Protein AF-A0AAD7TF25-F1 (afdb_monomer_lite)

Foldseek 3Di:
DWAKDDDDFDDQPDQQQALQFRASQFFDKFFADQQWFFQQRRITIGAHPQFWGMGGGDTDAGDQPLCSVVRVVDDPPDDDDDAADDLVVSVVSVVLVVVVVVQVVVCVVPVPRGPRDDDDDDDRDDDDQFPDWDPQDPVLRAWIWTWGDNHNFKIAIDTHDRDDDVFSLQLCVQQVGIDGHDCVVDPPVRVVVVSVVSSVPDRRTCQQDKAKAKEWEWEKEWPDPQQLVLLVLCCQAPNVDFLCPPAVLQLLCLLQLHPDSVVLSCLLQVAKWFFSFFIGPQGKTKIAGLPLLSQGEHHFDVRWGQWDAAQWWFDHSSIITGRNHIGIGRGRTTIGTHRQFDCCQAADQGDNVRRGRDDGGYIYHYDYDDPVVRVVQNVCVNVRNDDIDMGIDMDRSNVSVVVCVVCVPVSVVSVVSSNVSNVVSSVVRVVRVVVVVVVVVVVVVVVVVVVVVVVVPDDPDPDDDDWDWFWDPDFFFFRDAPDDQFDWDFDQPDFGTWTHDRPDPTRTGGDPDDGDTFGKAWDARPDPPDDPSVNRGDTPPDDGTTTTDDDDDDDDDDDDDDDDDDDDDPVVVVVVVVCVVVVVDDFDEQEEEEQVCVVVLVVVVVVVPRPGHYHYDYDDFAWKKFFQQFADACVVGTDTDRHDDAPPDDDAQKWKFQFQKAFDDPVFRVCSHPDGSVLRRLATDTAWWTWGFTCDRRNHPDDGRFTKIFTQDPVNRSVNNFHRLTRMGMDGPLRMDGAQPVAFRQLRSLCYPLLLLLCCLCVVVQVDAAAAEEEEEACQELNNLNNLLVCVLRNYAYAYEDAPVCVVVSVLSPHPHYDHCVVDPRLVVQLVVPVDAGHQEYEAEVQALDCCCQLSNNSHHDPNHEYEYCHHDDPDPVSVVVSCCQQPNPDVVNSHDPHHYYYDDRDSGSVVVVVVSVCVNVCSVVSPSVDDLEQEEAESVCCVVVSVVVVVVPGRHIYMYRDNPPRD

Secondary structure (DSSP, 8-state):
-EEE---SPP--SSS--GGG-SSTTEEEEEE--TTEEEEETTEEEEE-TTS-SEEEE-EEEE--GGGHHHHTT--TT----PPP--HHHHHHHHHHHHHHHHHHHHHHHH----------PPP-----SEEEEE--BTTTTBPPEEEEE-SSSEEEEEESSSS--HHHHHHHHHH--EEE--TTTS-HHHHHHHHHHHHHHS-S--TT-EEEEEEEEEEEEES-HHHHHHHHHHHHHT-S--TT-S-HHHHHHHHTT-S-HHHHHHHHTSS-EEEEEEETTTTEEEEEESSGGG---BPPPSSPBS---TTEEEEEBTEEEE-SSS--B-SEEEEEE--SB-TT--SSS-BTTB-B---TT-EEEEEE--HHHHHHHHHHHHTT----EEEEEEEEHHHHHHHHHHTHHHHHHHHHHHHHHHHHHHHHHHHHHHHHHHHHHHHHHHHHHHHHHHTTT-PPP--SS-------SS--EEEEE-S-TT-EE-STT-EEEEEE-TTSS--EEE---SS--EE---B-TT-TT--TTGGGS-B-SS--B---B-PPP-----------PPP--HHHHHHHHHHHHTTSS---EEEEEEGGGHHHHHHHHHTT--SSEEEEE------EEE--SSSS-HHHH-EEETTPPP---PPTTEEEEEEEEEE--HHHHHHHHHS-HHHHTT-SS--SEEEEEEEE-TTSS--TT-EEEEE--HHHHHHH---SSSSEEEEEGGGEEEPPTTS-HHHHHHHHHHHHHHHHIIIIIT---TT-EEEEETTTSHHHHHHHHHHHHTT-EEEEEE-GGGHHHHHHTT-SEEEETTTS-HHHHHHHH-SS--EEEEEE-S--S--HHHHTGGGTEEEEEEEEES----S-HHHHHHHIIIIII--GGGT---SEEEE------HHHHHHHHHHHHTTTTTTTSSSSSEEEEEEGGGTTHHHHHHHTT--SSEEEEESSTT--

Sequence (968 aa):
MGVRLEGPQIAWARTTGGEGGSHPSNILDNGYAYGTVNVNGDTPVILANEGPDMGGYACVCTVASADMWKLGQLRAGSTVQFTQVSHEQAVDLLHHQERLVNSLVEYSKTTKTPAVTLLGEFDVVSIDPRLYVRSADPTSGRPGVVFRQAGDSAILVEFGEMTLDFGIRARIHAFEAEVHFDPLTTSQSALLTALVEAEASLPANVESLTFPGRKITFPVVLDDRWNREALEKYMRSIRDEAAYLPSNVEYLARTNGLQSKAEALKLLVKTDWLVLGVGFYLACPFLVPIDPRCRLIGQKMNPSRTYTPRGAIGIAGVVAAIYPIESPGGYQLFGRTLPPWQTWGKGQNFRPDSPWLLRPFDQIAWEAVSEDEYLQFENRFDAGQYAFKIEDTEFSMAEYATFVNSIAYEIKEFKARQAAGVAAEDARERELFAKWDRRRREEIEARQSQSADLDGKSTCGTPEESGEFVPSSLTAHVWKIKCAVGDIVKTAEDVLIILEAVGVLEPTLFVKSAAYSARAGLHLGGAAGLGPRQLRELRVERVLEAVLLGRDEAEVEVSAEPLVTVKPVHEDLEAFSKLVEEGKVRPLVDSVYAFEDVLKAYEKLMTKRATGKIVVKVDPTAESHGAPRAGGEPAKVLKLAEDTPVPAKLKKGEVLVKVQAAALNPVGYKIMGVLPGFVLRRVQAVEHDLSGVVVDGNGTEFKEDDEVFGWIPVNQSLSTGQGALAQYTRLPAANLARRPPNISATQAAGFCLAGLTAYQALVDIGRIQEGQWVFVNGGSTAVGSFAIMIAKALGARVGTSASGRNEQYVRDLGADEFFDYTKAPLHEQLAAACPEAKYDVFLEAVGFIEPTLFVKSAAYLTPRGTFVSVGPQSTSLGEYIRFAWNVILRPSVLGGTKRKWRLVLVEPVQEDLKVFAKMIEEGTFSLAIVHPLVDSVFAFEDALKAYERLLTKRATGKIVVKVDPAAE

Organism: NCBI:txid1111947

InterPro domains:
  IPR003778 Carboxyltransferase domain, subdomain A and B [PF02626] (1-83)
  IPR003778 Carboxyltransferase domain, subdomain A and B [SM00797] (1-100)
  IPR003833 Carboxyltransferase domain, subdomain C and D [PF02682] (179-342)
  IPR003833 Carboxyltransferase domain, subdomain C and D [SM00796] (145-358)
  IPR011032 GroES-like superfamily [SSF50129] (642-778)
  IPR013154 Alcohol dehydrogenase-like, N-terminal [PF08240] (652-740)
  IPR020843 Enoylreductase domain [SM00829] (636-961)
  IPR029000 Cyclophilin-like domain superfamily [G3DSA:2.40.100.10] (1-118)
  IPR029000 Cyclophilin-like domain superfamily [G3DSA:2.40.100.10] (233-370)
  IPR029000 Cyclophilin-like domain superfamily [SSF50891] (2-90)
  IPR029000 Cyclophilin-like domain superfamily [SSF50891] (245-374)
  IPR036291 NAD(P)-binding domain superfamily [SSF51735] (743-923)
  IPR050700 YIM1 and Zinc-containing Alcohol Dehydrogenase Families [PTHR11695] (632-963)

Structure (mmCIF, N/CA/C/O backbone):
data_AF-A0AAD7TF25-F1
#
_entry.id   AF-A0AAD7TF25-F1
#
loop_
_atom_site.group_PDB
_atom_site.id
_atom_site.type_symbol
_atom_site.label_atom_id
_atom_site.label_alt_id
_atom_site.label_comp_id
_atom_site.label_asym_id
_atom_site.label_entity_id
_atom_site.label_seq_id
_atom_site.pdbx_PDB_ins_code
_atom_site.Cartn_x
_atom_site.Cartn_y
_atom_site.Cartn_z
_atom_site.occupancy
_atom_site.B_iso_or_equiv
_atom_site.auth_seq_id
_atom_site.auth_comp_id
_atom_site.auth_asym_id
_atom_site.auth_atom_id
_atom_site.pdbx_PDB_model_num
ATOM 1 N N . MET A 1 1 ? 6.809 -0.235 4.082 1.00 75.75 1 MET A N 1
ATOM 2 C CA . MET A 1 1 ? 6.411 -0.165 5.515 1.00 75.75 1 MET A CA 1
ATOM 3 C C . MET A 1 1 ? 7.545 0.266 6.454 1.00 75.75 1 MET A C 1
ATOM 5 O O . MET A 1 1 ? 7.512 1.387 6.940 1.00 75.75 1 MET A O 1
ATOM 9 N N . GLY A 1 2 ? 8.561 -0.560 6.730 1.00 85.31 2 GLY A N 1
ATOM 10 C CA . GLY A 1 2 ? 9.651 -0.176 7.645 1.00 85.31 2 GLY A CA 1
ATOM 11 C C . GLY A 1 2 ? 10.806 -1.178 7.672 1.00 85.31 2 GLY A C 1
ATOM 12 O O . GLY A 1 2 ? 10.657 -2.301 7.189 1.00 85.31 2 GLY A O 1
ATOM 13 N N . VAL A 1 3 ? 11.949 -0.774 8.228 1.00 88.06 3 VAL A N 1
ATOM 14 C CA . VAL A 1 3 ? 13.188 -1.572 8.275 1.00 88.06 3 VAL A CA 1
ATOM 15 C C . VAL A 1 3 ? 13.380 -2.138 9.680 1.00 88.06 3 VAL A C 1
ATOM 17 O O . VAL A 1 3 ? 13.631 -1.392 10.623 1.00 88.06 3 VAL A O 1
ATOM 20 N N . ARG A 1 4 ? 13.251 -3.460 9.838 1.00 86.25 4 ARG A N 1
ATOM 21 C CA . ARG A 1 4 ? 13.499 -4.144 11.118 1.00 86.25 4 ARG A CA 1
ATOM 22 C C . ARG A 1 4 ? 14.998 -4.212 11.406 1.00 86.25 4 ARG A C 1
ATOM 24 O O . ARG A 1 4 ? 15.777 -4.509 10.506 1.00 86.25 4 ARG A O 1
ATOM 31 N N . LEU A 1 5 ? 15.373 -3.982 12.661 1.00 87.75 5 LEU A N 1
ATOM 32 C CA . LEU A 1 5 ? 16.751 -4.042 13.136 1.00 87.75 5 LEU A CA 1
ATOM 33 C C . LEU A 1 5 ? 16.949 -5.221 14.096 1.00 87.75 5 LEU A C 1
ATOM 35 O O . LEU A 1 5 ? 16.052 -5.582 14.858 1.00 87.75 5 LEU A O 1
ATOM 39 N N . GLU A 1 6 ? 18.155 -5.779 14.079 1.00 83.94 6 GLU A N 1
ATOM 40 C CA . GLU A 1 6 ? 18.677 -6.683 15.105 1.00 83.94 6 GLU A CA 1
ATOM 41 C C . GLU A 1 6 ? 19.822 -5.948 15.822 1.00 83.94 6 GLU A C 1
ATOM 43 O O . GLU A 1 6 ? 20.580 -5.213 15.189 1.00 83.94 6 GLU A O 1
ATOM 48 N N . GLY A 1 7 ? 19.911 -6.067 17.148 1.00 81.81 7 GLY A N 1
ATOM 49 C CA . GLY A 1 7 ? 20.794 -5.226 17.959 1.00 81.81 7 GLY A CA 1
ATOM 50 C C . GLY A 1 7 ? 20.841 -5.641 19.434 1.00 81.81 7 GLY A C 1
ATOM 51 O O . GLY A 1 7 ? 20.279 -6.678 19.792 1.00 81.81 7 GLY A O 1
ATOM 52 N N . PRO A 1 8 ? 21.522 -4.862 20.295 1.00 80.94 8 PRO A N 1
ATOM 53 C CA . PRO A 1 8 ? 21.658 -5.172 21.716 1.00 80.94 8 PRO A CA 1
ATOM 54 C C . PRO A 1 8 ? 20.316 -5.098 22.457 1.00 80.94 8 PRO A C 1
ATOM 56 O O . PRO A 1 8 ? 19.415 -4.351 22.075 1.00 80.94 8 PRO A O 1
ATOM 59 N N . GLN A 1 9 ? 20.205 -5.846 23.559 1.00 80.56 9 GLN A N 1
ATOM 60 C CA . GLN A 1 9 ? 19.023 -5.818 24.420 1.00 80.56 9 GLN A CA 1
ATOM 61 C C . GLN A 1 9 ? 18.816 -4.425 25.036 1.00 80.56 9 GLN A C 1
ATOM 63 O O . GLN A 1 9 ? 19.756 -3.800 25.530 1.00 80.56 9 GLN A O 1
ATOM 68 N N . ILE A 1 10 ? 17.567 -3.958 25.046 1.00 87.50 10 ILE A N 1
ATOM 69 C CA . ILE A 1 10 ? 17.201 -2.650 25.593 1.00 87.50 10 ILE A CA 1
ATOM 70 C C . ILE A 1 10 ? 17.049 -2.743 27.116 1.00 87.50 10 ILE A C 1
ATOM 72 O O . ILE A 1 10 ? 16.265 -3.534 27.640 1.00 87.50 10 ILE A O 1
ATOM 76 N N . ALA A 1 11 ? 17.786 -1.896 27.835 1.00 90.31 11 ALA A N 1
ATOM 77 C CA . ALA A 1 11 ? 17.648 -1.732 29.277 1.00 90.31 11 ALA A CA 1
ATOM 78 C C . ALA A 1 11 ? 16.467 -0.795 29.589 1.00 90.31 11 ALA A C 1
ATOM 80 O O . ALA A 1 11 ? 16.595 0.429 29.570 1.00 90.31 11 ALA A O 1
ATOM 81 N N . TRP A 1 12 ? 15.296 -1.372 29.852 1.00 92.75 12 TRP A N 1
ATOM 82 C CA . TRP A 1 12 ? 14.077 -0.609 30.113 1.00 92.75 12 TRP A CA 1
ATOM 83 C C . TRP A 1 12 ? 14.072 0.063 31.495 1.00 92.75 12 TRP A C 1
ATOM 85 O O . TRP A 1 12 ? 14.259 -0.586 32.520 1.00 92.75 12 TRP A O 1
ATOM 95 N N . ALA A 1 13 ? 13.753 1.361 31.534 1.00 93.81 13 ALA A N 1
ATOM 96 C CA . ALA A 1 13 ? 13.634 2.142 32.774 1.00 93.81 13 ALA A CA 1
ATOM 97 C C . ALA A 1 13 ? 12.373 1.825 33.613 1.00 93.81 13 ALA A C 1
ATOM 99 O O . ALA A 1 13 ? 12.207 2.352 34.711 1.00 93.81 13 ALA A O 1
ATOM 100 N N . ARG A 1 14 ? 11.469 0.982 33.099 1.00 92.56 14 ARG A N 1
ATOM 101 C CA . ARG A 1 14 ? 10.220 0.556 33.749 1.00 92.56 14 ARG A CA 1
ATOM 102 C C . ARG A 1 14 ? 9.998 -0.938 33.543 1.00 92.56 14 ARG A C 1
ATOM 104 O O . ARG A 1 14 ? 10.475 -1.507 32.569 1.00 92.56 14 ARG A O 1
ATOM 111 N N . THR A 1 15 ? 9.246 -1.565 34.441 1.00 87.81 15 THR A N 1
ATOM 112 C CA . THR A 1 15 ? 8.968 -3.014 34.423 1.00 87.81 15 THR A CA 1
ATOM 113 C C . THR A 1 15 ? 7.704 -3.399 33.649 1.00 87.81 15 THR A C 1
ATOM 115 O O . THR A 1 15 ? 7.488 -4.580 33.397 1.00 87.81 15 THR A O 1
ATOM 118 N N . THR A 1 16 ? 6.872 -2.425 33.274 1.00 87.06 16 THR A N 1
ATOM 119 C CA . THR A 1 16 ? 5.606 -2.608 32.548 1.00 87.06 16 THR A CA 1
ATOM 120 C C . THR A 1 16 ? 5.216 -1.318 31.816 1.00 87.06 16 THR A C 1
ATOM 122 O O . THR A 1 16 ? 5.666 -0.232 32.193 1.00 87.06 16 THR A O 1
ATOM 125 N N . GLY A 1 17 ? 4.384 -1.426 30.780 1.00 88.38 17 GLY A N 1
ATOM 126 C CA . GLY A 1 17 ? 3.727 -0.309 30.096 1.00 88.38 17 GLY A CA 1
ATOM 127 C C . GLY A 1 17 ? 2.366 0.083 30.691 1.00 88.38 17 GLY A C 1
ATOM 128 O O . GLY A 1 17 ? 1.674 0.923 30.117 1.00 88.38 17 GLY A O 1
ATOM 129 N N . GLY A 1 18 ? 1.960 -0.491 31.830 1.00 88.06 18 GLY A N 1
ATOM 130 C CA . GLY A 1 18 ? 0.735 -0.105 32.541 1.00 88.06 18 GLY A CA 1
ATOM 131 C C . GLY A 1 18 ? -0.525 -0.264 31.681 1.00 88.06 18 GLY A C 1
ATOM 132 O O . GLY A 1 18 ? -0.722 -1.303 31.055 1.00 88.06 18 GLY A O 1
ATOM 133 N N . GLU A 1 19 ? -1.371 0.772 31.612 1.00 86.88 19 GLU A N 1
ATOM 134 C CA . GLU A 1 19 ? -2.591 0.750 30.783 1.00 86.88 19 GLU A CA 1
ATOM 135 C C . GLU A 1 19 ? -2.309 0.706 29.262 1.00 86.88 19 GLU A C 1
ATOM 137 O O . GLU A 1 19 ? -3.227 0.428 28.493 1.00 86.88 19 GLU A O 1
ATOM 142 N N . GLY A 1 20 ? -1.060 0.901 28.811 1.00 86.25 20 GLY A N 1
ATOM 143 C CA . GLY A 1 20 ? -0.641 0.652 27.423 1.00 86.25 20 GLY A CA 1
ATOM 144 C C . GLY A 1 20 ? -0.387 -0.829 27.095 1.00 86.25 20 GLY A C 1
ATOM 145 O O . GLY A 1 20 ? -0.410 -1.214 25.924 1.00 86.25 20 GLY A O 1
ATOM 146 N N . GLY A 1 21 ? -0.153 -1.667 28.111 1.00 85.44 21 GLY A N 1
ATOM 147 C CA . GLY A 1 21 ? 0.157 -3.094 27.980 1.00 85.44 21 GLY A CA 1
ATOM 148 C C . GLY A 1 21 ? 1.329 -3.544 28.859 1.00 85.44 21 GLY A C 1
ATOM 149 O O . GLY A 1 21 ? 2.105 -2.736 29.364 1.00 85.44 21 GLY A O 1
ATOM 150 N N . SER A 1 22 ? 1.471 -4.856 29.042 1.00 83.56 22 SER A N 1
ATOM 151 C CA . SER A 1 22 ? 2.398 -5.439 30.019 1.00 83.56 22 SER A CA 1
ATOM 152 C C . SER A 1 22 ? 3.885 -5.273 29.686 1.00 83.56 22 SER A C 1
ATOM 154 O O . SER A 1 22 ? 4.714 -5.307 30.595 1.00 83.56 22 SER A O 1
ATOM 156 N N . HIS A 1 23 ? 4.254 -5.074 28.415 1.00 88.12 23 HIS A N 1
ATOM 157 C CA . HIS A 1 23 ? 5.656 -4.923 28.027 1.00 88.12 23 HIS A CA 1
ATOM 158 C C . HIS A 1 23 ? 6.174 -3.507 28.343 1.00 88.12 23 HIS A C 1
ATOM 160 O O . HIS A 1 23 ? 5.482 -2.536 28.035 1.00 88.12 23 HIS A O 1
ATOM 166 N N . PRO A 1 24 ? 7.409 -3.331 28.852 1.00 92.00 24 PRO A N 1
ATOM 167 C CA . PRO A 1 24 ? 8.013 -2.011 29.067 1.00 92.00 24 PRO A CA 1
ATOM 168 C C . PRO A 1 24 ? 8.087 -1.085 27.846 1.00 92.00 24 PRO A C 1
ATOM 170 O O . PRO A 1 24 ? 8.265 0.120 28.017 1.00 92.00 24 PRO A O 1
ATOM 173 N N . SER A 1 25 ? 7.934 -1.600 26.626 1.00 92.56 25 SER A N 1
ATOM 174 C CA . SER A 1 25 ? 7.843 -0.770 25.418 1.00 92.56 25 SER A CA 1
ATOM 175 C C . SER A 1 25 ? 6.430 -0.260 25.117 1.00 92.56 25 SER A C 1
ATOM 177 O O . SER A 1 25 ? 6.281 0.646 24.303 1.00 92.56 25 SER A O 1
ATOM 179 N N . ASN A 1 26 ? 5.386 -0.790 25.764 1.00 92.62 26 ASN A N 1
ATOM 180 C CA . ASN A 1 26 ? 4.002 -0.416 25.481 1.00 92.62 26 ASN A CA 1
ATOM 181 C C . ASN A 1 26 ? 3.643 0.954 26.061 1.00 92.62 26 ASN A C 1
ATOM 183 O O . ASN A 1 26 ? 3.840 1.218 27.246 1.00 92.62 26 ASN A O 1
ATOM 187 N N . ILE A 1 27 ? 3.081 1.820 25.232 1.00 92.88 27 ILE A N 1
ATOM 188 C CA . ILE A 1 27 ? 2.509 3.108 25.634 1.00 92.88 27 ILE A CA 1
ATOM 189 C C . ILE A 1 27 ? 1.045 3.161 25.187 1.00 92.88 27 ILE A C 1
ATOM 191 O O . ILE A 1 27 ? 0.608 2.332 24.380 1.00 92.88 27 ILE A O 1
ATOM 195 N N . LEU A 1 28 ? 0.291 4.122 25.720 1.00 90.38 28 LEU A N 1
ATOM 196 C CA . LEU A 1 28 ? -0.975 4.517 25.104 1.00 90.38 28 LEU A CA 1
ATOM 197 C C . LEU A 1 28 ? -0.679 5.100 23.721 1.00 90.38 28 LEU A C 1
ATOM 199 O O . LEU A 1 28 ? 0.294 5.834 23.559 1.00 90.38 28 LEU A O 1
ATOM 203 N N . ASP A 1 29 ? -1.479 4.715 22.734 1.00 89.62 29 ASP A N 1
ATOM 204 C CA . ASP A 1 29 ? -1.168 4.952 21.329 1.00 89.62 29 ASP A CA 1
ATOM 205 C C . ASP A 1 29 ? -1.167 6.452 20.995 1.00 89.62 29 ASP A C 1
ATOM 207 O O . ASP A 1 29 ? -2.121 7.175 21.289 1.00 89.62 29 ASP A O 1
ATOM 211 N N . ASN A 1 30 ? -0.061 6.911 20.408 1.00 90.44 30 ASN A N 1
ATOM 212 C CA . ASN A 1 30 ? 0.232 8.308 20.106 1.00 90.44 30 ASN A CA 1
ATOM 213 C C . ASN A 1 30 ? 0.769 8.464 18.672 1.00 90.44 30 ASN A C 1
ATOM 215 O O . ASN A 1 30 ? 0.823 7.494 17.917 1.00 90.44 30 ASN A O 1
ATOM 219 N N . GLY A 1 31 ? 1.098 9.701 18.304 1.00 89.69 31 GLY A N 1
ATOM 220 C CA . GLY A 1 31 ? 1.658 10.074 17.008 1.00 89.69 31 GLY A CA 1
ATOM 221 C C . GLY A 1 31 ? 3.107 9.635 16.791 1.00 89.69 31 GLY A C 1
ATOM 222 O O . GLY A 1 31 ? 3.900 9.603 17.740 1.00 89.69 31 GLY A O 1
ATOM 223 N N . TYR A 1 32 ? 3.441 9.289 15.547 1.00 92.38 32 TYR A N 1
ATOM 224 C CA . TYR A 1 32 ? 4.768 8.875 15.096 1.00 92.38 32 TYR A CA 1
ATOM 225 C C . TYR A 1 32 ? 5.286 9.768 13.966 1.00 92.38 32 TYR A C 1
ATOM 227 O O . TYR A 1 32 ? 4.828 9.708 12.826 1.00 92.38 32 TYR A O 1
ATOM 235 N N . ALA A 1 33 ? 6.378 10.479 14.245 1.00 91.44 33 ALA A N 1
ATOM 236 C CA . ALA A 1 33 ? 7.147 11.159 13.214 1.00 91.44 33 ALA A CA 1
ATOM 237 C C . ALA A 1 33 ? 7.759 10.179 12.190 1.00 91.44 33 ALA A C 1
ATOM 239 O O . ALA A 1 33 ? 8.260 9.103 12.539 1.00 91.44 33 ALA A O 1
ATOM 240 N N . TYR A 1 34 ? 7.794 10.588 10.920 1.00 88.69 34 TYR A N 1
ATOM 241 C CA . TYR A 1 34 ? 8.472 9.852 9.850 1.00 88.69 34 TYR A CA 1
ATOM 242 C C . TYR A 1 34 ? 9.947 9.604 10.186 1.00 88.69 34 TYR A C 1
ATOM 244 O O . TYR A 1 34 ? 10.623 10.478 10.720 1.00 88.69 34 TYR A O 1
ATOM 252 N N . GLY A 1 35 ? 10.459 8.409 9.879 1.00 92.00 35 GLY A N 1
ATOM 253 C CA . GLY A 1 35 ? 11.839 8.032 10.202 1.00 92.00 35 GLY A CA 1
ATOM 254 C C . GLY A 1 35 ? 12.063 7.614 11.654 1.00 92.00 35 GLY A C 1
ATOM 255 O O . GLY A 1 35 ? 13.206 7.347 12.035 1.00 92.00 35 GLY A O 1
ATOM 256 N N . THR A 1 36 ? 11.020 7.557 12.489 1.00 94.38 36 THR A N 1
ATOM 257 C CA . THR A 1 36 ? 11.176 7.184 13.897 1.00 94.38 36 THR A CA 1
ATOM 258 C C . THR A 1 36 ? 11.552 5.711 14.082 1.00 94.38 36 THR A C 1
ATOM 260 O O . THR A 1 36 ? 11.099 4.827 13.351 1.00 94.38 36 THR A O 1
ATOM 263 N N . VAL A 1 37 ? 12.408 5.434 15.065 1.00 94.38 37 VAL A N 1
ATOM 264 C CA . VAL A 1 37 ? 12.829 4.083 15.448 1.00 94.38 37 VAL A CA 1
ATOM 265 C C . VAL A 1 37 ? 11.899 3.590 16.551 1.00 94.38 37 VAL A C 1
ATO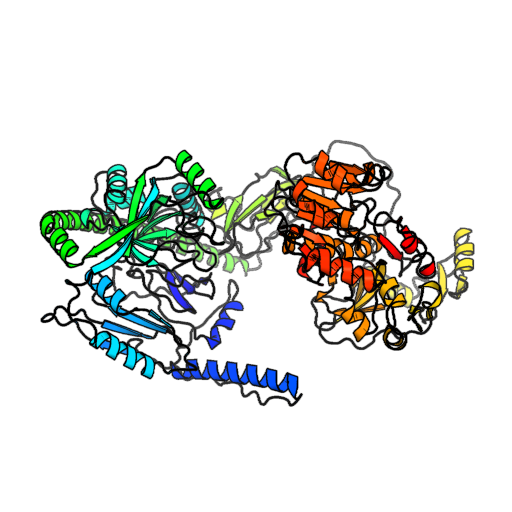M 267 O O . VAL A 1 37 ? 12.067 3.903 17.732 1.00 94.38 37 VAL A O 1
ATOM 270 N N . ASN A 1 38 ? 10.897 2.825 16.137 1.00 93.25 38 ASN A N 1
ATOM 271 C CA . ASN A 1 38 ? 9.827 2.286 16.964 1.00 93.25 38 ASN A CA 1
ATOM 272 C C . ASN A 1 38 ? 10.202 0.916 17.552 1.00 93.25 38 ASN A C 1
ATOM 274 O O . ASN A 1 38 ? 10.752 0.072 16.845 1.00 93.25 38 ASN A O 1
ATOM 278 N N . VAL A 1 39 ? 9.897 0.657 18.826 1.00 92.31 39 VAL A N 1
ATOM 279 C CA . VAL A 1 39 ? 10.358 -0.556 19.526 1.00 92.31 39 VAL A CA 1
ATOM 280 C C . VAL A 1 39 ? 9.212 -1.533 19.812 1.00 92.31 39 VAL A C 1
ATOM 282 O O . VAL A 1 39 ? 8.556 -1.509 20.857 1.00 92.31 39 VAL A O 1
ATOM 285 N N . ASN A 1 40 ? 9.000 -2.449 18.867 1.00 86.62 40 ASN A N 1
ATOM 286 C CA . ASN A 1 40 ? 7.973 -3.488 18.911 1.00 86.62 40 ASN A CA 1
ATOM 287 C C . ASN A 1 40 ? 8.378 -4.611 19.879 1.00 86.62 40 ASN A C 1
ATOM 289 O O . ASN A 1 40 ? 9.092 -5.542 19.506 1.00 86.62 40 ASN A O 1
ATOM 293 N N . GLY A 1 41 ? 7.934 -4.519 21.134 1.00 85.00 41 GLY A N 1
ATOM 294 C CA . GLY A 1 41 ? 8.449 -5.381 22.204 1.00 85.00 41 GLY A CA 1
ATOM 295 C C . GLY A 1 41 ? 9.905 -5.025 22.502 1.00 85.00 41 GLY A C 1
ATOM 296 O O . GLY A 1 41 ? 10.162 -3.903 22.925 1.00 85.00 41 GLY A O 1
ATOM 297 N N . ASP A 1 42 ? 10.832 -5.939 22.216 1.00 83.12 42 ASP A N 1
ATOM 298 C CA . ASP A 1 42 ? 12.288 -5.699 22.226 1.00 83.12 42 ASP A CA 1
ATOM 299 C C . ASP A 1 42 ? 12.896 -5.608 20.809 1.00 83.12 42 ASP A C 1
ATOM 301 O O . ASP A 1 42 ? 14.111 -5.654 20.645 1.00 83.12 42 ASP A O 1
ATOM 305 N N . THR A 1 43 ? 12.069 -5.516 19.758 1.00 83.81 43 THR A N 1
ATOM 306 C CA . THR A 1 43 ? 12.517 -5.472 18.351 1.00 83.81 43 THR A CA 1
ATOM 307 C C . THR A 1 43 ? 12.384 -4.058 17.765 1.00 83.81 43 THR A C 1
ATOM 309 O O . THR A 1 43 ? 11.257 -3.625 17.500 1.00 83.81 43 THR A O 1
ATOM 312 N N . PRO A 1 44 ? 13.488 -3.330 17.509 1.00 90.75 44 PRO A N 1
ATOM 313 C CA . PRO A 1 44 ? 13.430 -2.021 16.866 1.00 90.75 44 PRO A CA 1
ATOM 314 C C . PRO A 1 44 ? 13.074 -2.119 15.375 1.00 90.75 44 PRO A C 1
ATOM 316 O O . PRO A 1 44 ? 13.498 -3.035 14.664 1.00 90.75 44 PRO A O 1
ATOM 319 N N . VAL A 1 45 ? 12.306 -1.150 14.885 1.00 90.50 45 VAL A N 1
ATOM 320 C CA . VAL A 1 45 ? 11.908 -0.999 13.481 1.00 90.50 45 VAL A CA 1
ATOM 321 C C . VAL A 1 45 ? 11.947 0.484 13.120 1.00 90.50 45 VAL A C 1
ATOM 323 O O . VAL A 1 45 ? 11.296 1.294 13.772 1.00 90.50 45 VAL A O 1
ATOM 326 N N . ILE A 1 46 ? 12.682 0.844 12.069 1.00 93.00 46 ILE A N 1
ATOM 327 C CA . ILE A 1 46 ? 12.665 2.199 11.508 1.00 93.00 46 ILE A CA 1
AT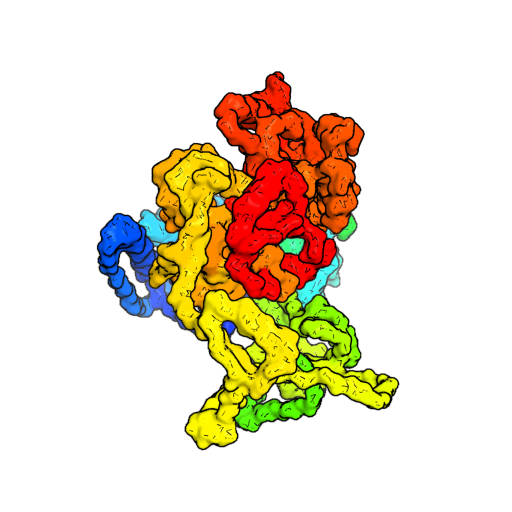OM 328 C C . ILE A 1 46 ? 11.401 2.349 10.656 1.00 93.00 46 ILE A C 1
ATOM 330 O O . ILE A 1 46 ? 11.202 1.580 9.709 1.00 93.00 46 ILE A O 1
ATOM 334 N N . LEU A 1 47 ? 10.546 3.316 10.982 1.00 91.44 47 LEU A N 1
ATOM 335 C CA . LEU A 1 47 ? 9.316 3.589 10.241 1.00 91.44 47 LEU A CA 1
ATOM 336 C C . LEU A 1 47 ? 9.638 4.445 9.007 1.00 91.44 47 LEU A C 1
ATOM 338 O O . LEU A 1 47 ? 10.147 5.558 9.126 1.00 91.44 47 LEU A O 1
ATOM 342 N N . ALA A 1 48 ? 9.389 3.903 7.813 1.00 88.38 48 ALA A N 1
ATOM 343 C CA . ALA A 1 48 ? 9.682 4.569 6.540 1.00 88.38 48 ALA A CA 1
ATOM 344 C C . ALA A 1 48 ? 8.474 5.397 6.048 1.00 88.38 48 ALA A C 1
ATOM 346 O O . ALA A 1 48 ? 7.499 5.566 6.771 1.00 88.38 48 ALA A O 1
ATOM 347 N N . ASN A 1 49 ? 8.500 5.879 4.802 1.00 86.00 49 ASN A N 1
ATOM 348 C CA . ASN A 1 49 ? 7.420 6.694 4.213 1.00 86.00 49 ASN A CA 1
ATOM 349 C C . ASN A 1 49 ? 6.053 5.978 4.142 1.00 86.00 49 ASN A C 1
ATOM 351 O O . ASN A 1 49 ? 5.021 6.629 4.076 1.00 86.00 49 ASN A O 1
ATOM 355 N N . GLU A 1 50 ? 6.050 4.643 4.148 1.00 85.00 50 GLU A N 1
ATOM 356 C CA . GLU A 1 50 ? 4.850 3.795 4.254 1.00 85.00 50 GLU A CA 1
ATOM 357 C C . GLU A 1 50 ? 4.718 3.174 5.662 1.00 85.00 50 GLU A C 1
ATOM 359 O O . GLU A 1 50 ? 4.178 2.075 5.834 1.00 85.00 50 GLU A O 1
ATOM 364 N N . GLY A 1 51 ? 5.360 3.772 6.661 1.00 84.94 51 GLY A N 1
ATOM 365 C CA . GLY A 1 51 ? 5.221 3.389 8.058 1.00 84.94 51 GLY A CA 1
ATOM 366 C C . GLY A 1 51 ? 3.848 3.791 8.600 1.00 84.94 51 GLY A C 1
ATOM 367 O O . GLY A 1 51 ? 3.135 4.561 7.957 1.00 84.94 51 GLY A O 1
ATOM 368 N N . PRO A 1 52 ? 3.452 3.261 9.763 1.00 88.31 52 PRO A N 1
ATOM 369 C CA . PRO A 1 52 ? 2.294 3.779 10.468 1.00 88.31 52 PRO A CA 1
ATOM 370 C C . PRO A 1 52 ? 2.606 5.162 11.058 1.00 88.31 52 PRO A C 1
ATOM 372 O O . PRO A 1 52 ? 3.685 5.354 11.619 1.00 88.31 52 PRO A O 1
ATOM 375 N N . ASP A 1 53 ? 1.652 6.089 10.975 1.00 88.56 53 ASP A N 1
ATOM 376 C CA . ASP A 1 53 ? 1.757 7.454 11.531 1.00 88.56 53 ASP A CA 1
ATOM 377 C C . ASP A 1 53 ? 1.344 7.556 13.015 1.00 88.56 53 ASP A C 1
ATOM 379 O O . ASP A 1 53 ? 1.509 8.592 13.647 1.00 88.56 53 ASP A O 1
ATOM 383 N N . MET A 1 54 ? 0.836 6.467 13.599 1.00 90.19 54 MET A N 1
ATOM 384 C CA . MET A 1 54 ? 0.473 6.369 15.013 1.00 90.19 54 MET A CA 1
ATOM 385 C C . MET A 1 54 ? 0.731 4.962 15.552 1.00 90.19 54 MET A C 1
ATOM 387 O O . MET A 1 54 ? 0.782 3.991 14.798 1.00 90.19 54 MET A O 1
ATOM 391 N N . GLY A 1 55 ? 0.790 4.813 16.871 1.00 89.25 55 GLY A N 1
ATOM 392 C CA . GLY A 1 55 ? 0.761 3.519 17.548 1.00 89.25 55 GLY A CA 1
ATOM 393 C C . GLY A 1 55 ? 1.211 3.619 18.999 1.00 89.25 55 GLY A C 1
ATOM 394 O O . GLY A 1 55 ? 1.612 4.675 19.470 1.00 89.25 55 GLY A O 1
ATOM 395 N N . GLY A 1 56 ? 1.141 2.514 19.742 1.00 90.44 56 GLY A N 1
ATOM 396 C CA . GLY A 1 56 ? 1.467 2.501 21.173 1.00 90.44 56 GLY A CA 1
ATOM 397 C C . GLY A 1 56 ? 2.596 1.554 21.557 1.00 90.44 56 GLY A C 1
ATOM 398 O O . GLY A 1 56 ? 2.489 0.777 22.511 1.00 90.44 56 GLY A O 1
ATOM 399 N N . TYR A 1 57 ? 3.676 1.629 20.794 1.00 92.19 57 TYR A N 1
ATOM 400 C CA . TYR A 1 57 ? 5.027 1.246 21.193 1.00 92.19 57 TYR A CA 1
ATOM 401 C C . TYR A 1 57 ? 5.903 2.501 21.310 1.00 92.19 57 TYR A C 1
ATOM 403 O O . TYR A 1 57 ? 5.711 3.460 20.564 1.00 92.19 57 TYR A O 1
ATOM 411 N N . ALA A 1 58 ? 6.858 2.500 22.237 1.00 93.44 58 ALA A N 1
ATOM 412 C CA . ALA A 1 58 ? 7.791 3.604 22.427 1.00 93.44 58 ALA A CA 1
ATOM 413 C C . ALA A 1 58 ? 8.738 3.777 21.226 1.00 93.44 58 ALA A C 1
ATOM 415 O O . ALA A 1 58 ? 9.204 2.795 20.640 1.00 93.44 58 ALA A O 1
ATOM 416 N N . CYS A 1 59 ? 9.071 5.029 20.916 1.00 94.06 59 CYS A N 1
ATOM 417 C CA . CYS A 1 59 ? 10.076 5.398 19.923 1.00 94.06 59 CYS A CA 1
ATOM 418 C C . CYS A 1 59 ? 11.322 5.963 20.617 1.00 94.06 59 CYS A C 1
ATOM 420 O O . CYS A 1 59 ? 11.198 6.714 21.584 1.00 94.06 59 CYS A O 1
ATOM 422 N N . VAL A 1 60 ? 12.519 5.585 20.154 1.00 91.62 60 VAL A N 1
ATOM 423 C CA . VAL A 1 60 ? 13.791 5.924 20.834 1.00 91.62 60 VAL A CA 1
ATOM 424 C C . VAL A 1 60 ? 14.548 7.089 20.199 1.00 91.62 60 VAL A C 1
ATOM 426 O O . VAL A 1 60 ? 15.239 7.822 20.901 1.00 91.62 60 VAL A O 1
ATOM 429 N N . CYS A 1 61 ? 14.419 7.276 18.888 1.00 92.31 61 CYS A N 1
ATOM 430 C CA . CYS A 1 61 ? 14.980 8.396 18.136 1.00 92.31 61 CYS A CA 1
ATOM 431 C C . CYS A 1 61 ? 14.258 8.528 16.787 1.00 92.31 61 CYS A C 1
ATOM 433 O O . CYS A 1 61 ? 13.455 7.666 16.428 1.00 92.31 61 CYS A O 1
ATOM 435 N N . THR A 1 62 ? 14.562 9.582 16.031 1.00 94.56 62 THR A N 1
ATOM 436 C CA . THR A 1 62 ? 14.041 9.790 14.675 1.00 94.56 62 THR A CA 1
ATOM 437 C C . THR A 1 62 ? 15.192 10.104 13.730 1.00 94.56 62 THR A C 1
ATOM 439 O O . THR A 1 62 ? 16.046 10.928 14.052 1.00 94.56 62 THR A O 1
ATOM 442 N N . VAL A 1 63 ? 15.239 9.410 12.591 1.00 94.56 63 VAL A N 1
ATOM 443 C CA . VAL A 1 63 ? 16.194 9.680 11.508 1.00 94.56 63 VAL A CA 1
ATOM 444 C C . VAL A 1 63 ? 15.882 11.054 10.925 1.00 94.56 63 VAL A C 1
ATOM 446 O O . VAL A 1 63 ? 14.733 11.317 10.583 1.00 94.56 63 VAL A O 1
ATOM 449 N N . ALA A 1 64 ? 16.893 11.919 10.812 1.00 93.00 64 ALA A N 1
ATOM 450 C CA . ALA A 1 64 ? 16.712 13.258 10.259 1.00 93.00 64 ALA A CA 1
ATOM 451 C C . ALA A 1 64 ? 16.136 13.193 8.833 1.00 93.00 64 ALA A C 1
ATOM 453 O O . ALA A 1 64 ? 16.573 12.363 8.029 1.00 93.00 64 ALA A O 1
ATOM 454 N N . SER A 1 65 ? 15.202 14.083 8.490 1.00 93.38 65 SER A N 1
ATOM 455 C CA . SER A 1 65 ? 14.474 14.052 7.210 1.00 93.38 65 SER A CA 1
ATOM 456 C C . SER A 1 65 ? 15.410 14.015 5.990 1.00 93.38 65 SER A C 1
ATOM 458 O O . SER A 1 65 ? 15.180 13.251 5.051 1.00 93.38 65 SER A O 1
ATOM 460 N N . ALA A 1 66 ? 16.520 14.761 6.035 1.00 91.88 66 ALA A N 1
ATOM 461 C CA . ALA A 1 66 ? 17.552 14.788 4.990 1.00 91.88 66 ALA A CA 1
ATOM 462 C C . ALA A 1 66 ? 18.306 13.455 4.798 1.00 91.88 66 ALA A C 1
ATOM 464 O O . ALA A 1 66 ? 18.901 13.227 3.746 1.00 91.88 66 ALA A O 1
ATOM 465 N N . ASP A 1 67 ? 18.284 12.571 5.797 1.00 91.38 67 ASP A N 1
ATOM 466 C CA . ASP A 1 67 ? 18.993 11.288 5.825 1.00 91.38 67 ASP A CA 1
ATOM 467 C C . ASP A 1 67 ? 18.092 10.085 5.502 1.00 91.38 67 ASP A C 1
ATOM 469 O O . ASP A 1 67 ? 18.593 8.978 5.290 1.00 91.38 67 ASP A O 1
ATOM 473 N N . MET A 1 68 ? 16.776 10.289 5.378 1.00 91.19 68 MET A N 1
ATOM 474 C CA . MET A 1 68 ? 15.792 9.238 5.075 1.00 91.19 68 MET A CA 1
ATOM 475 C C . MET A 1 68 ? 16.113 8.433 3.805 1.00 91.19 68 MET A C 1
ATOM 477 O O . MET A 1 68 ? 15.800 7.244 3.730 1.00 91.19 68 MET A O 1
ATOM 481 N N . TRP A 1 69 ? 16.797 9.030 2.820 1.00 89.75 69 TRP A N 1
ATOM 482 C CA . TRP A 1 69 ? 17.224 8.328 1.601 1.00 89.75 69 TRP A CA 1
ATOM 483 C C . TRP A 1 69 ? 18.174 7.152 1.885 1.00 89.75 69 TRP A C 1
ATOM 485 O O . TRP A 1 69 ? 18.151 6.164 1.147 1.00 89.75 69 TRP A O 1
ATOM 495 N N . LYS A 1 70 ? 18.969 7.217 2.968 1.00 91.12 70 LYS A N 1
ATOM 496 C CA . LYS A 1 70 ? 19.886 6.142 3.384 1.00 91.12 70 LYS A CA 1
ATOM 497 C C . LYS A 1 70 ? 19.118 4.861 3.709 1.00 91.12 70 LYS A C 1
ATOM 499 O O . LYS A 1 70 ? 19.593 3.771 3.402 1.00 91.12 70 LYS A O 1
ATOM 504 N N . LEU A 1 71 ? 17.907 4.987 4.263 1.00 89.00 71 LEU A N 1
ATOM 505 C CA . LEU A 1 71 ? 17.038 3.853 4.597 1.00 89.00 71 LEU A CA 1
ATOM 506 C C . LEU A 1 71 ? 16.623 3.066 3.348 1.00 89.00 71 LEU A C 1
ATOM 508 O O . LEU A 1 71 ? 16.591 1.838 3.379 1.00 89.00 71 LEU A O 1
ATOM 512 N N . GLY A 1 72 ? 16.383 3.763 2.233 1.00 87.06 72 GLY A N 1
ATOM 513 C CA . GLY A 1 72 ? 16.065 3.159 0.935 1.00 87.06 72 GLY A CA 1
ATOM 514 C C . GLY A 1 72 ? 17.235 2.431 0.260 1.00 87.06 72 GLY A C 1
ATOM 515 O O . GLY A 1 72 ? 17.037 1.827 -0.789 1.00 87.06 72 GLY A O 1
ATOM 516 N N . GLN A 1 73 ? 18.443 2.485 0.833 1.00 89.75 73 GLN A N 1
ATOM 517 C CA . GLN A 1 73 ? 19.630 1.751 0.370 1.00 89.75 73 GLN A CA 1
ATOM 518 C C . GLN A 1 73 ? 19.976 0.546 1.266 1.00 89.75 73 GLN A C 1
ATOM 520 O O . GLN A 1 73 ? 20.939 -0.176 0.993 1.00 89.75 73 GLN A O 1
ATOM 525 N N . LEU A 1 74 ? 19.223 0.317 2.348 1.00 86.81 74 LEU A N 1
ATOM 526 C CA . LEU A 1 74 ? 19.455 -0.806 3.255 1.00 86.81 74 LEU A CA 1
ATOM 527 C C . LEU A 1 74 ? 18.944 -2.122 2.656 1.00 86.81 74 LEU A C 1
ATOM 529 O O . LEU A 1 74 ? 17.910 -2.177 1.995 1.00 86.81 74 LEU A O 1
ATOM 533 N N . ARG A 1 75 ? 19.663 -3.208 2.946 1.00 81.38 75 ARG A N 1
ATOM 534 C CA . ARG A 1 75 ? 19.295 -4.587 2.599 1.00 81.38 75 ARG A CA 1
ATOM 535 C C . ARG A 1 75 ? 19.462 -5.490 3.819 1.00 81.38 75 ARG A C 1
ATOM 537 O O . ARG A 1 75 ? 20.108 -5.104 4.793 1.00 81.38 75 ARG A O 1
ATOM 544 N N . ALA A 1 76 ? 18.903 -6.698 3.772 1.00 75.88 76 ALA A N 1
ATOM 545 C CA . ALA A 1 76 ? 19.145 -7.695 4.814 1.00 75.88 76 ALA A CA 1
ATOM 546 C C . ALA A 1 76 ? 20.661 -7.925 4.994 1.00 75.88 76 ALA A C 1
ATOM 548 O O . ALA A 1 76 ? 21.399 -8.017 4.011 1.00 75.88 76 ALA A O 1
ATOM 549 N N . GLY A 1 77 ? 21.125 -7.953 6.246 1.00 78.31 77 GLY A N 1
ATOM 550 C CA . GLY A 1 77 ? 22.550 -8.031 6.589 1.00 78.31 77 GLY A CA 1
ATOM 551 C C . GLY A 1 77 ? 23.328 -6.704 6.534 1.00 78.31 77 GLY A C 1
ATOM 552 O O . GLY A 1 77 ? 24.507 -6.697 6.877 1.00 78.31 77 GLY A O 1
ATOM 553 N N . SER A 1 78 ? 22.718 -5.576 6.142 1.00 85.56 78 SER A N 1
ATOM 554 C CA . SER A 1 78 ? 23.355 -4.257 6.296 1.00 85.56 78 SER A CA 1
ATOM 555 C C . SER A 1 78 ? 23.517 -3.887 7.773 1.00 85.56 78 SER A C 1
ATOM 557 O O . SER A 1 78 ? 22.556 -3.916 8.538 1.00 85.56 78 SER A O 1
ATOM 559 N N . THR A 1 79 ? 24.714 -3.445 8.156 1.00 90.62 79 THR A N 1
ATOM 560 C CA . THR A 1 79 ? 24.982 -2.825 9.461 1.00 90.62 79 THR A CA 1
ATOM 561 C C . THR A 1 79 ? 24.699 -1.325 9.415 1.00 90.62 79 THR A C 1
ATOM 563 O O . THR A 1 79 ? 25.117 -0.653 8.472 1.00 90.62 79 THR A O 1
ATOM 566 N N . VAL A 1 80 ? 24.057 -0.785 10.452 1.00 91.06 80 VAL A N 1
ATOM 567 C CA . VAL A 1 80 ? 23.819 0.657 10.619 1.00 91.06 80 VAL A CA 1
ATOM 568 C C . VAL A 1 80 ? 24.260 1.120 12.004 1.00 91.06 80 VAL A C 1
ATOM 570 O O . VAL A 1 80 ? 24.161 0.372 12.975 1.00 91.06 80 VAL A O 1
ATOM 573 N N . GLN A 1 81 ? 24.718 2.366 12.097 1.00 90.50 81 GLN A N 1
ATOM 574 C CA . GLN A 1 81 ? 25.012 3.048 13.353 1.00 90.50 81 GLN A CA 1
ATOM 575 C C . GLN A 1 81 ? 24.294 4.398 13.338 1.00 90.50 81 GLN A C 1
ATOM 577 O O . GLN A 1 81 ? 24.387 5.137 12.360 1.00 90.50 81 GLN A O 1
ATOM 582 N N . PHE A 1 82 ? 23.562 4.707 14.409 1.00 90.56 82 PHE A N 1
ATOM 583 C CA . PHE A 1 82 ? 22.909 6.002 14.572 1.00 90.56 82 PHE A CA 1
ATOM 584 C C . PHE A 1 82 ? 23.862 6.980 15.261 1.00 90.56 82 PHE A C 1
ATOM 586 O O . PHE A 1 82 ? 24.374 6.689 16.343 1.00 90.56 82 PHE A O 1
ATOM 593 N N . THR A 1 83 ? 24.061 8.144 14.648 1.00 88.75 83 THR A N 1
ATOM 594 C CA . THR A 1 83 ? 24.805 9.269 15.226 1.00 88.75 83 THR A CA 1
ATOM 595 C C . THR A 1 83 ? 23.803 10.307 15.719 1.00 88.75 83 THR A C 1
ATOM 597 O O . THR A 1 83 ? 22.892 10.677 14.980 1.00 88.75 83 THR A O 1
ATOM 600 N N . GLN A 1 84 ? 23.941 10.762 16.965 1.00 89.81 84 GLN A N 1
ATOM 601 C CA . GLN A 1 84 ? 23.063 11.793 17.520 1.00 89.81 84 GLN A CA 1
ATOM 602 C C . GLN A 1 84 ? 23.475 13.176 17.002 1.00 89.81 84 GLN A C 1
ATOM 604 O O . GLN A 1 84 ? 24.642 13.551 17.110 1.00 89.81 84 GLN A O 1
ATOM 609 N N . VAL A 1 85 ? 22.501 13.918 16.471 1.00 90.38 85 VAL A N 1
ATOM 610 C CA . VAL A 1 85 ? 22.650 15.287 15.956 1.00 90.38 85 VAL A CA 1
ATOM 611 C C . VAL A 1 85 ? 21.664 16.233 16.649 1.00 90.38 85 VAL A C 1
ATOM 613 O O . VAL A 1 85 ? 20.633 15.790 17.166 1.00 90.38 85 VAL A O 1
ATOM 616 N N . SER A 1 86 ? 21.969 17.531 16.668 1.00 91.19 86 SER A N 1
ATOM 617 C CA . SER A 1 86 ? 21.047 18.571 17.140 1.00 91.19 86 SER A CA 1
ATOM 618 C C . SER A 1 86 ? 19.943 18.879 16.124 1.00 91.19 86 SER A C 1
ATOM 620 O O . SER A 1 86 ? 20.016 18.465 14.963 1.00 91.19 86 SER A O 1
ATOM 622 N N . HIS A 1 87 ? 18.911 19.616 16.556 1.00 92.31 87 HIS A N 1
ATOM 623 C CA . HIS A 1 87 ? 17.863 20.098 15.648 1.00 92.31 87 HIS A CA 1
ATOM 624 C C . HIS A 1 87 ? 18.471 20.968 14.543 1.00 92.31 87 HIS A C 1
ATOM 626 O O . HIS A 1 87 ? 18.244 20.722 13.363 1.00 92.31 87 HIS A O 1
ATOM 632 N N . GLU A 1 88 ? 19.344 21.901 14.917 1.00 90.94 88 GLU A N 1
ATOM 633 C CA . GLU A 1 88 ? 20.037 22.811 14.004 1.00 90.94 88 GLU A CA 1
ATOM 634 C C . GLU A 1 88 ? 20.902 22.052 12.989 1.00 90.94 88 GLU A C 1
ATOM 636 O O . GLU A 1 88 ? 20.818 22.326 11.795 1.00 90.94 88 GLU A O 1
ATOM 641 N N . GLN A 1 89 ? 21.664 21.043 13.429 1.00 91.62 89 GLN A N 1
ATOM 642 C CA . GLN A 1 89 ? 22.467 20.191 12.540 1.00 91.62 89 GLN A CA 1
ATOM 643 C C . GLN A 1 89 ? 21.591 19.413 11.534 1.00 91.62 89 GLN A C 1
ATOM 645 O O . GLN A 1 89 ? 21.958 19.266 10.366 1.00 91.62 89 GLN A O 1
ATOM 650 N N . ALA A 1 90 ? 20.411 18.942 11.956 1.00 92.44 90 ALA A N 1
ATOM 651 C CA . ALA A 1 90 ? 19.450 18.279 11.073 1.00 92.44 90 ALA A CA 1
ATOM 652 C C . ALA A 1 90 ? 18.809 19.246 10.053 1.00 92.44 90 ALA A C 1
ATOM 654 O O . ALA A 1 90 ? 18.586 18.868 8.900 1.00 92.44 90 ALA A O 1
ATOM 655 N N . VAL A 1 91 ? 18.578 20.507 10.431 1.00 93.25 91 VAL A N 1
ATOM 656 C CA . VAL A 1 91 ? 18.104 21.557 9.511 1.00 93.25 91 VAL A CA 1
ATOM 657 C C . VAL A 1 91 ? 19.209 22.016 8.550 1.00 93.25 91 VAL A C 1
ATOM 659 O O . VAL A 1 91 ? 18.944 22.229 7.366 1.00 93.25 91 VAL A O 1
ATOM 662 N N . ASP A 1 92 ? 20.467 22.079 8.991 1.00 90.94 92 ASP A N 1
ATOM 663 C CA . ASP A 1 92 ? 21.618 22.365 8.122 1.00 90.94 92 ASP A CA 1
ATOM 664 C C . ASP A 1 92 ? 21.808 21.299 7.029 1.00 90.94 92 ASP A C 1
ATOM 666 O O . ASP A 1 92 ? 22.131 21.637 5.881 1.00 90.94 92 ASP A O 1
ATOM 670 N N . LEU A 1 93 ? 21.553 20.025 7.357 1.00 90.56 93 LEU A N 1
ATOM 671 C CA . LEU A 1 93 ? 21.491 18.921 6.393 1.00 90.56 93 LEU A CA 1
ATOM 672 C C . LEU A 1 93 ? 20.387 19.140 5.342 1.00 90.56 93 LEU A C 1
ATOM 674 O O . LEU A 1 93 ? 20.660 19.005 4.146 1.00 90.56 93 LEU A O 1
ATOM 678 N N . LEU A 1 94 ? 19.175 19.535 5.754 1.00 91.69 94 LEU A N 1
ATOM 679 C CA . LEU A 1 94 ? 18.074 19.851 4.830 1.00 91.69 94 LEU A CA 1
ATOM 680 C C . LEU A 1 94 ? 18.414 21.038 3.918 1.00 91.69 94 LEU A C 1
ATOM 682 O O . LEU A 1 94 ? 18.333 20.920 2.695 1.00 91.69 94 LEU A O 1
ATOM 686 N N . HIS A 1 95 ? 18.896 22.151 4.476 1.00 91.06 95 HIS A N 1
ATOM 687 C CA . HIS A 1 95 ? 19.343 23.296 3.679 1.00 91.06 95 HIS A CA 1
ATOM 688 C C . HIS A 1 95 ? 20.494 22.936 2.727 1.00 91.06 95 HIS A C 1
ATOM 690 O O . HIS A 1 95 ? 20.605 23.501 1.637 1.00 91.06 95 HIS A O 1
ATOM 696 N N . HIS A 1 96 ? 21.386 22.012 3.098 1.00 88.06 96 HIS A N 1
ATOM 697 C CA . HIS A 1 96 ? 22.414 21.513 2.185 1.00 88.06 96 HIS A CA 1
ATOM 698 C C . HIS A 1 96 ? 21.811 20.698 1.034 1.00 88.06 96 HIS A C 1
ATOM 700 O O . HIS A 1 96 ? 22.194 20.922 -0.117 1.00 88.06 96 HIS A O 1
ATOM 706 N N . GLN A 1 97 ? 20.836 19.830 1.310 1.00 88.75 97 GLN A N 1
ATOM 707 C CA . GLN A 1 97 ? 20.108 19.078 0.287 1.00 88.75 97 GLN A CA 1
ATOM 708 C C . GLN A 1 97 ? 19.373 20.014 -0.688 1.00 88.75 97 GLN A C 1
ATOM 710 O O . GLN A 1 97 ? 19.506 19.854 -1.903 1.00 88.75 97 GLN A O 1
ATOM 715 N N . GLU A 1 98 ? 18.683 21.045 -0.192 1.00 89.00 98 GLU A N 1
ATOM 716 C CA . GLU A 1 98 ? 18.061 22.074 -1.037 1.00 89.00 98 GLU A CA 1
ATOM 717 C C . GLU A 1 98 ? 19.084 22.824 -1.893 1.00 89.00 98 GLU A C 1
ATOM 719 O O . GLU A 1 98 ? 18.887 22.990 -3.099 1.00 89.00 98 GLU A O 1
ATOM 724 N N . ARG A 1 99 ? 20.196 23.278 -1.295 1.00 87.69 99 ARG A N 1
ATOM 725 C CA . ARG A 1 99 ? 21.276 23.959 -2.027 1.00 87.69 99 ARG A CA 1
ATOM 726 C C . ARG A 1 99 ? 21.840 23.066 -3.128 1.00 87.69 99 ARG A C 1
ATOM 728 O O . ARG A 1 99 ? 22.074 23.564 -4.228 1.00 87.69 99 ARG A O 1
ATOM 735 N N . LEU A 1 100 ? 22.013 21.767 -2.876 1.00 85.88 100 LEU A N 1
ATOM 736 C CA . LEU A 1 100 ? 22.466 20.791 -3.869 1.00 85.88 100 LEU A CA 1
ATOM 737 C C . LEU A 1 100 ? 21.460 20.639 -5.020 1.00 85.88 100 LEU A C 1
ATOM 739 O O . LEU A 1 100 ? 21.846 20.760 -6.183 1.00 85.88 100 LEU A O 1
ATOM 743 N N . VAL A 1 101 ? 20.174 20.433 -4.722 1.00 87.56 101 VAL A N 1
ATOM 744 C CA . VAL A 1 101 ? 19.119 20.296 -5.744 1.00 87.56 101 VAL A CA 1
ATOM 745 C C . VAL A 1 101 ? 18.998 21.572 -6.581 1.00 87.56 101 VAL A C 1
ATOM 747 O O . VAL A 1 101 ? 19.027 21.506 -7.811 1.00 87.56 101 VAL A O 1
ATOM 750 N N . ASN A 1 102 ? 18.956 22.743 -5.944 1.00 87.06 102 ASN A N 1
ATOM 751 C CA . ASN A 1 102 ? 18.905 24.033 -6.636 1.00 87.06 102 ASN A CA 1
ATOM 752 C C . ASN A 1 102 ? 20.152 24.278 -7.500 1.00 87.06 102 ASN A C 1
ATOM 754 O O . ASN A 1 102 ? 20.030 24.744 -8.633 1.00 87.06 102 ASN A O 1
ATOM 758 N N . SER A 1 103 ? 21.335 23.881 -7.024 1.00 84.38 103 SER A N 1
ATOM 759 C CA . SER A 1 103 ? 22.586 23.944 -7.791 1.00 84.38 103 SER A CA 1
ATOM 760 C C . SER A 1 103 ? 22.565 23.046 -9.033 1.00 84.38 103 SER A C 1
ATOM 762 O O . SER A 1 103 ? 23.058 23.439 -10.091 1.00 84.38 103 SER A O 1
ATOM 764 N N . LEU A 1 104 ? 21.962 21.855 -8.947 1.00 84.06 104 LEU A N 1
ATOM 765 C CA . LEU A 1 104 ? 21.768 20.960 -10.096 1.00 84.06 104 LEU A CA 1
ATOM 766 C C . LEU A 1 104 ? 20.737 21.523 -11.090 1.00 84.06 104 LEU A C 1
ATOM 768 O O . LEU A 1 104 ? 20.934 21.437 -12.306 1.00 84.06 104 LEU A O 1
ATOM 772 N N . VAL A 1 105 ? 19.673 22.164 -10.599 1.00 85.81 105 VAL A N 1
ATOM 773 C CA . VAL A 1 105 ? 18.702 22.883 -11.439 1.00 85.81 105 VAL A CA 1
ATOM 774 C C . VAL A 1 105 ? 19.362 24.072 -12.147 1.00 85.81 105 VAL A C 1
ATOM 776 O O . VAL A 1 105 ? 19.135 24.262 -13.343 1.00 85.81 105 VAL A O 1
ATOM 779 N N . GLU A 1 106 ? 20.210 24.853 -11.475 1.00 84.44 106 GLU A N 1
ATOM 780 C CA . GLU A 1 106 ? 20.968 25.940 -12.110 1.00 84.44 106 GLU A CA 1
ATOM 781 C C . GLU A 1 106 ? 21.989 25.407 -13.127 1.00 84.44 106 GLU A C 1
ATOM 783 O O . GLU A 1 106 ? 22.078 25.940 -14.238 1.00 84.44 106 GLU A O 1
ATOM 788 N N . TYR A 1 107 ? 22.690 24.313 -12.813 1.00 83.19 107 TYR A N 1
ATOM 789 C CA . TYR A 1 107 ? 23.585 23.630 -13.752 1.00 83.19 107 TYR A CA 1
ATOM 790 C C . TYR A 1 107 ? 22.852 23.212 -15.032 1.00 83.19 107 TYR A C 1
ATOM 792 O O . TYR A 1 107 ? 23.328 23.501 -16.130 1.00 83.19 107 TYR A O 1
ATOM 800 N N . SER A 1 108 ? 21.655 22.625 -14.910 1.00 84.00 108 SER A N 1
ATOM 801 C CA . SER A 1 108 ? 20.840 22.213 -16.065 1.00 84.00 108 SER A CA 1
ATOM 802 C C . SER A 1 108 ? 20.445 23.377 -16.989 1.00 84.00 108 SER A C 1
ATOM 804 O O . SER A 1 108 ? 20.246 23.174 -18.186 1.00 84.00 108 SER A O 1
ATOM 806 N N . LYS A 1 109 ? 20.365 24.602 -16.449 1.00 86.56 109 LYS A N 1
ATOM 807 C CA . LYS A 1 109 ? 19.997 25.827 -17.180 1.00 86.56 109 LYS A CA 1
ATOM 808 C C . LYS A 1 109 ? 21.203 26.585 -17.739 1.00 86.56 109 LYS A C 1
ATOM 810 O O . LYS A 1 109 ? 21.079 27.240 -18.769 1.00 86.56 109 LYS A O 1
ATOM 815 N N . THR A 1 110 ? 22.343 26.552 -17.046 1.00 84.88 110 THR A N 1
ATOM 816 C CA . THR A 1 110 ? 23.488 27.449 -17.305 1.00 84.88 110 THR A CA 1
ATOM 817 C C . THR A 1 110 ? 24.766 26.736 -17.738 1.00 84.88 110 THR A C 1
ATOM 819 O O . THR A 1 110 ? 25.693 27.391 -18.212 1.00 84.88 110 THR A O 1
ATOM 822 N N . THR A 1 111 ? 24.854 25.413 -17.566 1.00 72.25 111 THR A N 1
ATOM 823 C CA . THR A 1 111 ? 26.062 24.577 -17.737 1.00 72.25 111 THR A CA 1
ATOM 824 C C . THR A 1 111 ? 27.282 24.980 -16.891 1.00 72.25 111 THR A C 1
ATOM 826 O O . THR A 1 111 ? 28.360 24.412 -17.060 1.00 72.25 111 THR A O 1
ATOM 829 N N . LYS A 1 112 ? 27.138 25.912 -15.936 1.00 74.69 112 LYS A N 1
ATOM 830 C CA . LYS A 1 112 ? 28.203 26.278 -14.990 1.00 74.69 112 LYS A CA 1
ATOM 831 C C . LYS A 1 112 ? 28.303 25.244 -13.877 1.00 74.69 112 LYS A C 1
ATOM 833 O O . LYS A 1 112 ? 27.365 25.116 -13.097 1.00 74.69 112 LYS A O 1
ATOM 838 N N . THR A 1 113 ? 29.431 24.539 -13.786 1.00 72.06 113 THR A N 1
ATOM 839 C CA . THR A 1 113 ? 29.683 23.545 -12.732 1.00 72.06 113 THR A CA 1
ATOM 840 C C . THR A 1 113 ? 29.394 24.134 -11.345 1.00 72.06 113 THR A C 1
ATOM 842 O O . THR A 1 113 ? 30.034 25.123 -10.976 1.00 72.06 113 THR A O 1
ATOM 845 N N . PRO A 1 114 ? 28.453 23.562 -10.575 1.00 68.62 114 PRO A N 1
ATOM 846 C CA . PRO A 1 114 ? 28.115 24.085 -9.263 1.00 68.62 114 PRO A CA 1
ATOM 847 C C . PRO A 1 114 ? 29.226 23.798 -8.252 1.00 68.62 114 PRO A C 1
ATOM 849 O O . PRO A 1 114 ? 29.811 22.713 -8.238 1.00 68.62 114 PRO A O 1
ATOM 852 N N . ALA A 1 115 ? 29.486 24.760 -7.368 1.00 67.81 115 ALA A N 1
ATOM 853 C CA . ALA A 1 115 ? 30.384 24.581 -6.233 1.00 67.81 115 ALA A CA 1
ATOM 854 C C . ALA A 1 115 ? 29.666 23.798 -5.120 1.00 67.81 115 ALA A C 1
ATOM 856 O O . ALA A 1 115 ? 29.098 24.378 -4.196 1.00 67.81 115 ALA A O 1
ATOM 857 N N . VAL A 1 116 ? 29.660 22.467 -5.231 1.00 64.44 116 VAL A N 1
ATOM 858 C CA . VAL A 1 116 ? 29.100 21.579 -4.204 1.00 64.44 116 VAL A CA 1
ATOM 859 C C . VAL A 1 116 ? 30.138 21.349 -3.107 1.00 64.44 116 VAL A C 1
ATOM 861 O O . VAL A 1 116 ? 31.038 20.523 -3.250 1.00 64.44 116 VAL A O 1
ATOM 864 N N . THR A 1 117 ? 30.003 22.069 -1.996 1.00 66.56 117 THR A N 1
ATOM 865 C CA . THR A 1 117 ? 30.746 21.786 -0.762 1.00 66.56 117 THR A CA 1
ATOM 866 C C . THR A 1 117 ? 30.051 20.654 -0.017 1.00 66.56 117 THR A C 1
ATOM 868 O O . THR A 1 117 ? 28.935 20.849 0.460 1.00 66.56 117 THR A O 1
ATOM 871 N N . LEU A 1 118 ? 30.690 19.487 0.093 1.00 61.62 118 LEU A N 1
ATOM 872 C CA . LEU A 1 118 ? 30.214 18.407 0.963 1.00 61.62 118 LEU A CA 1
ATOM 873 C C . LEU A 1 118 ? 30.162 18.903 2.417 1.00 61.62 118 LEU A C 1
ATOM 875 O O . LEU A 1 118 ? 31.110 19.541 2.878 1.00 61.62 118 LEU A O 1
ATOM 879 N N . LEU A 1 119 ? 29.076 18.604 3.135 1.00 66.50 119 LEU A N 1
ATOM 880 C CA . LEU A 1 119 ? 29.058 18.769 4.588 1.00 66.50 119 LEU A CA 1
ATOM 881 C C . LEU A 1 119 ? 30.081 17.819 5.227 1.00 66.50 119 LEU A C 1
ATOM 883 O O . LEU A 1 119 ? 30.243 16.681 4.785 1.00 66.50 119 LEU A O 1
ATOM 887 N N . GLY A 1 120 ? 30.781 18.318 6.247 1.00 65.31 120 GLY A N 1
ATOM 888 C CA . GLY A 1 120 ? 31.685 17.515 7.066 1.00 65.31 120 GLY A CA 1
ATOM 889 C C . GLY A 1 120 ? 30.935 16.647 8.077 1.00 65.31 120 GLY A C 1
ATOM 890 O O . GLY A 1 120 ? 29.706 16.635 8.126 1.00 65.31 120 GLY A O 1
ATOM 891 N N . GLU A 1 121 ? 31.693 15.936 8.907 1.00 72.56 121 GLU A N 1
ATOM 892 C CA . GLU A 1 121 ? 31.139 15.246 10.072 1.00 72.56 121 GLU A CA 1
ATOM 893 C C . GLU A 1 121 ? 30.633 16.265 11.106 1.00 72.56 121 GLU A C 1
ATOM 895 O O . GLU A 1 121 ? 31.220 17.333 11.285 1.00 72.56 121 GLU A O 1
ATOM 900 N N . PHE A 1 122 ? 29.532 15.928 11.778 1.00 77.50 122 PHE A N 1
ATOM 901 C CA . PHE A 1 122 ? 28.959 16.727 12.858 1.00 77.50 122 PHE A CA 1
ATOM 902 C C . PHE A 1 122 ? 29.448 16.223 14.216 1.00 77.50 122 PHE A C 1
ATOM 904 O O . PHE A 1 122 ? 29.524 15.013 14.440 1.00 77.50 122 PHE A O 1
ATOM 911 N N . ASP A 1 123 ? 29.716 17.146 15.142 1.00 77.94 123 ASP A N 1
ATOM 912 C CA . ASP A 1 123 ? 29.980 16.802 16.539 1.00 77.94 123 ASP A CA 1
ATOM 913 C C . ASP A 1 123 ? 28.765 16.097 17.160 1.00 77.94 123 ASP A C 1
ATOM 915 O O . ASP A 1 123 ? 27.629 16.555 17.013 1.00 77.94 123 ASP A O 1
ATOM 919 N N . VAL A 1 124 ? 29.014 15.006 17.890 1.00 76.31 124 VAL A N 1
ATOM 920 C CA . VAL A 1 124 ? 27.975 14.246 18.600 1.00 76.31 124 VAL A CA 1
ATOM 921 C C . VAL A 1 124 ? 27.498 15.037 19.817 1.00 76.31 124 VAL A C 1
ATOM 923 O O . VAL A 1 124 ? 28.256 15.238 20.768 1.00 76.31 124 VAL A O 1
ATOM 926 N N . VAL A 1 125 ? 26.226 15.438 19.822 1.00 77.94 125 VAL A N 1
ATOM 927 C CA . VAL A 1 125 ? 25.624 16.214 20.918 1.00 77.94 125 VAL A CA 1
ATOM 928 C C . VAL A 1 125 ? 24.618 15.362 21.689 1.00 77.94 125 VAL A C 1
ATOM 930 O O . VAL A 1 125 ? 23.649 14.870 21.120 1.00 77.94 125 VAL A O 1
ATOM 933 N N . SER A 1 126 ? 24.812 15.223 23.004 1.00 76.94 126 SER A N 1
ATOM 934 C CA . SER A 1 126 ? 23.816 14.622 23.901 1.00 76.94 126 SER A CA 1
ATOM 935 C C . SER A 1 126 ? 22.768 15.664 24.298 1.00 76.94 126 SER A C 1
ATOM 937 O O . SER A 1 126 ? 23.110 16.693 24.883 1.00 76.94 126 SER A O 1
ATOM 939 N N . ILE A 1 127 ? 21.501 15.410 23.964 1.00 81.00 127 ILE A N 1
ATOM 940 C CA . ILE A 1 127 ? 20.378 16.348 24.129 1.00 81.00 127 ILE A CA 1
ATOM 941 C C . ILE A 1 127 ? 19.225 15.653 24.865 1.00 81.00 127 ILE A C 1
ATOM 943 O O . ILE A 1 127 ? 18.891 14.508 24.556 1.00 81.00 127 ILE A O 1
ATOM 947 N N . ASP A 1 128 ? 18.597 16.347 25.821 1.00 90.44 128 ASP A N 1
ATOM 948 C CA . ASP A 1 128 ? 17.334 15.914 26.433 1.00 90.44 128 ASP A CA 1
ATOM 949 C C . ASP A 1 128 ? 16.184 16.154 25.437 1.00 90.44 128 ASP A C 1
ATOM 951 O O . ASP A 1 128 ? 15.976 17.297 25.030 1.00 90.44 128 ASP A O 1
ATOM 955 N N . PRO A 1 129 ? 15.414 15.128 25.032 1.00 92.56 129 PRO A N 1
ATOM 956 C CA . PRO A 1 129 ? 14.337 15.301 24.062 1.00 92.56 129 PRO A CA 1
ATOM 957 C C . PRO A 1 129 ? 13.147 16.115 24.596 1.00 92.56 129 PRO A C 1
ATOM 959 O O . PRO A 1 129 ? 12.232 16.398 23.826 1.00 92.56 129 PRO A O 1
ATOM 962 N N . ARG A 1 130 ? 13.097 16.467 25.889 1.00 95.56 130 ARG A N 1
ATOM 963 C CA . ARG A 1 130 ? 12.019 17.272 26.489 1.00 95.56 130 ARG A CA 1
ATOM 964 C C . ARG A 1 130 ? 12.280 18.765 26.282 1.00 95.56 130 ARG A C 1
ATOM 966 O O . ARG A 1 130 ? 13.084 19.367 26.985 1.00 95.56 130 ARG A O 1
ATOM 973 N N . LEU A 1 131 ? 11.535 19.361 25.358 1.00 96.19 131 LEU A N 1
ATOM 974 C CA . LEU A 1 131 ? 11.619 20.777 24.992 1.00 96.19 131 LEU A CA 1
ATOM 975 C C . LEU A 1 131 ? 10.955 21.694 26.030 1.00 96.19 131 LEU A C 1
ATOM 977 O O . LEU A 1 131 ? 11.441 22.787 26.308 1.00 96.19 131 LEU A O 1
ATOM 981 N N . TYR A 1 132 ? 9.842 21.247 26.614 1.00 97.12 132 TYR A N 1
ATOM 982 C CA . TYR A 1 132 ? 9.129 21.956 27.678 1.00 97.12 132 TYR A CA 1
ATOM 983 C C . TYR A 1 132 ? 8.423 20.958 28.596 1.00 97.12 132 TYR A C 1
ATOM 985 O O . TYR A 1 132 ? 7.893 19.944 28.137 1.00 97.12 132 TYR A O 1
ATOM 993 N N . VAL A 1 133 ? 8.397 21.253 29.897 1.00 97.12 133 VAL A N 1
ATOM 994 C CA . VAL A 1 133 ? 7.705 20.454 30.916 1.00 97.12 133 VAL A CA 1
ATOM 995 C C . VAL A 1 133 ? 6.953 21.393 31.852 1.00 97.12 133 VAL A C 1
ATOM 997 O O . VAL A 1 133 ? 7.562 22.255 32.486 1.00 97.12 133 VAL A O 1
ATOM 1000 N N . ARG A 1 134 ? 5.645 21.177 32.004 1.00 94.88 134 ARG A N 1
ATOM 1001 C CA . ARG A 1 134 ? 4.824 21.795 33.051 1.00 94.88 134 ARG A CA 1
ATOM 1002 C C . ARG A 1 134 ? 4.209 20.698 33.911 1.00 94.88 134 ARG A C 1
ATOM 1004 O O . ARG A 1 134 ? 3.483 19.844 33.408 1.00 94.88 134 ARG A O 1
ATOM 1011 N N . SER A 1 135 ? 4.467 20.744 35.215 1.00 94.25 135 SER A N 1
ATOM 1012 C CA . SER A 1 135 ? 3.828 19.854 36.189 1.00 94.25 135 SER A CA 1
ATOM 1013 C C . SER A 1 135 ? 2.305 20.024 36.199 1.00 94.25 135 SER A C 1
ATOM 1015 O O . SER A 1 135 ? 1.781 21.085 35.843 1.00 94.25 135 SER A O 1
ATOM 1017 N N . ALA A 1 136 ? 1.587 18.987 36.635 1.00 92.69 136 ALA A N 1
ATOM 1018 C CA . ALA A 1 136 ? 0.164 19.108 36.936 1.00 92.69 136 ALA A CA 1
ATOM 1019 C C . ALA A 1 136 ? -0.077 20.156 38.036 1.00 92.69 136 ALA A C 1
ATOM 1021 O O . ALA A 1 136 ? 0.755 20.324 38.930 1.00 92.69 136 ALA A O 1
ATOM 1022 N N . ASP A 1 137 ? -1.227 20.824 37.981 1.00 90.69 137 ASP A N 1
ATOM 1023 C CA . ASP A 1 137 ? -1.722 21.695 39.045 1.00 90.69 137 ASP A CA 1
ATOM 1024 C C . ASP A 1 137 ? -2.937 21.031 39.716 1.00 90.69 137 ASP A C 1
ATOM 1026 O O . ASP A 1 137 ? -4.048 21.082 39.176 1.00 90.69 137 ASP A O 1
ATOM 1030 N N . PRO A 1 138 ? -2.757 20.420 40.905 1.00 85.31 138 PRO A N 1
ATOM 1031 C CA . PRO A 1 138 ? -3.844 19.770 41.629 1.00 85.31 138 PRO A CA 1
ATOM 1032 C C . PRO A 1 138 ? -4.953 20.727 42.081 1.00 85.31 138 PRO A C 1
ATOM 1034 O O . PRO A 1 138 ? -6.039 20.261 42.410 1.00 85.31 138 PRO A O 1
ATOM 1037 N N . THR A 1 139 ? -4.703 22.041 42.138 1.00 86.62 139 THR A N 1
ATOM 1038 C CA . THR A 1 139 ? -5.687 23.016 42.641 1.00 86.62 139 THR A CA 1
ATOM 1039 C C . THR A 1 139 ? -6.695 23.435 41.577 1.00 86.62 139 THR A C 1
ATOM 1041 O O . THR A 1 139 ? -7.867 23.628 41.894 1.00 86.62 139 THR A O 1
ATOM 1044 N N . SER A 1 140 ? -6.264 23.524 40.316 1.00 83.94 140 SER A N 1
ATOM 1045 C CA . SER A 1 140 ? -7.134 23.813 39.169 1.00 83.94 140 SER A CA 1
ATOM 1046 C C . SER A 1 140 ? -7.584 22.563 38.402 1.00 83.94 140 SER A C 1
ATOM 1048 O O . SER A 1 140 ? -8.420 22.665 37.503 1.00 83.94 140 SER A O 1
ATOM 1050 N N . GLY A 1 141 ? -7.038 21.388 38.741 1.00 83.81 141 GLY A N 1
ATOM 1051 C CA . GLY A 1 141 ? -7.278 20.128 38.030 1.00 83.81 141 GLY A CA 1
ATOM 1052 C C . GLY A 1 141 ? -6.555 20.034 36.682 1.00 83.81 141 GLY A C 1
ATOM 1053 O O . GLY A 1 141 ? -6.801 19.104 35.915 1.00 83.81 141 GLY A O 1
ATOM 1054 N N . ARG A 1 142 ? -5.668 20.988 36.366 1.00 90.12 142 ARG A N 1
ATOM 1055 C CA . ARG A 1 142 ? -4.987 21.056 35.070 1.00 90.12 142 ARG A CA 1
ATOM 1056 C C . ARG A 1 142 ? -3.905 19.967 34.994 1.00 90.12 142 ARG A C 1
ATOM 1058 O O . ARG A 1 142 ? -2.986 19.982 35.820 1.00 90.12 142 ARG A O 1
ATOM 1065 N N . PRO A 1 143 ? -3.949 19.045 34.012 1.00 92.62 143 PRO A N 1
ATOM 1066 C CA . PRO A 1 143 ? -2.956 17.978 33.900 1.00 92.62 143 PRO A CA 1
ATOM 1067 C C . PRO A 1 143 ? -1.563 18.552 33.622 1.00 92.62 143 PRO A C 1
ATOM 1069 O O . PRO A 1 143 ? -1.425 19.700 33.181 1.00 92.62 143 PRO A O 1
ATOM 1072 N N . GLY A 1 144 ? -0.522 17.757 33.872 1.00 94.56 144 GLY A N 1
ATOM 1073 C CA . GLY A 1 144 ? 0.824 18.074 33.394 1.00 94.56 144 GLY A CA 1
ATOM 1074 C C . GLY A 1 144 ? 0.888 18.038 31.866 1.00 94.56 144 GLY A C 1
ATOM 1075 O O . GLY A 1 144 ? 0.006 17.469 31.222 1.00 94.56 144 GLY A O 1
ATOM 1076 N N . VAL A 1 145 ? 1.918 18.645 31.285 1.00 95.31 145 VAL A N 1
ATOM 1077 C CA . VAL A 1 145 ? 2.195 18.545 29.846 1.00 95.31 145 VAL A CA 1
ATOM 1078 C C . VAL A 1 145 ? 3.700 18.478 29.589 1.00 95.31 145 VAL A C 1
ATOM 1080 O O . VAL A 1 145 ? 4.487 19.167 30.246 1.00 95.31 145 VAL A O 1
ATOM 1083 N N . VAL A 1 146 ? 4.095 17.636 28.636 1.00 96.62 146 VAL A N 1
ATOM 1084 C CA . VAL A 1 146 ? 5.471 17.484 28.154 1.00 96.62 146 VAL A CA 1
ATOM 1085 C C . VAL A 1 146 ? 5.479 17.649 26.639 1.00 96.62 146 VAL A C 1
ATOM 1087 O O . VAL A 1 146 ? 4.778 16.935 25.929 1.00 96.62 146 VAL A O 1
ATOM 1090 N N . PHE A 1 147 ? 6.307 18.564 26.145 1.00 96.50 147 PHE A N 1
ATOM 1091 C CA . PHE A 1 147 ? 6.581 18.728 24.719 1.00 96.50 147 PHE A CA 1
ATOM 1092 C C . PHE A 1 147 ? 7.909 18.045 24.418 1.00 96.50 147 PHE A C 1
ATOM 1094 O O . PHE A 1 147 ? 8.920 18.354 25.058 1.00 96.50 147 PHE A O 1
ATOM 1101 N N . ARG A 1 148 ? 7.918 17.113 23.465 1.00 95.75 148 ARG A N 1
ATOM 1102 C CA . ARG A 1 148 ? 9.110 16.358 23.067 1.00 95.75 148 ARG A CA 1
ATOM 1103 C C . ARG A 1 148 ? 9.492 16.638 21.623 1.00 95.75 148 ARG A C 1
ATOM 1105 O O . ARG A 1 148 ? 8.627 16.709 20.753 1.00 95.75 148 ARG A O 1
ATOM 1112 N N . GLN A 1 149 ? 10.792 16.711 21.362 1.00 95.31 149 GLN A N 1
ATOM 1113 C CA . GLN A 1 149 ? 11.328 16.665 20.007 1.00 95.31 149 GLN A CA 1
ATOM 1114 C C . GLN A 1 149 ? 11.018 15.302 19.377 1.00 95.31 149 GLN A C 1
ATOM 1116 O O . GLN A 1 149 ? 11.398 14.267 19.928 1.00 95.31 149 GLN A O 1
ATOM 1121 N N . ALA A 1 150 ? 10.379 15.306 18.208 1.00 94.31 150 ALA A N 1
ATOM 1122 C CA . ALA A 1 150 ? 10.042 14.109 17.441 1.00 94.31 150 ALA A CA 1
ATOM 1123 C C . ALA A 1 150 ? 10.724 14.157 16.059 1.00 94.31 150 ALA A C 1
ATOM 1125 O O . ALA A 1 150 ? 10.080 14.118 15.018 1.00 94.31 150 ALA A O 1
ATOM 1126 N N . GLY A 1 151 ? 12.057 14.265 16.052 1.00 93.19 151 GLY A N 1
ATOM 1127 C CA . GLY A 1 151 ? 12.848 14.540 14.845 1.00 93.19 151 GLY A CA 1
ATOM 1128 C C . GLY A 1 151 ? 12.973 16.037 14.545 1.00 93.19 151 GLY A C 1
ATOM 1129 O O . GLY A 1 151 ? 12.759 16.875 15.421 1.00 93.19 151 GLY A O 1
ATOM 1130 N N . ASP A 1 152 ? 13.357 16.376 13.315 1.00 94.12 152 ASP A N 1
ATOM 1131 C CA . ASP A 1 152 ? 13.531 17.764 12.862 1.00 94.12 152 ASP A CA 1
ATOM 1132 C C . ASP A 1 152 ? 12.223 18.470 12.466 1.00 94.12 152 ASP A C 1
ATOM 1134 O O . ASP A 1 152 ? 12.175 19.699 12.494 1.00 94.12 152 ASP A O 1
ATOM 1138 N N . SER A 1 153 ? 11.166 17.714 12.159 1.00 93.38 153 SER A N 1
ATOM 1139 C CA . SER A 1 153 ? 9.929 18.205 11.531 1.00 93.38 153 SER A CA 1
ATOM 1140 C C . SER A 1 153 ? 8.647 17.970 12.348 1.00 93.38 153 SER A C 1
ATOM 1142 O O . SER A 1 153 ? 7.547 18.172 11.832 1.00 93.38 153 SER A O 1
ATOM 1144 N N . ALA A 1 154 ? 8.748 17.558 13.621 1.00 94.19 154 ALA A N 1
ATOM 1145 C CA . ALA A 1 154 ? 7.588 17.380 14.503 1.00 94.19 154 ALA A CA 1
ATOM 1146 C C . ALA A 1 154 ? 7.885 17.634 15.996 1.00 94.19 154 ALA A C 1
ATOM 1148 O O . ALA A 1 154 ? 9.002 17.429 16.484 1.00 94.19 154 ALA A O 1
ATOM 1149 N N . ILE A 1 155 ? 6.844 18.039 16.732 1.00 95.12 155 ILE A N 1
ATOM 1150 C CA . ILE A 1 155 ? 6.810 18.082 18.203 1.00 95.12 155 ILE A CA 1
ATOM 1151 C C . ILE A 1 155 ? 5.651 17.203 18.692 1.00 95.12 155 ILE A C 1
ATOM 1153 O O . ILE A 1 155 ? 4.501 17.409 18.303 1.00 95.12 155 ILE A O 1
ATOM 1157 N N . LEU A 1 156 ? 5.958 16.251 19.576 1.00 94.88 156 LEU A N 1
ATOM 1158 C CA . LEU A 1 156 ? 4.977 15.397 20.251 1.00 94.88 156 LEU A CA 1
ATOM 1159 C C . LEU A 1 156 ? 4.535 16.056 21.564 1.00 94.88 156 LEU A C 1
ATOM 1161 O O . LEU A 1 156 ? 5.388 16.444 22.369 1.00 94.88 156 LEU A O 1
ATOM 1165 N N . VAL A 1 157 ? 3.224 16.149 21.807 1.00 95.19 157 VAL A N 1
ATOM 1166 C CA . VAL A 1 157 ? 2.665 16.766 23.022 1.00 95.19 157 VAL A CA 1
ATOM 1167 C C . VAL A 1 157 ? 1.936 15.729 23.876 1.00 95.19 157 VAL A C 1
ATOM 1169 O O . VAL A 1 157 ? 0.868 15.231 23.526 1.00 95.19 157 VAL A O 1
ATOM 1172 N N . GLU A 1 158 ? 2.515 15.406 25.029 1.00 93.81 158 GLU A N 1
ATOM 1173 C CA . GLU A 1 158 ? 1.982 14.435 25.987 1.00 93.81 158 GLU A CA 1
ATOM 1174 C C . GLU A 1 158 ? 1.275 15.155 27.138 1.00 93.81 158 GLU A C 1
ATOM 1176 O O . GLU A 1 158 ? 1.868 16.014 27.791 1.00 93.81 158 GLU A O 1
ATOM 1181 N N . PHE A 1 159 ? 0.025 14.783 27.424 1.00 93.12 159 PHE A N 1
ATOM 1182 C CA . PHE A 1 159 ? -0.763 15.347 28.522 1.00 93.12 159 PHE A CA 1
ATOM 1183 C C . PHE A 1 159 ? -0.991 14.329 29.641 1.00 93.12 159 PHE A C 1
ATOM 1185 O O . PHE A 1 159 ? -1.481 13.230 29.395 1.00 93.12 159 PHE A O 1
ATOM 1192 N N . GLY A 1 160 ? -0.739 14.755 30.879 1.00 92.56 160 GLY A N 1
ATOM 1193 C CA . GLY A 1 160 ? -0.988 13.984 32.095 1.00 92.56 160 GLY A CA 1
ATOM 1194 C C . GLY A 1 160 ? -0.079 12.767 32.274 1.00 92.56 160 GLY A C 1
ATOM 1195 O O . GLY A 1 160 ? 0.988 12.659 31.675 1.00 92.56 160 GLY A O 1
ATOM 1196 N N . GLU A 1 161 ? -0.513 11.867 33.153 1.00 90.25 161 GLU A N 1
ATOM 1197 C CA . GLU A 1 161 ? 0.096 10.547 33.314 1.00 90.25 161 GLU A CA 1
ATOM 1198 C C . GLU A 1 161 ? -0.339 9.617 32.173 1.00 90.25 161 GLU A C 1
ATOM 1200 O O . GLU A 1 161 ? -1.355 9.841 31.515 1.00 90.25 161 GLU A O 1
ATOM 1205 N N . MET A 1 162 ? 0.401 8.526 31.962 1.00 89.00 162 MET A N 1
ATOM 1206 C CA . MET A 1 162 ? 0.099 7.525 30.932 1.00 89.00 162 MET A CA 1
ATOM 1207 C C . MET A 1 162 ? -1.066 6.603 31.362 1.00 89.00 162 MET A C 1
ATOM 1209 O O . MET A 1 162 ? -0.900 5.395 31.551 1.00 89.00 162 MET A O 1
ATOM 1213 N N . THR A 1 163 ? -2.248 7.195 31.534 1.00 89.44 163 THR A N 1
ATOM 1214 C CA . THR A 1 163 ? -3.518 6.545 31.888 1.00 89.44 163 THR A CA 1
ATOM 1215 C C . THR A 1 163 ? -4.640 7.017 30.971 1.00 89.44 163 THR A C 1
ATOM 1217 O O . THR A 1 163 ? -4.678 8.172 30.547 1.00 89.44 163 THR A O 1
ATOM 1220 N N . LEU A 1 164 ? -5.586 6.132 30.672 1.00 88.00 164 LEU A N 1
ATOM 1221 C CA . LEU A 1 164 ? -6.742 6.447 29.843 1.00 88.00 164 LEU A CA 1
ATOM 1222 C C . LEU A 1 164 ? -7.742 7.308 30.620 1.00 88.00 164 LEU A C 1
ATOM 1224 O O . LEU A 1 164 ? -8.537 6.811 31.423 1.00 88.00 164 LEU A O 1
ATOM 1228 N N . ASP A 1 165 ? -7.752 8.595 30.297 1.00 89.00 165 ASP A N 1
ATOM 1229 C CA . ASP A 1 165 ? -8.712 9.566 30.808 1.00 89.00 165 ASP A CA 1
ATOM 1230 C C . ASP A 1 165 ? -9.385 10.312 29.642 1.00 89.00 165 ASP A C 1
ATOM 1232 O O . ASP A 1 165 ? -8.729 10.893 28.773 1.00 89.00 165 ASP A O 1
ATOM 1236 N N . PHE A 1 166 ? -10.720 10.304 29.614 1.00 90.94 166 PHE A N 1
ATOM 1237 C CA . PHE A 1 166 ? -11.495 11.038 28.612 1.00 90.94 166 PHE A CA 1
ATOM 1238 C C . PHE A 1 166 ? -11.397 12.561 28.799 1.00 90.94 166 PHE A C 1
ATOM 1240 O O . PHE A 1 166 ? -11.521 13.289 27.819 1.00 90.94 166 PHE A O 1
ATOM 1247 N N . GLY A 1 167 ? -11.094 13.055 30.003 1.00 89.50 167 GLY A N 1
ATOM 1248 C CA . GLY A 1 167 ? -10.755 14.457 30.250 1.00 89.50 167 GLY A CA 1
ATOM 1249 C C . GLY A 1 167 ? -9.408 14.849 29.635 1.00 89.50 167 GLY A C 1
ATOM 1250 O O . GLY A 1 167 ? -9.303 15.881 28.969 1.00 89.50 167 GLY A O 1
ATOM 1251 N N . ILE A 1 168 ? -8.392 13.986 29.745 1.00 89.94 168 ILE A N 1
ATOM 1252 C CA . ILE A 1 168 ? -7.128 14.174 29.012 1.00 89.94 168 ILE A CA 1
ATOM 1253 C C . ILE A 1 168 ? -7.399 14.152 27.502 1.00 89.94 168 ILE A C 1
ATOM 1255 O O . ILE A 1 168 ? -6.940 15.045 26.787 1.00 89.94 168 ILE A O 1
ATOM 1259 N N . ARG A 1 169 ? -8.226 13.217 27.005 1.00 88.75 169 ARG A N 1
ATOM 1260 C CA . ARG A 1 169 ? -8.602 13.187 25.581 1.00 88.75 169 ARG A CA 1
ATOM 1261 C C . ARG A 1 169 ? -9.324 14.458 25.129 1.00 88.75 169 ARG A C 1
ATOM 1263 O O . ARG A 1 169 ? -9.005 14.968 24.054 1.00 88.75 169 ARG A O 1
ATOM 1270 N N . ALA A 1 170 ? -10.268 14.962 25.918 1.00 89.50 170 ALA A N 1
ATOM 1271 C CA . ALA A 1 170 ? -10.987 16.206 25.660 1.00 89.50 170 ALA A CA 1
ATOM 1272 C C . ALA A 1 170 ? -10.024 17.400 25.562 1.00 89.50 170 ALA A C 1
ATOM 1274 O O . ALA A 1 170 ? -10.110 18.175 24.609 1.00 89.50 170 ALA A O 1
ATOM 1275 N N . ARG A 1 171 ? -9.036 17.495 26.467 1.00 90.00 171 ARG A N 1
ATOM 1276 C CA . ARG A 1 171 ? -7.969 18.509 26.392 1.00 90.00 171 ARG A CA 1
ATOM 1277 C C . ARG A 1 171 ? -7.128 18.365 25.122 1.00 90.00 171 ARG A C 1
ATOM 1279 O O . ARG A 1 171 ? -6.925 19.355 24.431 1.00 90.00 171 ARG A O 1
ATOM 1286 N N . ILE A 1 172 ? -6.711 17.145 24.776 1.00 89.50 172 ILE A N 1
ATOM 1287 C CA . ILE A 1 172 ? -5.965 16.851 23.538 1.00 89.50 172 ILE A CA 1
ATOM 1288 C C . ILE A 1 172 ? -6.754 17.275 22.289 1.00 89.50 172 ILE A C 1
ATOM 1290 O O . ILE A 1 172 ? -6.158 17.712 21.312 1.00 89.50 172 ILE A O 1
ATOM 1294 N N . HIS A 1 173 ? -8.086 17.152 22.283 1.00 87.69 173 HIS A N 1
ATOM 1295 C CA . HIS A 1 173 ? -8.901 17.550 21.128 1.00 87.69 173 HIS A CA 1
ATOM 1296 C C . HIS A 1 173 ? -9.056 19.062 21.011 1.00 87.69 173 HIS A C 1
ATOM 1298 O O . HIS A 1 173 ? -9.029 19.580 19.906 1.00 87.69 173 HIS A O 1
ATOM 1304 N N . ALA A 1 174 ? -9.169 19.759 22.142 1.00 85.00 174 ALA A N 1
ATOM 1305 C CA . ALA A 1 174 ? -9.148 21.216 22.162 1.00 85.00 174 ALA A CA 1
ATOM 1306 C C . ALA A 1 174 ? -7.762 21.802 21.812 1.00 85.00 174 ALA A C 1
ATOM 1308 O O . ALA A 1 174 ? -7.676 22.988 21.515 1.00 85.00 174 ALA A O 1
ATOM 1309 N N . PHE A 1 175 ? -6.695 20.991 21.874 1.00 85.12 175 PHE A N 1
ATOM 1310 C CA . PHE A 1 175 ? -5.309 21.408 21.640 1.00 85.12 175 PHE A CA 1
ATOM 1311 C C . PHE A 1 175 ? -4.741 21.062 20.248 1.00 85.12 175 PHE A C 1
ATOM 1313 O O . PHE A 1 175 ? -3.974 21.855 19.723 1.00 85.12 175 PHE A O 1
ATOM 1320 N N . GLU A 1 176 ? -5.089 19.894 19.685 1.00 69.75 176 GLU A N 1
ATOM 1321 C CA . GLU A 1 176 ? -4.438 19.263 18.511 1.00 69.75 176 GLU A CA 1
ATOM 1322 C C . GLU A 1 176 ? -2.965 18.841 18.787 1.00 69.75 176 GLU A C 1
ATOM 1324 O O . GLU A 1 176 ? -2.019 19.594 18.599 1.00 69.75 176 GLU A O 1
ATOM 1329 N N . ALA A 1 177 ? -2.753 17.619 19.313 1.00 60.84 177 ALA A N 1
ATOM 1330 C CA . ALA A 1 177 ? -1.519 17.249 20.046 1.00 60.84 177 ALA A CA 1
ATOM 1331 C C . ALA A 1 177 ? -0.337 16.621 19.275 1.00 60.84 177 ALA A C 1
ATOM 1333 O O . ALA A 1 177 ? 0.651 16.237 19.908 1.00 60.84 177 ALA A O 1
ATOM 1334 N N . GLU A 1 178 ? -0.386 16.527 17.949 1.00 61.59 178 GLU A N 1
ATOM 1335 C CA . GLU A 1 178 ? 0.812 16.261 17.143 1.00 61.59 178 GLU A CA 1
ATOM 1336 C C . GLU A 1 178 ? 0.894 17.301 16.037 1.00 61.59 178 GLU A C 1
ATOM 1338 O O . GLU A 1 178 ? -0.062 17.497 15.286 1.00 61.59 178 GLU A O 1
ATOM 1343 N N . VAL A 1 179 ? 2.033 17.991 15.968 1.00 81.44 179 VAL A N 1
ATOM 1344 C CA . VAL A 1 179 ? 2.207 19.122 15.060 1.00 81.44 179 VAL A CA 1
ATOM 1345 C C . VAL A 1 179 ? 3.470 18.922 14.240 1.00 81.44 179 VAL A C 1
ATOM 1347 O O . VAL A 1 179 ? 4.592 19.121 14.715 1.00 81.44 179 VAL A O 1
ATOM 1350 N N . HIS A 1 180 ? 3.254 18.526 12.988 1.00 85.12 180 HIS A N 1
ATOM 1351 C CA . HIS A 1 180 ? 4.269 18.564 11.947 1.00 85.12 180 HIS A CA 1
ATOM 1352 C C . HIS A 1 180 ? 4.475 20.000 11.466 1.00 85.12 180 HIS A C 1
ATOM 1354 O O . HIS A 1 180 ? 3.519 20.764 11.320 1.00 85.12 180 HIS A O 1
ATOM 1360 N N . PHE A 1 181 ? 5.719 20.355 11.173 1.00 91.88 181 PHE A N 1
ATOM 1361 C CA . PHE A 1 181 ? 6.083 21.649 10.612 1.00 91.88 181 PHE A CA 1
ATOM 1362 C C . PHE A 1 181 ? 7.182 21.492 9.567 1.00 91.88 181 PHE A C 1
ATOM 1364 O O . PHE A 1 181 ? 7.959 20.540 9.606 1.00 91.88 181 PHE A O 1
ATOM 1371 N N . ASP A 1 182 ? 7.252 22.442 8.639 1.00 92.50 182 ASP A N 1
ATOM 1372 C CA . ASP A 1 182 ? 8.381 22.548 7.721 1.00 92.50 182 ASP A CA 1
ATOM 1373 C C . ASP A 1 182 ? 9.508 23.349 8.407 1.00 92.50 182 ASP A C 1
ATOM 1375 O O . ASP A 1 182 ? 9.363 24.570 8.577 1.00 92.50 182 ASP A O 1
ATOM 1379 N N . PRO A 1 183 ? 10.624 22.704 8.808 1.00 92.38 183 PRO A N 1
ATOM 1380 C CA . PRO A 1 183 ? 11.708 23.366 9.530 1.00 92.38 183 PRO A CA 1
ATOM 1381 C C . PRO A 1 183 ? 12.472 24.397 8.687 1.00 92.38 183 PRO A C 1
ATOM 1383 O O . PRO A 1 183 ? 13.225 25.195 9.241 1.00 92.38 183 PRO A O 1
ATOM 1386 N N . LEU A 1 184 ? 12.265 24.422 7.366 1.00 91.56 184 LEU A N 1
ATOM 1387 C CA . LEU A 1 184 ? 12.814 25.435 6.460 1.00 91.56 184 LEU A CA 1
ATOM 1388 C C . LEU A 1 184 ? 12.003 26.743 6.504 1.00 91.56 184 LEU A C 1
ATOM 1390 O O . LEU A 1 184 ? 12.478 27.782 6.043 1.00 91.56 184 LEU A O 1
ATOM 1394 N N . THR A 1 185 ? 10.785 26.706 7.063 1.00 93.12 185 THR A N 1
ATOM 1395 C CA . THR A 1 185 ? 9.861 27.855 7.139 1.00 93.12 185 THR A CA 1
ATOM 1396 C C . THR A 1 185 ? 9.675 28.405 8.552 1.00 93.12 185 THR A C 1
ATOM 1398 O O . THR A 1 185 ? 9.448 29.605 8.710 1.00 93.12 185 THR A O 1
ATOM 1401 N N . THR A 1 186 ? 9.784 27.562 9.584 1.00 94.00 186 THR A N 1
ATOM 1402 C CA . THR A 1 186 ? 9.661 27.962 10.993 1.00 94.00 186 THR A CA 1
ATOM 1403 C C . THR A 1 186 ? 10.610 27.161 11.878 1.00 94.00 186 THR A C 1
ATOM 1405 O O . THR A 1 186 ? 10.818 25.969 11.663 1.00 94.00 186 THR A O 1
ATOM 1408 N N . SER A 1 187 ? 11.171 27.794 12.911 1.00 94.19 187 SER A N 1
ATOM 1409 C CA . SER A 1 187 ? 12.027 27.093 13.871 1.00 94.19 187 SER A CA 1
ATOM 1410 C C . SER A 1 187 ? 11.204 26.280 14.873 1.00 94.19 187 SER A C 1
ATOM 1412 O O . SER A 1 187 ? 10.081 26.650 15.233 1.00 94.19 187 SER A O 1
ATOM 1414 N N . GLN A 1 188 ? 11.811 25.216 15.408 1.00 95.56 188 GLN A N 1
ATOM 1415 C CA . GLN A 1 188 ? 11.243 24.436 16.511 1.00 95.56 188 GLN A CA 1
ATOM 1416 C C . GLN A 1 188 ? 10.925 25.326 17.727 1.00 95.56 188 GLN A C 1
ATOM 1418 O O . GLN A 1 188 ? 9.892 25.153 18.364 1.00 95.56 188 GLN A O 1
ATOM 1423 N N . SER A 1 189 ? 11.772 26.320 18.021 1.00 95.00 189 SER A N 1
ATOM 1424 C CA . SER A 1 189 ? 11.578 27.271 19.124 1.00 95.00 189 SER A CA 1
ATOM 1425 C C . SER A 1 189 ? 10.386 28.215 18.923 1.00 95.00 189 SER A C 1
ATOM 1427 O O . SER A 1 189 ? 9.659 28.493 19.879 1.00 95.00 189 SER A O 1
ATOM 1429 N N . ALA A 1 190 ? 10.145 28.681 17.693 1.00 94.94 190 ALA A N 1
ATOM 1430 C CA . ALA A 1 190 ? 8.986 29.507 17.366 1.00 94.94 190 ALA A CA 1
ATOM 1431 C C . ALA A 1 190 ? 7.687 28.695 17.473 1.00 94.94 190 ALA A C 1
ATOM 1433 O O . ALA A 1 190 ? 6.733 29.148 18.106 1.00 94.94 190 ALA A O 1
ATOM 1434 N N . LEU A 1 191 ? 7.684 27.465 16.941 1.00 95.00 191 LEU A N 1
ATOM 1435 C CA . LEU A 1 191 ? 6.551 26.552 17.078 1.00 95.00 191 LEU A CA 1
ATOM 1436 C C . LEU A 1 191 ? 6.275 26.218 18.550 1.00 95.00 191 LEU A C 1
ATOM 1438 O O . LEU A 1 191 ? 5.150 26.383 19.008 1.00 95.00 191 LEU A O 1
ATOM 1442 N N . LEU A 1 192 ? 7.294 25.806 19.309 1.00 96.00 192 LEU A N 1
ATOM 1443 C CA . LEU A 1 192 ? 7.170 25.481 20.732 1.00 96.00 192 LEU A CA 1
ATOM 1444 C C . LEU A 1 192 ? 6.558 26.638 21.532 1.00 96.00 192 LEU A C 1
ATOM 1446 O O . LEU A 1 192 ? 5.704 26.402 22.381 1.00 96.00 192 LEU A O 1
ATOM 1450 N N . THR A 1 193 ? 6.958 27.879 21.241 1.00 96.50 193 THR A N 1
ATOM 1451 C CA . THR A 1 193 ? 6.399 29.072 21.895 1.00 96.50 193 THR A CA 1
ATOM 1452 C C . THR A 1 193 ? 4.897 29.189 21.627 1.00 96.50 193 THR A C 1
ATOM 1454 O O . THR A 1 193 ? 4.115 29.258 22.574 1.00 96.50 193 THR A O 1
ATOM 1457 N N . ALA A 1 194 ? 4.478 29.106 20.359 1.00 94.38 194 ALA A N 1
ATOM 1458 C CA . ALA A 1 194 ? 3.064 29.153 19.981 1.00 94.38 194 ALA A CA 1
ATOM 1459 C C . ALA A 1 194 ? 2.246 27.996 20.591 1.00 94.38 194 ALA A C 1
ATOM 1461 O O . ALA A 1 194 ? 1.113 28.195 21.027 1.00 94.38 194 ALA A O 1
ATOM 1462 N N . LEU A 1 195 ? 2.825 26.795 20.677 1.00 94.81 195 LEU A N 1
ATOM 1463 C CA . LEU A 1 195 ? 2.183 25.628 21.286 1.00 94.81 195 LEU A CA 1
ATOM 1464 C C . LEU A 1 195 ? 2.029 25.760 22.811 1.00 94.81 195 LEU A C 1
ATOM 1466 O O . LEU A 1 195 ? 0.993 25.384 23.359 1.00 94.81 195 LEU A O 1
ATOM 1470 N N . VAL A 1 196 ? 3.017 26.324 23.511 1.00 95.44 196 VAL A N 1
ATOM 1471 C CA . VAL A 1 196 ? 2.918 26.600 24.956 1.00 95.44 196 VAL A CA 1
ATOM 1472 C C . VAL A 1 196 ? 1.878 27.693 25.233 1.00 95.44 196 VAL A C 1
ATOM 1474 O O . VAL A 1 196 ? 1.095 27.564 26.177 1.00 95.44 196 VAL A O 1
ATOM 1477 N N . GLU A 1 197 ? 1.802 28.730 24.395 1.00 94.06 197 GLU A N 1
ATOM 1478 C CA . GLU A 1 197 ? 0.754 29.758 24.468 1.00 94.06 197 GLU A CA 1
ATOM 1479 C C . GLU A 1 197 ? -0.646 29.170 24.218 1.00 94.06 197 GLU A C 1
ATOM 1481 O O . GLU A 1 197 ? -1.579 29.451 24.979 1.00 94.06 197 GLU A O 1
ATOM 1486 N N . ALA A 1 198 ? -0.790 28.286 23.225 1.00 92.38 198 ALA A N 1
ATOM 1487 C CA . ALA A 1 198 ? -2.035 27.569 22.962 1.00 92.38 198 ALA A CA 1
ATOM 1488 C C . ALA A 1 198 ? -2.463 26.701 24.163 1.00 92.38 198 ALA A C 1
ATOM 1490 O O . ALA A 1 198 ? -3.613 26.791 24.598 1.00 92.38 198 ALA A O 1
ATOM 1491 N N . GLU A 1 199 ? -1.550 25.937 24.778 1.00 92.31 199 GLU A N 1
ATOM 1492 C CA . GLU A 1 199 ? -1.846 25.104 25.961 1.00 92.31 199 GLU A CA 1
ATOM 1493 C C . GLU A 1 199 ? -2.302 25.951 27.150 1.00 92.31 199 GLU A C 1
ATOM 1495 O O . GLU A 1 199 ? -3.268 25.609 27.843 1.00 92.31 199 GLU A O 1
ATOM 1500 N N . ALA A 1 200 ? -1.628 27.085 27.355 1.00 90.62 200 ALA A N 1
ATOM 1501 C CA . ALA A 1 200 ? -1.943 28.039 28.405 1.00 90.62 200 ALA A CA 1
ATOM 1502 C C . ALA A 1 200 ? -3.314 28.707 28.203 1.00 90.62 200 ALA A C 1
ATOM 1504 O O . ALA A 1 200 ? -3.966 29.020 29.204 1.00 90.62 200 ALA A O 1
ATOM 1505 N N . SER A 1 201 ? -3.768 28.875 26.955 1.00 90.50 201 SER A N 1
ATOM 1506 C CA . SER A 1 201 ? -5.072 29.466 26.614 1.00 90.50 201 SER A CA 1
ATOM 1507 C C . SER A 1 201 ? -6.274 28.560 26.919 1.00 90.50 201 SER A C 1
ATOM 1509 O O . SER A 1 201 ? -7.370 29.058 27.178 1.00 90.50 201 SER A O 1
ATOM 1511 N N . LEU A 1 202 ? -6.083 27.234 26.943 1.00 88.88 202 LEU A N 1
ATOM 1512 C CA . LEU A 1 202 ? -7.168 26.278 27.178 1.00 88.88 202 LEU A CA 1
ATOM 1513 C C . LEU A 1 202 ? -7.695 26.341 28.622 1.00 88.88 202 LEU A C 1
ATOM 1515 O O . LEU A 1 202 ? -6.875 26.385 29.546 1.00 88.88 202 LEU A O 1
ATOM 1519 N N . PRO A 1 203 ? -9.019 26.224 28.860 1.00 85.94 203 PRO A N 1
ATOM 1520 C CA . PRO A 1 203 ? -9.600 26.136 30.204 1.00 85.94 203 PRO A CA 1
ATOM 1521 C C . PRO A 1 203 ? -8.880 25.123 31.108 1.00 85.94 203 PRO A C 1
ATOM 1523 O O . PRO A 1 203 ? -8.348 24.122 30.627 1.00 85.94 203 PRO A O 1
ATOM 1526 N N . ALA A 1 204 ? -8.820 25.377 32.419 1.00 82.44 204 ALA A N 1
ATOM 1527 C CA . ALA A 1 204 ? -8.073 24.511 33.340 1.00 82.44 204 ALA A CA 1
ATOM 1528 C C . ALA A 1 204 ? -8.681 23.100 33.452 1.00 82.44 204 ALA A C 1
ATOM 1530 O O . ALA A 1 204 ? -7.948 22.114 33.390 1.00 82.44 204 ALA A O 1
ATOM 1531 N N . ASN A 1 205 ? -10.014 23.023 33.531 1.00 80.56 205 ASN A N 1
ATOM 1532 C CA . ASN A 1 205 ? -10.791 21.788 33.459 1.00 80.56 205 ASN A CA 1
ATOM 1533 C C . ASN A 1 205 ? -11.561 21.698 32.128 1.00 80.56 205 ASN A C 1
ATOM 1535 O O . ASN A 1 205 ? -11.638 22.663 31.369 1.00 80.56 205 ASN A O 1
ATOM 1539 N N . VAL A 1 206 ? -12.107 20.516 31.843 1.00 83.75 206 VAL A N 1
ATOM 1540 C CA . VAL A 1 206 ? -12.828 20.201 30.594 1.00 83.75 206 VAL A CA 1
ATOM 1541 C C . VAL A 1 206 ? -14.229 19.630 30.839 1.00 83.75 206 VAL A C 1
ATOM 1543 O O . VAL A 1 206 ? -14.879 19.167 29.910 1.00 83.75 206 VAL A O 1
ATOM 1546 N N . GLU A 1 207 ? -14.705 19.644 32.086 1.00 83.00 207 GLU A N 1
ATOM 1547 C CA . GLU A 1 207 ? -15.956 18.985 32.497 1.00 83.00 207 GLU A CA 1
ATOM 1548 C C . GLU A 1 207 ? -17.198 19.579 31.821 1.00 83.00 207 GLU A C 1
ATOM 1550 O O . GLU A 1 207 ? -18.165 18.867 31.569 1.00 83.00 207 GLU A O 1
ATOM 1555 N N . SER A 1 208 ? -17.165 20.870 31.484 1.00 85.56 208 SER A N 1
ATOM 1556 C CA . SER A 1 208 ? -18.233 21.565 30.760 1.00 85.56 208 SER A CA 1
ATOM 1557 C C . SER A 1 208 ? -18.154 21.418 29.236 1.00 85.56 208 SER A C 1
ATOM 1559 O O . SER A 1 208 ? -19.046 21.906 28.539 1.00 85.56 208 SER A O 1
ATOM 1561 N N . LEU A 1 209 ? -17.113 20.774 28.694 1.00 89.81 209 LEU A N 1
ATOM 1562 C CA . LEU A 1 209 ? -16.982 20.590 27.250 1.00 89.81 209 LEU A CA 1
ATOM 1563 C C . LEU A 1 209 ? -17.951 19.517 26.745 1.00 89.81 209 LEU A C 1
ATOM 1565 O O . LEU A 1 209 ? -18.138 18.460 27.352 1.00 89.81 209 LEU A O 1
ATOM 1569 N N . THR A 1 210 ? -18.547 19.810 25.596 1.00 92.38 210 THR A N 1
ATOM 1570 C CA . THR A 1 210 ? -19.407 18.902 24.840 1.00 92.38 210 THR A CA 1
ATOM 1571 C C . THR A 1 210 ? -18.879 18.847 23.416 1.00 92.38 210 THR A C 1
ATOM 1573 O O . THR A 1 210 ? -18.572 19.887 22.831 1.00 92.38 210 THR A O 1
ATOM 1576 N N . PHE A 1 211 ? -18.729 17.639 22.882 1.00 92.38 211 PHE A N 1
ATOM 1577 C CA . PHE A 1 211 ? -18.128 17.401 21.574 1.00 92.38 211 PHE A CA 1
ATOM 1578 C C . PHE A 1 211 ? -19.183 16.875 20.596 1.00 92.38 211 PHE A C 1
ATOM 1580 O O . PHE A 1 211 ? -19.830 15.873 20.913 1.00 92.38 211 PHE A O 1
ATOM 1587 N N . PRO A 1 212 ? -19.377 17.507 19.424 1.00 94.25 212 PRO A N 1
ATOM 1588 C CA . PRO A 1 212 ? -20.257 16.971 18.396 1.00 94.25 212 PRO A CA 1
ATOM 1589 C C . PRO A 1 212 ? -19.636 15.712 17.783 1.00 94.25 212 PRO A C 1
ATOM 1591 O O . PRO A 1 212 ? -18.431 15.654 17.538 1.00 94.25 212 PRO A O 1
ATOM 1594 N N . GLY A 1 213 ? -20.465 14.715 17.498 1.00 94.56 213 GLY A N 1
ATOM 1595 C CA . GLY A 1 213 ? -20.046 13.452 16.902 1.00 94.56 213 GLY A CA 1
ATOM 1596 C C . GLY A 1 213 ? -21.204 12.752 16.204 1.00 94.56 213 GLY A C 1
ATOM 1597 O O . GLY A 1 213 ? -22.292 13.304 16.033 1.00 94.56 213 GLY A O 1
ATOM 1598 N N . ARG A 1 214 ? -20.985 11.511 15.774 1.00 97.62 214 ARG A N 1
ATOM 1599 C CA . ARG A 1 214 ? -22.040 10.678 15.182 1.00 97.62 214 ARG A CA 1
ATOM 1600 C C . ARG A 1 214 ? -22.029 9.299 15.807 1.00 97.62 214 ARG A C 1
ATOM 1602 O O . ARG A 1 214 ? -20.970 8.694 15.951 1.00 97.62 214 ARG A O 1
ATOM 1609 N N . LYS A 1 215 ? -23.206 8.769 16.117 1.00 98.38 215 LYS A N 1
ATOM 1610 C CA . LYS A 1 215 ? -23.392 7.362 16.444 1.00 98.38 215 LYS A CA 1
ATOM 1611 C C . LYS A 1 215 ? -23.524 6.568 15.146 1.00 98.38 215 LYS A C 1
ATOM 1613 O O . LYS A 1 215 ? -24.415 6.829 14.341 1.00 98.38 215 LYS A O 1
ATOM 1618 N N . ILE A 1 216 ? -22.619 5.620 14.921 1.00 98.50 216 ILE A N 1
ATOM 1619 C CA . ILE A 1 216 ? -22.545 4.814 13.699 1.00 98.50 216 ILE A CA 1
ATOM 1620 C C . ILE A 1 216 ? -22.688 3.339 14.067 1.00 98.50 216 ILE A C 1
ATOM 1622 O O . ILE A 1 216 ? -21.937 2.829 14.895 1.00 98.50 216 ILE A O 1
ATOM 1626 N N . THR A 1 217 ? -23.647 2.643 13.454 1.00 98.50 217 THR A N 1
ATOM 1627 C CA . THR A 1 217 ? -23.849 1.202 13.696 1.00 98.50 217 THR A CA 1
ATOM 1628 C C . THR A 1 217 ? -23.005 0.369 12.736 1.00 98.50 217 THR A C 1
ATOM 1630 O O . THR A 1 217 ? -23.123 0.508 11.516 1.00 98.50 217 THR A O 1
ATOM 1633 N N . PHE A 1 218 ? -22.163 -0.499 13.295 1.00 98.44 218 PHE A N 1
ATOM 1634 C CA . PHE A 1 218 ? -21.283 -1.415 12.578 1.00 98.44 218 PHE A CA 1
ATOM 1635 C C . PHE A 1 218 ? -21.721 -2.874 12.802 1.00 98.44 218 PHE A C 1
ATOM 1637 O O . PHE A 1 218 ? -21.881 -3.287 13.956 1.00 98.44 218 PHE A O 1
ATOM 1644 N N . PRO A 1 219 ? -21.859 -3.684 11.735 1.00 98.31 219 PRO A N 1
ATOM 1645 C CA . PRO A 1 219 ? -22.081 -5.117 11.873 1.00 98.31 219 PRO A CA 1
ATOM 1646 C C . PRO A 1 219 ? -20.781 -5.792 12.322 1.00 98.31 219 PRO A C 1
ATOM 1648 O O . PRO A 1 219 ? -19.719 -5.513 11.762 1.00 98.31 219 PRO A O 1
ATOM 1651 N N . VAL A 1 220 ? -20.833 -6.678 13.312 1.00 98.38 220 VAL A N 1
ATOM 1652 C CA . VAL A 1 220 ? -19.653 -7.358 13.863 1.00 98.38 220 VAL A CA 1
ATOM 1653 C C . VAL A 1 220 ? -19.862 -8.863 13.976 1.00 98.38 220 VAL A C 1
ATOM 1655 O O . VAL A 1 220 ? -20.830 -9.333 14.571 1.00 98.38 220 VAL A O 1
ATOM 1658 N N . VAL A 1 221 ? -18.906 -9.622 13.449 1.00 98.44 221 VAL A N 1
ATOM 1659 C CA . VAL A 1 221 ? -18.740 -11.045 13.755 1.00 98.44 221 VAL A CA 1
ATOM 1660 C C . VAL A 1 221 ? -17.791 -11.155 14.940 1.00 98.44 221 VAL A C 1
ATOM 1662 O O . VAL A 1 221 ? -16.725 -10.542 14.938 1.00 98.44 221 VAL A O 1
ATOM 1665 N N . LEU A 1 222 ? -18.161 -11.932 15.953 1.00 97.94 222 LEU A N 1
ATOM 1666 C CA . LEU A 1 222 ? -17.336 -12.177 17.137 1.00 97.94 222 LEU A CA 1
ATOM 1667 C C . LEU A 1 222 ? -16.662 -13.551 17.033 1.00 97.94 222 LEU A C 1
ATOM 1669 O O . LEU A 1 222 ? -17.325 -14.524 16.684 1.00 97.94 222 LEU A O 1
ATOM 1673 N N . ASP A 1 223 ? -15.368 -13.632 17.364 1.00 96.50 223 ASP A N 1
ATOM 1674 C CA . ASP A 1 223 ? -14.552 -14.862 17.283 1.00 96.50 223 ASP A CA 1
ATOM 1675 C C . ASP A 1 223 ? -14.546 -15.532 15.885 1.00 96.50 223 ASP A C 1
ATOM 1677 O O . ASP A 1 223 ? -14.548 -16.759 15.732 1.00 96.50 223 ASP A O 1
ATOM 1681 N N . ASP A 1 224 ? -14.529 -14.704 14.841 1.00 97.25 224 ASP A N 1
ATOM 1682 C CA . ASP A 1 224 ? -14.565 -15.113 13.436 1.00 97.25 224 ASP A CA 1
ATOM 1683 C C . ASP A 1 224 ? -13.385 -16.010 13.015 1.00 97.25 224 ASP A C 1
ATOM 1685 O O . ASP A 1 224 ? -12.330 -16.073 13.661 1.00 97.25 224 ASP A O 1
ATOM 1689 N N . ARG A 1 225 ? -13.565 -16.727 11.903 1.00 97.00 225 ARG A N 1
ATOM 1690 C CA . ARG A 1 225 ? -12.549 -17.633 11.350 1.00 97.00 225 ARG A CA 1
ATOM 1691 C C . ARG A 1 225 ? -11.266 -16.933 10.898 1.00 97.00 225 ARG A C 1
ATOM 1693 O O . ARG A 1 225 ? -10.189 -17.472 11.129 1.00 97.00 225 ARG A O 1
ATOM 1700 N N . TRP A 1 226 ? -11.344 -15.731 10.327 1.00 96.81 226 TRP A N 1
ATOM 1701 C CA . TRP A 1 226 ? -10.183 -15.055 9.730 1.00 96.81 226 TRP A CA 1
ATOM 1702 C C . TRP A 1 226 ? -9.184 -14.570 10.785 1.00 96.81 226 TRP A C 1
ATOM 1704 O O . TRP A 1 226 ? -7.972 -14.699 10.614 1.00 96.81 226 TRP A O 1
ATOM 1714 N N . ASN A 1 227 ? -9.676 -14.064 11.915 1.00 96.44 227 ASN A N 1
ATOM 1715 C CA . ASN A 1 227 ? -8.831 -13.724 13.057 1.00 96.44 227 ASN A CA 1
ATOM 1716 C C . ASN A 1 227 ? -8.162 -14.962 13.674 1.00 96.44 227 ASN A C 1
ATOM 1718 O O . ASN A 1 227 ? -7.002 -14.888 14.090 1.00 96.44 227 ASN A O 1
ATOM 1722 N N . ARG A 1 228 ? -8.854 -16.110 13.697 1.00 95.81 228 ARG A N 1
ATOM 1723 C CA . ARG A 1 228 ? -8.272 -17.394 14.124 1.00 95.81 228 ARG A CA 1
ATOM 1724 C C . ARG A 1 228 ? -7.187 -17.870 13.153 1.00 95.81 228 ARG A C 1
ATOM 1726 O O . ARG A 1 228 ? -6.094 -18.199 13.602 1.00 95.81 228 ARG A O 1
ATOM 1733 N N . GLU A 1 229 ? -7.425 -17.803 11.844 1.00 92.94 229 GLU A N 1
ATOM 1734 C CA . GLU A 1 229 ? -6.431 -18.106 10.799 1.00 92.94 229 GLU A CA 1
ATOM 1735 C C . GLU A 1 229 ? -5.179 -17.213 10.903 1.00 92.94 229 GLU A C 1
ATOM 1737 O O . GLU A 1 229 ? -4.050 -17.706 10.825 1.00 92.94 229 GLU A O 1
ATOM 1742 N N . ALA A 1 230 ? -5.349 -15.911 11.152 1.00 91.62 230 ALA A N 1
ATOM 1743 C CA . ALA A 1 230 ? -4.236 -14.980 11.354 1.00 91.62 230 ALA A CA 1
ATOM 1744 C C . ALA A 1 230 ? -3.406 -15.312 12.609 1.00 91.62 230 ALA A C 1
ATOM 1746 O O . ALA A 1 230 ? -2.176 -15.189 12.598 1.00 91.62 230 ALA A O 1
ATOM 1747 N N . LEU A 1 231 ? -4.058 -15.773 13.680 1.00 94.75 231 LEU A N 1
ATOM 1748 C CA . LEU A 1 231 ? -3.384 -16.204 14.904 1.00 94.75 231 LEU A CA 1
ATOM 1749 C C . LEU A 1 231 ? -2.673 -17.555 14.726 1.00 94.75 231 LEU A C 1
ATOM 1751 O O . LEU A 1 231 ? -1.545 -17.717 15.189 1.00 94.75 231 LEU A O 1
ATOM 1755 N N . GLU A 1 232 ? -3.266 -18.491 13.982 1.00 91.50 232 GLU A N 1
ATOM 1756 C CA . GLU A 1 232 ? -2.597 -19.728 13.573 1.00 91.50 232 GLU A CA 1
ATOM 1757 C C . GLU A 1 232 ? -1.362 -19.457 12.708 1.00 91.50 232 GLU A C 1
ATOM 1759 O O . GLU A 1 232 ? -0.337 -20.116 12.889 1.00 91.50 232 GLU A O 1
ATOM 1764 N N . LYS A 1 233 ? -1.419 -18.483 11.788 1.00 85.00 233 LYS A N 1
ATOM 1765 C CA . LYS A 1 233 ? -0.255 -18.061 10.995 1.00 85.00 233 LYS A CA 1
ATOM 1766 C C . LYS A 1 233 ? 0.864 -17.544 11.904 1.00 85.00 233 LYS A C 1
ATOM 1768 O O . LYS A 1 233 ? 1.982 -18.045 11.816 1.00 85.00 233 LYS A O 1
ATOM 1773 N N . TYR A 1 234 ? 0.546 -16.651 12.846 1.00 90.19 234 TYR A N 1
ATOM 1774 C CA . TYR A 1 234 ? 1.502 -16.153 13.847 1.00 90.19 234 TYR A CA 1
ATOM 1775 C C . TYR A 1 234 ? 2.155 -17.276 14.669 1.00 90.19 234 TYR A C 1
ATOM 1777 O O . TYR A 1 234 ? 3.377 -17.295 14.834 1.00 90.19 234 TYR A O 1
ATOM 1785 N N . MET A 1 235 ? 1.354 -18.236 15.145 1.00 91.62 235 MET A N 1
ATOM 1786 C CA . MET A 1 235 ? 1.844 -19.392 15.904 1.00 91.62 235 MET A CA 1
ATOM 1787 C C . MET A 1 235 ? 2.796 -20.282 15.103 1.00 91.62 235 MET A C 1
ATOM 1789 O O . MET A 1 235 ? 3.645 -20.949 15.689 1.00 91.62 235 MET A O 1
ATOM 1793 N N . ARG A 1 236 ? 2.645 -20.323 13.774 1.00 81.75 236 ARG A N 1
ATOM 1794 C CA . ARG A 1 236 ? 3.450 -21.169 12.885 1.00 81.75 236 ARG A CA 1
ATOM 1795 C C . ARG A 1 236 ? 4.766 -20.522 12.457 1.00 81.75 236 ARG A C 1
ATOM 1797 O O . ARG A 1 236 ? 5.713 -21.274 12.258 1.00 81.75 236 ARG A O 1
ATOM 1804 N N . SER A 1 237 ? 4.827 -19.198 12.281 1.00 73.25 237 SER A N 1
ATOM 1805 C CA . SER A 1 237 ? 6.019 -18.529 11.725 1.00 73.25 237 SER A CA 1
ATOM 1806 C C . SER A 1 237 ? 6.746 -17.553 12.649 1.00 73.25 237 SER A C 1
ATOM 1808 O O . SER A 1 237 ? 7.884 -17.194 12.357 1.00 73.25 237 SER A O 1
ATOM 1810 N N . ILE A 1 238 ? 6.139 -17.125 13.762 1.00 81.56 238 ILE A N 1
ATOM 1811 C CA . ILE A 1 238 ? 6.712 -16.080 14.626 1.00 81.56 238 ILE A CA 1
ATOM 1812 C C . ILE A 1 238 ? 6.909 -16.574 16.060 1.00 81.56 238 ILE A C 1
ATOM 1814 O O . ILE A 1 238 ? 8.030 -16.545 16.575 1.00 81.56 238 ILE A O 1
ATOM 1818 N N . ARG A 1 239 ? 5.833 -17.003 16.730 1.00 87.62 239 ARG A N 1
ATOM 1819 C CA . ARG A 1 239 ? 5.892 -17.448 18.129 1.00 87.62 239 ARG A CA 1
ATOM 1820 C C . ARG A 1 239 ? 4.729 -18.375 18.469 1.00 87.62 239 ARG A C 1
ATOM 1822 O O . ARG A 1 239 ? 3.576 -17.960 18.497 1.00 87.62 239 ARG A O 1
ATOM 1829 N N . ASP A 1 240 ? 5.071 -19.623 18.758 1.00 90.88 240 ASP A N 1
ATOM 1830 C CA . ASP A 1 240 ? 4.175 -20.739 19.076 1.00 90.88 240 ASP A CA 1
ATOM 1831 C C . ASP A 1 240 ? 3.603 -20.691 20.504 1.00 90.88 240 ASP A C 1
ATOM 1833 O O . ASP A 1 240 ? 2.456 -21.083 20.719 1.00 90.88 240 ASP A O 1
ATOM 1837 N N . GLU A 1 241 ? 4.375 -20.194 21.476 1.00 93.25 241 GLU A N 1
ATOM 1838 C CA . GLU A 1 241 ? 3.992 -20.137 22.893 1.00 93.25 241 GLU A CA 1
ATOM 1839 C C . GLU A 1 241 ? 4.049 -18.715 23.492 1.00 93.25 241 GLU A C 1
ATOM 1841 O O . GLU A 1 241 ? 5.111 -18.093 23.593 1.00 93.25 241 GLU A O 1
ATOM 1846 N N . ALA A 1 242 ? 2.897 -18.221 23.957 1.00 95.00 242 ALA A N 1
ATOM 1847 C CA . ALA A 1 242 ? 2.719 -16.964 24.692 1.00 95.00 242 ALA A CA 1
ATOM 1848 C C . ALA A 1 242 ? 1.403 -17.000 25.493 1.00 95.00 242 ALA A C 1
ATOM 1850 O O . ALA A 1 242 ? 0.518 -17.802 25.187 1.00 95.00 242 ALA A O 1
ATOM 1851 N N . ALA A 1 243 ? 1.230 -16.129 26.490 1.00 95.38 243 ALA A N 1
ATOM 1852 C CA . ALA A 1 243 ? 0.026 -16.109 27.334 1.00 95.38 243 ALA A CA 1
ATOM 1853 C C . ALA A 1 243 ? -1.262 -15.818 26.533 1.00 95.38 243 ALA A C 1
ATOM 1855 O O . ALA A 1 243 ? -2.336 -16.329 26.854 1.00 95.38 243 ALA A O 1
ATOM 1856 N N . TYR A 1 244 ? -1.149 -15.058 25.440 1.00 95.44 244 TYR A N 1
ATOM 1857 C CA . TYR A 1 244 ? -2.254 -14.729 24.532 1.00 95.44 244 TYR A CA 1
ATOM 1858 C C . TYR A 1 244 ? -2.610 -15.817 23.499 1.00 95.44 244 TYR A C 1
ATOM 1860 O O . TYR A 1 244 ? -3.477 -15.599 22.649 1.00 95.44 244 TYR A O 1
ATOM 1868 N N . LEU A 1 245 ? -1.971 -16.990 23.566 1.00 96.62 245 LEU A N 1
ATOM 1869 C CA . LEU A 1 245 ? -2.154 -18.112 22.640 1.00 96.62 245 LEU A CA 1
ATOM 1870 C C . LEU A 1 245 ? -2.783 -19.331 23.349 1.00 96.62 245 LEU A C 1
ATOM 1872 O O . LEU A 1 245 ? -2.604 -19.496 24.559 1.00 96.62 245 LEU A O 1
ATOM 1876 N N . PRO A 1 246 ? -3.530 -20.199 22.636 1.00 96.00 246 PRO A N 1
ATOM 1877 C CA . PRO A 1 246 ? -3.877 -20.134 21.211 1.00 96.00 246 PRO A CA 1
ATOM 1878 C C . PRO A 1 246 ? -5.125 -19.283 20.906 1.00 96.00 246 PRO A C 1
ATOM 1880 O O . PRO A 1 246 ? -5.529 -19.198 19.753 1.00 96.00 246 PRO A O 1
ATOM 1883 N N . SER A 1 247 ? -5.760 -18.663 21.909 1.00 97.12 247 SER A N 1
ATOM 1884 C CA . SER A 1 247 ? -6.931 -17.799 21.710 1.00 97.12 247 SER A CA 1
ATOM 1885 C C . SER A 1 247 ? -6.778 -16.465 22.435 1.00 97.12 247 SER A C 1
ATOM 1887 O O . SER A 1 247 ? -6.761 -16.401 23.668 1.00 97.12 247 SER A O 1
ATOM 1889 N N . ASN A 1 248 ? -6.738 -15.386 21.650 1.00 97.88 248 ASN A N 1
ATOM 1890 C CA . ASN A 1 248 ? -6.712 -14.011 22.147 1.00 97.88 248 ASN A CA 1
ATOM 1891 C C . ASN A 1 248 ? -7.943 -13.702 23.020 1.00 97.88 248 ASN A C 1
ATOM 1893 O O . ASN A 1 248 ? -7.801 -13.111 24.083 1.00 97.88 248 ASN A O 1
ATOM 1897 N N . VAL A 1 249 ? -9.138 -14.166 22.640 1.00 97.75 249 VAL A N 1
ATOM 1898 C CA . VAL A 1 249 ? -10.380 -13.918 23.398 1.00 97.75 249 VAL A CA 1
ATOM 1899 C C . VAL A 1 249 ? -10.401 -14.654 24.743 1.00 97.75 249 VAL A C 1
ATOM 1901 O O . VAL A 1 249 ? -10.865 -14.107 25.742 1.00 97.75 249 VAL A O 1
ATOM 1904 N N . GLU A 1 250 ? -9.871 -15.878 24.816 1.00 97.81 250 GLU A N 1
ATOM 1905 C CA . GLU A 1 250 ? -9.724 -16.579 26.101 1.00 97.81 250 GLU A CA 1
ATOM 1906 C C . GLU A 1 250 ? -8.686 -15.906 26.998 1.00 97.81 250 GLU A C 1
ATOM 1908 O O . GLU A 1 250 ? -8.881 -15.826 28.208 1.00 97.81 250 GLU A O 1
ATOM 1913 N N . TYR A 1 251 ? -7.598 -15.395 26.418 1.00 97.50 251 TYR A N 1
ATOM 1914 C CA . TYR A 1 251 ? -6.639 -14.568 27.144 1.00 97.50 251 TYR A CA 1
ATOM 1915 C C . TYR A 1 251 ? -7.288 -13.287 27.681 1.00 97.50 251 TYR A C 1
ATOM 1917 O O . TYR A 1 251 ? -7.139 -13.001 28.867 1.00 97.50 251 TYR A O 1
ATOM 1925 N N . LEU A 1 252 ? -8.090 -12.585 26.871 1.00 97.06 252 LEU A N 1
ATOM 1926 C CA . LEU A 1 252 ? -8.876 -11.433 27.321 1.00 97.06 252 LEU A CA 1
ATOM 1927 C C . LEU A 1 252 ? -9.843 -11.814 28.451 1.00 97.06 252 LEU A C 1
ATOM 1929 O O . LEU A 1 252 ? -9.981 -11.052 29.401 1.00 97.06 252 LEU A O 1
ATOM 1933 N N . ALA A 1 253 ? -10.459 -12.999 28.426 1.00 97.88 253 ALA A N 1
ATOM 1934 C CA . ALA A 1 253 ? -11.269 -13.463 29.552 1.00 97.88 253 ALA A CA 1
ATOM 1935 C C . ALA A 1 253 ? -10.433 -13.642 30.835 1.00 97.88 253 ALA A C 1
ATOM 1937 O O . ALA A 1 253 ? -10.760 -13.058 31.870 1.00 97.88 253 ALA A O 1
ATOM 1938 N N . ARG A 1 254 ? -9.322 -14.392 30.768 1.00 97.44 254 ARG A N 1
ATOM 1939 C CA . ARG A 1 254 ? -8.468 -14.688 31.936 1.00 97.44 254 ARG A CA 1
ATOM 1940 C C . ARG A 1 254 ? -7.818 -13.437 32.521 1.00 97.44 254 ARG A C 1
ATOM 1942 O O . ARG A 1 254 ? -7.912 -13.203 33.723 1.00 97.44 254 ARG A O 1
ATOM 1949 N N . THR A 1 255 ? -7.209 -12.604 31.677 1.00 95.44 255 THR A N 1
ATOM 1950 C CA . THR A 1 255 ? -6.481 -11.404 32.115 1.00 95.44 255 THR A CA 1
ATOM 1951 C C . THR A 1 255 ? -7.412 -10.335 32.709 1.00 95.44 255 THR A C 1
ATOM 1953 O O . THR A 1 255 ? -6.976 -9.517 33.508 1.00 95.44 255 THR A O 1
ATOM 1956 N N . ASN A 1 256 ? -8.720 -10.390 32.421 1.00 96.25 256 ASN A N 1
ATOM 1957 C CA . ASN A 1 256 ? -9.729 -9.500 33.009 1.00 96.25 256 ASN A CA 1
ATOM 1958 C C . ASN A 1 256 ? -10.528 -10.126 34.170 1.00 96.25 256 ASN A C 1
ATOM 1960 O O . ASN A 1 256 ? -11.474 -9.510 34.661 1.00 96.25 256 ASN A O 1
ATOM 1964 N N . GLY A 1 257 ? -10.175 -11.333 34.629 1.00 96.00 257 GLY A N 1
ATOM 1965 C CA . GLY A 1 257 ? -10.880 -12.002 35.731 1.00 96.00 257 GLY A CA 1
ATOM 1966 C C . GLY A 1 257 ? -12.335 -12.368 35.402 1.00 96.00 257 GLY A C 1
ATOM 1967 O O . GLY A 1 257 ? -13.206 -12.301 36.278 1.00 96.00 257 GLY A O 1
ATOM 1968 N N . LEU A 1 258 ? -12.601 -12.709 34.137 1.00 97.00 258 LEU A N 1
ATOM 1969 C CA . LEU A 1 258 ? -13.898 -13.165 33.630 1.00 97.00 258 LEU A CA 1
ATOM 1970 C C . LEU A 1 258 ? -13.981 -14.697 33.652 1.00 97.00 258 LEU A C 1
ATOM 1972 O O . LEU A 1 258 ? -12.973 -15.395 33.542 1.00 97.00 258 LEU A O 1
ATOM 1976 N N . GLN A 1 259 ? -15.194 -15.232 33.761 1.00 94.69 259 GLN A N 1
ATOM 1977 C CA . GLN A 1 259 ? -15.445 -16.670 33.885 1.00 94.69 259 GLN A CA 1
ATOM 1978 C C . GLN A 1 259 ? -15.275 -17.425 32.563 1.00 94.69 259 GLN A C 1
ATOM 1980 O O . GLN A 1 259 ? -15.026 -18.629 32.571 1.00 94.69 259 GLN A O 1
ATOM 1985 N N . SER A 1 260 ? -15.462 -16.757 31.420 1.00 96.88 260 SER A N 1
ATOM 1986 C CA . SER A 1 260 ? -15.432 -17.421 30.114 1.00 96.88 260 SER A CA 1
ATOM 1987 C C . SER A 1 260 ? -15.160 -16.482 28.940 1.00 96.88 260 SER A C 1
ATOM 1989 O O . SER A 1 260 ? -15.416 -15.278 28.990 1.00 96.88 260 SER A O 1
ATOM 1991 N N . LYS A 1 261 ? -14.744 -17.087 27.822 1.00 96.81 261 LYS A N 1
ATOM 1992 C CA . LYS A 1 261 ? -14.693 -16.472 26.490 1.00 96.81 261 LYS A CA 1
ATOM 1993 C C . LYS A 1 261 ? -16.014 -15.785 26.104 1.00 96.81 261 LYS A C 1
ATOM 1995 O O . LYS A 1 261 ? -16.003 -14.674 25.586 1.00 96.81 261 LYS A O 1
ATOM 2000 N N . ALA A 1 262 ? -17.150 -16.424 26.394 1.00 97.44 262 ALA A N 1
ATOM 2001 C CA . ALA A 1 262 ? -18.477 -15.898 26.073 1.00 97.44 262 ALA A CA 1
ATOM 2002 C C . ALA A 1 262 ? -18.830 -14.635 26.882 1.00 97.44 262 ALA A C 1
ATOM 2004 O O . ALA A 1 262 ? -19.466 -13.725 26.352 1.00 97.44 262 ALA A O 1
ATOM 2005 N N . GLU A 1 263 ? -18.387 -14.544 28.141 1.00 97.50 263 GLU A N 1
ATOM 2006 C CA . GLU A 1 263 ? -18.532 -13.328 28.952 1.00 97.50 263 GLU A CA 1
ATOM 2007 C C . GLU A 1 263 ? -17.708 -12.169 28.370 1.00 97.50 263 GLU A C 1
ATOM 2009 O O . GLU A 1 263 ? -18.230 -11.063 28.231 1.00 97.50 263 GLU A O 1
ATOM 2014 N N . ALA A 1 264 ? -16.463 -12.433 27.954 1.00 97.19 264 ALA A N 1
ATOM 2015 C CA . ALA A 1 264 ? -15.602 -11.434 27.316 1.00 97.19 264 ALA A CA 1
ATOM 2016 C C . ALA A 1 264 ? -16.218 -10.887 26.016 1.00 97.19 264 ALA A C 1
ATOM 2018 O O . ALA A 1 264 ? -16.366 -9.674 25.872 1.00 97.19 264 ALA A O 1
ATOM 2019 N N . LEU A 1 265 ? -16.659 -11.770 25.109 1.00 97.12 265 LEU A N 1
ATOM 2020 C CA . LEU A 1 265 ? -17.333 -11.376 23.863 1.00 97.12 265 LEU A CA 1
ATOM 2021 C C . LEU A 1 265 ? -18.600 -10.554 24.125 1.00 97.12 265 LEU A C 1
ATOM 2023 O O . LEU A 1 265 ? -18.819 -9.537 23.472 1.00 97.12 265 LEU A O 1
ATOM 2027 N N . LYS A 1 266 ? -19.407 -10.948 25.119 1.00 96.69 266 LYS A N 1
ATOM 2028 C CA . LYS A 1 266 ? -20.615 -10.209 25.501 1.00 96.69 266 LYS A CA 1
ATOM 2029 C C . LYS A 1 266 ? -20.302 -8.807 26.029 1.00 96.69 266 LYS A C 1
ATOM 2031 O O . LYS A 1 266 ? -21.066 -7.892 25.744 1.00 96.69 266 LYS A O 1
ATOM 2036 N N . LEU A 1 267 ? -19.222 -8.627 26.794 1.00 95.88 267 LEU A N 1
ATOM 2037 C CA . LEU A 1 267 ? -18.811 -7.310 27.300 1.00 95.88 267 LEU A CA 1
ATOM 2038 C C . LEU A 1 267 ? -18.308 -6.388 26.184 1.00 95.88 267 LEU A C 1
ATOM 2040 O O . LEU A 1 267 ? -18.659 -5.210 26.185 1.00 95.88 267 LEU A O 1
ATOM 2044 N N . LEU A 1 268 ? -17.554 -6.918 25.217 1.00 94.06 268 LEU A N 1
ATOM 2045 C CA . LEU A 1 268 ? -16.967 -6.134 24.122 1.00 94.06 268 LEU A CA 1
ATOM 2046 C C . LEU A 1 268 ? -18.024 -5.419 23.258 1.00 94.06 268 LEU A C 1
ATOM 2048 O O . LEU A 1 268 ? -17.775 -4.309 22.801 1.00 94.06 268 LEU A O 1
ATOM 2052 N N . VAL A 1 269 ? -19.225 -5.985 23.100 1.00 95.44 269 VAL A N 1
ATOM 2053 C CA . VAL A 1 269 ? -20.336 -5.362 22.343 1.00 95.44 269 VAL A CA 1
ATOM 2054 C C . VAL A 1 269 ? -21.450 -4.771 23.221 1.00 95.44 269 VAL A C 1
ATOM 2056 O O . VAL A 1 269 ? -22.496 -4.379 22.714 1.00 95.44 269 VAL A O 1
ATOM 2059 N N . LYS A 1 270 ? -21.267 -4.704 24.548 1.00 96.25 270 LYS A N 1
ATOM 2060 C CA . LYS A 1 270 ? -22.323 -4.292 25.499 1.00 96.25 270 LYS A CA 1
ATOM 2061 C C . LYS A 1 270 ? -22.610 -2.784 25.512 1.00 96.25 270 LYS A C 1
ATOM 2063 O O . LYS A 1 270 ? -23.684 -2.370 25.943 1.00 96.25 270 LYS A O 1
ATOM 2068 N N . THR A 1 271 ? -21.636 -1.968 25.127 1.00 96.00 271 THR A N 1
ATOM 2069 C CA . THR A 1 271 ? -21.675 -0.501 25.199 1.00 96.00 271 THR A CA 1
ATOM 2070 C C . THR A 1 271 ? -21.185 0.083 23.879 1.00 96.00 271 THR A C 1
ATOM 2072 O O . THR A 1 271 ? -20.485 -0.606 23.135 1.00 96.00 271 THR A O 1
ATOM 2075 N N . ASP A 1 272 ? -21.539 1.335 23.594 1.00 97.12 272 ASP A N 1
ATOM 2076 C CA . ASP A 1 272 ? -20.969 2.063 22.464 1.00 97.12 272 ASP A CA 1
ATOM 2077 C C . ASP A 1 272 ? -19.495 2.418 22.748 1.00 97.12 272 ASP A C 1
ATOM 2079 O O . ASP A 1 272 ? -19.074 2.560 23.903 1.00 97.12 272 ASP A O 1
ATOM 2083 N N . TRP A 1 273 ? -18.691 2.548 21.695 1.00 97.00 273 TRP A N 1
ATOM 2084 C CA . TRP A 1 273 ? -17.256 2.833 21.794 1.00 97.00 273 TRP A CA 1
ATOM 2085 C C . TRP A 1 273 ? -16.941 4.217 21.239 1.00 97.00 273 TRP A C 1
ATOM 2087 O O . TRP A 1 273 ? -17.311 4.525 20.111 1.00 97.00 273 TRP A O 1
ATOM 2097 N N . LEU A 1 274 ? -16.221 5.036 22.001 1.00 97.25 274 LEU A N 1
ATOM 2098 C CA . LEU A 1 274 ? -15.812 6.373 21.582 1.00 97.25 274 LEU A CA 1
ATOM 2099 C C . LEU A 1 274 ? -14.553 6.299 20.709 1.00 97.25 274 LEU A C 1
ATOM 2101 O O . LEU A 1 274 ? -13.556 5.693 21.117 1.00 97.25 274 LEU A O 1
ATOM 2105 N N . VAL A 1 275 ? -14.571 6.946 19.541 1.00 96.00 275 VAL A N 1
ATOM 2106 C CA . VAL A 1 275 ? -13.372 7.162 18.720 1.00 96.00 275 VAL A CA 1
ATOM 2107 C C . VAL A 1 275 ? -12.499 8.219 19.388 1.00 96.00 275 VAL A C 1
ATOM 2109 O O . VAL A 1 275 ? -12.866 9.392 19.476 1.00 96.00 275 VAL A O 1
ATOM 2112 N N . LEU A 1 276 ? -11.313 7.817 19.835 1.00 91.31 276 LEU A N 1
ATOM 2113 C CA . LEU A 1 276 ? -10.312 8.729 20.374 1.00 91.31 276 LEU A CA 1
ATOM 2114 C C . LEU A 1 276 ? -9.493 9.361 19.244 1.00 91.31 276 LEU A C 1
ATOM 2116 O O . LEU A 1 276 ? -9.310 10.574 19.229 1.00 91.31 276 LEU A O 1
ATOM 2120 N N . GLY A 1 277 ? -9.023 8.582 18.276 1.00 90.44 277 GLY A N 1
ATOM 2121 C CA . GLY A 1 277 ? -8.184 9.077 17.181 1.00 90.44 277 GLY A CA 1
ATOM 2122 C C . GLY A 1 277 ? -8.362 8.261 15.911 1.00 90.44 277 GLY A C 1
ATOM 2123 O O . GLY A 1 277 ? -8.992 7.207 15.944 1.00 90.44 277 GLY A O 1
ATOM 2124 N N . VAL A 1 278 ? -7.807 8.752 14.805 1.00 91.00 278 VAL A N 1
ATOM 2125 C CA . VAL A 1 278 ? -7.711 8.037 13.526 1.00 91.00 278 VAL A CA 1
ATOM 2126 C C . VAL A 1 278 ? -6.303 8.240 12.963 1.00 91.00 278 VAL A C 1
ATOM 2128 O O . VAL A 1 278 ? -5.833 9.372 12.940 1.00 91.00 278 VAL A O 1
ATOM 2131 N N . GLY A 1 279 ? -5.641 7.158 12.545 1.00 88.69 279 GLY A N 1
ATOM 2132 C CA . GLY A 1 279 ? -4.248 7.166 12.071 1.00 88.69 279 GLY A CA 1
ATOM 2133 C C . GLY A 1 279 ? -3.753 5.757 11.727 1.00 88.69 279 GLY A C 1
ATOM 2134 O O . GLY A 1 279 ? -4.484 4.982 11.107 1.00 88.69 279 GLY A O 1
ATOM 2135 N N . PHE A 1 280 ? -2.542 5.400 12.154 1.00 86.56 280 PHE A N 1
ATOM 2136 C CA . PHE A 1 280 ? -1.829 4.156 11.839 1.00 86.56 280 PHE A CA 1
ATOM 2137 C C . PHE A 1 280 ? -1.733 3.931 10.320 1.00 86.56 280 PHE A C 1
ATOM 2139 O O . PHE A 1 280 ? -0.961 4.602 9.643 1.00 86.56 280 PHE A O 1
ATOM 2146 N N . TYR A 1 281 ? -2.514 2.998 9.772 1.00 88.31 281 TYR A N 1
ATOM 2147 C CA . TYR A 1 281 ? -2.678 2.812 8.334 1.00 88.31 281 TYR A CA 1
ATOM 2148 C C . TYR A 1 281 ? -4.088 3.212 7.923 1.00 88.31 281 TYR A C 1
ATOM 2150 O O . TYR A 1 281 ? -5.059 2.637 8.414 1.00 88.31 281 TYR A O 1
ATOM 2158 N N . LEU A 1 282 ? -4.182 4.146 6.971 1.00 91.44 282 LEU A N 1
ATOM 2159 C CA . LEU A 1 282 ? -5.421 4.509 6.275 1.00 91.44 282 LEU A CA 1
ATOM 2160 C C . LEU A 1 282 ? -6.577 4.864 7.232 1.00 91.44 282 LEU A C 1
ATOM 2162 O O . LEU A 1 282 ? -7.685 4.337 7.121 1.00 91.44 282 LEU A O 1
ATOM 2166 N N . ALA A 1 283 ? -6.298 5.776 8.171 1.00 92.88 283 ALA A N 1
ATOM 2167 C CA . ALA A 1 283 ? -7.248 6.283 9.166 1.00 92.88 283 ALA A CA 1
ATOM 2168 C C . ALA A 1 283 ? -7.895 5.181 10.035 1.00 92.88 283 ALA A C 1
ATOM 2170 O O . ALA A 1 283 ? -9.090 5.216 10.338 1.00 92.88 283 ALA A O 1
ATOM 2171 N N . CYS A 1 284 ? -7.086 4.210 10.463 1.00 95.19 284 CYS A N 1
ATOM 2172 C CA . CYS A 1 284 ? -7.435 3.227 11.482 1.00 95.19 284 CYS A CA 1
ATOM 2173 C C . CYS A 1 284 ? -7.915 3.938 12.757 1.00 95.19 284 CYS A C 1
ATOM 2175 O O . CYS A 1 284 ? -7.160 4.735 13.322 1.00 95.19 284 CYS A O 1
ATOM 2177 N N . PRO A 1 285 ? -9.151 3.691 13.221 1.00 95.62 285 PRO A N 1
ATOM 2178 C CA . PRO A 1 285 ? -9.668 4.317 14.422 1.00 95.62 285 PRO A CA 1
ATOM 2179 C C . PRO A 1 285 ? -9.078 3.663 15.669 1.00 95.62 285 PRO A C 1
ATOM 2181 O O . PRO A 1 285 ? -9.013 2.439 15.762 1.00 95.62 285 PRO A O 1
ATOM 2184 N N . PHE A 1 286 ? -8.753 4.480 16.664 1.00 93.56 286 PHE A N 1
ATOM 2185 C CA . PHE A 1 286 ? -8.463 4.046 18.026 1.00 93.56 286 PHE A CA 1
ATOM 2186 C C . PHE A 1 286 ? -9.696 4.290 18.895 1.00 93.56 286 PHE A C 1
ATOM 2188 O O . PHE A 1 286 ? -10.210 5.409 18.960 1.00 93.56 286 PHE A O 1
ATOM 2195 N N . LEU A 1 287 ? -10.192 3.235 19.534 1.00 94.31 287 LEU A N 1
ATOM 2196 C CA . LEU A 1 287 ? -11.521 3.148 20.135 1.00 94.31 287 LEU A CA 1
ATOM 2197 C C . LEU A 1 287 ? -11.441 2.755 21.607 1.00 94.31 287 LEU A C 1
ATOM 2199 O O . LEU A 1 287 ? -10.618 1.918 21.979 1.00 94.31 287 LEU A O 1
ATOM 2203 N N . VAL A 1 288 ? -12.359 3.262 22.430 1.00 95.56 288 VAL A N 1
ATOM 2204 C CA . VAL A 1 288 ? -12.498 2.837 23.832 1.00 95.56 288 VAL A CA 1
ATOM 2205 C C . VAL A 1 288 ? -13.975 2.667 24.219 1.00 95.56 288 VAL A C 1
ATOM 2207 O O . VAL A 1 288 ? -14.768 3.572 23.955 1.00 95.56 288 VAL A O 1
ATOM 2210 N N . PRO A 1 289 ? -14.364 1.566 24.898 1.00 95.69 289 PRO A N 1
ATOM 2211 C CA . PRO A 1 289 ? -15.716 1.386 25.433 1.00 95.69 289 PRO A CA 1
ATOM 2212 C C . PRO A 1 289 ? -16.112 2.527 26.378 1.00 95.69 289 PRO A C 1
ATOM 2214 O O . PRO A 1 289 ? -15.370 2.838 27.319 1.00 95.69 289 PRO A O 1
ATOM 2217 N N . ILE A 1 290 ? -17.286 3.133 26.177 1.00 96.19 290 ILE A N 1
ATOM 2218 C CA . ILE A 1 290 ? -17.739 4.247 27.021 1.00 96.19 290 ILE A CA 1
ATOM 2219 C C . ILE A 1 290 ? -17.932 3.770 28.468 1.00 96.19 290 ILE A C 1
ATOM 2221 O O . ILE A 1 290 ? -17.342 4.366 29.367 1.00 96.19 290 ILE A O 1
ATOM 2225 N N . ASP A 1 291 ? -18.639 2.657 28.706 1.00 96.31 291 ASP A N 1
ATOM 2226 C CA . ASP A 1 291 ? -18.734 2.033 30.039 1.00 96.31 291 ASP A CA 1
ATOM 2227 C C . ASP A 1 291 ? -17.369 1.466 30.499 1.00 96.31 291 ASP A C 1
ATOM 2229 O O . ASP A 1 291 ? -16.883 0.494 29.905 1.00 96.31 291 ASP A O 1
ATOM 2233 N N . PRO A 1 292 ? -16.749 1.987 31.583 1.00 95.19 292 PRO A N 1
ATOM 2234 C CA . PRO A 1 292 ? -15.456 1.496 32.061 1.00 95.19 292 PRO A CA 1
ATOM 2235 C C . PRO A 1 292 ? -15.465 0.026 32.502 1.00 95.19 292 PRO A C 1
ATOM 2237 O O . PRO A 1 292 ? -14.411 -0.606 32.520 1.00 95.19 292 PRO A O 1
ATOM 2240 N N . ARG A 1 293 ? -16.637 -0.553 32.798 1.00 94.69 293 ARG A N 1
ATOM 2241 C CA . ARG A 1 293 ? -16.817 -1.978 33.144 1.00 94.69 293 ARG A CA 1
ATOM 2242 C C . ARG A 1 293 ? -16.746 -2.905 31.922 1.00 94.69 293 ARG A C 1
ATOM 2244 O O . ARG A 1 293 ? -16.798 -4.121 32.078 1.00 94.69 293 ARG A O 1
ATOM 2251 N N . CYS A 1 294 ? -16.665 -2.342 30.714 1.00 95.38 294 CYS A N 1
ATOM 2252 C CA . CYS A 1 294 ? -16.495 -3.074 29.454 1.00 95.38 294 CYS A CA 1
ATOM 2253 C C . CYS A 1 294 ? -15.076 -2.921 28.868 1.00 95.38 294 CYS A C 1
ATOM 2255 O O . CYS A 1 294 ? -14.778 -3.502 27.827 1.00 95.38 294 CYS A O 1
ATOM 2257 N N . ARG A 1 295 ? -14.189 -2.160 29.530 1.00 93.62 295 ARG A N 1
ATOM 2258 C CA . ARG A 1 295 ? -12.797 -1.931 29.104 1.00 93.62 295 ARG A CA 1
ATOM 2259 C C . ARG A 1 295 ? -11.924 -3.120 29.477 1.00 93.62 295 ARG A C 1
ATOM 2261 O O . ARG A 1 295 ? -11.266 -3.120 30.517 1.00 93.62 295 ARG A O 1
ATOM 2268 N N . LEU A 1 296 ? -11.958 -4.148 28.634 1.00 94.88 296 LEU A N 1
ATOM 2269 C CA . LEU A 1 296 ? -11.033 -5.270 28.746 1.00 94.88 296 LEU A CA 1
ATOM 2270 C C . LEU A 1 296 ? -9.603 -4.780 28.471 1.00 94.88 296 LEU A C 1
ATOM 2272 O O . LEU A 1 296 ? -9.390 -3.952 27.592 1.00 94.88 296 LEU A O 1
ATOM 2276 N N . ILE A 1 297 ? -8.633 -5.297 29.219 1.00 92.56 297 ILE A N 1
ATOM 2277 C CA . ILE A 1 297 ? -7.206 -5.064 28.992 1.00 92.56 297 ILE A CA 1
ATOM 2278 C C . ILE A 1 297 ? -6.589 -6.277 28.298 1.00 92.56 297 ILE A C 1
ATOM 2280 O O . ILE A 1 297 ? -7.003 -7.409 28.544 1.00 92.56 297 ILE A O 1
ATOM 2284 N N . GLY A 1 298 ? -5.585 -6.053 27.453 1.00 92.06 298 GLY A N 1
ATOM 2285 C CA . GLY A 1 298 ? -4.690 -7.099 26.958 1.00 92.06 298 GLY A CA 1
ATOM 2286 C C . GLY A 1 298 ? -3.331 -6.522 26.569 1.00 92.06 298 GLY A C 1
ATOM 2287 O O . GLY A 1 298 ? -3.251 -5.392 26.101 1.00 92.06 298 GLY A O 1
ATOM 2288 N N . GLN A 1 299 ? -2.239 -7.261 26.746 1.00 90.81 299 GLN A N 1
ATOM 2289 C CA . GLN A 1 299 ? -0.925 -6.796 26.286 1.00 90.81 299 GLN A CA 1
ATOM 2290 C C . GLN A 1 299 ? -0.829 -6.785 24.754 1.00 90.81 299 GLN A C 1
ATOM 2292 O O . GLN A 1 299 ? -1.517 -7.560 24.086 1.00 90.81 299 GLN A O 1
ATOM 2297 N N . LYS A 1 300 ? 0.065 -5.971 24.180 1.00 91.69 300 LYS A N 1
ATOM 2298 C CA . LYS A 1 300 ? 0.406 -6.086 22.750 1.00 91.69 300 LYS A CA 1
ATOM 2299 C C . LYS A 1 300 ? 1.250 -7.347 22.535 1.00 91.69 300 LYS A C 1
ATOM 2301 O O . LYS A 1 300 ? 2.040 -7.720 23.399 1.00 91.69 300 LYS A O 1
ATOM 2306 N N . MET A 1 301 ? 1.085 -8.012 21.395 1.00 90.50 301 MET A N 1
ATOM 2307 C CA . MET A 1 301 ? 1.871 -9.199 21.043 1.00 90.50 301 MET A CA 1
ATOM 2308 C C . MET A 1 301 ? 3.368 -8.859 20.953 1.00 90.50 301 MET A C 1
ATOM 2310 O O . MET A 1 301 ? 3.742 -7.761 20.522 1.00 90.50 301 MET A O 1
ATOM 2314 N N . ASN A 1 302 ? 4.215 -9.808 21.363 1.00 86.75 302 ASN A N 1
ATOM 2315 C CA . ASN A 1 302 ? 5.670 -9.660 21.410 1.00 86.75 302 ASN A CA 1
ATOM 2316 C C . ASN A 1 302 ? 6.370 -10.872 20.754 1.00 86.75 302 ASN A C 1
ATOM 2318 O O . ASN A 1 302 ? 6.410 -11.942 21.374 1.00 86.75 302 ASN A O 1
ATOM 2322 N N . PRO A 1 303 ? 6.927 -10.727 19.535 1.00 82.81 303 PRO A N 1
ATOM 2323 C CA . PRO A 1 303 ? 6.801 -9.567 18.642 1.00 82.81 303 PRO A CA 1
ATOM 2324 C C . PRO A 1 303 ? 5.390 -9.473 18.021 1.00 82.81 303 PRO A C 1
ATOM 2326 O O . PRO A 1 303 ? 4.573 -10.384 18.168 1.00 82.81 303 PRO A O 1
ATOM 2329 N N . SER A 1 304 ? 5.094 -8.374 17.323 1.00 85.19 304 SER A N 1
ATOM 2330 C CA . SER A 1 304 ? 3.825 -8.154 16.608 1.00 85.19 304 SER A CA 1
ATOM 2331 C C . SER A 1 304 ? 3.655 -9.071 15.381 1.00 85.19 304 SER A C 1
ATOM 2333 O O . SER A 1 304 ? 4.633 -9.589 14.834 1.00 85.19 304 SER A O 1
ATOM 2335 N N . ARG A 1 305 ? 2.406 -9.283 14.935 1.00 87.38 305 ARG A N 1
ATOM 2336 C CA . ARG A 1 305 ? 2.100 -10.054 13.716 1.00 87.38 305 ARG A CA 1
ATOM 2337 C C . ARG A 1 305 ? 2.535 -9.295 12.466 1.00 87.38 305 ARG A C 1
ATOM 2339 O O . ARG A 1 305 ? 2.355 -8.081 12.385 1.00 87.38 305 ARG A O 1
ATOM 2346 N N . THR A 1 306 ? 2.983 -10.033 11.454 1.00 80.50 306 THR A N 1
ATOM 2347 C CA . THR A 1 306 ? 3.204 -9.539 10.083 1.00 80.50 306 THR A CA 1
ATOM 2348 C C . THR A 1 306 ? 1.906 -9.373 9.284 1.00 80.50 306 THR A C 1
ATOM 2350 O O . THR A 1 306 ? 1.884 -8.597 8.335 1.00 80.50 306 THR A O 1
ATOM 2353 N N . TYR A 1 307 ? 0.825 -10.054 9.683 1.00 85.62 307 TYR A N 1
ATOM 2354 C CA . TYR A 1 307 ? -0.477 -10.055 9.009 1.00 85.62 307 TYR A CA 1
ATOM 2355 C C . TYR A 1 307 ? -1.639 -9.950 10.010 1.00 85.62 307 TYR A C 1
ATOM 2357 O O . TYR A 1 307 ? -1.619 -10.565 11.078 1.00 85.62 307 TYR A O 1
ATOM 2365 N N . THR A 1 308 ? -2.658 -9.179 9.641 1.00 92.69 308 THR A N 1
ATOM 2366 C CA . THR A 1 308 ? -3.952 -9.010 10.316 1.00 92.69 308 THR A CA 1
ATOM 2367 C C . THR A 1 308 ? -4.986 -8.757 9.211 1.00 92.69 308 THR A C 1
ATOM 2369 O O . THR A 1 308 ? -4.691 -7.939 8.337 1.00 92.69 308 THR A O 1
ATOM 2372 N N . PRO A 1 309 ? -6.150 -9.433 9.192 1.00 94.75 309 PRO A N 1
ATOM 2373 C CA . PRO A 1 309 ? -7.087 -9.323 8.077 1.00 94.75 309 PRO A CA 1
ATOM 2374 C C . PRO A 1 309 ? -7.835 -7.981 8.068 1.00 94.75 309 PRO A C 1
ATOM 2376 O O . PRO A 1 309 ? -8.061 -7.362 9.111 1.00 94.75 309 PRO A O 1
ATOM 2379 N N . ARG A 1 310 ? -8.266 -7.546 6.877 1.00 95.69 310 ARG A N 1
ATOM 2380 C CA . ARG A 1 310 ? -9.082 -6.335 6.696 1.00 95.69 310 ARG A CA 1
ATOM 2381 C C . ARG A 1 310 ? -10.364 -6.410 7.531 1.00 95.69 310 ARG A C 1
ATOM 2383 O O . ARG A 1 310 ? -11.062 -7.420 7.522 1.00 95.69 310 ARG A O 1
ATOM 2390 N N . GLY A 1 311 ? -10.693 -5.320 8.216 1.00 96.88 311 GLY A N 1
ATOM 2391 C CA . GLY A 1 311 ? -11.871 -5.204 9.072 1.00 96.88 311 GLY A CA 1
ATOM 2392 C C . GLY A 1 311 ? -11.725 -5.871 10.441 1.00 96.88 311 GLY A C 1
ATOM 2393 O O . GLY A 1 311 ? -12.671 -5.831 11.227 1.00 96.88 311 GLY A O 1
ATOM 2394 N N . ALA A 1 312 ? -10.581 -6.490 10.753 1.00 98.12 312 ALA A N 1
ATOM 2395 C CA . ALA A 1 312 ? -10.343 -7.078 12.066 1.00 98.12 312 ALA A CA 1
ATOM 2396 C C . ALA A 1 312 ? -10.442 -6.029 13.178 1.00 98.12 312 ALA A C 1
ATOM 2398 O O . ALA A 1 312 ? -9.983 -4.897 13.029 1.00 98.12 312 ALA A O 1
ATOM 2399 N N . ILE A 1 313 ? -10.986 -6.440 14.316 1.00 97.75 313 ILE A N 1
ATOM 2400 C CA . ILE A 1 313 ? -11.053 -5.673 15.550 1.00 97.75 313 ILE A CA 1
ATOM 2401 C C . ILE A 1 313 ? -10.160 -6.369 16.570 1.00 97.75 313 ILE A C 1
ATOM 2403 O O . ILE A 1 313 ? -10.316 -7.564 16.855 1.00 97.75 313 ILE A O 1
ATOM 2407 N N . GLY A 1 314 ? -9.217 -5.618 17.125 1.00 96.44 314 GLY A N 1
ATOM 2408 C CA . GLY A 1 314 ? -8.371 -6.086 18.215 1.00 96.44 314 GLY A CA 1
ATOM 2409 C C . GLY A 1 314 ? -8.272 -5.061 19.328 1.00 96.44 314 GLY A C 1
ATOM 2410 O O . GLY A 1 314 ? -8.557 -3.890 19.102 1.00 96.44 314 GLY A O 1
ATOM 2411 N N . ILE A 1 315 ? -7.840 -5.491 20.512 1.00 94.94 315 ILE A N 1
ATOM 2412 C CA . ILE A 1 315 ? -7.644 -4.649 21.699 1.00 94.94 315 ILE A CA 1
ATOM 2413 C C . ILE A 1 315 ? -6.230 -4.814 22.267 1.00 94.94 315 ILE A C 1
ATOM 2415 O O . ILE A 1 315 ? -5.684 -5.919 22.276 1.00 94.94 315 ILE A O 1
ATOM 2419 N N . ALA A 1 316 ? -5.616 -3.727 22.723 1.00 90.12 316 ALA A N 1
ATOM 2420 C CA . ALA A 1 316 ? -4.385 -3.763 23.492 1.00 90.12 316 ALA A CA 1
ATOM 2421 C C . ALA A 1 316 ? -4.194 -2.522 24.369 1.00 90.12 316 ALA A C 1
ATOM 2423 O O . ALA A 1 316 ? -4.656 -1.425 24.059 1.00 90.12 316 ALA A O 1
ATOM 2424 N N . GLY A 1 317 ? -3.526 -2.712 25.505 1.00 88.69 317 GLY A N 1
ATOM 2425 C CA . GLY A 1 317 ? -3.781 -1.852 26.648 1.00 88.69 317 GLY A CA 1
ATOM 2426 C C . GLY A 1 317 ? -5.284 -1.861 26.931 1.00 88.69 317 GLY A C 1
ATOM 2427 O O . GLY A 1 317 ? -5.906 -2.921 26.913 1.00 88.69 317 GLY A O 1
ATOM 2428 N N . VAL A 1 318 ? -5.859 -0.675 27.095 1.00 88.06 318 VAL A N 1
ATOM 2429 C CA . VAL A 1 318 ? -7.309 -0.402 27.180 1.00 88.06 318 VAL A CA 1
ATOM 2430 C C . VAL A 1 318 ? -7.947 0.052 25.851 1.00 88.06 318 VAL A C 1
ATOM 2432 O O . VAL A 1 318 ? -9.131 0.392 25.830 1.00 88.06 318 VAL A O 1
ATOM 2435 N N . VAL A 1 319 ? -7.182 0.103 24.755 1.00 92.12 319 VAL A N 1
ATOM 2436 C CA . VAL A 1 319 ? -7.576 0.691 23.460 1.00 92.12 319 VAL A CA 1
ATOM 2437 C C . VAL A 1 319 ? -7.836 -0.412 22.434 1.00 92.12 319 VAL A C 1
ATOM 2439 O O . VAL A 1 319 ? -7.087 -1.382 22.373 1.00 92.12 319 VAL A O 1
ATOM 2442 N N . ALA A 1 320 ? -8.863 -0.281 21.594 1.00 94.44 320 ALA A N 1
ATOM 2443 C CA . ALA A 1 320 ? -9.043 -1.131 20.414 1.00 94.44 320 ALA A CA 1
ATOM 2444 C C . ALA A 1 320 ? -8.805 -0.388 19.106 1.00 94.44 320 ALA A C 1
ATOM 2446 O O . ALA A 1 320 ? -8.821 0.839 19.059 1.00 94.44 320 ALA A O 1
ATOM 2447 N N . ALA A 1 321 ? -8.633 -1.162 18.040 1.00 95.56 321 ALA A N 1
ATOM 2448 C CA . ALA A 1 321 ? -8.494 -0.673 16.681 1.00 95.56 321 ALA A CA 1
ATOM 2449 C C . ALA A 1 321 ? -9.335 -1.508 15.706 1.00 95.56 321 ALA A C 1
ATOM 2451 O O . ALA A 1 321 ? -9.499 -2.712 15.921 1.00 95.56 321 ALA A O 1
ATOM 2452 N N . ILE A 1 322 ? -9.833 -0.879 14.633 1.00 97.38 322 ILE A N 1
ATOM 2453 C CA . ILE A 1 322 ? -10.427 -1.570 13.473 1.00 97.38 322 ILE A CA 1
ATOM 2454 C C . ILE A 1 322 ? -9.455 -1.450 12.300 1.00 97.38 322 ILE A C 1
ATOM 2456 O O . ILE A 1 322 ? -9.335 -0.380 11.710 1.00 97.38 322 ILE A O 1
ATOM 2460 N N . TYR A 1 323 ? -8.786 -2.539 11.936 1.00 96.50 323 TYR A N 1
ATOM 2461 C CA . TYR A 1 323 ? -7.788 -2.568 10.866 1.00 96.50 323 TYR A CA 1
ATOM 2462 C C . TYR A 1 323 ? -8.444 -2.285 9.494 1.00 96.50 323 TYR A C 1
ATOM 2464 O O . TYR A 1 323 ? -9.201 -3.130 9.011 1.00 96.50 323 TYR A O 1
ATOM 2472 N N . PRO A 1 324 ? -8.213 -1.129 8.830 1.00 95.00 324 PRO A N 1
ATOM 2473 C CA . PRO A 1 324 ? -8.994 -0.749 7.642 1.00 95.00 324 PRO A CA 1
ATOM 2474 C C . PRO A 1 324 ? -8.575 -1.485 6.364 1.00 95.00 324 PRO A C 1
ATOM 2476 O O . PRO A 1 324 ? -9.337 -1.548 5.400 1.00 95.00 324 PRO A O 1
ATOM 2479 N N . ILE A 1 325 ? -7.370 -2.053 6.372 1.00 91.06 325 ILE A N 1
ATOM 2480 C CA . ILE A 1 325 ? -6.776 -2.902 5.336 1.00 91.06 325 ILE A CA 1
ATOM 2481 C C . ILE A 1 325 ? -6.034 -4.067 5.994 1.00 91.06 325 ILE A C 1
ATOM 2483 O O . ILE A 1 325 ? -5.872 -4.098 7.213 1.00 91.06 325 ILE A O 1
ATOM 2487 N N . GLU A 1 326 ? -5.575 -5.016 5.183 1.00 90.12 326 GLU A N 1
ATOM 2488 C CA . GLU A 1 326 ? -4.629 -6.026 5.646 1.00 90.12 326 GLU A CA 1
ATOM 2489 C C . GLU A 1 326 ? -3.294 -5.370 6.021 1.00 90.12 326 GLU A C 1
ATOM 2491 O O . GLU A 1 326 ? -2.727 -4.612 5.232 1.00 90.12 326 GLU A O 1
ATOM 2496 N N . SER A 1 327 ? -2.797 -5.629 7.231 1.00 86.12 327 SER A N 1
ATOM 2497 C CA . SER A 1 327 ? -1.589 -4.968 7.739 1.00 86.12 327 SER A CA 1
ATOM 2498 C C . SER A 1 327 ? -0.928 -5.725 8.901 1.00 86.12 327 SER A C 1
ATOM 2500 O O . SER A 1 327 ? -1.572 -6.549 9.559 1.00 86.12 327 SER A O 1
ATOM 2502 N N . PRO A 1 328 ? 0.335 -5.416 9.248 1.00 84.81 328 PRO A N 1
ATOM 2503 C CA . PRO A 1 328 ? 0.921 -5.817 10.526 1.00 84.81 328 PRO A CA 1
ATOM 2504 C C . PRO A 1 328 ? 0.076 -5.345 11.720 1.00 84.81 328 PRO A C 1
ATOM 2506 O O . PRO A 1 328 ? -0.645 -4.349 11.632 1.00 84.81 328 PRO A O 1
ATOM 2509 N N . GLY A 1 329 ? 0.157 -6.045 12.855 1.00 87.62 329 GLY A N 1
ATOM 2510 C CA . GLY A 1 329 ? -0.651 -5.704 14.030 1.00 87.62 329 GLY A CA 1
ATOM 2511 C C . GLY A 1 329 ? -0.215 -6.387 15.325 1.00 87.62 329 GLY A C 1
ATOM 2512 O O . GLY A 1 329 ? 0.124 -7.568 15.345 1.00 87.62 329 GLY A O 1
ATOM 2513 N N . GLY A 1 330 ? -0.227 -5.632 16.427 1.00 89.69 330 GLY A N 1
ATOM 2514 C CA . GLY A 1 330 ? 0.099 -6.125 17.772 1.00 89.69 330 GLY A CA 1
ATOM 2515 C C . GLY A 1 330 ? -1.111 -6.366 18.683 1.00 89.69 330 GLY A C 1
ATOM 2516 O O . GLY A 1 330 ? -0.928 -6.845 19.796 1.00 89.69 330 GLY A O 1
ATOM 2517 N N . TYR A 1 331 ? -2.329 -6.016 18.260 1.00 95.25 331 TYR A N 1
ATOM 2518 C CA . TYR A 1 331 ? -3.513 -6.027 19.127 1.00 95.25 331 TYR A CA 1
ATOM 2519 C C . TYR A 1 331 ? -4.173 -7.411 19.210 1.00 95.25 331 TYR A C 1
ATOM 2521 O O . TYR A 1 331 ? -4.209 -8.132 18.213 1.00 95.25 331 TYR A O 1
ATOM 2529 N N . GLN A 1 332 ? -4.735 -7.761 20.368 1.00 96.69 332 GLN A N 1
ATOM 2530 C CA . GLN A 1 332 ? -5.409 -9.038 20.630 1.00 96.69 332 GLN A CA 1
ATOM 2531 C C . GLN A 1 332 ? -6.750 -9.097 19.893 1.00 96.69 332 GLN A C 1
ATOM 2533 O O . GLN A 1 332 ? -7.653 -8.323 20.202 1.00 96.69 332 GLN A O 1
ATOM 2538 N N . LEU A 1 333 ? -6.877 -9.984 18.907 1.00 97.88 333 LEU A N 1
ATOM 2539 C CA . LEU A 1 333 ? -8.022 -10.036 17.992 1.00 97.88 333 LEU A CA 1
ATOM 2540 C C . LEU A 1 333 ? -9.247 -10.689 18.644 1.00 97.88 333 LEU A C 1
ATOM 2542 O O . LEU A 1 333 ? -9.116 -11.692 19.349 1.00 97.88 333 LEU A O 1
ATOM 2546 N N . PHE A 1 334 ? -10.440 -10.139 18.397 1.00 96.75 334 PHE A N 1
ATOM 2547 C CA . PHE A 1 334 ? -11.687 -10.663 18.977 1.00 96.75 334 PHE A CA 1
ATOM 2548 C C . PHE A 1 334 ? -12.904 -10.694 18.044 1.00 96.75 334 PHE A C 1
ATOM 2550 O O . PHE A 1 334 ? -13.897 -11.344 18.376 1.00 96.75 334 PHE A O 1
ATOM 2557 N N . GLY A 1 335 ? -12.858 -10.015 16.899 1.00 97.25 335 GLY A N 1
ATOM 2558 C CA . GLY A 1 335 ? -13.965 -9.982 15.946 1.00 97.25 335 GLY A CA 1
ATOM 2559 C C . GLY A 1 335 ? -13.616 -9.234 14.665 1.00 97.25 335 GLY A C 1
ATOM 2560 O O . GLY A 1 335 ? -12.518 -8.694 14.537 1.00 97.25 335 GLY A O 1
ATOM 2561 N N . ARG A 1 336 ? -14.543 -9.182 13.712 1.00 97.88 336 ARG A N 1
ATOM 2562 C CA . ARG A 1 336 ? -14.362 -8.539 12.403 1.00 97.88 336 ARG A CA 1
ATOM 2563 C C . ARG A 1 336 ? -15.601 -7.729 12.027 1.00 97.88 336 ARG A C 1
ATOM 2565 O O . ARG A 1 336 ? -16.726 -8.141 12.297 1.00 97.88 336 ARG A O 1
ATOM 2572 N N . THR A 1 337 ? -15.392 -6.572 11.409 1.00 98.44 337 THR A N 1
ATOM 2573 C CA . THR A 1 337 ? -16.435 -5.639 10.960 1.00 98.44 337 THR A CA 1
ATOM 2574 C C . THR A 1 337 ? -16.112 -5.073 9.571 1.00 98.44 337 THR A C 1
ATOM 2576 O O . THR A 1 337 ? -15.141 -5.483 8.930 1.00 98.44 337 THR A O 1
ATOM 2579 N N . LEU A 1 338 ? -16.974 -4.210 9.030 1.00 97.75 338 LEU A N 1
ATOM 2580 C CA . LEU A 1 338 ? -16.694 -3.502 7.781 1.00 97.75 338 LEU A CA 1
ATOM 2581 C C . LEU A 1 338 ? -15.590 -2.467 8.032 1.00 97.75 338 LEU A C 1
ATOM 2583 O O . LEU A 1 338 ? -15.661 -1.747 9.031 1.00 97.75 338 LEU A O 1
ATOM 2587 N N . PRO A 1 339 ? -14.579 -2.353 7.156 1.00 95.81 339 PRO A N 1
ATOM 2588 C CA . PRO A 1 339 ? -13.510 -1.391 7.366 1.00 95.81 339 PRO A CA 1
ATOM 2589 C C . PRO A 1 339 ? -14.066 0.045 7.295 1.00 95.81 339 PRO A C 1
ATOM 2591 O O . PRO A 1 339 ? -14.854 0.360 6.400 1.00 95.81 339 PRO A O 1
ATOM 2594 N N . PRO A 1 340 ? -13.631 0.963 8.174 1.00 96.12 340 PRO A N 1
ATOM 2595 C CA . PRO A 1 340 ? -14.041 2.369 8.149 1.00 96.12 340 PRO A CA 1
ATOM 2596 C C . PRO A 1 340 ? -13.337 3.173 7.038 1.00 96.12 340 PRO A C 1
ATOM 2598 O O . PRO A 1 340 ? -13.221 4.394 7.132 1.00 96.12 340 PRO A O 1
ATOM 2601 N N . TRP A 1 341 ? -12.861 2.496 5.991 1.00 96.12 341 TRP A N 1
ATOM 2602 C CA . TRP A 1 341 ? -12.073 3.040 4.893 1.00 96.12 341 TRP A CA 1
ATOM 2603 C C . TRP A 1 341 ? -12.547 2.481 3.552 1.00 96.12 341 TRP A C 1
ATOM 2605 O O . TRP A 1 341 ? -12.724 1.271 3.399 1.00 96.12 341 TRP A O 1
ATOM 2615 N N . GLN A 1 342 ? -12.670 3.348 2.550 1.00 94.56 342 GLN A N 1
ATOM 2616 C CA . GLN A 1 342 ? -12.963 2.977 1.172 1.00 94.56 342 GLN A CA 1
ATOM 2617 C C . GLN A 1 342 ? -11.963 3.662 0.229 1.00 94.56 342 GLN A C 1
ATOM 2619 O O . GLN A 1 342 ? -12.102 4.842 -0.081 1.00 94.56 342 GLN A O 1
ATOM 2624 N N . THR A 1 343 ? -10.982 2.907 -0.278 1.00 90.06 343 THR A N 1
ATOM 2625 C CA . THR A 1 343 ? -9.829 3.389 -1.078 1.00 90.06 343 THR A CA 1
ATOM 2626 C C . THR A 1 343 ? -10.178 4.292 -2.265 1.00 90.06 343 THR A C 1
ATOM 2628 O O . THR A 1 343 ? -9.368 5.117 -2.671 1.00 90.06 343 THR A O 1
ATOM 2631 N N . TRP A 1 344 ? -11.378 4.155 -2.827 1.00 90.69 344 TRP A N 1
ATOM 2632 C CA . TRP A 1 344 ? -11.846 4.912 -3.990 1.00 90.69 344 TRP A CA 1
ATOM 2633 C C . TRP A 1 344 ? -12.994 5.877 -3.657 1.00 90.69 344 TRP A C 1
ATOM 2635 O O . TRP A 1 344 ? -13.602 6.440 -4.569 1.00 90.69 344 TRP A O 1
ATOM 2645 N N . GLY A 1 345 ? -13.339 6.033 -2.376 1.00 90.56 345 GLY A N 1
ATOM 2646 C CA . GLY A 1 345 ? -14.472 6.837 -1.930 1.00 90.56 345 GLY A CA 1
ATOM 2647 C C . GLY A 1 345 ? -15.829 6.341 -2.440 1.00 90.56 345 GLY A C 1
ATOM 2648 O O . GLY A 1 345 ? -16.703 7.160 -2.716 1.00 90.56 345 GLY A O 1
ATOM 2649 N N . LYS A 1 346 ? -16.003 5.027 -2.653 1.00 88.75 346 LYS A N 1
ATOM 2650 C CA . LYS A 1 346 ? -17.272 4.442 -3.129 1.00 88.75 346 LYS A CA 1
ATOM 2651 C C . LYS A 1 346 ? -18.329 4.399 -2.018 1.00 88.75 346 LYS A C 1
ATOM 2653 O O . LYS A 1 346 ? -18.018 4.154 -0.860 1.00 88.75 346 LYS A O 1
ATOM 2658 N N . GLY A 1 347 ? -19.599 4.502 -2.405 1.00 89.50 347 GLY A N 1
ATOM 2659 C CA . GLY A 1 347 ? -20.742 4.388 -1.492 1.00 89.50 347 GLY A CA 1
ATOM 2660 C C . GLY A 1 347 ? -21.280 5.738 -1.022 1.00 89.50 347 GLY A C 1
ATOM 2661 O O . GLY A 1 347 ? -20.812 6.788 -1.448 1.00 89.50 347 GLY A O 1
ATOM 2662 N N . GLN A 1 348 ? -22.319 5.713 -0.185 1.00 92.12 348 GLN A N 1
ATOM 2663 C CA . GLN A 1 348 ? -23.032 6.933 0.226 1.00 92.12 348 GLN A CA 1
ATOM 2664 C C . GLN A 1 348 ? -22.322 7.704 1.349 1.00 92.12 348 GLN A C 1
ATOM 2666 O O . GLN A 1 348 ? -22.514 8.909 1.478 1.00 92.12 348 GLN A O 1
ATOM 2671 N N . ASN A 1 349 ? -21.508 7.019 2.159 1.00 93.94 349 ASN A N 1
ATOM 2672 C CA . ASN A 1 349 ? -20.862 7.591 3.344 1.00 93.94 349 ASN A CA 1
ATOM 2673 C C . ASN A 1 349 ? -19.391 7.998 3.119 1.00 93.94 349 ASN A C 1
ATOM 2675 O O . ASN A 1 349 ? -18.753 8.469 4.055 1.00 93.94 349 ASN A O 1
ATOM 2679 N N . PHE A 1 350 ? -18.863 7.828 1.902 1.00 95.38 350 PHE A N 1
ATOM 2680 C CA . PHE A 1 350 ? -17.463 8.079 1.543 1.00 95.38 350 PHE A CA 1
ATOM 2681 C C . PHE A 1 350 ? -17.362 8.997 0.324 1.00 95.38 350 PHE A C 1
ATOM 2683 O O . PHE A 1 350 ? -18.302 9.105 -0.466 1.00 95.38 350 PHE A O 1
ATOM 2690 N N . ARG A 1 351 ? -16.214 9.661 0.155 1.00 91.69 351 ARG A N 1
ATOM 2691 C CA . ARG A 1 351 ? -15.904 10.512 -1.009 1.00 91.69 351 ARG A CA 1
ATOM 2692 C C . ARG A 1 351 ? -14.441 10.301 -1.430 1.00 91.69 351 ARG A C 1
ATOM 2694 O O . ARG A 1 351 ? -13.639 9.959 -0.570 1.00 91.69 351 ARG A O 1
ATOM 2701 N N . PRO A 1 352 ? -14.041 10.500 -2.700 1.00 88.56 352 PRO A N 1
ATOM 2702 C CA . PRO A 1 352 ? -12.647 10.287 -3.123 1.00 88.56 352 PRO A CA 1
ATOM 2703 C C . PRO A 1 352 ? -11.606 11.142 -2.378 1.00 88.56 352 PRO A C 1
ATOM 2705 O O . PRO A 1 352 ? -10.457 10.739 -2.261 1.00 88.56 352 PRO A O 1
ATOM 2708 N N . ASP A 1 353 ? -12.012 12.302 -1.861 1.00 92.25 353 ASP A N 1
ATOM 2709 C CA . ASP A 1 353 ? -11.232 13.222 -1.020 1.00 92.25 353 ASP A CA 1
ATOM 2710 C C . ASP A 1 353 ? -11.482 13.040 0.493 1.00 92.25 353 ASP A C 1
ATOM 2712 O O . ASP A 1 353 ? -10.886 13.729 1.313 1.00 92.25 353 ASP A O 1
ATOM 2716 N N . SER A 1 354 ? -12.369 12.118 0.876 1.00 91.56 354 SER A N 1
ATOM 2717 C CA . SER A 1 354 ? -12.575 11.671 2.258 1.00 91.56 354 SER A CA 1
ATOM 2718 C C . SER A 1 354 ? -12.903 10.164 2.260 1.00 91.56 354 SER A C 1
ATOM 2720 O O . SER A 1 354 ? -14.060 9.769 2.446 1.00 91.56 354 SER A O 1
ATOM 2722 N N . PRO A 1 355 ? -11.905 9.307 1.950 1.00 94.19 355 PRO A N 1
ATOM 2723 C CA . PRO A 1 355 ? -12.044 7.849 1.937 1.00 94.19 355 PRO A CA 1
ATOM 2724 C C . PRO A 1 355 ? -12.175 7.212 3.331 1.00 94.19 355 PRO A C 1
ATOM 2726 O O . PRO A 1 355 ? -12.440 6.016 3.413 1.00 94.19 355 PRO A O 1
ATOM 2729 N N . TRP A 1 356 ? -12.032 7.974 4.420 1.00 95.75 356 TRP A N 1
ATOM 2730 C CA . TRP A 1 356 ? -12.239 7.514 5.797 1.00 95.75 356 TRP A CA 1
ATOM 2731 C C . TRP A 1 356 ? -13.623 7.913 6.332 1.00 95.75 356 TRP A C 1
ATOM 2733 O O . TRP A 1 356 ? -14.106 9.019 6.089 1.00 95.75 356 TRP A O 1
ATOM 2743 N N . LEU A 1 357 ? -14.264 7.018 7.087 1.00 96.50 357 LEU A N 1
ATOM 2744 C CA . LEU A 1 357 ? -15.596 7.242 7.659 1.00 96.50 357 LEU A CA 1
ATOM 2745 C C . LEU A 1 357 ? -15.547 7.942 9.020 1.00 96.50 357 LEU A C 1
ATOM 2747 O O . LEU A 1 357 ? -16.340 8.853 9.268 1.00 96.50 357 LEU A O 1
ATOM 2751 N N . LEU A 1 358 ? -14.661 7.476 9.903 1.00 96.88 358 LEU A N 1
ATOM 2752 C CA . LEU A 1 358 ? -14.648 7.813 11.328 1.00 96.88 358 LEU A CA 1
ATOM 2753 C C . LEU A 1 358 ? -13.811 9.056 11.637 1.00 96.88 358 LEU A C 1
ATOM 2755 O O . LEU A 1 358 ? -12.887 9.412 10.905 1.00 96.88 358 LEU A O 1
ATOM 2759 N N . ARG A 1 359 ? -14.159 9.722 12.734 1.00 93.81 359 ARG A N 1
ATOM 2760 C CA . ARG A 1 359 ? -13.552 10.950 13.254 1.00 93.81 359 ARG A CA 1
ATOM 2761 C C . ARG A 1 359 ? -13.522 10.879 14.786 1.00 93.81 359 ARG A C 1
ATOM 2763 O O . ARG A 1 359 ? -14.342 10.161 15.359 1.00 93.81 359 ARG A O 1
ATOM 2770 N N . PRO A 1 360 ? -12.629 11.617 15.470 1.00 92.50 360 PRO A N 1
ATOM 2771 C CA . PRO A 1 360 ? -12.687 11.755 16.924 1.00 92.50 360 PRO A CA 1
ATOM 2772 C C . PRO A 1 360 ? -14.096 12.141 17.404 1.00 92.50 360 PRO A C 1
ATOM 2774 O O . PRO A 1 360 ? -14.764 12.938 16.752 1.00 92.50 360 PRO A O 1
ATOM 2777 N N . PHE A 1 361 ? -14.524 11.571 18.532 1.00 93.94 361 PHE A N 1
ATOM 2778 C CA . PHE A 1 361 ? -15.863 11.701 19.133 1.00 93.94 361 PHE A CA 1
ATOM 2779 C C . PHE A 1 361 ? -17.051 11.093 18.369 1.00 93.94 361 PHE A C 1
ATOM 2781 O O . PHE A 1 361 ? -18.167 11.117 18.892 1.00 93.94 361 PHE A O 1
ATOM 2788 N N . ASP A 1 362 ? -16.847 10.433 17.223 1.00 97.56 362 ASP A N 1
ATOM 2789 C CA . ASP A 1 362 ? -17.838 9.451 16.768 1.00 97.56 362 ASP A CA 1
ATOM 2790 C C . ASP A 1 362 ? -17.980 8.316 17.804 1.00 97.56 362 ASP A C 1
ATOM 2792 O O . ASP A 1 362 ? -17.036 7.963 18.519 1.00 97.56 362 ASP A O 1
ATOM 2796 N N . GLN A 1 363 ? -19.170 7.725 17.868 1.00 97.88 363 GLN A N 1
ATOM 2797 C CA . GLN A 1 363 ? -19.509 6.600 18.733 1.00 97.88 363 GLN A CA 1
ATOM 2798 C C . GLN A 1 363 ? -19.867 5.389 17.867 1.00 97.88 363 GLN A C 1
ATOM 2800 O O . GLN A 1 363 ? -20.728 5.479 16.994 1.00 97.88 363 GLN A O 1
ATOM 2805 N N . ILE A 1 364 ? -19.236 4.243 18.102 1.00 98.00 364 ILE A N 1
ATOM 2806 C CA . ILE A 1 364 ? -19.527 2.999 17.384 1.00 98.00 364 ILE A CA 1
ATOM 2807 C C . ILE A 1 364 ? -20.494 2.150 18.200 1.00 98.00 364 ILE A C 1
ATOM 2809 O O . ILE A 1 364 ? -20.180 1.750 19.321 1.00 98.00 364 ILE A O 1
ATOM 2813 N N . ALA A 1 365 ? -21.646 1.858 17.601 1.00 97.75 365 ALA A N 1
ATOM 2814 C CA . ALA A 1 365 ? -22.612 0.878 18.077 1.00 97.75 365 ALA A CA 1
ATOM 2815 C C . ALA A 1 365 ? -22.402 -0.455 17.353 1.00 97.75 365 ALA A C 1
ATOM 2817 O O . ALA A 1 365 ? -22.120 -0.474 16.153 1.00 97.75 365 ALA A O 1
ATOM 2818 N N . TRP A 1 366 ? -22.590 -1.566 18.060 1.00 97.56 366 TRP A N 1
ATOM 2819 C CA . TRP A 1 366 ? -22.342 -2.905 17.529 1.00 97.56 366 TRP A CA 1
ATOM 2820 C C . TRP A 1 366 ? -23.636 -3.666 17.249 1.00 97.56 366 TRP A C 1
ATOM 2822 O O . TRP A 1 366 ? -24.486 -3.808 18.127 1.00 97.56 366 TRP A O 1
ATOM 2832 N N . GLU A 1 367 ? -23.744 -4.220 16.046 1.00 97.44 367 GLU A N 1
ATOM 2833 C CA . GLU A 1 367 ? -24.791 -5.163 15.654 1.00 97.44 367 GLU A CA 1
ATOM 2834 C C . GLU A 1 367 ? -24.145 -6.531 15.407 1.00 97.44 367 GLU A C 1
ATOM 2836 O O . GLU A 1 367 ? -23.397 -6.709 14.449 1.00 97.44 367 GLU A O 1
ATOM 2841 N N . ALA A 1 368 ? -24.357 -7.491 16.310 1.00 96.94 368 ALA A N 1
ATOM 2842 C CA . ALA A 1 368 ? -23.740 -8.811 16.195 1.00 96.94 368 ALA A CA 1
ATOM 2843 C C . ALA A 1 368 ? -24.410 -9.637 15.083 1.00 96.94 368 ALA A C 1
ATOM 2845 O O . ALA A 1 368 ? -25.626 -9.828 15.115 1.00 96.94 368 ALA A O 1
ATOM 2846 N N . VAL A 1 369 ? -23.618 -10.148 14.136 1.00 98.19 369 VAL A N 1
ATOM 2847 C CA . VAL A 1 369 ? -24.091 -10.887 12.950 1.00 98.19 369 VAL A CA 1
ATOM 2848 C C . VAL A 1 369 ? -23.293 -12.169 12.706 1.00 98.19 369 VAL A C 1
ATOM 2850 O O . VAL A 1 369 ? -22.196 -12.356 13.241 1.00 98.19 369 VAL A O 1
ATOM 2853 N N . SER A 1 370 ? -23.841 -13.068 11.888 1.00 98.00 370 SER A N 1
ATOM 2854 C CA . SER A 1 370 ? -23.146 -14.273 11.421 1.00 98.00 370 SER A CA 1
ATOM 2855 C C . SER A 1 370 ? -22.062 -13.971 10.373 1.00 98.00 370 SER A C 1
ATOM 2857 O O . SER A 1 370 ? -22.065 -12.919 9.731 1.00 98.00 370 SER A O 1
ATOM 2859 N N . GLU A 1 371 ? -21.143 -14.923 10.153 1.00 97.88 371 GLU A N 1
ATOM 2860 C CA . GLU A 1 371 ? -20.134 -14.828 9.081 1.00 97.88 371 GLU A CA 1
ATOM 2861 C C . GLU A 1 371 ? -20.772 -14.690 7.683 1.00 97.88 371 GLU A C 1
ATOM 2863 O O . GLU A 1 371 ? -20.242 -13.965 6.840 1.00 97.88 371 GLU A O 1
ATOM 2868 N N . ASP A 1 372 ? -21.924 -15.324 7.440 1.00 97.38 372 ASP A N 1
ATOM 2869 C CA . ASP A 1 372 ? -22.613 -15.280 6.143 1.00 97.38 372 ASP A CA 1
ATOM 2870 C C . ASP A 1 372 ? -23.316 -13.933 5.897 1.00 97.38 372 ASP A C 1
ATOM 2872 O O . ASP A 1 372 ? -23.274 -13.401 4.785 1.00 97.38 372 ASP A O 1
ATOM 2876 N N . GLU A 1 373 ? -23.931 -13.342 6.926 1.00 98.06 373 GLU A N 1
ATOM 2877 C CA . GLU A 1 373 ? -24.488 -11.981 6.862 1.00 98.06 373 GLU A CA 1
ATOM 2878 C C . GLU A 1 373 ? -23.377 -10.942 6.680 1.00 98.06 373 GLU A C 1
ATOM 2880 O O . GLU A 1 373 ? -23.496 -10.041 5.846 1.00 98.06 373 GLU A O 1
ATOM 2885 N N . TYR A 1 374 ? -22.258 -11.106 7.393 1.00 98.12 374 TYR A N 1
ATOM 2886 C CA . TYR A 1 374 ? -21.079 -10.262 7.225 1.00 98.12 374 TYR A CA 1
ATOM 2887 C C . TYR A 1 374 ? -20.553 -10.286 5.788 1.00 98.12 374 TYR A C 1
ATOM 2889 O O . TYR A 1 374 ? -20.324 -9.224 5.213 1.00 98.12 374 TYR A O 1
ATOM 2897 N N . LEU A 1 375 ? -20.430 -11.464 5.168 1.00 97.06 375 LEU A N 1
ATOM 2898 C CA . LEU A 1 375 ? -20.004 -11.584 3.770 1.00 97.06 375 LEU A CA 1
ATOM 2899 C C . LEU A 1 375 ? -20.977 -10.897 2.801 1.00 97.06 375 LEU A C 1
ATOM 2901 O O . LEU A 1 375 ? -20.547 -10.285 1.822 1.00 97.06 375 LEU A O 1
ATOM 2905 N N . GLN A 1 376 ? -22.286 -10.935 3.060 1.00 97.81 376 GLN A N 1
ATOM 2906 C CA . GLN A 1 376 ? -23.261 -10.178 2.263 1.00 97.81 376 GLN A CA 1
ATOM 2907 C C . GLN A 1 376 ? -23.077 -8.662 2.425 1.00 97.81 376 GLN A C 1
ATOM 2909 O O . GLN A 1 376 ? -23.186 -7.915 1.447 1.00 97.81 376 GLN A O 1
ATOM 2914 N N . PHE A 1 377 ? -22.771 -8.194 3.635 1.00 97.88 377 PHE A N 1
ATOM 2915 C CA . PHE A 1 377 ? -22.490 -6.784 3.899 1.00 97.88 377 PHE A CA 1
ATOM 2916 C C . PHE A 1 377 ? -21.153 -6.327 3.304 1.00 97.88 377 PHE A C 1
ATOM 2918 O O . PHE A 1 377 ? -21.118 -5.251 2.711 1.00 97.88 377 PHE A O 1
ATOM 2925 N N . GLU A 1 378 ? -20.093 -7.138 3.375 1.00 96.12 378 GLU A N 1
ATOM 2926 C CA . GLU A 1 378 ? -18.775 -6.851 2.787 1.00 96.12 378 GLU A CA 1
ATOM 2927 C C . GLU A 1 378 ? -18.873 -6.737 1.258 1.00 96.12 378 GLU A C 1
ATOM 2929 O O . GLU A 1 378 ? -18.473 -5.722 0.687 1.00 96.12 378 GLU A O 1
ATOM 2934 N N . ASN A 1 379 ? -19.551 -7.686 0.600 1.00 96.00 379 ASN A N 1
ATOM 2935 C CA . ASN A 1 379 ? -19.823 -7.623 -0.842 1.00 96.00 379 ASN A CA 1
ATOM 2936 C C . ASN A 1 379 ? -20.595 -6.351 -1.242 1.00 96.00 379 ASN A C 1
ATOM 2938 O O . ASN A 1 379 ? -20.258 -5.684 -2.225 1.00 96.00 379 ASN A O 1
ATOM 2942 N N . ARG A 1 380 ? -21.622 -5.968 -0.469 1.00 96.88 380 ARG A N 1
ATOM 2943 C CA . ARG A 1 380 ? -22.362 -4.715 -0.700 1.00 96.88 380 ARG A CA 1
ATOM 2944 C C . ARG A 1 380 ? -21.502 -3.481 -0.434 1.00 96.88 380 ARG A C 1
ATOM 2946 O O . ARG A 1 380 ? -21.663 -2.480 -1.131 1.00 96.88 380 ARG A O 1
ATOM 2953 N N . PHE A 1 381 ? -20.613 -3.524 0.551 1.00 95.94 381 PHE A N 1
ATOM 2954 C CA . PHE A 1 381 ? -19.705 -2.434 0.896 1.00 95.94 381 PHE A CA 1
ATOM 2955 C C . PHE A 1 381 ? -18.690 -2.182 -0.225 1.00 95.94 381 PHE A C 1
ATOM 2957 O O . PHE A 1 381 ? -18.615 -1.060 -0.730 1.00 95.94 381 PHE A O 1
ATOM 2964 N N . ASP A 1 382 ? -18.006 -3.219 -0.712 1.00 93.44 382 ASP A N 1
ATOM 2965 C CA . ASP A 1 382 ? -17.023 -3.099 -1.800 1.00 93.44 382 ASP A CA 1
ATOM 2966 C C . ASP A 1 382 ? -17.664 -2.684 -3.141 1.00 93.44 382 ASP A C 1
ATOM 2968 O O . ASP A 1 382 ? -17.067 -1.938 -3.932 1.00 93.44 382 ASP A O 1
ATOM 2972 N N . ALA A 1 383 ? -18.926 -3.071 -3.367 1.00 93.12 383 ALA A N 1
ATOM 2973 C CA . ALA A 1 383 ? -19.746 -2.595 -4.483 1.00 93.12 383 ALA A CA 1
ATOM 2974 C C . ALA A 1 383 ? -20.217 -1.126 -4.345 1.00 93.12 383 ALA A C 1
ATOM 2976 O O . ALA A 1 383 ? -20.752 -0.561 -5.305 1.00 93.12 383 ALA A O 1
ATOM 2977 N N . GLY A 1 384 ? -20.041 -0.488 -3.181 1.00 94.00 384 GLY A N 1
ATOM 2978 C CA . GLY A 1 384 ? -20.546 0.860 -2.886 1.00 94.00 384 GLY A CA 1
ATOM 2979 C C . GLY A 1 384 ? -22.069 0.929 -2.690 1.00 94.00 384 GLY A C 1
ATOM 2980 O O . GLY A 1 384 ? -22.679 1.960 -2.969 1.00 94.00 384 GLY A O 1
ATOM 2981 N N . GLN A 1 385 ? -22.688 -0.173 -2.261 1.00 95.38 385 GLN A N 1
ATOM 2982 C CA . GLN A 1 385 ? -24.134 -0.355 -2.050 1.00 95.38 385 GLN A CA 1
ATOM 2983 C C . GLN A 1 385 ? -24.526 -0.548 -0.572 1.00 95.38 385 GLN A C 1
ATOM 2985 O O . GLN A 1 385 ? -25.716 -0.654 -0.246 1.00 95.38 385 GLN A O 1
ATOM 2990 N N . TYR A 1 386 ? -23.546 -0.640 0.327 1.00 95.75 386 TYR A N 1
ATOM 2991 C CA . TYR A 1 386 ? -23.774 -0.547 1.765 1.00 95.75 386 TYR A CA 1
ATOM 2992 C C . TYR A 1 386 ? -23.890 0.927 2.170 1.00 95.75 386 TYR A C 1
ATOM 2994 O O . TYR A 1 386 ? -23.164 1.782 1.657 1.00 95.75 386 TYR A O 1
ATOM 3002 N N . ALA A 1 387 ? -24.812 1.215 3.083 1.00 95.12 387 ALA A N 1
ATOM 3003 C CA . ALA A 1 387 ? -24.967 2.518 3.708 1.00 95.12 387 ALA A CA 1
ATOM 3004 C C . ALA A 1 387 ? -25.007 2.296 5.220 1.00 95.12 387 ALA A C 1
ATOM 3006 O O . ALA A 1 387 ? -25.834 1.525 5.708 1.00 95.12 387 ALA A O 1
ATOM 3007 N N . PHE A 1 388 ? -24.096 2.934 5.948 1.00 97.31 388 PHE A N 1
ATOM 3008 C CA . PHE A 1 388 ? -24.060 2.852 7.403 1.00 97.31 388 PHE A CA 1
ATOM 3009 C C . PHE A 1 388 ? -25.255 3.593 8.001 1.00 97.31 388 PHE A C 1
ATOM 3011 O O . PHE A 1 388 ? -25.620 4.675 7.532 1.00 97.31 388 PHE A O 1
ATOM 3018 N N . LYS A 1 389 ? -25.827 3.042 9.077 1.00 97.94 389 LYS A N 1
ATOM 3019 C CA . LYS A 1 389 ? -26.739 3.794 9.942 1.00 97.94 389 LYS A CA 1
ATOM 3020 C C . LYS A 1 389 ? -25.903 4.806 10.722 1.00 97.94 389 LYS A C 1
ATOM 3022 O O . LYS A 1 389 ? -25.053 4.403 11.514 1.00 97.94 389 LYS A O 1
ATOM 3027 N N . ILE A 1 390 ? -26.129 6.088 10.452 1.00 98.19 390 ILE A N 1
ATOM 3028 C CA . ILE A 1 390 ? -25.443 7.227 11.069 1.00 98.19 390 ILE A CA 1
ATOM 3029 C C . ILE A 1 390 ? -26.513 8.126 11.687 1.00 98.19 390 ILE A C 1
ATOM 3031 O O . ILE A 1 390 ? -27.467 8.503 11.007 1.00 98.19 390 ILE A O 1
ATOM 3035 N N . GLU A 1 391 ? -26.349 8.450 12.962 1.00 98.12 391 GLU A N 1
ATOM 3036 C CA . GLU A 1 391 ? -27.231 9.309 13.752 1.00 98.12 391 GLU A CA 1
ATOM 3037 C C . GLU A 1 391 ? -26.370 10.399 14.403 1.00 98.12 391 GLU A C 1
ATOM 3039 O O . GLU A 1 391 ? -25.339 10.086 14.996 1.00 98.12 391 GLU A O 1
ATOM 3044 N N . ASP A 1 392 ? -26.748 11.672 14.287 1.00 97.69 392 ASP A N 1
ATOM 3045 C CA . ASP A 1 392 ? -26.005 12.756 14.944 1.00 97.69 392 ASP A CA 1
ATOM 3046 C C . ASP A 1 392 ? -26.130 12.634 16.473 1.00 97.69 392 ASP A C 1
ATOM 3048 O O . ASP A 1 392 ? -27.194 12.295 16.998 1.00 97.69 392 ASP A O 1
ATOM 3052 N N . THR A 1 393 ? -25.038 12.884 17.196 1.00 96.44 393 THR A N 1
ATOM 3053 C CA . THR A 1 393 ? -24.986 12.802 18.663 1.00 96.44 393 THR A CA 1
ATOM 3054 C C . THR A 1 393 ? -23.994 13.815 19.222 1.00 96.44 393 THR A C 1
ATOM 3056 O O . THR A 1 393 ? -23.142 14.341 18.512 1.00 96.44 393 THR A O 1
ATOM 3059 N N . GLU A 1 394 ? -24.047 14.043 20.526 1.00 95.25 394 GLU A N 1
ATOM 3060 C CA . GLU A 1 394 ? -23.001 14.765 21.247 1.00 95.25 394 GLU A CA 1
ATOM 3061 C C . GLU A 1 394 ? -22.382 13.854 22.316 1.00 95.25 394 GLU A C 1
ATOM 3063 O O . GLU A 1 394 ? -22.967 12.839 22.707 1.00 95.25 394 GLU A O 1
ATOM 3068 N N . PHE A 1 395 ? -21.172 14.187 22.761 1.00 95.06 395 PHE A N 1
ATOM 3069 C CA . PHE A 1 395 ? -20.513 13.566 23.906 1.00 95.06 395 PHE A CA 1
ATOM 3070 C C . PHE A 1 395 ? -20.222 14.640 24.959 1.00 95.06 395 PHE A C 1
ATOM 3072 O O . PHE A 1 395 ? -19.314 15.458 24.788 1.00 95.06 395 PHE A O 1
ATOM 3079 N N . SER A 1 396 ? -21.012 14.655 26.035 1.00 94.88 396 SER A N 1
ATOM 3080 C CA . SER A 1 396 ? -20.865 15.603 27.143 1.00 94.88 396 SER A CA 1
ATOM 3081 C C . SER A 1 396 ? -19.954 15.044 28.236 1.00 94.88 396 SER A C 1
ATOM 3083 O O . SER A 1 396 ? -20.213 13.975 28.800 1.00 94.88 396 SER A O 1
ATOM 3085 N N . MET A 1 397 ? -18.904 15.791 28.590 1.00 92.81 397 MET A N 1
ATOM 3086 C CA . MET A 1 397 ? -17.995 15.403 29.673 1.00 92.81 397 MET A CA 1
ATOM 3087 C C . MET A 1 397 ? -18.697 15.372 31.042 1.00 92.81 397 MET A C 1
ATOM 3089 O O . MET A 1 397 ? -18.403 14.491 31.851 1.00 92.81 397 MET A O 1
ATOM 3093 N N . ALA A 1 398 ? -19.663 16.265 31.282 1.00 93.50 398 ALA A N 1
ATOM 3094 C CA . ALA A 1 398 ? -20.438 16.332 32.523 1.00 93.50 398 ALA A CA 1
ATOM 3095 C C . ALA A 1 398 ? -21.383 15.130 32.701 1.00 93.50 398 ALA A C 1
ATOM 3097 O O . ALA A 1 398 ? -21.486 14.566 33.796 1.00 93.50 398 ALA A O 1
ATOM 3098 N N . GLU A 1 399 ? -22.051 14.704 31.626 1.00 95.31 399 GLU A N 1
ATOM 3099 C CA . GLU A 1 399 ? -22.905 13.511 31.641 1.00 95.31 399 GLU A CA 1
ATOM 3100 C C . GLU A 1 399 ? -22.069 12.247 31.849 1.00 95.31 399 GLU A C 1
ATOM 3102 O O . GLU A 1 399 ? -22.398 11.422 32.705 1.00 95.31 399 GLU A O 1
ATOM 3107 N N . TYR A 1 400 ? -20.937 12.128 31.146 1.00 95.00 400 TYR A N 1
ATOM 3108 C CA . TYR A 1 400 ? -20.007 11.013 31.322 1.00 95.00 400 TYR A CA 1
ATOM 3109 C C . TYR A 1 400 ? -19.435 10.952 32.750 1.00 95.00 400 TYR A C 1
ATOM 3111 O O . TYR A 1 400 ? -19.413 9.877 33.350 1.00 95.00 400 TYR A O 1
ATOM 3119 N N . ALA A 1 401 ? -19.039 12.086 33.338 1.00 92.94 401 ALA A N 1
ATOM 3120 C CA . ALA A 1 401 ? -18.574 12.142 34.726 1.00 92.94 401 ALA A CA 1
ATOM 3121 C C . ALA A 1 401 ? -19.675 11.726 35.719 1.00 92.94 401 ALA A C 1
ATOM 3123 O O . ALA A 1 401 ? -19.427 10.939 36.634 1.00 92.94 401 ALA A O 1
ATOM 3124 N N . THR A 1 402 ? -20.910 12.188 35.505 1.00 95.81 402 THR A N 1
ATOM 3125 C CA . THR A 1 402 ? -22.080 11.799 36.313 1.00 95.81 402 THR A CA 1
ATOM 3126 C C . THR A 1 402 ? -22.342 10.294 36.221 1.00 95.81 402 THR A C 1
ATOM 3128 O O . THR A 1 402 ? -22.524 9.631 37.244 1.00 95.81 402 THR A O 1
ATOM 3131 N N . PHE A 1 403 ? -22.288 9.731 35.011 1.00 96.19 403 PHE A N 1
ATOM 3132 C CA . PHE A 1 403 ? -22.413 8.296 34.774 1.00 96.19 403 PHE A CA 1
ATOM 3133 C C . PHE A 1 403 ? -21.311 7.501 35.489 1.00 96.19 403 PHE A C 1
ATOM 3135 O O . PHE A 1 403 ? -21.638 6.615 36.276 1.00 96.19 403 PHE A O 1
ATOM 3142 N N . VAL A 1 404 ? -20.031 7.843 35.301 1.00 95.19 404 VAL A N 1
ATOM 3143 C CA . VAL A 1 404 ? -18.895 7.160 35.954 1.00 95.19 404 VAL A CA 1
ATOM 3144 C C . VAL A 1 404 ? -19.015 7.198 37.479 1.00 95.19 404 VAL A C 1
ATOM 3146 O O . VAL A 1 404 ? -18.836 6.167 38.128 1.00 95.19 404 VAL A O 1
ATOM 3149 N N . ASN A 1 405 ? -19.388 8.346 38.052 1.00 95.75 405 ASN A N 1
ATOM 3150 C CA . ASN A 1 405 ? -19.608 8.483 39.492 1.00 95.75 405 ASN A CA 1
ATOM 3151 C C . ASN A 1 405 ? -20.742 7.577 40.001 1.00 95.75 405 ASN A C 1
ATOM 3153 O O . ASN A 1 405 ? -20.627 7.009 41.087 1.00 95.75 405 ASN A O 1
ATOM 3157 N N . SER A 1 406 ? -21.807 7.382 39.212 1.00 97.88 406 SER A N 1
ATOM 3158 C CA . SER A 1 406 ? -22.940 6.522 39.589 1.00 97.88 406 SER A CA 1
ATOM 3159 C C . SER A 1 406 ? -22.604 5.024 39.672 1.00 97.88 406 SER A C 1
ATOM 3161 O O . SER A 1 406 ? -23.311 4.295 40.360 1.00 97.88 406 SER A O 1
ATOM 3163 N N . ILE A 1 407 ? -21.521 4.578 39.018 1.00 97.62 407 ILE A N 1
ATOM 3164 C CA . ILE A 1 407 ? -21.070 3.170 38.960 1.00 97.62 407 ILE A CA 1
ATOM 3165 C C . ILE A 1 407 ? -19.652 2.974 39.533 1.00 97.62 407 ILE A C 1
ATOM 3167 O O . ILE A 1 407 ? -18.962 1.996 39.230 1.00 97.62 407 ILE A O 1
ATOM 3171 N N . ALA A 1 408 ? -19.172 3.929 40.338 1.00 96.94 408 ALA A N 1
ATOM 3172 C CA . ALA A 1 408 ? -17.789 3.967 40.818 1.00 96.94 408 ALA A CA 1
ATOM 3173 C C . ALA A 1 408 ? -17.398 2.735 41.660 1.00 96.94 408 ALA A C 1
ATOM 3175 O O . ALA A 1 408 ? -16.233 2.325 41.659 1.00 96.94 408 ALA A O 1
ATOM 3176 N N . TYR A 1 409 ? -18.360 2.117 42.354 1.00 97.38 409 TYR A N 1
ATOM 3177 C CA . TYR A 1 409 ? -18.134 0.891 43.120 1.00 97.38 409 TYR A CA 1
ATOM 3178 C C . TYR A 1 409 ? -17.892 -0.312 42.200 1.00 97.38 409 TYR A C 1
ATOM 3180 O O . TYR A 1 409 ? -16.884 -1.003 42.346 1.00 97.38 409 TYR A O 1
ATOM 3188 N N . GLU A 1 410 ? -18.742 -0.519 41.193 1.00 97.56 410 GLU A N 1
ATOM 3189 C CA . GLU A 1 410 ? -18.593 -1.624 40.241 1.00 97.56 410 GLU A CA 1
ATOM 3190 C C . GLU A 1 410 ? -17.345 -1.464 39.365 1.00 97.56 410 GLU A C 1
ATOM 3192 O O . GLU A 1 410 ? -16.703 -2.458 39.028 1.00 97.56 410 GLU A O 1
ATOM 3197 N N . ILE A 1 411 ? -16.953 -0.227 39.032 1.00 96.12 411 ILE A N 1
ATOM 3198 C CA . ILE A 1 411 ? -15.665 0.054 38.374 1.00 96.12 411 ILE A CA 1
ATOM 3199 C C . ILE A 1 411 ? -14.504 -0.402 39.263 1.00 96.12 411 ILE A C 1
ATOM 3201 O O . ILE A 1 411 ? -13.574 -1.045 38.772 1.00 96.12 411 ILE A O 1
ATOM 3205 N N . LYS A 1 412 ? -14.550 -0.107 40.568 1.00 96.62 412 LYS A N 1
ATOM 3206 C CA . LYS A 1 412 ? -13.514 -0.517 41.525 1.00 96.62 412 LYS A CA 1
ATOM 3207 C C . LYS A 1 412 ? -13.430 -2.040 41.659 1.00 96.62 412 LYS A C 1
ATOM 3209 O O . LYS A 1 412 ? -12.326 -2.581 41.639 1.00 96.62 412 LYS A O 1
ATOM 3214 N N . GLU A 1 413 ? -14.562 -2.738 41.752 1.00 96.69 413 GLU A N 1
ATOM 3215 C CA . GLU A 1 413 ? -14.590 -4.210 41.784 1.00 96.69 413 GLU A CA 1
ATOM 3216 C C . GLU A 1 413 ? -14.098 -4.840 40.475 1.00 96.69 413 GLU A C 1
ATOM 3218 O O . GLU A 1 413 ? -13.364 -5.831 40.496 1.00 96.69 413 GLU A O 1
ATOM 3223 N N . PHE A 1 414 ? -14.471 -4.266 39.328 1.00 95.50 414 PHE A N 1
ATOM 3224 C CA . PHE A 1 414 ? -14.009 -4.724 38.020 1.00 95.50 414 PHE A CA 1
ATOM 3225 C C . PHE A 1 414 ? -12.492 -4.543 37.868 1.00 95.50 414 PHE A C 1
ATOM 3227 O O . PHE A 1 414 ? -11.795 -5.523 37.600 1.00 95.50 414 PHE A O 1
ATOM 3234 N N . LYS A 1 415 ? -11.960 -3.342 38.149 1.00 93.69 415 LYS A N 1
ATOM 3235 C CA . LYS A 1 415 ? -10.510 -3.077 38.125 1.00 93.69 415 LYS A CA 1
ATOM 3236 C C . LYS A 1 415 ? -9.736 -3.967 39.107 1.00 93.69 415 LYS A C 1
ATOM 3238 O O . LYS A 1 415 ? -8.628 -4.382 38.786 1.00 93.69 415 LYS A O 1
ATOM 3243 N N . ALA A 1 416 ? -10.302 -4.322 40.265 1.00 95.38 416 ALA A N 1
ATOM 3244 C CA . ALA A 1 416 ? -9.656 -5.240 41.210 1.00 95.38 416 ALA A CA 1
ATOM 3245 C C . ALA A 1 416 ? -9.522 -6.675 40.659 1.00 95.38 416 ALA A C 1
ATOM 3247 O O . ALA A 1 416 ? -8.454 -7.279 40.775 1.00 95.38 416 ALA A O 1
ATOM 3248 N N . ARG A 1 417 ? -10.571 -7.213 40.016 1.00 94.88 417 ARG A N 1
ATOM 3249 C CA . ARG A 1 417 ? -10.518 -8.533 39.350 1.00 94.88 417 ARG A CA 1
ATOM 3250 C C . ARG A 1 417 ? -9.577 -8.530 38.145 1.00 94.88 417 ARG A C 1
ATOM 3252 O O . ARG A 1 417 ? -8.777 -9.451 37.993 1.00 94.88 417 ARG A O 1
ATOM 3259 N N . GLN A 1 418 ? -9.634 -7.472 37.342 1.00 94.25 418 GLN A N 1
ATOM 3260 C CA . GLN A 1 418 ? -8.745 -7.242 36.206 1.00 94.25 418 GLN A CA 1
ATOM 3261 C C . GLN A 1 418 ? -7.273 -7.173 36.640 1.00 94.25 418 GLN A C 1
ATOM 3263 O O . GLN A 1 418 ? -6.444 -7.871 36.071 1.00 94.25 418 GLN A O 1
ATOM 3268 N N . ALA A 1 419 ? -6.936 -6.430 37.699 1.00 92.94 419 ALA A N 1
ATOM 3269 C CA . ALA A 1 419 ? -5.563 -6.348 38.203 1.00 92.94 419 ALA A CA 1
ATOM 3270 C C . ALA A 1 419 ? -4.996 -7.717 38.633 1.00 92.94 419 ALA A C 1
ATOM 3272 O O . ALA A 1 419 ? -3.828 -8.008 38.375 1.00 92.94 419 ALA A O 1
ATOM 3273 N N . ALA A 1 420 ? -5.821 -8.579 39.240 1.00 94.81 420 ALA A N 1
ATOM 3274 C CA . ALA A 1 420 ? -5.422 -9.944 39.586 1.00 94.81 420 ALA A CA 1
ATOM 3275 C C . ALA A 1 420 ? -5.198 -10.827 38.341 1.00 94.81 420 ALA A C 1
ATOM 3277 O O . ALA A 1 420 ? -4.222 -11.577 38.289 1.00 94.81 420 ALA A O 1
ATOM 3278 N N . GLY A 1 421 ? -6.064 -10.714 37.326 1.00 95.44 421 GLY A N 1
ATOM 3279 C CA . GLY A 1 421 ? -5.922 -11.430 36.053 1.00 95.44 421 GLY A CA 1
ATOM 3280 C C . GLY A 1 421 ? -4.689 -10.994 35.252 1.00 95.44 421 GLY A C 1
ATOM 3281 O O . GLY A 1 421 ? -3.950 -11.845 34.754 1.00 95.44 421 GLY A O 1
ATOM 3282 N N . VAL A 1 422 ? -4.423 -9.686 35.177 1.00 93.12 422 VAL A N 1
ATOM 3283 C CA . VAL A 1 422 ? -3.212 -9.116 34.564 1.00 93.12 422 VAL A CA 1
ATOM 3284 C C . VAL A 1 422 ? -1.968 -9.638 35.277 1.00 93.12 422 VAL A C 1
ATOM 3286 O O . VAL A 1 422 ? -1.105 -10.214 34.626 1.00 93.12 422 VAL A O 1
ATOM 3289 N N . ALA A 1 423 ? -1.897 -9.551 36.609 1.00 92.88 423 ALA A N 1
ATOM 3290 C CA . ALA A 1 423 ? -0.733 -10.026 37.363 1.00 92.88 423 ALA A CA 1
ATOM 3291 C C . ALA A 1 423 ? -0.419 -11.520 37.130 1.00 92.88 423 ALA A C 1
ATOM 3293 O O . ALA A 1 423 ? 0.755 -11.896 37.051 1.00 92.88 423 ALA A O 1
ATOM 3294 N N . ALA A 1 424 ? -1.452 -12.360 36.997 1.00 94.56 424 ALA A N 1
ATOM 3295 C CA . ALA A 1 424 ? -1.309 -13.791 36.736 1.00 94.56 424 ALA A CA 1
ATOM 3296 C C . ALA A 1 424 ? -0.836 -14.095 35.302 1.00 94.56 424 ALA A C 1
ATOM 3298 O O . ALA A 1 424 ? 0.129 -14.839 35.113 1.00 94.56 424 ALA A O 1
ATOM 3299 N N . GLU A 1 425 ? -1.474 -13.511 34.283 1.00 94.75 425 GLU A N 1
ATOM 3300 C CA . GLU A 1 425 ? -1.085 -13.751 32.887 1.00 94.75 425 GLU A CA 1
ATOM 3301 C C . GLU A 1 425 ? 0.245 -13.060 32.523 1.00 94.75 425 GLU A C 1
ATOM 3303 O O . GLU A 1 425 ? 0.987 -13.588 31.699 1.00 94.75 425 GLU A O 1
ATOM 3308 N N . ASP A 1 426 ? 0.615 -11.960 33.186 1.00 91.56 426 ASP A N 1
ATOM 3309 C CA . ASP A 1 426 ? 1.937 -11.326 33.076 1.00 91.56 426 ASP A CA 1
ATOM 3310 C C . ASP A 1 426 ? 3.057 -12.212 33.639 1.00 91.56 426 ASP A C 1
ATOM 3312 O O . ASP A 1 426 ? 4.156 -12.265 33.084 1.00 91.56 426 ASP A O 1
ATOM 3316 N N . ALA A 1 427 ? 2.808 -12.905 34.756 1.00 92.12 427 ALA A N 1
ATOM 3317 C CA . ALA A 1 427 ? 3.763 -13.866 35.308 1.00 92.12 427 ALA A CA 1
ATOM 3318 C C . ALA A 1 427 ? 3.977 -15.032 34.337 1.00 92.12 427 ALA A C 1
ATOM 3320 O O . ALA A 1 427 ? 5.116 -15.349 33.993 1.00 92.12 427 ALA A O 1
ATOM 3321 N N . ARG A 1 428 ? 2.876 -15.577 33.810 1.00 94.38 428 ARG A N 1
ATOM 3322 C CA . ARG A 1 428 ? 2.888 -16.617 32.780 1.00 94.38 428 ARG A CA 1
ATOM 3323 C C . ARG A 1 428 ? 3.598 -16.165 31.501 1.00 94.38 428 ARG A C 1
ATOM 3325 O O . ARG A 1 428 ? 4.367 -16.934 30.932 1.00 94.38 428 ARG A O 1
ATOM 3332 N N . GLU A 1 429 ? 3.380 -14.933 31.045 1.00 92.81 429 GLU A N 1
ATOM 3333 C CA . GLU A 1 429 ? 4.058 -14.408 29.856 1.00 92.81 429 GLU A CA 1
ATOM 3334 C C . GLU A 1 429 ? 5.565 -14.263 30.075 1.00 92.81 429 GLU A C 1
ATOM 3336 O O . GLU A 1 429 ? 6.327 -14.637 29.188 1.00 92.81 429 GLU A O 1
ATOM 3341 N N . ARG A 1 430 ? 6.016 -13.791 31.247 1.00 90.25 430 ARG A N 1
ATOM 3342 C CA . ARG A 1 430 ? 7.454 -13.722 31.566 1.00 90.25 430 ARG A CA 1
ATOM 3343 C C . ARG A 1 430 ? 8.121 -15.096 31.497 1.00 90.25 430 ARG A C 1
ATOM 3345 O O . ARG A 1 430 ? 9.211 -15.207 30.941 1.00 90.25 430 ARG A O 1
ATOM 3352 N N . GLU A 1 431 ? 7.470 -16.136 32.012 1.00 93.38 431 GLU A N 1
ATOM 3353 C CA . GLU A 1 431 ? 7.967 -17.517 31.935 1.00 93.38 431 GLU A CA 1
ATOM 3354 C C . GLU A 1 431 ? 8.014 -18.034 30.488 1.00 93.38 431 GLU A C 1
ATOM 3356 O O . GLU A 1 431 ? 9.044 -18.548 30.045 1.00 93.38 431 GLU A O 1
ATOM 3361 N N . LEU A 1 432 ? 6.929 -17.855 29.724 1.00 94.00 432 LEU A N 1
ATOM 3362 C CA . LEU A 1 432 ? 6.842 -18.297 28.327 1.00 94.00 432 LEU A CA 1
ATOM 3363 C C . LEU A 1 432 ? 7.816 -17.539 27.415 1.00 94.00 432 LEU A C 1
ATOM 3365 O O . LEU A 1 432 ? 8.445 -18.151 26.553 1.00 94.00 432 LEU A O 1
ATOM 3369 N N . PHE A 1 433 ? 7.992 -16.233 27.620 1.00 89.38 433 PHE A N 1
ATOM 3370 C CA . PHE A 1 433 ? 8.959 -15.426 26.880 1.00 89.38 433 PHE A CA 1
ATOM 3371 C C . PHE A 1 433 ? 10.397 -15.827 27.222 1.00 89.38 433 PHE A C 1
ATOM 3373 O O . PHE A 1 433 ? 11.184 -16.061 26.313 1.00 89.38 433 PHE A O 1
ATOM 3380 N N . ALA A 1 434 ? 10.735 -16.016 28.503 1.00 89.25 434 ALA A N 1
ATOM 3381 C CA . ALA A 1 434 ? 12.068 -16.473 28.909 1.00 89.25 434 ALA A CA 1
ATOM 3382 C C . ALA A 1 434 ? 12.398 -17.900 28.426 1.00 89.25 434 ALA A C 1
ATOM 3384 O O . ALA A 1 434 ? 13.570 -18.235 28.240 1.00 89.25 434 ALA A O 1
ATOM 3385 N N . LYS A 1 435 ? 11.387 -18.755 28.218 1.00 91.31 435 LYS A N 1
ATOM 3386 C CA . LYS A 1 435 ? 11.534 -20.058 27.548 1.00 91.31 435 LYS A CA 1
ATOM 3387 C C . LYS A 1 435 ? 11.771 -19.885 26.041 1.00 91.31 435 LYS A C 1
ATOM 3389 O O . LYS A 1 435 ? 12.705 -20.478 25.507 1.00 91.31 435 LYS A O 1
ATOM 3394 N N . TRP A 1 436 ? 10.949 -19.073 25.373 1.00 88.12 436 TRP A N 1
ATOM 3395 C CA . TRP A 1 436 ? 11.024 -18.819 23.930 1.00 88.12 436 TRP A CA 1
ATOM 3396 C C . TRP A 1 436 ? 12.340 -18.144 23.517 1.00 88.12 436 TRP A C 1
ATOM 3398 O O . TRP A 1 436 ? 13.003 -18.619 22.599 1.00 88.12 436 TRP A O 1
ATOM 3408 N N . ASP A 1 437 ? 12.750 -17.092 24.229 1.00 84.25 437 ASP A N 1
ATOM 3409 C CA . ASP A 1 437 ? 13.994 -16.353 23.991 1.00 84.25 437 ASP A CA 1
ATOM 3410 C C . ASP A 1 437 ? 15.232 -17.235 24.195 1.00 84.25 437 ASP A C 1
ATOM 3412 O O . ASP A 1 437 ? 16.142 -17.227 23.370 1.00 84.25 437 ASP A O 1
ATOM 3416 N N . ARG A 1 438 ? 15.241 -18.061 25.248 1.00 86.75 438 ARG A N 1
ATOM 3417 C CA . ARG A 1 438 ? 16.326 -19.018 25.490 1.00 86.75 438 ARG A CA 1
ATOM 3418 C C . ARG A 1 438 ? 16.455 -20.022 24.346 1.00 86.75 438 ARG A C 1
ATOM 3420 O O . ARG A 1 438 ? 17.544 -20.137 23.801 1.00 86.75 438 ARG A O 1
ATOM 3427 N N . ARG A 1 439 ? 15.352 -20.668 23.938 1.00 86.19 439 ARG A N 1
ATOM 3428 C CA . ARG A 1 439 ? 15.334 -21.588 22.785 1.00 86.19 439 ARG A CA 1
ATOM 3429 C C . ARG A 1 439 ? 15.848 -20.883 21.523 1.00 86.19 439 ARG A C 1
ATOM 3431 O O . ARG A 1 439 ? 16.708 -21.413 20.835 1.00 86.19 439 ARG A O 1
ATOM 3438 N N . ARG A 1 440 ? 15.386 -19.655 21.258 1.00 81.44 440 ARG A N 1
ATOM 3439 C CA . ARG A 1 440 ? 15.827 -18.852 20.108 1.00 81.44 440 ARG A CA 1
ATOM 3440 C C . ARG A 1 440 ? 17.324 -18.520 20.160 1.00 81.44 440 ARG A C 1
ATOM 3442 O O . ARG A 1 440 ? 17.973 -18.545 19.119 1.00 81.44 440 ARG A O 1
ATOM 3449 N N . ARG A 1 441 ? 17.882 -18.210 21.334 1.00 79.19 441 ARG A N 1
ATOM 3450 C CA . ARG A 1 441 ? 19.326 -17.970 21.502 1.00 79.19 441 ARG A CA 1
ATOM 3451 C C . ARG A 1 441 ? 20.139 -19.249 21.353 1.00 79.19 441 ARG A C 1
ATOM 3453 O O . ARG A 1 441 ? 21.094 -19.234 20.592 1.00 79.19 441 ARG A O 1
ATOM 3460 N N . GLU A 1 442 ? 19.708 -20.352 21.959 1.00 82.31 442 GLU A N 1
ATOM 3461 C CA . GLU A 1 442 ? 20.312 -21.681 21.780 1.00 82.31 442 GLU A CA 1
ATOM 3462 C C . GLU A 1 442 ? 20.319 -22.093 20.293 1.00 82.31 442 GLU A C 1
ATOM 3464 O O . GLU A 1 442 ? 21.328 -22.582 19.792 1.00 82.31 442 GLU A O 1
ATOM 3469 N N . GLU A 1 443 ? 19.244 -21.818 19.545 1.00 74.81 443 GLU A N 1
ATOM 3470 C CA . GLU A 1 443 ? 19.191 -22.024 18.091 1.00 74.81 443 GLU A CA 1
ATOM 3471 C C . GLU A 1 443 ? 20.153 -21.117 17.308 1.00 74.81 443 GLU A C 1
ATOM 3473 O O . GLU A 1 443 ? 20.759 -21.575 16.341 1.00 74.81 443 GLU A O 1
ATOM 3478 N N . ILE A 1 444 ? 20.290 -19.838 17.674 1.00 69.62 444 ILE A N 1
ATOM 3479 C CA . ILE A 1 444 ? 21.216 -18.901 17.010 1.00 69.62 444 ILE A CA 1
ATOM 3480 C C . ILE A 1 444 ? 22.671 -19.289 17.303 1.00 69.62 444 ILE A C 1
ATOM 3482 O O . ILE A 1 444 ? 23.474 -19.363 16.376 1.00 69.62 444 ILE A O 1
ATOM 3486 N N . GLU A 1 445 ? 23.000 -19.591 18.558 1.00 72.75 445 GLU A N 1
ATOM 3487 C CA . GLU A 1 445 ? 24.326 -20.039 18.992 1.00 72.75 445 GLU A CA 1
ATOM 3488 C C . GLU A 1 445 ? 24.700 -21.378 18.336 1.00 72.75 445 GLU A C 1
ATOM 3490 O O . GLU A 1 445 ? 25.819 -21.529 17.842 1.00 72.75 445 GLU A O 1
ATOM 3495 N N . ALA A 1 446 ? 23.758 -22.324 18.226 1.00 69.94 446 ALA A N 1
ATOM 3496 C CA . ALA A 1 446 ? 23.962 -23.576 17.496 1.00 69.94 446 ALA A CA 1
ATOM 3497 C C . ALA A 1 446 ? 24.218 -23.346 15.995 1.00 69.94 446 ALA A C 1
ATOM 3499 O O . ALA A 1 446 ? 25.134 -23.950 15.439 1.00 69.94 446 ALA A O 1
ATOM 3500 N N . ARG A 1 447 ? 23.468 -22.443 15.343 1.00 58.53 447 ARG A N 1
ATOM 3501 C CA . ARG A 1 447 ? 23.682 -22.073 13.928 1.00 58.53 447 ARG A CA 1
ATOM 3502 C C . ARG A 1 447 ? 25.038 -21.396 13.716 1.00 58.53 447 ARG A C 1
ATOM 3504 O O . ARG A 1 447 ? 25.741 -21.740 12.772 1.00 58.53 447 ARG A O 1
ATOM 3511 N N . GLN A 1 448 ? 25.432 -20.478 14.600 1.00 57.22 448 GLN A N 1
ATOM 3512 C CA . GLN A 1 448 ? 26.733 -19.799 14.537 1.00 57.22 448 GLN A CA 1
ATOM 3513 C C . GLN A 1 448 ? 27.896 -20.774 14.766 1.00 57.22 448 GLN A C 1
ATOM 3515 O O . GLN A 1 448 ? 28.887 -20.725 14.036 1.00 57.22 448 GLN A O 1
ATOM 3520 N N . SER A 1 449 ? 27.744 -21.715 15.701 1.00 52.41 449 SER A N 1
ATOM 3521 C CA . SER A 1 449 ? 28.721 -22.786 15.943 1.00 52.41 449 SER A CA 1
ATOM 3522 C C . SER A 1 449 ? 28.860 -23.706 14.724 1.00 52.41 449 SER A C 1
ATOM 3524 O O . SER A 1 449 ? 29.972 -23.981 14.287 1.00 52.41 449 SER A O 1
ATOM 3526 N N . GLN A 1 450 ? 27.741 -24.101 14.104 1.00 47.00 450 GLN A N 1
ATOM 3527 C CA . GLN A 1 450 ? 27.751 -24.882 12.862 1.00 47.00 450 GLN A CA 1
ATOM 3528 C C . GLN A 1 450 ? 28.359 -24.113 11.680 1.00 47.00 450 GLN A C 1
ATOM 3530 O O . GLN A 1 450 ? 29.059 -24.716 10.874 1.00 47.00 450 GLN A O 1
ATOM 3535 N N . SER A 1 451 ? 28.156 -22.793 11.572 1.00 38.78 451 SER A N 1
ATOM 3536 C CA . SER A 1 451 ? 28.825 -21.995 10.531 1.00 38.78 451 SER A CA 1
ATOM 3537 C C . SER A 1 451 ? 30.334 -21.858 10.755 1.00 38.78 451 SER A C 1
ATOM 3539 O O . SER A 1 451 ? 31.087 -21.873 9.786 1.00 38.78 451 SER A O 1
ATOM 3541 N N . ALA A 1 452 ? 30.791 -21.803 12.011 1.00 37.50 452 ALA A N 1
ATOM 3542 C CA . ALA A 1 452 ? 32.216 -21.741 12.335 1.00 37.50 452 ALA A CA 1
ATOM 3543 C C . ALA A 1 452 ? 32.953 -23.054 12.000 1.00 37.50 452 ALA A C 1
ATOM 3545 O O . ALA A 1 452 ? 34.080 -23.012 11.511 1.00 37.50 452 ALA A O 1
ATOM 3546 N N . ASP A 1 453 ? 32.303 -24.211 12.178 1.00 35.59 453 ASP A N 1
ATOM 3547 C CA . ASP A 1 453 ? 32.830 -25.505 11.712 1.00 35.59 453 ASP A CA 1
ATOM 3548 C C . ASP A 1 453 ? 32.820 -25.637 10.170 1.00 35.59 453 ASP A C 1
ATOM 3550 O O . ASP A 1 453 ? 33.589 -26.422 9.610 1.00 35.59 453 ASP A O 1
ATOM 3554 N N . LEU A 1 454 ? 32.003 -24.853 9.452 1.00 36.88 454 LEU A N 1
ATOM 3555 C CA . LEU A 1 454 ? 31.936 -24.862 7.981 1.00 36.88 454 LEU A CA 1
ATOM 3556 C C . LEU A 1 454 ? 33.022 -24.008 7.300 1.00 36.88 454 LEU A C 1
ATOM 3558 O O . LEU A 1 454 ? 33.424 -24.342 6.183 1.00 36.88 454 LEU A O 1
ATOM 3562 N N . ASP A 1 455 ? 33.580 -22.996 7.973 1.00 31.72 455 ASP A N 1
ATOM 3563 C CA . ASP A 1 455 ? 34.799 -22.303 7.509 1.00 31.72 455 ASP A CA 1
ATOM 3564 C C . ASP A 1 455 ? 36.036 -23.238 7.519 1.00 31.72 455 ASP A C 1
ATOM 3566 O O . ASP A 1 455 ? 37.040 -23.002 6.836 1.00 31.72 455 ASP A O 1
ATOM 3570 N N . GLY A 1 456 ? 35.954 -24.365 8.235 1.00 32.81 456 GLY A N 1
ATOM 3571 C CA . GLY A 1 456 ? 36.959 -25.424 8.301 1.00 32.81 456 GLY A CA 1
ATOM 3572 C C . GLY A 1 456 ? 36.876 -26.472 7.183 1.00 32.81 456 GLY A C 1
ATOM 3573 O O . GLY A 1 456 ? 36.746 -27.654 7.479 1.00 32.81 456 GLY A O 1
ATOM 3574 N N . LYS A 1 457 ? 37.009 -26.082 5.903 1.00 37.19 457 LYS A N 1
ATOM 3575 C CA . LYS A 1 457 ? 37.149 -27.006 4.742 1.00 37.19 457 LYS A CA 1
ATOM 3576 C C . LYS A 1 457 ? 36.190 -28.219 4.744 1.00 37.19 457 LYS A C 1
ATOM 3578 O O . LYS A 1 457 ? 36.601 -29.339 4.435 1.00 37.19 457 LYS A O 1
ATOM 3583 N N . SER A 1 458 ? 34.903 -28.003 5.000 1.00 31.09 458 SER A N 1
ATOM 3584 C CA . SER A 1 458 ? 33.893 -29.015 4.686 1.00 31.09 458 SER A CA 1
ATOM 3585 C C . SER A 1 458 ? 33.367 -28.784 3.273 1.00 31.09 458 SER A C 1
ATOM 3587 O O . SER A 1 458 ? 32.487 -27.959 3.034 1.00 31.09 458 SER A O 1
ATOM 3589 N N . THR A 1 459 ? 33.931 -29.504 2.302 1.00 30.56 459 THR A N 1
ATOM 3590 C CA . THR A 1 459 ? 33.257 -29.694 1.016 1.00 30.56 459 THR A CA 1
ATOM 3591 C C . THR A 1 459 ? 31.942 -30.413 1.288 1.00 30.56 459 THR A C 1
ATOM 3593 O O . THR A 1 459 ? 31.969 -31.568 1.722 1.00 30.56 459 THR A O 1
ATOM 3596 N N . CYS A 1 460 ? 30.807 -29.775 0.988 1.00 30.28 460 CYS A N 1
ATOM 3597 C CA . CYS A 1 460 ? 29.582 -30.530 0.755 1.00 30.28 460 CYS A CA 1
ATOM 3598 C C . CYS A 1 460 ? 29.919 -31.573 -0.318 1.00 30.28 460 CYS A C 1
ATOM 3600 O O . CYS A 1 460 ? 30.397 -31.211 -1.396 1.00 30.28 460 CYS A O 1
ATOM 3602 N N . GLY A 1 461 ? 29.827 -32.857 0.036 1.00 32.09 461 GLY A N 1
ATOM 3603 C CA . GLY A 1 461 ? 30.242 -33.929 -0.860 1.00 32.09 461 GLY A CA 1
ATOM 3604 C C . GLY A 1 461 ? 29.397 -33.869 -2.122 1.00 32.09 461 GLY A C 1
ATOM 3605 O O . GLY A 1 461 ? 28.182 -33.740 -2.019 1.00 32.09 461 GLY A O 1
ATOM 3606 N N . THR A 1 462 ? 30.029 -33.955 -3.292 1.00 33.56 462 THR A N 1
ATOM 3607 C CA . THR A 1 462 ? 29.320 -34.076 -4.569 1.00 33.56 462 THR A CA 1
ATOM 3608 C C . THR A 1 462 ? 28.362 -35.262 -4.489 1.00 33.56 462 THR A C 1
ATOM 3610 O O . THR A 1 462 ? 28.852 -36.391 -4.377 1.00 33.56 462 THR A O 1
ATOM 3613 N N . PRO A 1 463 ? 27.036 -35.048 -4.542 1.00 37.84 463 PRO A N 1
ATOM 3614 C CA . PRO A 1 463 ? 26.098 -36.142 -4.704 1.00 37.84 463 PRO A CA 1
ATOM 3615 C C . PRO A 1 463 ? 26.342 -36.763 -6.077 1.00 37.84 463 PRO A C 1
ATOM 3617 O O . PRO A 1 463 ? 26.575 -36.050 -7.057 1.00 37.84 463 PRO A O 1
ATOM 3620 N N . GLU A 1 464 ? 26.323 -38.087 -6.138 1.00 39.62 464 GLU A N 1
ATOM 3621 C CA . GLU A 1 464 ? 26.482 -38.814 -7.390 1.00 39.62 464 GLU A CA 1
ATOM 3622 C C . GLU A 1 464 ? 25.312 -38.480 -8.337 1.00 39.62 464 GLU A C 1
ATOM 3624 O O . GLU A 1 464 ? 24.147 -38.604 -7.974 1.00 39.62 464 GLU A O 1
ATOM 3629 N N . GLU A 1 465 ? 25.664 -38.042 -9.547 1.00 43.94 465 GLU A N 1
ATOM 3630 C CA . GLU A 1 465 ? 24.879 -38.110 -10.788 1.00 43.94 465 GLU A CA 1
ATOM 3631 C C . GLU A 1 465 ? 23.465 -37.454 -10.845 1.00 43.94 465 GLU A C 1
ATOM 3633 O O . GLU A 1 465 ? 22.459 -37.970 -10.366 1.00 43.94 465 GLU A O 1
ATOM 3638 N N . SER A 1 466 ? 23.363 -36.403 -11.678 1.00 42.22 466 SER A N 1
ATOM 3639 C CA . SER A 1 466 ? 22.189 -36.024 -12.511 1.00 42.22 466 SER A CA 1
ATOM 3640 C C . SER A 1 466 ? 21.033 -35.134 -11.989 1.00 42.22 466 SER A C 1
ATOM 3642 O O . SER A 1 466 ? 20.103 -34.891 -12.758 1.00 42.22 466 SER A O 1
ATOM 3644 N N . GLY A 1 467 ? 21.076 -34.565 -10.779 1.00 44.81 467 GLY A N 1
ATOM 3645 C CA . GLY A 1 467 ? 20.019 -33.648 -10.289 1.00 44.81 467 GLY A CA 1
ATOM 3646 C C . GLY A 1 467 ? 20.153 -32.167 -10.718 1.00 44.81 467 GLY A C 1
ATOM 3647 O O . GLY A 1 467 ? 21.254 -31.618 -10.715 1.00 44.81 467 GLY A O 1
ATOM 3648 N N . GLU A 1 468 ? 19.033 -31.488 -11.019 1.00 49.81 468 GLU A N 1
ATOM 3649 C CA . GLU A 1 468 ? 18.961 -30.013 -11.153 1.00 49.81 468 GLU A CA 1
ATOM 3650 C C . GLU A 1 468 ? 18.650 -29.318 -9.811 1.00 49.81 468 GLU A C 1
ATOM 3652 O O . GLU A 1 468 ? 17.970 -29.884 -8.956 1.00 49.81 468 GLU A O 1
ATOM 3657 N N . PHE A 1 469 ? 19.104 -28.066 -9.649 1.00 55.94 469 PHE A N 1
ATOM 3658 C CA . PHE A 1 469 ? 19.011 -27.283 -8.406 1.00 55.94 469 PHE A CA 1
ATOM 3659 C C . PHE A 1 469 ? 18.134 -26.026 -8.562 1.00 55.94 469 PHE A C 1
ATOM 3661 O O . PHE A 1 469 ? 18.274 -25.282 -9.532 1.00 55.94 469 PHE A O 1
ATOM 3668 N N . VAL A 1 470 ? 17.294 -25.725 -7.562 1.00 57.69 470 VAL A N 1
ATOM 3669 C CA . VAL A 1 470 ? 16.377 -24.563 -7.562 1.00 57.69 470 VAL A CA 1
ATOM 3670 C C . VAL A 1 470 ? 16.734 -23.569 -6.437 1.00 57.69 470 VAL A C 1
ATOM 3672 O O . VAL A 1 470 ? 16.424 -23.832 -5.274 1.00 57.69 470 VAL A O 1
ATOM 3675 N N . PRO A 1 471 ? 17.377 -22.421 -6.731 1.00 52.03 471 PRO A N 1
ATOM 3676 C CA . PRO A 1 471 ? 17.770 -21.442 -5.716 1.00 52.03 471 PRO A CA 1
ATOM 3677 C C . PRO A 1 471 ? 16.638 -20.468 -5.340 1.00 52.03 471 PRO A C 1
ATOM 3679 O O . PRO A 1 471 ? 15.865 -20.031 -6.192 1.00 52.03 471 PRO A O 1
ATOM 3682 N N . SER A 1 472 ? 16.597 -20.038 -4.072 1.00 54.56 472 SER A N 1
ATOM 3683 C CA . SER A 1 472 ? 15.764 -18.900 -3.649 1.00 54.56 472 SER A CA 1
ATOM 3684 C C . SER A 1 472 ? 16.366 -17.569 -4.107 1.00 54.56 472 SER A C 1
ATOM 3686 O O . SER A 1 472 ? 17.559 -17.328 -3.926 1.00 54.56 472 SER A O 1
ATOM 3688 N N . SER A 1 473 ? 15.526 -16.670 -4.623 1.00 59.75 473 SER A N 1
ATOM 3689 C CA . SER A 1 473 ? 15.898 -15.290 -4.963 1.00 59.75 473 SER A CA 1
ATOM 3690 C C . SER A 1 473 ? 15.905 -14.332 -3.764 1.00 59.75 473 SER A C 1
ATOM 3692 O O . SER A 1 473 ? 16.310 -13.181 -3.911 1.00 59.75 473 SER A O 1
ATOM 3694 N N . LEU A 1 474 ? 15.429 -14.771 -2.592 1.00 56.44 474 LEU A N 1
ATOM 3695 C CA . LEU A 1 474 ? 15.283 -13.958 -1.381 1.00 56.44 474 LEU A CA 1
ATOM 3696 C C . LEU A 1 474 ? 15.774 -14.708 -0.135 1.00 56.44 474 LEU A C 1
ATOM 3698 O O . LEU A 1 474 ? 15.569 -15.917 0.000 1.00 56.44 474 LEU A O 1
ATOM 3702 N N . THR A 1 475 ? 16.339 -13.967 0.820 1.00 57.62 475 THR A N 1
ATOM 3703 C CA . THR A 1 475 ? 16.532 -14.446 2.195 1.00 57.62 475 THR A CA 1
ATOM 3704 C C . THR A 1 475 ? 15.173 -14.524 2.888 1.00 57.62 475 THR A C 1
ATOM 3706 O O . THR A 1 475 ? 14.484 -13.513 3.028 1.00 57.62 475 THR A O 1
ATOM 3709 N N . ALA A 1 476 ? 14.774 -15.726 3.297 1.00 59.56 476 ALA A N 1
ATOM 3710 C CA . ALA A 1 476 ? 13.426 -16.005 3.787 1.00 59.56 476 ALA A CA 1
ATOM 3711 C C . ALA A 1 476 ? 13.400 -17.184 4.777 1.00 59.56 476 ALA A C 1
ATOM 3713 O O . ALA A 1 476 ? 14.381 -17.920 4.913 1.00 59.56 476 ALA A O 1
ATOM 3714 N N . HIS A 1 477 ? 12.266 -17.373 5.449 1.00 57.34 477 HIS A N 1
ATOM 3715 C CA . HIS A 1 477 ? 11.950 -18.571 6.234 1.00 57.34 477 HIS A CA 1
ATOM 3716 C C . HIS A 1 477 ? 11.116 -19.558 5.406 1.00 57.34 477 HIS A C 1
ATOM 3718 O O . HIS A 1 477 ? 10.384 -19.146 4.508 1.00 57.34 477 HIS A O 1
ATOM 3724 N N . VAL A 1 478 ? 11.188 -20.860 5.697 1.00 58.28 478 VAL A N 1
ATOM 3725 C CA . VAL A 1 478 ? 10.367 -21.873 5.007 1.00 58.28 478 VAL A CA 1
ATOM 3726 C C . VAL A 1 478 ? 8.969 -21.935 5.624 1.00 58.28 478 VAL A C 1
ATOM 3728 O O . VAL A 1 478 ? 8.785 -22.482 6.708 1.00 58.28 478 VAL A O 1
ATOM 3731 N N . TRP A 1 479 ? 7.958 -21.423 4.917 1.00 56.44 479 TRP A N 1
ATOM 3732 C CA . TRP A 1 479 ? 6.577 -21.414 5.409 1.00 56.44 479 TRP A CA 1
ATOM 3733 C C . TRP A 1 479 ? 5.869 -22.759 5.200 1.00 56.44 479 TRP A C 1
ATOM 3735 O O . TRP A 1 479 ? 5.294 -23.324 6.138 1.00 56.44 479 TRP A O 1
ATOM 3745 N N . LYS A 1 480 ? 5.902 -23.304 3.976 1.00 58.56 480 LYS A N 1
ATOM 3746 C CA . LYS A 1 480 ? 5.222 -24.568 3.655 1.00 58.56 480 LYS A CA 1
ATOM 3747 C C . LYS A 1 480 ? 5.896 -25.329 2.522 1.00 58.56 480 LYS A C 1
ATOM 3749 O O . LYS A 1 480 ? 5.914 -24.863 1.393 1.00 58.56 480 LYS A O 1
ATOM 3754 N N . ILE A 1 481 ? 6.322 -26.557 2.802 1.00 65.75 481 ILE A N 1
ATOM 3755 C CA . ILE A 1 481 ? 6.672 -27.533 1.765 1.00 65.75 481 ILE A CA 1
ATOM 3756 C C . ILE A 1 481 ? 5.363 -28.099 1.182 1.00 65.75 481 ILE A C 1
ATOM 3758 O O . ILE A 1 481 ? 4.425 -28.412 1.927 1.00 65.75 481 ILE A O 1
ATOM 3762 N N . LYS A 1 482 ? 5.271 -28.146 -0.146 1.00 64.75 482 LYS A N 1
ATOM 3763 C CA . LYS A 1 482 ? 4.081 -28.507 -0.933 1.00 64.75 482 LYS A CA 1
ATOM 3764 C C . LYS A 1 482 ? 4.217 -29.849 -1.662 1.00 64.75 482 LYS A C 1
ATOM 3766 O O . LYS A 1 482 ? 3.183 -30.434 -1.967 1.00 64.75 482 LYS A O 1
ATOM 3771 N N . CYS A 1 483 ? 5.440 -30.342 -1.850 1.00 62.09 483 CYS A N 1
ATOM 3772 C CA . CYS A 1 483 ? 5.768 -31.675 -2.361 1.00 62.09 483 CYS A CA 1
ATOM 3773 C C . CYS A 1 483 ? 6.345 -32.590 -1.262 1.00 62.09 483 CYS A C 1
ATOM 3775 O O . CYS A 1 483 ? 6.996 -32.126 -0.323 1.00 62.09 483 CYS A O 1
ATOM 3777 N N . ALA A 1 484 ? 6.156 -33.898 -1.392 1.00 59.81 484 ALA A N 1
ATOM 3778 C CA . ALA A 1 484 ? 6.903 -34.926 -0.675 1.00 59.81 484 ALA A CA 1
ATOM 3779 C C . ALA A 1 484 ? 8.145 -35.369 -1.471 1.00 59.81 484 ALA A C 1
ATOM 3781 O O . ALA A 1 484 ? 8.235 -35.177 -2.683 1.00 59.81 484 ALA A O 1
ATOM 3782 N N . VAL A 1 485 ? 9.104 -36.004 -0.790 1.00 58.22 485 VAL A N 1
ATOM 3783 C CA . VAL A 1 485 ? 10.212 -36.691 -1.469 1.00 58.22 485 VAL A CA 1
ATOM 3784 C C . VAL A 1 485 ? 9.647 -37.885 -2.248 1.00 58.22 485 VAL A C 1
ATOM 3786 O O . VAL A 1 485 ? 8.970 -38.734 -1.671 1.00 58.22 485 VAL A O 1
ATOM 3789 N N . GLY A 1 486 ? 9.919 -37.930 -3.550 1.00 53.78 486 GLY A N 1
ATOM 3790 C CA . GLY A 1 486 ? 9.378 -38.874 -4.526 1.00 53.78 486 GLY A CA 1
ATOM 3791 C C . GLY A 1 486 ? 8.275 -38.301 -5.425 1.00 53.78 486 GLY A C 1
ATOM 3792 O O . GLY A 1 486 ? 7.976 -38.920 -6.447 1.00 53.78 486 GLY A O 1
ATOM 3793 N N . ASP A 1 487 ? 7.695 -37.138 -5.100 1.00 56.69 487 ASP A N 1
ATOM 3794 C CA . ASP A 1 487 ? 6.615 -36.540 -5.899 1.00 56.69 487 ASP A CA 1
ATOM 3795 C C . ASP A 1 487 ? 7.103 -36.121 -7.290 1.00 56.69 487 ASP A C 1
ATOM 3797 O O . ASP A 1 487 ? 8.186 -35.559 -7.444 1.00 56.69 487 ASP A O 1
ATOM 3801 N N . ILE A 1 488 ? 6.278 -36.367 -8.311 1.00 60.38 488 ILE A N 1
ATOM 3802 C CA . ILE A 1 488 ? 6.585 -35.990 -9.693 1.00 60.38 488 ILE A CA 1
ATOM 3803 C C . ILE A 1 488 ? 6.177 -34.535 -9.928 1.00 60.38 488 ILE A C 1
ATOM 3805 O O . ILE A 1 488 ? 4.985 -34.234 -10.034 1.00 60.38 488 ILE A O 1
ATOM 3809 N N . VAL A 1 489 ? 7.175 -33.667 -10.074 1.00 62.41 489 VAL A N 1
ATOM 3810 C CA . VAL A 1 489 ? 7.028 -32.306 -10.609 1.00 62.41 489 VAL A CA 1
ATOM 3811 C C . VAL A 1 489 ? 6.756 -32.415 -12.110 1.00 62.41 489 VAL A C 1
ATOM 3813 O O . VAL A 1 489 ? 7.419 -33.201 -12.786 1.00 62.41 489 VAL A O 1
ATOM 3816 N N . LYS A 1 490 ? 5.767 -31.686 -12.629 1.00 54.00 490 LYS A N 1
ATOM 3817 C CA . LYS A 1 490 ? 5.270 -31.761 -14.017 1.00 54.00 490 LYS A CA 1
ATOM 3818 C C . LYS A 1 490 ? 5.399 -30.448 -14.783 1.00 54.00 490 LYS A C 1
ATOM 3820 O O . LYS A 1 490 ? 5.457 -30.479 -16.010 1.00 54.00 490 LYS A O 1
ATOM 3825 N N . THR A 1 491 ? 5.368 -29.312 -14.090 1.00 56.03 491 THR A N 1
ATOM 3826 C CA . THR A 1 491 ? 5.362 -27.971 -14.687 1.00 56.03 491 THR A CA 1
ATOM 3827 C C . THR A 1 491 ? 6.243 -27.006 -13.897 1.00 56.03 491 THR A C 1
ATOM 3829 O O . THR A 1 491 ? 6.501 -27.211 -12.713 1.00 56.03 491 THR A O 1
ATOM 3832 N N . ALA A 1 492 ? 6.656 -25.907 -14.533 1.00 54.56 492 ALA A N 1
ATOM 3833 C CA . ALA A 1 492 ? 7.367 -24.825 -13.852 1.00 54.56 492 ALA A CA 1
ATOM 3834 C C . ALA A 1 492 ? 6.485 -24.037 -12.855 1.00 54.56 492 ALA A C 1
ATOM 3836 O O . ALA A 1 492 ? 6.997 -23.249 -12.065 1.00 54.56 492 ALA A O 1
ATOM 3837 N N . GLU A 1 493 ? 5.166 -24.257 -12.868 1.00 58.09 493 GLU A N 1
ATOM 3838 C CA . GLU A 1 493 ? 4.196 -23.666 -11.936 1.00 58.09 493 GLU A CA 1
ATOM 3839 C C . GLU A 1 493 ? 3.982 -24.531 -10.681 1.00 58.09 493 GLU A C 1
ATOM 3841 O O . GLU A 1 493 ? 3.347 -24.091 -9.717 1.00 58.09 493 GLU A O 1
ATOM 3846 N N . ASP A 1 494 ? 4.531 -25.751 -10.649 1.00 61.19 494 ASP A N 1
ATOM 3847 C CA . ASP A 1 494 ? 4.419 -26.632 -9.492 1.00 61.19 494 ASP A CA 1
ATOM 3848 C C . ASP A 1 494 ? 5.219 -26.065 -8.311 1.00 61.19 494 ASP A C 1
ATOM 3850 O O . ASP A 1 494 ? 6.453 -26.021 -8.287 1.00 61.19 494 ASP A O 1
ATOM 3854 N N . VAL A 1 495 ? 4.481 -25.628 -7.293 1.00 65.69 495 VAL A N 1
ATOM 3855 C CA . VAL A 1 495 ? 5.048 -25.093 -6.058 1.00 65.69 495 VAL A CA 1
ATOM 3856 C C . VAL A 1 495 ? 5.724 -26.209 -5.267 1.00 65.69 495 VAL A C 1
ATOM 3858 O O . VAL A 1 495 ? 5.040 -27.093 -4.748 1.00 65.69 495 VAL A O 1
ATOM 3861 N N . LEU A 1 496 ? 7.042 -26.118 -5.071 1.00 65.94 496 LEU A N 1
ATOM 3862 C CA . LEU A 1 496 ? 7.761 -27.020 -4.163 1.00 65.94 496 LEU A CA 1
ATOM 3863 C C . LEU A 1 496 ? 7.678 -26.539 -2.717 1.00 65.94 496 LEU A C 1
ATOM 3865 O O . LEU A 1 496 ? 7.367 -27.300 -1.798 1.00 65.94 496 LEU A O 1
ATOM 3869 N N . ILE A 1 497 ? 7.985 -25.259 -2.509 1.00 64.56 497 ILE A N 1
ATOM 3870 C CA . ILE A 1 497 ? 8.141 -24.646 -1.192 1.00 64.56 497 ILE A CA 1
ATOM 3871 C C . ILE A 1 497 ? 7.589 -23.224 -1.264 1.00 64.56 497 ILE A C 1
ATOM 3873 O O . ILE A 1 497 ? 7.935 -22.468 -2.161 1.00 64.56 497 ILE A O 1
ATOM 3877 N N . ILE A 1 498 ? 6.760 -22.825 -0.306 1.00 62.94 498 ILE A N 1
ATOM 3878 C CA . ILE A 1 498 ? 6.439 -21.415 -0.084 1.00 62.94 498 ILE A CA 1
ATOM 3879 C C . ILE A 1 498 ? 7.343 -20.882 1.022 1.00 62.94 498 ILE A C 1
ATOM 3881 O O . ILE A 1 498 ? 7.524 -21.541 2.053 1.00 62.94 498 ILE A O 1
ATOM 3885 N N . LEU A 1 499 ? 7.900 -19.697 0.801 1.00 61.38 499 LEU A N 1
ATOM 3886 C CA . LEU A 1 499 ? 8.784 -18.994 1.716 1.00 61.38 499 LEU A CA 1
ATOM 3887 C C . LEU A 1 499 ? 8.065 -17.771 2.316 1.00 61.38 499 LEU A C 1
ATOM 3889 O O . LEU A 1 499 ? 7.120 -17.233 1.744 1.00 61.38 499 LEU A O 1
ATOM 3893 N N . GLU A 1 500 ? 8.526 -17.310 3.474 1.00 56.22 500 GLU A N 1
ATOM 3894 C CA . GLU A 1 500 ? 8.105 -16.052 4.096 1.00 56.22 500 GLU A CA 1
ATOM 3895 C C . GLU A 1 500 ? 9.319 -15.113 4.168 1.00 56.22 500 GLU A C 1
ATOM 3897 O O . GLU A 1 500 ? 10.239 -15.321 4.964 1.00 56.22 500 GLU A O 1
ATOM 3902 N N . ALA A 1 501 ? 9.341 -14.095 3.301 1.00 57.41 501 ALA A N 1
ATOM 3903 C CA . ALA A 1 501 ? 10.302 -12.994 3.366 1.00 57.41 501 ALA A CA 1
ATOM 3904 C C . ALA A 1 501 ? 9.650 -11.785 4.049 1.00 57.41 501 ALA A C 1
ATOM 3906 O O . ALA A 1 501 ? 8.475 -11.485 3.831 1.00 57.41 501 ALA A O 1
ATOM 3907 N N . VAL A 1 502 ? 10.414 -11.076 4.881 1.00 48.72 502 VAL A N 1
ATOM 3908 C CA . VAL A 1 502 ? 9.881 -9.991 5.717 1.00 48.72 502 VAL A CA 1
ATOM 3909 C C . VAL A 1 502 ? 9.333 -8.851 4.851 1.00 48.72 502 VAL A C 1
ATOM 3911 O O . VAL A 1 502 ? 10.079 -8.203 4.124 1.00 48.72 502 VAL A O 1
ATOM 3914 N N . GLY A 1 503 ? 8.032 -8.574 4.980 1.00 45.16 503 GLY A N 1
ATOM 3915 C CA . GLY A 1 503 ? 7.369 -7.432 4.339 1.00 45.16 503 GLY A CA 1
ATOM 3916 C C . GLY A 1 503 ? 6.850 -7.669 2.917 1.00 45.16 503 GLY A C 1
ATOM 3917 O O . GLY A 1 503 ? 6.307 -6.736 2.334 1.00 45.16 503 GLY A O 1
ATOM 3918 N N . VAL A 1 504 ? 6.967 -8.887 2.378 1.00 35.47 504 VAL A N 1
ATOM 3919 C CA . VAL A 1 504 ? 6.419 -9.274 1.065 1.00 35.47 504 VAL A CA 1
ATOM 3920 C C . VAL A 1 504 ? 5.342 -10.345 1.260 1.00 35.47 504 VAL A C 1
ATOM 3922 O O . VAL A 1 504 ? 5.490 -11.230 2.102 1.00 35.47 504 VAL A O 1
ATOM 3925 N N . LEU A 1 505 ? 4.261 -10.281 0.478 1.00 35.97 505 LEU A N 1
ATOM 3926 C CA . LEU A 1 505 ? 3.259 -11.350 0.392 1.00 35.97 505 LEU A CA 1
ATOM 3927 C C . LEU A 1 505 ? 3.917 -12.653 -0.101 1.00 35.97 505 LEU A C 1
ATOM 3929 O O . LEU A 1 505 ? 4.283 -12.754 -1.267 1.00 35.97 505 LEU A O 1
ATOM 3933 N N . GLU A 1 506 ? 4.077 -13.611 0.818 1.00 41.59 506 GLU A N 1
ATOM 3934 C CA . GLU A 1 506 ? 4.296 -15.057 0.601 1.00 41.59 506 GLU A CA 1
ATOM 3935 C C . GLU A 1 506 ? 5.070 -15.437 -0.687 1.00 41.59 506 GLU A C 1
ATOM 3937 O O . GLU A 1 506 ? 4.512 -16.069 -1.593 1.00 41.59 506 GLU A O 1
ATOM 3942 N N . PRO A 1 507 ? 6.368 -15.079 -0.798 1.00 45.81 507 PRO A N 1
ATOM 3943 C CA . PRO A 1 507 ? 7.180 -15.447 -1.952 1.00 45.81 507 PRO A CA 1
ATOM 3944 C C . PRO A 1 507 ? 7.240 -16.968 -2.123 1.00 45.81 507 PRO A C 1
ATOM 3946 O O . PRO A 1 507 ? 7.696 -17.712 -1.256 1.00 45.81 507 PRO A O 1
ATOM 3949 N N . THR A 1 508 ? 6.782 -17.437 -3.277 1.00 41.00 508 THR A N 1
ATOM 3950 C CA . THR A 1 508 ? 6.676 -18.864 -3.581 1.00 41.00 508 THR A CA 1
ATOM 3951 C C . THR A 1 508 ? 7.881 -19.333 -4.400 1.00 41.00 508 THR A C 1
ATOM 3953 O O . THR A 1 508 ? 8.256 -18.683 -5.375 1.00 41.00 508 THR A O 1
ATOM 3956 N N . LEU A 1 509 ? 8.499 -20.451 -4.004 1.00 43.00 509 LEU A N 1
ATOM 3957 C CA . LEU A 1 509 ? 9.586 -21.098 -4.739 1.00 43.00 509 LEU A CA 1
ATOM 3958 C C . LEU A 1 509 ? 9.003 -22.095 -5.751 1.00 43.00 509 LEU A C 1
ATOM 3960 O O . LEU A 1 509 ? 8.398 -23.109 -5.385 1.00 43.00 509 LEU A O 1
ATOM 3964 N N . PHE A 1 510 ? 9.230 -21.792 -7.023 1.00 44.03 510 PHE A N 1
ATOM 3965 C CA . PHE A 1 510 ? 8.821 -22.576 -8.184 1.00 44.03 510 PHE A CA 1
ATOM 3966 C C . PHE A 1 510 ? 10.031 -23.245 -8.840 1.00 44.03 510 PHE A C 1
ATOM 3968 O O . PHE A 1 510 ? 11.142 -22.709 -8.780 1.00 44.03 510 PHE A O 1
ATOM 3975 N N . VAL A 1 511 ? 9.826 -24.377 -9.515 1.00 41.44 511 VAL A N 1
ATOM 3976 C CA . VAL A 1 511 ? 10.879 -25.000 -10.330 1.00 41.44 511 VAL A CA 1
ATOM 3977 C C . VAL A 1 511 ? 11.063 -24.216 -11.624 1.00 41.44 511 VAL A C 1
ATOM 3979 O O . VAL A 1 511 ? 10.215 -24.255 -12.507 1.00 41.44 511 VAL A O 1
ATOM 3982 N N . LYS A 1 512 ? 12.211 -23.554 -11.792 1.00 36.91 512 LYS A N 1
ATOM 3983 C CA . LYS A 1 512 ? 12.649 -23.085 -13.113 1.00 36.91 512 LYS A CA 1
ATOM 3984 C C . LYS A 1 512 ? 13.432 -24.188 -13.821 1.00 36.91 512 LYS A C 1
ATOM 3986 O O . LYS A 1 512 ? 14.656 -24.190 -13.773 1.00 36.91 512 LYS A O 1
ATOM 3991 N N . SER A 1 513 ? 12.714 -25.095 -14.479 1.00 35.16 513 SER A N 1
ATOM 3992 C CA . SER A 1 513 ? 13.288 -26.096 -15.384 1.00 35.16 513 SER A CA 1
ATOM 3993 C C . SER A 1 513 ? 12.500 -26.158 -16.693 1.00 35.16 513 SER A C 1
ATOM 3995 O O . SER A 1 513 ? 11.287 -25.929 -16.719 1.00 35.16 513 SER A O 1
ATOM 3997 N N . ALA A 1 514 ? 13.207 -26.417 -17.791 1.00 34.00 514 ALA A N 1
ATOM 3998 C CA . ALA A 1 514 ? 12.643 -26.490 -19.129 1.00 34.00 514 ALA A CA 1
ATOM 3999 C C . ALA A 1 514 ? 12.316 -27.950 -19.484 1.00 34.00 514 ALA A C 1
ATOM 4001 O O . ALA A 1 514 ? 13.186 -28.703 -19.919 1.00 34.00 514 ALA A O 1
ATOM 4002 N N . ALA A 1 515 ? 11.028 -28.289 -19.365 1.00 35.06 515 ALA A N 1
ATOM 4003 C CA . ALA A 1 515 ? 10.445 -29.617 -19.579 1.00 35.06 515 ALA A CA 1
ATOM 4004 C C . ALA A 1 515 ? 10.828 -30.692 -18.533 1.00 35.06 515 ALA A C 1
ATOM 4006 O O . ALA A 1 515 ? 11.660 -30.483 -17.661 1.00 35.06 515 ALA A O 1
ATOM 4007 N N . TYR A 1 516 ? 10.192 -31.861 -18.683 1.00 37.69 516 TYR A N 1
ATOM 4008 C CA . TYR A 1 516 ? 10.346 -33.113 -17.924 1.00 37.69 516 TYR A CA 1
ATOM 4009 C C . TYR A 1 516 ? 9.573 -33.284 -16.610 1.00 37.69 516 TYR A C 1
ATOM 4011 O O . TYR A 1 516 ? 9.383 -32.382 -15.803 1.00 37.69 516 TYR A O 1
ATOM 4019 N N . SER A 1 517 ? 9.154 -34.537 -16.419 1.00 38.53 517 SER A N 1
ATOM 4020 C CA . SER A 1 517 ? 8.636 -35.090 -15.175 1.00 38.53 517 SER A CA 1
ATOM 4021 C C . SER A 1 517 ? 9.788 -35.619 -14.318 1.00 38.53 517 SER A C 1
ATOM 4023 O O . SER A 1 517 ? 10.445 -36.577 -14.733 1.00 38.53 517 SER A O 1
ATOM 4025 N N . ALA A 1 518 ? 10.019 -35.052 -13.133 1.00 44.53 518 ALA A N 1
ATOM 4026 C CA . ALA A 1 518 ? 11.144 -35.423 -12.267 1.00 44.53 518 ALA A CA 1
ATOM 4027 C C . ALA A 1 518 ? 10.706 -35.668 -10.813 1.00 44.53 518 ALA A C 1
ATOM 4029 O O . ALA A 1 518 ? 9.787 -35.009 -10.324 1.00 44.53 518 ALA A O 1
ATOM 4030 N N . ARG A 1 519 ? 11.351 -36.620 -10.118 1.00 40.84 519 ARG A N 1
ATOM 4031 C CA . ARG A 1 519 ? 11.048 -36.957 -8.715 1.00 40.84 519 ARG A CA 1
ATOM 4032 C C . ARG A 1 519 ? 11.735 -35.982 -7.762 1.00 40.84 519 ARG A C 1
ATOM 4034 O O . ARG A 1 519 ? 12.961 -35.975 -7.677 1.00 40.84 519 ARG A O 1
ATOM 4041 N N . ALA A 1 520 ? 10.954 -35.220 -7.002 1.00 42.00 520 ALA A N 1
ATOM 4042 C CA . ALA A 1 520 ? 11.435 -34.342 -5.941 1.00 42.00 520 ALA A CA 1
ATOM 4043 C C . ALA A 1 520 ? 12.259 -35.110 -4.895 1.00 42.00 520 ALA A C 1
ATOM 4045 O O . ALA A 1 520 ? 11.800 -36.098 -4.333 1.00 42.00 520 ALA A O 1
ATOM 4046 N N . GLY A 1 521 ? 13.448 -34.624 -4.565 1.00 42.59 521 GLY A N 1
ATOM 4047 C CA . GLY A 1 521 ? 14.188 -34.989 -3.358 1.00 42.59 521 GLY A CA 1
ATOM 4048 C C . GLY A 1 521 ? 14.586 -33.720 -2.617 1.00 42.59 521 GLY A C 1
ATOM 4049 O O . GLY A 1 521 ? 14.644 -32.649 -3.211 1.00 42.59 521 GLY A O 1
ATOM 4050 N N . LEU A 1 522 ? 14.819 -33.808 -1.308 1.00 43.09 522 LEU A N 1
ATOM 4051 C CA . LEU A 1 522 ? 15.136 -32.651 -0.469 1.00 43.09 522 LEU A CA 1
ATOM 4052 C C . LEU A 1 522 ? 16.449 -32.916 0.269 1.00 43.09 522 LEU A C 1
ATOM 4054 O O . LEU A 1 522 ? 16.477 -33.705 1.212 1.00 43.09 522 LEU A O 1
ATOM 4058 N N . HIS A 1 523 ? 17.524 -32.257 -0.161 1.00 41.84 523 HIS A N 1
ATOM 4059 C CA . HIS A 1 523 ? 18.849 -32.358 0.442 1.00 41.84 523 HIS A CA 1
ATOM 4060 C C . HIS A 1 523 ? 19.215 -31.031 1.100 1.00 41.84 523 HIS A C 1
ATOM 4062 O O . HIS A 1 523 ? 19.787 -30.116 0.527 1.00 41.84 523 HIS A O 1
ATOM 4068 N N . LEU A 1 524 ? 18.878 -30.926 2.376 1.00 40.84 524 LEU A N 1
ATOM 4069 C CA . LEU A 1 524 ? 19.302 -29.794 3.180 1.00 40.84 524 LEU A CA 1
ATOM 4070 C C . LEU A 1 524 ? 20.762 -29.993 3.578 1.00 40.84 524 LEU A C 1
ATOM 4072 O O . LEU A 1 524 ? 21.060 -30.886 4.376 1.00 40.84 524 LEU A O 1
ATOM 4076 N N . GLY A 1 525 ? 21.658 -29.162 3.039 1.00 33.78 525 GLY A N 1
ATOM 4077 C CA . GLY A 1 525 ? 23.072 -29.149 3.412 1.00 33.78 525 GLY A CA 1
ATOM 4078 C C . GLY A 1 525 ? 23.234 -29.086 4.935 1.00 33.78 525 GLY A C 1
ATOM 4079 O O . GLY A 1 525 ? 22.887 -28.089 5.560 1.00 33.78 525 GLY A O 1
ATOM 4080 N N . GLY A 1 526 ? 23.715 -30.182 5.532 1.00 34.81 526 GLY A N 1
ATOM 4081 C CA . GLY A 1 526 ? 23.919 -30.322 6.980 1.00 34.81 526 GLY A CA 1
ATOM 4082 C C . GLY A 1 526 ? 22.755 -30.899 7.808 1.00 34.81 526 GLY A C 1
ATOM 4083 O O . GLY A 1 526 ? 22.941 -31.103 9.004 1.00 34.81 526 GLY A O 1
ATOM 4084 N N . ALA A 1 527 ? 21.585 -31.211 7.234 1.00 36.44 527 ALA A N 1
ATOM 4085 C 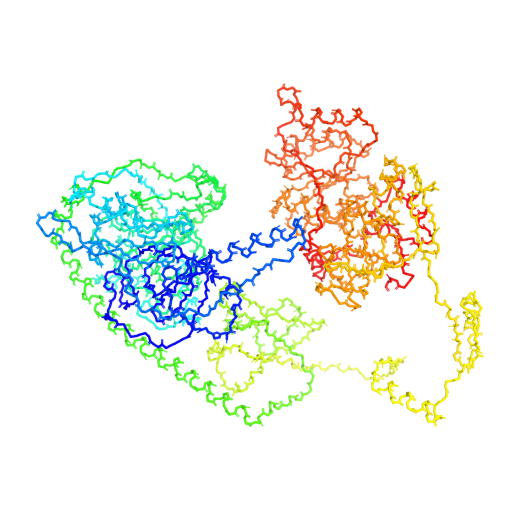CA . ALA A 1 527 ? 20.377 -31.574 8.003 1.00 36.44 527 ALA A CA 1
ATOM 4086 C C . ALA A 1 527 ? 19.788 -32.975 7.709 1.00 36.44 527 ALA A C 1
ATOM 4088 O O . ALA A 1 527 ? 18.572 -33.184 7.765 1.00 36.44 527 ALA A O 1
ATOM 4089 N N . ALA A 1 528 ? 20.644 -33.969 7.458 1.00 29.62 528 ALA A N 1
ATOM 4090 C CA . ALA A 1 528 ? 20.228 -35.372 7.410 1.00 29.62 528 ALA A CA 1
ATOM 4091 C C . ALA A 1 528 ? 19.735 -35.851 8.796 1.00 29.62 528 ALA A C 1
ATOM 4093 O O . ALA A 1 528 ? 20.535 -36.106 9.693 1.00 29.62 528 ALA A O 1
ATOM 4094 N N . GLY A 1 529 ? 18.412 -35.981 8.966 1.00 32.31 529 GLY A N 1
ATOM 4095 C CA . GLY A 1 529 ? 17.778 -36.530 10.177 1.00 32.31 529 GLY A CA 1
ATOM 4096 C C . GLY A 1 529 ? 16.827 -35.595 10.939 1.00 32.31 529 GLY A C 1
ATOM 4097 O O . GLY A 1 529 ? 16.266 -36.014 11.951 1.00 32.31 529 GLY A O 1
ATOM 4098 N N . LEU A 1 530 ? 16.608 -34.357 10.480 1.00 35.91 530 LEU A N 1
ATOM 4099 C CA . LEU A 1 530 ? 15.663 -33.430 11.120 1.00 35.91 530 LEU A CA 1
ATOM 4100 C C . LEU A 1 530 ? 14.197 -33.738 10.764 1.00 35.91 530 LEU A C 1
ATOM 4102 O O . LEU A 1 530 ? 13.853 -34.003 9.612 1.00 35.91 530 LEU A O 1
ATOM 4106 N N . GLY A 1 531 ? 13.305 -33.665 11.756 1.00 33.47 531 GLY A N 1
ATOM 4107 C CA . GLY A 1 531 ? 11.872 -33.911 11.574 1.00 33.47 531 GLY A CA 1
ATOM 4108 C C . GLY A 1 531 ? 11.117 -32.721 10.951 1.00 33.47 531 GLY A C 1
ATOM 4109 O O . GLY A 1 531 ? 11.574 -31.581 11.064 1.00 33.47 531 GLY A O 1
ATOM 4110 N N . PRO A 1 532 ? 9.900 -32.916 10.391 1.00 35.91 532 PRO A N 1
ATOM 4111 C CA . PRO A 1 532 ? 9.149 -31.893 9.630 1.00 35.91 532 PRO A CA 1
ATOM 4112 C C . PRO A 1 532 ? 8.799 -30.579 10.353 1.00 35.91 532 PRO A C 1
ATOM 4114 O O . PRO A 1 532 ? 8.227 -29.675 9.737 1.00 35.91 532 PRO A O 1
ATOM 4117 N N . ARG A 1 533 ? 9.077 -30.498 11.660 1.00 36.34 533 ARG A N 1
ATOM 4118 C CA . ARG A 1 533 ? 8.932 -29.305 12.503 1.00 36.34 533 ARG A CA 1
ATOM 4119 C C . ARG A 1 533 ? 10.214 -28.460 12.469 1.00 36.34 533 ARG A C 1
ATOM 4121 O O . ARG A 1 533 ? 10.150 -27.300 12.088 1.00 36.34 533 ARG A O 1
ATOM 4128 N N . GLN A 1 534 ? 11.363 -29.098 12.708 1.00 37.66 534 GLN A N 1
ATOM 4129 C CA . GLN A 1 534 ? 12.705 -28.498 12.673 1.00 37.66 534 GLN A CA 1
ATOM 4130 C C . GLN A 1 534 ? 13.065 -27.957 11.277 1.00 37.66 534 GLN A C 1
ATOM 4132 O O . GLN A 1 534 ? 13.731 -26.935 11.148 1.00 37.66 534 GLN A O 1
ATOM 4137 N N . LEU A 1 535 ? 12.555 -28.591 10.212 1.00 40.03 535 LEU A N 1
ATOM 4138 C CA . LEU A 1 535 ? 12.757 -28.131 8.829 1.00 40.03 535 LEU A CA 1
ATOM 4139 C C . LEU A 1 535 ? 12.153 -26.747 8.523 1.00 40.03 535 LEU A C 1
ATOM 4141 O O . LEU A 1 535 ? 12.537 -26.123 7.537 1.00 40.03 535 LEU A O 1
ATOM 4145 N N . ARG A 1 536 ? 11.203 -26.265 9.336 1.00 40.81 536 ARG A N 1
ATOM 4146 C CA . ARG A 1 536 ? 10.502 -24.982 9.123 1.00 40.81 536 ARG A CA 1
ATOM 4147 C C . ARG A 1 536 ? 11.173 -23.803 9.830 1.00 40.81 536 ARG A C 1
ATOM 4149 O O . ARG A 1 536 ? 10.864 -22.656 9.536 1.00 40.81 536 ARG A O 1
ATOM 4156 N N . GLU A 1 537 ? 12.101 -24.081 10.742 1.00 37.50 537 GLU A N 1
ATOM 4157 C CA . GLU A 1 537 ? 12.789 -23.077 11.568 1.00 37.50 537 GLU A CA 1
ATOM 4158 C C . GLU A 1 537 ? 14.082 -22.556 10.897 1.00 37.50 537 GLU A C 1
ATOM 4160 O O . GLU A 1 537 ? 14.706 -21.594 11.365 1.00 37.50 537 GLU A O 1
ATOM 4165 N N . LEU A 1 538 ? 14.480 -23.156 9.768 1.00 39.59 538 LEU A N 1
ATOM 4166 C CA . LEU A 1 538 ? 15.634 -22.756 8.961 1.00 39.59 538 LEU A CA 1
ATOM 4167 C C . LEU A 1 538 ? 15.436 -21.366 8.326 1.00 39.59 538 LEU A C 1
ATOM 4169 O O . LEU A 1 538 ? 14.383 -21.047 7.770 1.00 39.59 538 LEU A O 1
ATOM 4173 N N . ARG A 1 539 ? 16.488 -20.543 8.398 1.00 37.12 539 ARG A N 1
ATOM 4174 C CA . ARG A 1 539 ? 16.586 -19.227 7.751 1.00 37.12 539 ARG A CA 1
ATOM 4175 C C . ARG A 1 539 ? 17.497 -19.383 6.538 1.00 37.12 539 ARG A C 1
ATOM 4177 O O . ARG A 1 539 ? 18.642 -19.801 6.694 1.00 37.12 539 ARG A O 1
ATOM 4184 N N . VAL A 1 540 ? 16.996 -19.103 5.338 1.00 41.47 540 VAL A N 1
ATOM 4185 C CA . VAL A 1 540 ? 17.721 -19.393 4.092 1.00 41.47 540 VAL A CA 1
ATOM 4186 C C . VAL A 1 540 ? 18.657 -18.237 3.748 1.00 41.47 540 VAL A C 1
ATOM 4188 O O . VAL A 1 540 ? 18.325 -17.371 2.942 1.00 41.47 540 VAL A O 1
ATOM 4191 N N . GLU A 1 541 ? 19.827 -18.199 4.388 1.00 35.50 541 GLU A N 1
ATOM 4192 C CA . GLU A 1 541 ? 20.865 -17.198 4.088 1.00 35.50 541 GLU A CA 1
ATOM 4193 C C . GLU A 1 541 ? 21.804 -17.635 2.946 1.00 35.50 541 GLU A C 1
ATOM 4195 O O . GLU A 1 541 ? 22.371 -16.775 2.274 1.00 35.50 541 GLU A O 1
ATOM 4200 N N . ARG A 1 542 ? 21.879 -18.942 2.640 1.00 32.06 542 ARG A N 1
ATOM 4201 C CA . ARG A 1 542 ? 22.360 -19.520 1.368 1.00 32.06 542 ARG A CA 1
ATOM 4202 C C . ARG A 1 542 ? 21.866 -20.962 1.218 1.00 32.06 542 ARG A C 1
ATOM 4204 O O . ARG A 1 542 ? 21.949 -21.718 2.171 1.00 32.06 542 ARG A O 1
ATOM 4211 N N . VAL A 1 543 ? 21.405 -21.285 0.006 1.00 30.72 543 VAL A N 1
ATOM 4212 C CA . VAL A 1 543 ? 21.130 -22.622 -0.563 1.00 30.72 543 VAL A CA 1
ATOM 4213 C C . VAL A 1 543 ? 20.284 -23.589 0.288 1.00 30.72 543 VAL A C 1
ATOM 4215 O O . VAL A 1 543 ? 20.708 -24.122 1.307 1.00 30.72 543 VAL A O 1
ATOM 4218 N 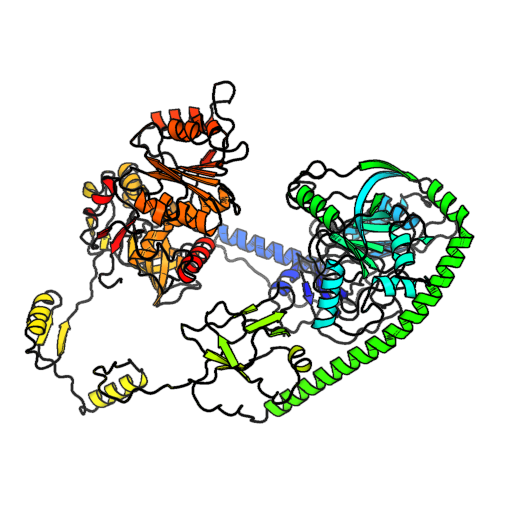N . LEU A 1 544 ? 19.090 -23.897 -0.218 1.00 30.02 544 LEU A N 1
ATOM 4219 C CA . LEU A 1 544 ? 18.215 -24.952 0.286 1.00 30.02 544 LEU A CA 1
ATOM 4220 C C . LEU A 1 544 ? 17.996 -25.934 -0.873 1.00 30.02 544 LEU A C 1
ATOM 4222 O O . LEU A 1 544 ? 17.215 -25.636 -1.773 1.00 30.02 544 LEU A O 1
ATOM 4226 N N . GLU A 1 545 ? 18.757 -27.033 -0.928 1.00 37.00 545 GLU A N 1
ATOM 4227 C CA . GLU A 1 545 ? 18.786 -27.895 -2.120 1.00 37.00 545 GLU A CA 1
ATOM 4228 C C . GLU A 1 545 ? 17.588 -28.851 -2.141 1.00 37.00 545 GLU A C 1
ATOM 4230 O O . GLU A 1 545 ? 17.314 -29.596 -1.196 1.00 37.00 545 GLU A O 1
ATOM 4235 N N . ALA A 1 546 ? 16.881 -28.855 -3.266 1.00 36.19 546 ALA A N 1
ATOM 4236 C CA . ALA A 1 546 ? 16.043 -29.968 -3.669 1.00 36.19 546 ALA A CA 1
ATOM 4237 C C . ALA A 1 546 ? 16.795 -30.717 -4.775 1.00 36.19 546 ALA A C 1
ATOM 4239 O O . ALA A 1 546 ? 17.105 -30.124 -5.803 1.00 36.19 546 ALA A O 1
ATOM 4240 N N . VAL A 1 547 ? 17.128 -31.986 -4.538 1.00 34.47 547 VAL A N 1
ATOM 4241 C CA . VAL A 1 547 ? 17.840 -32.856 -5.486 1.00 34.47 547 VAL A CA 1
ATOM 4242 C C . VAL A 1 547 ? 16.811 -33.719 -6.190 1.00 34.47 547 VAL A C 1
ATOM 4244 O O . VAL A 1 547 ? 16.181 -34.561 -5.555 1.00 34.47 547 VAL A O 1
ATOM 4247 N N . LEU A 1 548 ? 16.632 -33.525 -7.493 1.00 35.09 548 LEU A N 1
ATOM 4248 C CA . LEU A 1 548 ? 15.795 -34.413 -8.296 1.00 35.09 548 LEU A CA 1
ATOM 4249 C C . LEU A 1 548 ? 16.515 -35.757 -8.496 1.00 35.09 548 LEU A C 1
ATOM 4251 O O . LEU A 1 548 ? 17.638 -35.776 -8.993 1.00 35.09 548 LEU A O 1
ATOM 4255 N N . LEU A 1 549 ? 15.885 -36.867 -8.098 1.00 33.56 549 LEU A N 1
ATOM 4256 C CA . LEU A 1 549 ? 16.453 -38.218 -8.238 1.00 33.56 549 LEU A CA 1
ATOM 4257 C C . LEU A 1 549 ? 15.946 -38.918 -9.511 1.00 33.56 549 LEU A C 1
ATOM 4259 O O . LEU A 1 549 ? 14.826 -38.678 -9.965 1.00 33.56 549 LEU A O 1
ATOM 4263 N N . GLY A 1 550 ? 16.812 -39.762 -10.081 1.00 36.09 550 GLY A N 1
ATOM 4264 C CA . GLY A 1 550 ? 16.786 -40.201 -11.480 1.00 36.09 550 GLY A CA 1
ATOM 4265 C C . GLY A 1 550 ? 15.640 -41.109 -11.963 1.00 36.09 550 GLY A C 1
ATOM 4266 O O . GLY A 1 550 ? 14.662 -41.397 -11.271 1.00 36.09 550 GLY A O 1
ATOM 4267 N N . ARG A 1 551 ? 15.791 -41.520 -13.230 1.00 31.33 551 ARG A N 1
ATOM 4268 C CA . ARG A 1 551 ? 14.801 -42.213 -14.076 1.00 31.33 551 ARG A CA 1
ATOM 4269 C C . ARG A 1 551 ? 14.460 -43.628 -13.589 1.00 31.33 551 ARG A C 1
ATOM 4271 O O . ARG A 1 551 ? 15.353 -44.372 -13.204 1.00 31.33 551 ARG A O 1
ATOM 4278 N N . ASP A 1 552 ? 13.202 -44.032 -13.777 1.00 31.70 552 ASP A N 1
ATOM 4279 C CA . ASP A 1 552 ? 12.860 -45.449 -13.957 1.00 31.70 552 ASP A CA 1
ATOM 4280 C C . ASP A 1 552 ? 12.962 -45.774 -15.457 1.00 31.70 552 ASP A C 1
ATOM 4282 O O . ASP A 1 552 ? 12.224 -45.207 -16.268 1.00 31.70 552 ASP A O 1
ATOM 4286 N N . GLU A 1 553 ? 13.878 -46.664 -15.839 1.00 30.31 553 GLU A N 1
ATOM 4287 C CA . GLU A 1 553 ? 13.995 -47.154 -17.216 1.00 30.31 553 GLU A CA 1
ATOM 4288 C C . GLU A 1 553 ? 13.098 -48.378 -17.449 1.00 30.31 553 GLU A C 1
ATOM 4290 O O . GLU A 1 553 ? 13.078 -49.317 -16.653 1.00 30.31 553 GLU A O 1
ATOM 4295 N N . ALA A 1 554 ? 12.390 -48.383 -18.580 1.00 26.94 554 ALA A N 1
ATOM 4296 C CA . ALA A 1 554 ? 11.766 -49.571 -19.150 1.00 26.94 554 ALA A CA 1
ATOM 4297 C C . ALA A 1 554 ? 12.325 -49.784 -20.567 1.00 26.94 554 ALA A C 1
ATOM 4299 O O . ALA A 1 554 ? 12.291 -48.883 -21.403 1.00 26.94 554 ALA A O 1
ATOM 4300 N N . GLU A 1 555 ? 12.869 -50.979 -20.776 1.00 27.20 555 GLU A N 1
ATOM 4301 C CA . GLU A 1 555 ? 13.703 -51.453 -21.889 1.00 27.20 555 GLU A CA 1
ATOM 4302 C C . GLU A 1 555 ? 13.303 -51.008 -23.314 1.00 27.20 555 GLU A C 1
ATOM 4304 O O . GLU A 1 555 ? 12.190 -51.277 -23.765 1.00 27.20 555 GLU A O 1
ATOM 4309 N N . VAL A 1 556 ? 14.283 -50.512 -24.089 1.00 25.48 556 VAL A N 1
ATOM 4310 C CA . VAL A 1 556 ? 14.429 -50.815 -25.531 1.00 25.48 556 VAL A CA 1
ATOM 4311 C C . VAL A 1 556 ? 15.921 -50.921 -25.878 1.00 25.48 556 VAL A C 1
ATOM 4313 O O . VAL A 1 556 ? 16.695 -50.006 -25.605 1.00 25.48 556 VAL A O 1
ATOM 4316 N N . GLU A 1 557 ? 16.329 -52.018 -26.520 1.00 26.11 557 GLU A N 1
ATOM 4317 C CA . GLU A 1 557 ? 17.729 -52.283 -26.873 1.00 26.11 557 GLU A CA 1
ATOM 4318 C C . GLU A 1 557 ? 18.098 -51.754 -28.284 1.00 26.11 557 GLU A C 1
ATOM 4320 O O . GLU A 1 557 ? 17.611 -52.235 -29.303 1.00 26.11 557 GLU A O 1
ATOM 4325 N N . VAL A 1 558 ? 18.960 -50.729 -28.308 1.00 27.50 558 VAL A N 1
ATOM 4326 C CA . VAL A 1 558 ? 19.992 -50.358 -29.311 1.00 27.50 558 VAL A CA 1
ATOM 4327 C C . VAL A 1 558 ? 19.748 -50.636 -30.819 1.00 27.50 558 VAL A C 1
ATOM 4329 O O . VAL A 1 558 ? 19.907 -51.754 -31.301 1.00 27.50 558 VAL A O 1
ATOM 4332 N N . SER A 1 559 ? 19.676 -49.568 -31.637 1.00 26.59 559 SER A N 1
ATOM 4333 C CA . SER A 1 559 ? 20.828 -49.181 -32.497 1.00 26.59 559 SER A CA 1
ATOM 4334 C C . SER A 1 559 ? 20.672 -47.858 -33.278 1.00 26.59 559 SER A C 1
ATOM 4336 O O . SER A 1 559 ? 19.591 -47.502 -33.733 1.00 26.59 559 SER A O 1
ATOM 4338 N N . ALA A 1 560 ? 21.826 -47.201 -33.487 1.00 25.30 560 ALA A N 1
ATOM 4339 C CA . ALA A 1 560 ? 22.124 -46.100 -34.419 1.00 25.30 560 ALA A CA 1
ATOM 4340 C C . ALA A 1 560 ? 21.518 -44.696 -34.159 1.00 25.30 560 ALA A C 1
ATOM 4342 O O . ALA A 1 560 ? 20.507 -44.318 -34.746 1.00 25.30 560 ALA A O 1
ATOM 4343 N N . GLU A 1 561 ? 22.266 -43.846 -33.440 1.00 26.45 561 GLU A N 1
ATOM 4344 C CA . GLU A 1 561 ? 22.196 -42.386 -33.623 1.00 26.45 561 GLU A CA 1
ATOM 4345 C C . GLU A 1 561 ? 23.155 -41.923 -34.741 1.00 26.45 561 GLU A C 1
ATOM 4347 O O . GLU A 1 561 ? 24.335 -42.285 -34.716 1.00 26.45 561 GLU A O 1
ATOM 4352 N N . PRO A 1 562 ? 22.700 -41.104 -35.711 1.00 28.62 562 PRO A N 1
ATOM 4353 C CA . PRO A 1 562 ? 23.543 -40.593 -36.788 1.00 28.62 562 PRO A CA 1
ATOM 4354 C C . PRO A 1 562 ? 23.742 -39.064 -36.727 1.00 28.62 562 PRO A C 1
ATOM 4356 O O . PRO A 1 562 ? 23.588 -38.397 -37.752 1.00 28.62 562 PRO A O 1
ATOM 4359 N N . LEU A 1 563 ? 24.077 -38.473 -35.570 1.00 24.58 563 LEU A N 1
ATOM 4360 C CA . LEU A 1 563 ? 24.420 -37.042 -35.518 1.00 24.58 563 LEU A CA 1
ATOM 4361 C C . LEU A 1 563 ? 25.426 -36.673 -34.414 1.00 24.58 563 LEU A C 1
ATOM 4363 O O . LEU A 1 563 ? 25.135 -36.767 -33.229 1.00 24.58 563 LEU A O 1
ATOM 4367 N N . VAL A 1 564 ? 26.597 -36.168 -34.816 1.00 29.17 564 VAL A N 1
ATOM 4368 C CA . VAL A 1 564 ? 27.569 -35.528 -33.913 1.00 29.17 564 VAL A CA 1
ATOM 4369 C C . VAL A 1 564 ? 27.444 -34.013 -34.064 1.00 29.17 564 VAL A C 1
ATOM 4371 O O . VAL A 1 564 ? 27.863 -33.450 -35.076 1.00 29.17 564 VAL A O 1
ATOM 4374 N N . THR A 1 565 ? 26.878 -33.338 -33.064 1.00 27.69 565 THR A N 1
ATOM 4375 C CA . THR A 1 565 ? 26.839 -31.867 -32.993 1.00 27.69 565 THR A CA 1
ATOM 4376 C C . THR A 1 565 ? 28.060 -31.317 -32.263 1.00 27.69 565 THR A C 1
ATOM 4378 O O . THR A 1 565 ? 28.250 -31.565 -31.074 1.00 27.69 565 THR A O 1
ATOM 4381 N N . VAL A 1 566 ? 28.870 -30.529 -32.973 1.00 33.38 566 VAL A N 1
ATOM 4382 C CA . VAL A 1 566 ? 30.040 -29.830 -32.420 1.00 33.38 566 VAL A CA 1
ATOM 4383 C C . VAL A 1 566 ? 29.584 -28.571 -31.679 1.00 33.38 566 VAL A C 1
ATOM 4385 O O . VAL A 1 566 ? 28.831 -27.772 -32.235 1.00 33.38 566 VAL A O 1
ATOM 4388 N N . LYS A 1 567 ? 30.064 -28.369 -30.448 1.00 36.84 567 LYS A N 1
ATOM 4389 C CA . LYS A 1 567 ? 29.873 -27.127 -29.681 1.00 36.84 567 LYS A CA 1
ATOM 4390 C C . LYS A 1 567 ? 31.145 -26.268 -29.768 1.00 36.84 567 LYS A C 1
ATOM 4392 O O . LYS A 1 567 ? 32.232 -26.829 -29.659 1.00 36.84 567 LYS A O 1
ATOM 4397 N N . PRO A 1 568 ? 31.052 -24.939 -29.953 1.00 40.69 568 PRO A N 1
ATOM 4398 C CA . PRO A 1 568 ? 32.221 -24.067 -29.912 1.00 40.69 568 PRO A CA 1
ATOM 4399 C C . PRO A 1 568 ? 32.685 -23.887 -28.459 1.00 40.69 568 PRO A C 1
ATOM 4401 O O . PRO A 1 568 ? 32.076 -23.145 -27.693 1.00 40.69 568 PRO A O 1
ATOM 4404 N N . VAL A 1 569 ? 33.762 -24.574 -28.080 1.00 55.38 569 VAL A N 1
ATOM 4405 C CA . VAL A 1 569 ? 34.423 -24.419 -26.777 1.00 55.38 569 VAL A CA 1
ATOM 4406 C C . VAL A 1 569 ? 35.667 -23.553 -26.966 1.00 55.38 569 VAL A C 1
ATOM 4408 O O . VAL A 1 569 ? 36.484 -23.813 -27.847 1.00 55.38 569 VAL A O 1
ATOM 4411 N N . HIS A 1 570 ? 35.808 -22.502 -26.157 1.00 53.56 570 HIS A N 1
ATOM 4412 C CA . HIS A 1 570 ? 36.903 -21.533 -26.282 1.00 53.56 570 HIS A CA 1
ATOM 4413 C C . HIS A 1 570 ? 38.290 -22.187 -26.143 1.00 53.56 570 HIS A C 1
ATOM 4415 O O . HIS A 1 570 ? 39.181 -21.925 -26.947 1.00 53.56 570 HIS A O 1
ATOM 4421 N N . GLU A 1 571 ? 38.443 -23.094 -25.177 1.00 62.59 571 GLU A N 1
ATOM 4422 C CA . GLU A 1 571 ? 39.693 -23.811 -24.901 1.00 62.59 571 GLU A CA 1
ATOM 4423 C C . GLU A 1 571 ? 40.074 -24.776 -26.039 1.00 62.59 571 GLU A C 1
ATOM 4425 O O . GLU A 1 571 ? 41.241 -24.837 -26.431 1.00 62.59 571 GLU A O 1
ATOM 4430 N N . ASP A 1 572 ? 39.090 -25.452 -26.647 1.00 64.12 572 ASP A N 1
ATOM 4431 C CA . ASP A 1 572 ? 39.308 -26.292 -27.832 1.00 64.12 572 ASP A CA 1
ATOM 4432 C C . ASP A 1 572 ? 39.736 -25.454 -29.045 1.00 64.12 572 ASP A C 1
ATOM 4434 O O . ASP A 1 572 ? 40.601 -25.876 -29.811 1.00 64.12 572 ASP A O 1
ATOM 4438 N N . LEU A 1 573 ? 39.169 -24.253 -29.219 1.00 63.66 573 LEU A N 1
ATOM 4439 C CA . LEU A 1 573 ? 39.541 -23.324 -30.293 1.00 63.66 573 LEU A CA 1
ATOM 4440 C C . LEU A 1 573 ? 40.953 -22.748 -30.096 1.00 63.66 573 LEU A C 1
ATOM 4442 O O . LEU A 1 573 ? 41.705 -22.653 -31.066 1.00 63.66 573 LEU A O 1
ATOM 4446 N N . GLU A 1 574 ? 41.352 -22.434 -28.861 1.00 70.81 574 GLU A N 1
ATOM 4447 C CA . GLU A 1 574 ? 42.736 -22.081 -28.510 1.00 70.81 574 GLU A CA 1
ATOM 4448 C C . GLU A 1 574 ? 43.716 -23.225 -28.815 1.00 70.81 574 GLU A C 1
ATOM 4450 O O . GLU A 1 574 ? 44.777 -23.004 -29.410 1.00 70.81 574 GLU A O 1
ATOM 4455 N N . ALA A 1 575 ? 43.365 -24.459 -28.442 1.00 71.75 575 ALA A N 1
ATOM 4456 C CA . ALA A 1 575 ? 44.161 -25.643 -28.756 1.00 71.75 575 ALA A CA 1
ATOM 4457 C C . ALA A 1 575 ? 44.264 -25.863 -30.276 1.00 71.75 575 ALA A C 1
ATOM 4459 O O . ALA A 1 575 ? 45.348 -26.154 -30.790 1.00 71.75 575 ALA A O 1
ATOM 4460 N N . PHE A 1 576 ? 43.172 -25.653 -31.018 1.00 67.25 576 PHE A N 1
ATOM 4461 C CA . PHE A 1 576 ? 43.166 -25.725 -32.480 1.00 67.25 576 PHE A CA 1
ATOM 4462 C C . PHE A 1 576 ? 44.026 -24.626 -33.122 1.00 67.25 576 PHE A C 1
ATOM 4464 O O . PHE A 1 576 ? 44.744 -24.921 -34.077 1.00 67.25 576 PHE A O 1
ATOM 4471 N N . SER A 1 577 ? 44.016 -23.394 -32.592 1.00 71.56 577 SER A N 1
ATOM 4472 C CA . SER A 1 577 ? 44.880 -22.302 -33.075 1.00 71.56 577 SER A CA 1
ATOM 4473 C C . SER A 1 577 ? 46.353 -22.664 -32.926 1.00 71.56 577 SER A C 1
ATOM 4475 O O . SER A 1 577 ? 47.094 -22.615 -33.905 1.00 71.56 577 SER A O 1
ATOM 4477 N N . LYS A 1 578 ? 46.761 -23.164 -31.750 1.00 76.81 578 LYS A N 1
ATOM 4478 C CA . LYS A 1 578 ? 48.136 -23.636 -31.503 1.00 76.81 578 LYS A CA 1
ATOM 4479 C C . LYS A 1 578 ? 48.542 -24.749 -32.473 1.00 76.81 578 LYS A C 1
ATOM 4481 O O . LYS A 1 578 ? 49.634 -24.707 -33.030 1.00 76.81 578 LYS A O 1
ATOM 4486 N N . LEU A 1 579 ? 47.655 -25.705 -32.762 1.00 74.69 579 LEU A N 1
ATOM 4487 C CA . LEU A 1 579 ? 47.919 -26.756 -33.754 1.00 74.69 579 LEU A CA 1
ATOM 4488 C C . LEU A 1 579 ? 48.041 -26.225 -35.196 1.00 74.69 579 LEU A C 1
ATOM 4490 O O . LEU A 1 579 ? 48.762 -26.823 -35.999 1.00 74.69 579 LEU A O 1
ATOM 4494 N N . VAL A 1 580 ? 47.364 -25.123 -35.535 1.00 72.81 580 VAL A N 1
ATOM 4495 C CA . VAL A 1 580 ? 47.491 -24.444 -36.836 1.00 72.81 580 VAL A CA 1
ATOM 4496 C C . VAL A 1 580 ? 48.775 -23.613 -36.917 1.00 72.81 580 VAL A C 1
ATOM 4498 O O . VAL A 1 580 ? 49.477 -23.679 -37.926 1.00 72.81 580 VAL A O 1
ATOM 4501 N N . GLU A 1 581 ? 49.130 -22.893 -35.854 1.00 75.31 581 GLU A N 1
ATOM 4502 C CA . GLU A 1 581 ? 50.371 -22.113 -35.731 1.00 75.31 581 GLU A CA 1
ATOM 4503 C C . GLU A 1 581 ? 51.622 -23.005 -35.764 1.00 75.31 581 GLU A C 1
ATOM 4505 O O . GLU A 1 581 ? 52.595 -22.691 -36.449 1.00 75.31 581 GLU A O 1
ATOM 4510 N N . GLU A 1 582 ? 51.576 -24.169 -35.112 1.00 82.50 582 GLU A N 1
ATOM 4511 C CA . GLU A 1 582 ? 52.616 -25.207 -35.187 1.00 82.50 582 GLU A CA 1
ATOM 4512 C C . GLU A 1 582 ? 52.647 -25.947 -36.542 1.00 82.50 582 GLU A C 1
ATOM 4514 O O . GLU A 1 582 ? 53.480 -26.833 -36.748 1.00 82.50 582 GLU A O 1
ATOM 4519 N N . GLY A 1 583 ? 51.730 -25.639 -37.467 1.00 74.81 583 GLY A N 1
ATOM 4520 C CA . GLY A 1 583 ? 51.630 -26.268 -38.788 1.00 74.81 583 GLY A CA 1
ATOM 4521 C C . GLY A 1 583 ? 51.183 -27.736 -38.775 1.00 74.81 583 GLY A C 1
ATOM 4522 O O . GLY A 1 583 ? 51.201 -28.386 -39.823 1.00 74.81 583 GLY A O 1
ATOM 4523 N N . LYS A 1 584 ? 50.772 -28.269 -37.616 1.00 71.56 584 LYS A N 1
ATOM 4524 C CA . LYS A 1 584 ? 50.288 -29.652 -37.440 1.00 71.56 584 LYS A CA 1
ATOM 4525 C C . LYS A 1 584 ? 48.886 -29.851 -38.016 1.00 71.56 584 LYS A C 1
ATOM 4527 O O . LYS A 1 584 ? 48.553 -30.948 -38.457 1.00 71.56 584 LYS A O 1
ATOM 4532 N N . VAL A 1 585 ? 48.080 -28.792 -38.041 1.00 66.94 585 VAL A N 1
ATOM 4533 C CA . VAL A 1 585 ? 46.766 -28.741 -38.687 1.00 66.94 585 VAL A CA 1
ATOM 4534 C C . VAL A 1 585 ? 46.784 -27.636 -39.737 1.00 66.94 585 VAL A C 1
ATOM 4536 O O . VAL A 1 585 ? 47.199 -26.516 -39.471 1.00 66.94 585 VAL A O 1
ATOM 4539 N N . ARG A 1 586 ? 46.311 -27.927 -40.950 1.00 70.00 586 ARG A N 1
ATOM 4540 C CA . ARG A 1 586 ? 46.196 -26.931 -42.022 1.00 70.00 586 ARG A CA 1
ATOM 4541 C C . ARG A 1 586 ? 44.777 -26.943 -42.590 1.00 70.00 586 ARG A C 1
ATOM 4543 O O . ARG A 1 586 ? 44.363 -27.984 -43.103 1.00 70.00 586 ARG A O 1
ATOM 4550 N N . PRO A 1 587 ? 44.041 -25.817 -42.578 1.00 61.94 587 PRO A N 1
ATOM 4551 C CA . PRO A 1 587 ? 42.759 -25.743 -43.261 1.00 61.94 587 PRO A CA 1
ATOM 4552 C C . PRO A 1 587 ? 42.970 -25.897 -44.772 1.00 61.94 587 PRO A C 1
ATOM 4554 O O . PRO A 1 587 ? 43.724 -25.151 -45.401 1.00 61.94 587 PRO A O 1
ATOM 4557 N N . LEU A 1 588 ? 42.303 -26.885 -45.366 1.00 67.38 588 LEU A N 1
ATOM 4558 C CA . LEU A 1 588 ? 42.246 -27.044 -46.815 1.00 67.38 588 LEU A CA 1
ATOM 4559 C C . LEU A 1 588 ? 41.187 -26.087 -47.362 1.00 67.38 588 LEU A C 1
ATOM 4561 O O . LEU A 1 588 ? 40.003 -26.247 -47.070 1.00 67.38 588 LEU A O 1
ATOM 4565 N N . VAL A 1 589 ? 41.615 -25.099 -48.145 1.00 80.06 589 VAL A N 1
ATOM 4566 C CA . VAL A 1 589 ? 40.744 -24.187 -48.898 1.00 80.06 589 VAL A CA 1
ATOM 4567 C C . VAL A 1 589 ? 40.649 -24.704 -50.334 1.00 80.06 589 VAL A C 1
ATOM 4569 O O . VAL A 1 589 ? 41.677 -24.938 -50.964 1.00 80.06 589 VAL A O 1
ATOM 4572 N N . ASP A 1 590 ? 39.431 -24.919 -50.831 1.00 86.50 590 ASP A N 1
ATOM 4573 C CA . ASP A 1 590 ? 39.160 -25.385 -52.202 1.00 86.50 590 ASP A CA 1
ATOM 4574 C C . ASP A 1 590 ? 39.203 -24.227 -53.205 1.00 86.50 590 ASP A C 1
ATOM 4576 O O . ASP A 1 590 ? 39.836 -24.320 -54.254 1.00 86.50 590 ASP A O 1
ATOM 4580 N N . SER A 1 591 ? 38.522 -23.130 -52.876 1.00 86.44 591 SER A N 1
ATOM 4581 C CA . SER A 1 591 ? 38.399 -21.954 -53.732 1.00 86.44 591 SER A CA 1
ATOM 4582 C C . SER A 1 591 ? 38.057 -20.712 -52.906 1.00 86.44 591 SER A C 1
ATOM 4584 O O . SER A 1 591 ? 37.488 -20.810 -51.815 1.00 86.44 591 SER A O 1
ATOM 4586 N N . VAL A 1 592 ? 38.438 -19.539 -53.419 1.00 85.00 592 VAL A N 1
ATOM 4587 C CA . VAL A 1 592 ? 38.177 -18.235 -52.797 1.00 85.00 592 VAL A CA 1
ATOM 4588 C C . VAL A 1 592 ? 37.434 -17.356 -53.799 1.00 85.00 592 VAL A C 1
ATOM 4590 O O . VAL A 1 592 ? 37.871 -17.242 -54.942 1.00 85.00 592 VAL A O 1
ATOM 4593 N N . TYR A 1 593 ? 36.339 -16.735 -53.367 1.00 80.69 593 TYR A N 1
ATOM 4594 C CA . TYR A 1 593 ? 35.512 -15.828 -54.170 1.00 80.69 593 TYR A CA 1
ATOM 4595 C C . TYR A 1 593 ? 35.459 -14.446 -53.511 1.00 80.69 593 TYR A C 1
ATOM 4597 O O . TYR A 1 593 ? 35.547 -14.344 -52.287 1.00 80.69 593 TYR A O 1
ATOM 4605 N N . ALA A 1 594 ? 35.293 -13.385 -54.301 1.00 74.12 594 ALA A N 1
ATOM 4606 C CA . ALA A 1 594 ? 34.867 -12.089 -53.772 1.00 74.12 594 ALA A CA 1
ATOM 4607 C C . ALA A 1 594 ? 33.391 -12.163 -53.333 1.00 74.12 594 ALA A C 1
ATOM 4609 O O . ALA A 1 594 ? 32.649 -13.021 -53.813 1.00 74.12 594 ALA A O 1
ATOM 4610 N N . PHE A 1 595 ? 32.952 -11.281 -52.432 1.00 65.88 595 PHE A N 1
ATOM 4611 C CA . PHE A 1 595 ? 31.568 -11.284 -51.936 1.00 65.88 595 PHE A CA 1
ATOM 4612 C C . PHE A 1 595 ? 30.519 -11.068 -53.038 1.00 65.88 595 PHE A C 1
ATOM 4614 O O . PHE A 1 595 ? 29.503 -11.755 -53.051 1.00 65.88 595 PHE A O 1
ATOM 4621 N N . GLU A 1 596 ? 30.808 -10.220 -54.027 1.00 71.12 596 GLU A N 1
ATOM 4622 C CA . GLU A 1 596 ? 29.988 -10.047 -55.240 1.00 71.12 596 GLU A CA 1
ATOM 4623 C C . GLU A 1 596 ? 29.779 -11.354 -56.038 1.00 71.12 596 GLU A C 1
ATOM 4625 O O . GLU A 1 596 ? 28.762 -11.531 -56.706 1.00 71.12 596 GLU A O 1
ATOM 4630 N N . ASP A 1 597 ? 30.694 -12.317 -55.898 1.00 74.62 597 ASP A N 1
ATOM 4631 C CA . ASP A 1 597 ? 30.663 -13.634 -56.537 1.00 74.62 597 ASP A CA 1
ATOM 4632 C C . ASP A 1 597 ? 30.119 -14.750 -55.617 1.00 74.62 597 ASP A C 1
ATOM 4634 O O . ASP A 1 597 ? 30.257 -15.940 -55.923 1.00 74.62 597 ASP A O 1
ATOM 4638 N N . VAL A 1 598 ? 29.452 -14.405 -54.507 1.00 72.06 598 VAL A N 1
ATOM 4639 C CA . VAL A 1 598 ? 28.903 -15.376 -53.536 1.00 72.06 598 VAL A CA 1
ATOM 4640 C C . VAL A 1 598 ? 27.951 -16.400 -54.170 1.00 72.06 598 VAL A C 1
ATOM 4642 O O . VAL A 1 598 ? 27.928 -17.556 -53.747 1.00 72.06 598 VAL A O 1
ATOM 4645 N N . LEU A 1 599 ? 27.229 -16.038 -55.236 1.00 73.19 599 LEU A N 1
ATOM 4646 C CA . LEU A 1 599 ? 26.394 -16.984 -55.986 1.00 73.19 599 LEU A CA 1
ATOM 4647 C C . LEU A 1 599 ? 27.231 -18.073 -56.676 1.00 73.19 599 LEU A C 1
ATOM 4649 O O . LEU A 1 599 ? 26.870 -19.244 -56.598 1.00 73.19 599 LEU A O 1
ATOM 4653 N N . LYS A 1 600 ? 28.395 -17.737 -57.251 1.00 75.75 600 LYS A N 1
ATOM 4654 C CA . LYS A 1 600 ? 29.328 -18.721 -57.838 1.00 75.75 600 LYS A CA 1
ATOM 4655 C C . LYS A 1 600 ? 29.959 -19.604 -56.757 1.00 75.75 600 LYS A C 1
ATOM 4657 O O . LYS A 1 600 ? 30.150 -20.803 -56.966 1.00 75.75 600 LYS A O 1
ATOM 4662 N N . ALA A 1 601 ? 30.233 -19.036 -55.578 1.00 78.69 601 ALA A N 1
ATOM 4663 C CA . ALA A 1 601 ? 30.676 -19.795 -54.409 1.00 78.69 601 ALA A CA 1
ATOM 4664 C C . ALA A 1 601 ? 29.616 -20.827 -53.974 1.00 78.69 601 ALA A C 1
ATOM 4666 O O . ALA A 1 601 ? 29.949 -21.988 -53.721 1.00 78.69 601 ALA A O 1
ATOM 4667 N N . TYR A 1 602 ? 28.338 -20.434 -53.962 1.00 72.88 602 TYR A N 1
ATOM 4668 C CA . TYR A 1 602 ? 27.207 -21.327 -53.698 1.00 72.88 602 TYR A CA 1
ATOM 4669 C C . TYR A 1 602 ? 26.996 -22.369 -54.800 1.00 72.88 602 TYR A C 1
ATOM 4671 O O . TYR A 1 602 ? 26.807 -23.539 -54.480 1.00 72.88 602 TYR A O 1
ATOM 4679 N N . GLU A 1 603 ? 27.081 -22.013 -56.082 1.00 82.50 603 GLU A N 1
ATOM 4680 C CA . GLU A 1 603 ? 27.012 -22.977 -57.190 1.00 82.50 603 GLU A CA 1
ATOM 4681 C C . GLU A 1 603 ? 28.096 -24.053 -57.049 1.00 82.50 603 GLU A C 1
ATOM 4683 O O . GLU A 1 603 ? 27.800 -25.251 -57.082 1.00 82.50 603 GLU A O 1
ATOM 4688 N N . LYS A 1 604 ? 29.346 -23.641 -56.793 1.00 78.12 604 LYS A N 1
ATOM 4689 C CA . LYS A 1 604 ? 30.473 -24.544 -56.524 1.00 78.12 604 LYS A CA 1
ATOM 4690 C C . LYS A 1 604 ? 30.214 -25.427 -55.298 1.00 78.12 604 LYS A C 1
ATOM 4692 O O . LYS A 1 604 ? 30.464 -26.632 -55.384 1.00 78.12 604 LYS A O 1
ATOM 4697 N N . LEU A 1 605 ? 29.673 -24.885 -54.203 1.00 75.06 605 LEU A N 1
ATOM 4698 C CA . LEU A 1 605 ? 29.278 -25.653 -53.012 1.00 75.06 605 LEU A CA 1
ATOM 4699 C C . LEU A 1 605 ? 28.207 -26.705 -53.350 1.00 75.06 605 LEU A C 1
ATOM 4701 O O . LEU A 1 605 ? 28.350 -27.881 -53.006 1.00 75.06 605 LEU A O 1
ATOM 4705 N N . MET A 1 606 ? 27.176 -26.304 -54.095 1.00 71.62 606 MET A N 1
ATOM 4706 C CA . MET A 1 606 ? 26.045 -27.145 -54.499 1.00 71.62 606 MET A CA 1
ATOM 4707 C C . MET A 1 606 ? 26.440 -28.277 -55.456 1.00 71.62 606 MET A C 1
ATOM 4709 O O . MET A 1 606 ? 25.757 -29.301 -55.485 1.00 71.62 606 MET A O 1
ATOM 4713 N N . THR A 1 607 ? 27.578 -28.182 -56.159 1.00 83.75 607 THR A N 1
ATOM 4714 C CA . THR A 1 607 ? 28.130 -29.334 -56.904 1.00 83.75 607 THR A CA 1
ATOM 4715 C C . THR A 1 607 ? 28.519 -30.517 -56.011 1.00 83.75 607 THR A C 1
ATOM 4717 O O . THR A 1 607 ? 28.714 -31.618 -56.527 1.00 83.75 607 THR A O 1
ATOM 4720 N N . LYS A 1 608 ? 28.685 -30.303 -54.694 1.00 71.25 608 LYS A N 1
ATOM 4721 C CA . LYS A 1 608 ? 29.215 -31.273 -53.715 1.00 71.25 608 LYS A CA 1
ATOM 4722 C C . LYS A 1 608 ? 30.606 -31.834 -54.070 1.00 71.25 608 LYS A C 1
ATOM 4724 O O . LYS A 1 608 ? 30.991 -32.889 -53.578 1.00 71.25 608 LYS A O 1
ATOM 4729 N N . ARG A 1 609 ? 31.376 -31.125 -54.909 1.00 76.81 609 ARG A N 1
ATOM 4730 C CA . ARG A 1 609 ? 32.748 -31.481 -55.339 1.00 76.81 609 ARG A CA 1
ATOM 4731 C C . ARG A 1 609 ? 33.823 -30.536 -54.785 1.00 76.81 609 ARG A C 1
ATOM 4733 O O . ARG A 1 609 ? 34.886 -30.401 -55.388 1.00 76.81 609 ARG A O 1
ATOM 4740 N N . ALA A 1 610 ? 33.540 -29.837 -53.688 1.00 76.62 610 ALA A N 1
ATOM 4741 C CA . ALA A 1 610 ? 34.539 -29.024 -53.003 1.00 76.62 610 ALA A CA 1
ATOM 4742 C C . ALA A 1 610 ? 35.502 -29.935 -52.224 1.00 76.62 610 ALA A C 1
ATOM 4744 O O . ALA A 1 610 ? 35.063 -30.741 -51.405 1.00 76.62 610 ALA A O 1
ATOM 4745 N N . THR A 1 611 ? 36.808 -29.814 -52.462 1.00 73.38 611 THR A N 1
ATOM 4746 C CA . THR A 1 611 ? 37.854 -30.629 -51.806 1.00 73.38 611 THR A CA 1
ATOM 4747 C C . THR A 1 611 ? 38.405 -29.984 -50.527 1.00 73.38 611 THR A C 1
ATOM 4749 O O . THR A 1 611 ? 39.463 -30.360 -50.031 1.00 73.38 611 THR A O 1
ATOM 4752 N N . GLY A 1 612 ? 37.703 -28.976 -50.009 1.00 78.56 612 GLY A N 1
ATOM 4753 C CA . GLY A 1 612 ? 38.110 -28.093 -48.921 1.00 78.56 612 GLY A CA 1
ATOM 4754 C C . GLY A 1 612 ? 37.055 -27.007 -48.684 1.00 78.56 612 GLY A C 1
ATOM 4755 O O . GLY A 1 612 ? 35.994 -27.007 -49.310 1.00 78.56 612 GLY A O 1
ATOM 4756 N N . LYS A 1 613 ? 37.331 -26.068 -47.778 1.00 70.81 613 LYS A N 1
ATOM 4757 C CA . LYS A 1 613 ? 36.462 -24.918 -47.500 1.00 70.81 613 LYS A CA 1
ATOM 4758 C C . LYS A 1 613 ? 36.433 -23.967 -48.697 1.00 70.81 613 LYS A C 1
ATOM 4760 O O . LYS A 1 613 ? 37.481 -23.611 -49.230 1.00 70.81 613 LYS A O 1
ATOM 4765 N N . ILE A 1 614 ? 35.239 -23.531 -49.082 1.00 79.38 614 ILE A N 1
ATOM 4766 C CA . ILE A 1 614 ? 35.058 -22.399 -49.991 1.00 79.38 614 ILE A CA 1
ATOM 4767 C C . ILE A 1 614 ? 35.031 -21.142 -49.123 1.00 79.38 614 ILE A C 1
ATOM 4769 O O . ILE A 1 614 ? 34.272 -21.087 -48.156 1.00 79.38 614 ILE A O 1
ATOM 4773 N N . VAL A 1 615 ? 35.880 -20.165 -49.430 1.00 77.19 615 VAL A N 1
ATOM 4774 C CA . VAL A 1 615 ? 36.014 -18.926 -48.651 1.00 77.19 615 VAL A CA 1
ATOM 4775 C C . VAL A 1 615 ? 35.462 -17.762 -49.464 1.00 77.19 615 VAL A C 1
ATOM 4777 O O . VAL A 1 615 ? 35.830 -17.581 -50.622 1.00 77.19 615 VAL A O 1
ATOM 4780 N N . VAL A 1 616 ? 34.595 -16.956 -48.858 1.00 71.81 616 VAL A N 1
ATOM 4781 C CA . VAL A 1 616 ? 34.090 -15.719 -49.462 1.00 71.81 616 VAL A CA 1
ATOM 4782 C C . VAL A 1 616 ? 34.781 -14.547 -48.777 1.00 71.81 616 VAL A C 1
ATOM 4784 O O . VAL A 1 616 ? 34.705 -14.402 -47.558 1.00 71.81 616 VAL A O 1
ATOM 4787 N N . LYS A 1 617 ? 35.499 -13.735 -49.553 1.00 57.31 617 LYS A N 1
ATOM 4788 C CA . LYS A 1 617 ? 36.205 -12.551 -49.071 1.00 57.31 617 LYS A CA 1
ATOM 4789 C C . LYS A 1 617 ? 35.254 -11.355 -49.103 1.00 57.31 617 LYS A C 1
ATOM 4791 O O . LYS A 1 617 ? 34.864 -10.909 -50.181 1.00 57.31 617 LYS A O 1
ATOM 4796 N N . VAL A 1 618 ? 34.902 -10.856 -47.922 1.00 52.31 618 VAL A N 1
ATOM 4797 C CA . VAL A 1 618 ? 34.036 -9.686 -47.727 1.00 52.31 618 VAL A CA 1
ATOM 4798 C C . VAL A 1 618 ? 34.906 -8.446 -47.525 1.00 52.31 618 VAL A C 1
ATOM 4800 O O . VAL A 1 618 ? 35.794 -8.468 -46.673 1.00 52.31 618 VAL A O 1
ATOM 4803 N N . ASP A 1 619 ? 34.663 -7.389 -48.302 1.00 50.12 619 ASP A N 1
ATOM 4804 C CA . ASP A 1 619 ? 35.209 -6.049 -48.045 1.00 50.12 619 ASP A CA 1
ATOM 4805 C C . ASP A 1 619 ? 34.154 -5.220 -47.273 1.00 50.12 619 ASP A C 1
ATOM 4807 O O . ASP A 1 619 ? 32.971 -5.292 -47.616 1.00 50.12 619 ASP A O 1
ATOM 4811 N N . PRO A 1 620 ? 34.519 -4.493 -46.197 1.00 41.78 620 PRO A N 1
ATOM 4812 C CA . PRO A 1 620 ? 33.543 -3.979 -45.234 1.00 41.78 620 PRO A CA 1
ATOM 4813 C C . PRO A 1 620 ? 33.040 -2.555 -45.551 1.00 41.78 620 PRO A C 1
ATOM 4815 O O . PRO A 1 620 ? 33.564 -1.570 -45.031 1.00 41.78 620 PRO A O 1
ATOM 4818 N N . THR A 1 621 ? 31.958 -2.451 -46.328 1.00 38.94 621 THR A N 1
ATOM 4819 C CA . THR A 1 621 ? 31.116 -1.239 -46.477 1.00 38.94 621 THR A CA 1
ATOM 4820 C C . THR A 1 621 ? 29.634 -1.642 -46.562 1.00 38.94 621 THR A C 1
ATOM 4822 O O . THR A 1 621 ? 29.342 -2.704 -47.105 1.00 38.94 621 THR A O 1
ATOM 4825 N N . ALA A 1 622 ? 28.707 -0.857 -45.990 1.00 37.34 622 ALA A N 1
ATOM 4826 C CA . ALA A 1 622 ? 27.344 -1.308 -45.647 1.00 37.34 622 ALA A CA 1
ATOM 4827 C C . ALA A 1 622 ? 26.213 -0.365 -46.118 1.00 37.34 622 ALA A C 1
ATOM 4829 O O . ALA A 1 622 ? 26.360 0.849 -46.042 1.00 37.34 622 ALA A O 1
ATOM 4830 N N . GLU A 1 623 ? 25.067 -0.935 -46.521 1.00 38.03 623 GLU A N 1
ATOM 4831 C CA . GLU A 1 623 ? 23.944 -0.261 -47.206 1.00 38.03 623 GLU A CA 1
ATOM 4832 C C . GLU A 1 623 ? 22.739 0.074 -46.287 1.00 38.03 623 GLU A C 1
ATOM 4834 O O . GLU A 1 623 ? 22.372 -0.710 -45.415 1.00 38.03 623 GLU A O 1
ATOM 4839 N N . SER A 1 624 ? 22.015 1.187 -46.503 1.00 37.25 624 SER A N 1
ATOM 4840 C CA . SER A 1 624 ? 20.859 1.580 -45.655 1.00 37.25 624 SER A CA 1
ATOM 4841 C C . SER A 1 624 ? 19.664 2.148 -46.440 1.00 37.25 624 SER A C 1
ATOM 4843 O O . SER A 1 624 ? 19.858 2.768 -47.472 1.00 37.25 624 SER A O 1
ATOM 4845 N N . HIS A 1 625 ? 18.415 2.033 -45.970 1.00 39.72 625 HIS A N 1
ATOM 4846 C CA . HIS A 1 625 ? 17.262 2.666 -46.643 1.00 39.72 625 HIS A CA 1
ATOM 4847 C C . HIS A 1 625 ? 16.988 4.091 -46.121 1.00 39.72 625 HIS A C 1
ATOM 4849 O O . HIS A 1 625 ? 16.903 4.322 -44.918 1.00 39.72 625 HIS A O 1
ATOM 4855 N N . GLY A 1 626 ? 16.858 5.064 -47.032 1.00 41.69 626 GLY A N 1
ATOM 4856 C CA . GLY A 1 626 ? 16.986 6.494 -46.740 1.00 41.69 626 GLY A CA 1
ATOM 4857 C C . GLY A 1 626 ? 15.740 7.384 -46.908 1.00 41.69 626 GLY A C 1
ATOM 4858 O O . GLY A 1 626 ? 14.995 7.339 -47.890 1.00 41.69 626 GLY A O 1
ATOM 4859 N N . ALA A 1 627 ? 15.611 8.278 -45.929 1.00 48.31 627 ALA A N 1
ATOM 4860 C CA . ALA A 1 627 ? 15.098 9.652 -45.927 1.00 48.31 627 ALA A CA 1
ATOM 4861 C C . ALA A 1 627 ? 14.105 10.119 -47.027 1.00 48.31 627 ALA A C 1
ATOM 4863 O O . ALA A 1 627 ? 14.518 10.357 -48.170 1.00 48.31 627 ALA A O 1
ATOM 4864 N N . PRO A 1 628 ? 12.846 10.470 -46.675 1.00 47.56 628 PRO A N 1
ATOM 4865 C CA . PRO A 1 628 ? 11.943 11.191 -47.572 1.00 47.56 628 PRO A CA 1
ATOM 4866 C C . PRO A 1 628 ? 12.433 12.622 -47.874 1.00 47.56 628 PRO A C 1
ATOM 4868 O O . PRO A 1 628 ? 12.385 13.521 -47.033 1.00 47.56 628 PRO A O 1
ATOM 4871 N N . ARG A 1 629 ? 12.879 12.874 -49.114 1.00 51.06 629 ARG A N 1
ATOM 4872 C CA . ARG A 1 629 ? 13.451 14.183 -49.530 1.00 51.06 629 ARG A CA 1
ATOM 4873 C C . ARG A 1 629 ? 12.410 15.260 -49.894 1.00 51.06 629 ARG A C 1
ATOM 4875 O O . ARG A 1 629 ? 12.772 16.429 -50.067 1.00 51.06 629 ARG A O 1
ATOM 4882 N N . ALA A 1 630 ? 11.140 14.873 -50.004 1.00 52.25 630 ALA A N 1
ATOM 4883 C CA . ALA A 1 630 ? 9.966 15.713 -50.253 1.00 52.25 630 ALA A CA 1
ATOM 4884 C C . ALA A 1 630 ? 8.730 15.093 -49.565 1.00 52.25 630 ALA A C 1
ATOM 4886 O O . ALA A 1 630 ? 8.795 13.946 -49.133 1.00 52.25 630 ALA A O 1
ATOM 4887 N N . GLY A 1 631 ? 7.622 15.837 -49.463 1.00 58.75 631 GLY A N 1
ATOM 4888 C CA . GLY A 1 631 ? 6.340 15.289 -48.995 1.00 58.75 631 GLY A CA 1
ATOM 4889 C C . GLY A 1 631 ? 5.561 14.624 -50.134 1.00 58.75 631 GLY A C 1
ATOM 4890 O O . GLY A 1 631 ? 5.571 15.134 -51.257 1.00 58.75 631 GLY A O 1
ATOM 4891 N N . GLY A 1 632 ? 4.908 13.492 -49.868 1.00 70.25 632 GLY A N 1
ATOM 4892 C CA . GLY A 1 632 ? 4.186 12.705 -50.871 1.00 70.25 632 GLY A CA 1
ATOM 4893 C C . GLY A 1 632 ? 4.008 11.226 -50.508 1.00 70.25 632 GLY A C 1
ATOM 4894 O O . GLY A 1 632 ? 4.244 10.807 -49.378 1.00 70.25 632 GLY A O 1
ATOM 4895 N N . GLU A 1 633 ? 3.570 10.434 -51.489 1.00 79.69 633 GLU A N 1
ATOM 4896 C CA . GLU A 1 633 ? 3.397 8.978 -51.367 1.00 79.69 633 GLU A CA 1
ATOM 4897 C C . GLU A 1 633 ? 4.752 8.257 -51.204 1.00 79.69 633 GLU A C 1
ATOM 4899 O O . GLU A 1 633 ? 5.715 8.675 -51.855 1.00 79.69 633 GLU A O 1
ATOM 4904 N N . PRO A 1 634 ? 4.840 7.145 -50.437 1.00 83.25 634 PRO A N 1
ATOM 4905 C CA . PRO A 1 634 ? 6.096 6.435 -50.157 1.00 83.25 634 PRO A CA 1
ATOM 4906 C C . PRO A 1 634 ? 6.979 6.181 -51.390 1.00 83.25 634 PRO A C 1
ATOM 4908 O O . PRO A 1 634 ? 8.149 6.558 -51.389 1.00 83.25 634 PRO A O 1
ATOM 4911 N N . ALA A 1 635 ? 6.396 5.671 -52.482 1.00 81.88 635 ALA A N 1
ATOM 4912 C CA . ALA A 1 635 ? 7.093 5.370 -53.739 1.00 81.88 635 ALA A CA 1
ATOM 4913 C C . ALA A 1 635 ? 7.719 6.590 -54.454 1.00 81.88 635 ALA A C 1
ATOM 4915 O O . ALA A 1 635 ? 8.552 6.428 -55.342 1.00 81.88 635 ALA A O 1
ATOM 4916 N N . LYS A 1 636 ? 7.326 7.820 -54.095 1.00 79.50 636 LYS A N 1
ATOM 4917 C CA . LYS A 1 636 ? 7.881 9.069 -54.651 1.00 79.50 636 LYS A CA 1
ATOM 4918 C C . LYS A 1 636 ? 8.949 9.697 -53.756 1.00 79.50 636 LYS A C 1
ATOM 4920 O O . LYS A 1 636 ? 9.679 10.571 -54.225 1.00 79.50 636 LYS A O 1
ATOM 4925 N N . VAL A 1 637 ? 9.015 9.305 -52.482 1.00 77.06 637 VAL A N 1
ATOM 4926 C CA . VAL A 1 637 ? 9.805 10.012 -51.462 1.00 77.06 637 VAL A CA 1
ATOM 4927 C C . VAL A 1 637 ? 10.912 9.158 -50.848 1.00 77.06 637 VAL A C 1
ATOM 4929 O O . VAL A 1 637 ? 11.990 9.702 -50.616 1.00 77.06 637 VAL A O 1
ATOM 4932 N N . LEU A 1 638 ? 10.685 7.859 -50.633 1.00 79.88 638 LEU A N 1
ATOM 4933 C CA . LEU A 1 638 ? 11.671 6.925 -50.078 1.00 79.88 638 LEU A CA 1
ATOM 4934 C C . LEU A 1 638 ? 12.675 6.472 -51.144 1.00 79.88 638 LEU A C 1
ATOM 4936 O O . LEU A 1 638 ? 12.298 6.258 -52.298 1.00 79.88 638 LEU A O 1
ATOM 4940 N N . LYS A 1 639 ? 13.945 6.303 -50.757 1.00 75.56 639 LYS A N 1
ATOM 4941 C CA . LYS A 1 639 ? 15.011 5.755 -51.614 1.00 75.56 639 LYS A CA 1
ATOM 4942 C C . LYS A 1 639 ? 16.033 4.977 -50.790 1.00 75.56 639 LYS A C 1
ATOM 4944 O O . LYS A 1 639 ? 16.404 5.438 -49.720 1.00 75.56 639 LYS A O 1
ATOM 4949 N N . LEU A 1 640 ? 16.550 3.867 -51.313 1.00 75.94 640 LEU A N 1
ATOM 4950 C CA . LEU A 1 640 ? 17.766 3.234 -50.787 1.00 75.94 640 LEU A CA 1
ATOM 4951 C C . LEU A 1 640 ? 18.944 4.238 -50.817 1.00 75.94 640 LEU A C 1
ATOM 4953 O O . LEU A 1 640 ? 19.017 5.101 -51.697 1.00 75.94 640 LEU A O 1
ATOM 4957 N N . ALA A 1 641 ? 19.787 4.195 -49.788 1.00 75.50 641 ALA A N 1
ATOM 4958 C CA . ALA A 1 641 ? 20.872 5.128 -49.493 1.00 75.50 641 ALA A CA 1
ATOM 4959 C C . ALA A 1 641 ? 22.100 4.357 -48.970 1.00 75.50 641 ALA A C 1
ATOM 4961 O O . ALA A 1 641 ? 22.272 4.132 -47.772 1.00 75.50 641 ALA A O 1
ATOM 4962 N N . GLU A 1 642 ? 22.964 3.957 -49.895 1.00 68.06 642 GLU A N 1
ATOM 4963 C CA . GLU A 1 642 ? 24.069 3.021 -49.652 1.00 68.06 642 GLU A CA 1
ATOM 4964 C C . GLU A 1 642 ? 25.184 3.557 -48.720 1.00 68.06 642 GLU A C 1
ATOM 4966 O O . GLU A 1 642 ? 25.956 2.758 -48.219 1.00 68.06 642 GLU A O 1
ATOM 4971 N N . ASP A 1 643 ? 25.217 4.861 -48.394 1.00 70.62 643 ASP A N 1
ATOM 4972 C CA . ASP A 1 643 ? 26.301 5.512 -47.622 1.00 70.62 643 ASP A CA 1
ATOM 4973 C C . ASP A 1 643 ? 25.830 6.287 -46.357 1.00 70.62 643 ASP A C 1
ATOM 4975 O O . ASP A 1 643 ? 26.277 7.412 -46.097 1.00 70.62 643 ASP A O 1
ATOM 4979 N N . THR A 1 644 ? 24.894 5.763 -45.552 1.00 71.12 644 THR A N 1
ATOM 4980 C CA . THR A 1 644 ? 24.480 6.459 -44.305 1.00 71.12 644 THR A CA 1
ATOM 4981 C C . THR A 1 644 ? 25.415 6.124 -43.131 1.00 71.12 644 THR A C 1
ATOM 4983 O O . THR A 1 644 ? 25.560 4.952 -42.787 1.00 71.12 644 THR A O 1
ATOM 4986 N N . PRO A 1 645 ? 26.012 7.117 -42.438 1.00 77.56 645 PRO A N 1
ATOM 4987 C CA . PRO A 1 645 ? 26.914 6.854 -41.319 1.00 77.56 645 PRO A CA 1
ATOM 4988 C C . PRO A 1 645 ? 26.179 6.296 -40.090 1.00 77.56 645 PRO A C 1
ATOM 4990 O O . PRO A 1 645 ? 25.211 6.889 -39.608 1.00 77.56 645 PRO A O 1
ATOM 4993 N N . VAL A 1 646 ? 26.700 5.200 -39.530 1.00 83.31 646 VAL A N 1
ATOM 4994 C CA . VAL A 1 646 ? 26.223 4.620 -38.263 1.00 83.31 646 VAL A CA 1
ATOM 4995 C C . VAL A 1 646 ? 26.467 5.609 -37.102 1.00 83.31 646 VAL A C 1
ATOM 4997 O O . VAL A 1 646 ? 27.544 6.214 -37.037 1.00 83.31 646 VAL A O 1
ATOM 5000 N N . PRO A 1 647 ? 25.516 5.802 -36.162 1.00 73.06 647 PRO A N 1
ATOM 5001 C CA . PRO A 1 647 ? 25.680 6.731 -35.040 1.00 73.06 647 PRO A CA 1
ATOM 5002 C C . PRO A 1 647 ? 26.791 6.344 -34.038 1.00 73.06 647 PRO A C 1
ATOM 5004 O O . PRO A 1 647 ? 26.537 5.735 -33.007 1.00 73.06 647 PRO A O 1
ATOM 5007 N N . ALA A 1 648 ? 28.028 6.782 -34.287 1.00 67.06 648 ALA A N 1
ATOM 5008 C CA . ALA A 1 648 ? 29.214 6.433 -33.486 1.00 67.06 648 ALA A CA 1
ATOM 5009 C C . ALA A 1 648 ? 29.361 7.155 -32.122 1.00 67.06 648 ALA A C 1
ATOM 5011 O O . ALA A 1 648 ? 30.389 7.022 -31.459 1.00 67.06 648 ALA A O 1
ATOM 5012 N N . LYS A 1 649 ? 28.389 7.980 -31.710 1.00 79.06 649 LYS A N 1
ATOM 5013 C CA . LYS A 1 649 ? 28.380 8.667 -30.404 1.00 79.06 649 LYS A CA 1
ATOM 5014 C C . LYS A 1 649 ? 26.974 8.670 -29.817 1.00 79.06 649 LYS A C 1
ATOM 5016 O O . LYS A 1 649 ? 26.154 9.514 -30.184 1.00 79.06 649 LYS A O 1
ATOM 5021 N N . LEU A 1 650 ? 26.721 7.752 -28.892 1.00 89.31 650 LEU A N 1
ATOM 5022 C CA . LEU A 1 650 ? 25.498 7.728 -28.095 1.00 89.31 650 LEU A CA 1
ATOM 5023 C C . LEU A 1 650 ? 25.544 8.761 -26.971 1.00 89.31 650 LEU A C 1
ATOM 5025 O O . LEU A 1 650 ? 26.603 9.032 -26.398 1.00 89.31 650 LEU A O 1
ATOM 5029 N N . LYS A 1 651 ? 24.383 9.303 -26.600 1.00 91.81 651 LYS A N 1
ATOM 5030 C CA . LYS A 1 651 ? 24.235 9.963 -25.296 1.00 91.81 651 LYS A CA 1
ATOM 5031 C C . LYS A 1 651 ? 24.124 8.901 -24.202 1.00 91.81 651 LYS A C 1
ATOM 5033 O O . LYS A 1 651 ? 23.603 7.819 -24.446 1.00 91.81 651 LYS A O 1
ATOM 5038 N N . LYS A 1 652 ? 24.531 9.239 -22.976 1.00 93.06 652 LYS A N 1
ATOM 5039 C CA . LYS A 1 652 ? 24.236 8.401 -21.806 1.00 93.06 652 LYS A CA 1
ATOM 5040 C C . LYS A 1 652 ? 22.719 8.191 -21.706 1.00 93.06 652 LYS A C 1
ATOM 5042 O O . LYS A 1 652 ? 21.981 9.177 -21.704 1.00 93.06 652 LYS A O 1
ATOM 5047 N N . GLY A 1 653 ? 22.274 6.940 -21.617 1.00 92.88 653 GLY A N 1
ATOM 5048 C CA . GLY A 1 653 ? 20.855 6.572 -21.618 1.00 92.88 653 GLY A CA 1
ATOM 5049 C C . GLY A 1 653 ? 20.296 6.154 -22.988 1.00 92.88 653 GLY A C 1
ATOM 5050 O O . GLY A 1 653 ? 19.164 5.676 -23.050 1.00 92.88 653 GLY A O 1
ATOM 5051 N N . GLU A 1 654 ? 21.055 6.325 -24.076 1.00 94.69 654 GLU A N 1
ATOM 5052 C CA . GLU A 1 654 ? 20.716 5.803 -25.406 1.00 94.69 654 GLU A CA 1
ATOM 5053 C C . GLU A 1 654 ? 21.352 4.424 -25.635 1.00 94.69 654 GLU A C 1
ATOM 5055 O O . GLU A 1 654 ? 22.394 4.099 -25.069 1.00 94.69 654 GLU A O 1
ATOM 5060 N N . VAL A 1 655 ? 20.718 3.641 -26.504 1.00 96.12 655 VAL A N 1
ATOM 5061 C CA . VAL A 1 655 ? 21.150 2.318 -26.959 1.00 96.12 655 VAL A CA 1
ATOM 5062 C C . VAL A 1 655 ? 21.276 2.354 -28.482 1.00 96.12 655 VAL A C 1
ATOM 5064 O O . VAL A 1 655 ? 20.375 2.862 -29.155 1.00 96.12 655 VAL A O 1
ATOM 5067 N N . LEU A 1 656 ? 22.372 1.826 -29.030 1.00 96.44 656 LEU A N 1
ATOM 5068 C CA . LEU A 1 656 ? 22.538 1.522 -30.452 1.00 96.44 656 LEU A CA 1
ATOM 5069 C C . LEU A 1 656 ? 22.083 0.083 -30.692 1.00 96.44 656 LEU A C 1
ATOM 5071 O O . LEU A 1 656 ? 22.620 -0.845 -30.089 1.00 96.44 656 LEU A O 1
ATOM 5075 N N . VAL A 1 657 ? 21.124 -0.101 -31.593 1.00 96.62 657 VAL A N 1
ATOM 5076 C CA . VAL A 1 657 ? 20.580 -1.412 -31.959 1.00 96.62 657 VAL A CA 1
ATOM 5077 C C . VAL A 1 657 ? 20.907 -1.697 -33.421 1.00 96.62 657 VAL A C 1
ATOM 5079 O O . VAL A 1 657 ? 20.588 -0.885 -34.294 1.00 96.62 657 VAL A O 1
ATOM 5082 N N . LYS A 1 658 ? 21.506 -2.861 -33.692 1.00 95.88 658 LYS A N 1
ATOM 5083 C CA . LYS A 1 658 ? 21.547 -3.476 -35.022 1.00 95.88 658 LYS A CA 1
ATOM 5084 C C . LYS A 1 658 ? 20.168 -4.079 -35.281 1.00 95.88 658 LYS A C 1
ATOM 5086 O O . LYS A 1 658 ? 19.794 -5.072 -34.656 1.00 95.88 658 LYS A O 1
ATOM 5091 N N . VAL A 1 659 ? 19.384 -3.453 -36.149 1.00 96.00 659 VAL A N 1
ATOM 5092 C CA . VAL A 1 659 ? 17.995 -3.843 -36.404 1.00 96.00 659 VAL A CA 1
ATOM 5093 C C . VAL A 1 659 ? 17.962 -5.121 -37.233 1.00 96.00 659 VAL A C 1
ATOM 5095 O O . VAL A 1 659 ? 18.558 -5.206 -38.304 1.00 96.00 659 VAL A O 1
ATOM 5098 N N . GLN A 1 660 ? 17.224 -6.107 -36.737 1.00 96.00 660 GLN A N 1
ATOM 5099 C CA . GLN A 1 660 ? 16.971 -7.378 -37.405 1.00 96.00 660 GLN A CA 1
ATOM 5100 C C . GLN A 1 660 ? 15.653 -7.338 -38.191 1.00 96.00 660 GLN A C 1
ATOM 5102 O O . GLN A 1 660 ? 15.596 -7.792 -39.334 1.00 96.00 660 GLN A O 1
ATOM 5107 N N . ALA A 1 661 ? 14.608 -6.733 -37.621 1.00 94.25 661 ALA A N 1
ATOM 5108 C CA . ALA A 1 661 ? 13.310 -6.555 -38.266 1.00 94.25 661 ALA A CA 1
ATOM 5109 C C . ALA A 1 661 ? 12.655 -5.228 -37.855 1.00 94.25 661 ALA A C 1
ATOM 5111 O O . ALA A 1 661 ? 12.815 -4.773 -36.721 1.00 94.25 661 ALA A O 1
ATOM 5112 N N . ALA A 1 662 ? 11.882 -4.632 -38.764 1.00 94.25 662 ALA A N 1
ATOM 5113 C CA . ALA A 1 662 ? 11.131 -3.400 -38.534 1.00 94.25 662 ALA A CA 1
ATOM 5114 C C . ALA A 1 662 ? 9.690 -3.534 -39.043 1.00 94.25 662 ALA A C 1
ATOM 5116 O O . ALA A 1 662 ? 9.472 -4.077 -40.126 1.00 94.25 662 ALA A O 1
ATOM 5117 N N . ALA A 1 663 ? 8.693 -3.032 -38.308 1.00 91.62 663 ALA A N 1
ATOM 5118 C CA . ALA A 1 663 ? 7.290 -3.153 -38.718 1.00 91.62 663 ALA A CA 1
ATOM 5119 C C . ALA A 1 663 ? 6.661 -1.820 -39.133 1.00 91.62 663 ALA A C 1
ATOM 5121 O O . ALA A 1 663 ? 6.816 -0.783 -38.484 1.00 91.62 663 ALA A O 1
ATOM 5122 N N . LEU A 1 664 ? 5.888 -1.874 -40.218 1.00 91.25 664 LEU A N 1
ATOM 5123 C CA . LEU A 1 664 ? 5.254 -0.706 -40.812 1.00 91.25 664 LEU A CA 1
ATOM 5124 C C . LEU A 1 664 ? 4.002 -0.287 -40.042 1.00 91.25 664 LEU A C 1
ATOM 5126 O O . LEU A 1 664 ? 3.264 -1.120 -39.501 1.00 91.25 664 LEU A O 1
ATOM 5130 N N . ASN A 1 665 ? 3.722 1.016 -40.058 1.00 88.38 665 ASN A N 1
ATOM 5131 C CA . ASN A 1 665 ? 2.574 1.617 -39.395 1.00 88.38 665 ASN A CA 1
ATOM 5132 C C . ASN A 1 665 ? 1.862 2.656 -40.277 1.00 88.38 665 ASN A C 1
ATOM 5134 O O . ASN A 1 665 ? 2.504 3.410 -41.009 1.00 88.38 665 ASN A O 1
ATOM 5138 N N . PRO A 1 666 ? 0.527 2.813 -40.153 1.00 85.00 666 PRO A N 1
ATOM 5139 C CA . PRO A 1 666 ? -0.204 3.848 -40.882 1.00 85.00 666 PRO A CA 1
ATOM 5140 C C . PRO A 1 666 ? 0.248 5.284 -40.596 1.00 85.00 666 PRO A C 1
ATOM 5142 O O . PRO A 1 666 ? -0.087 6.180 -41.364 1.00 85.00 666 PRO A O 1
ATOM 5145 N N . VAL A 1 667 ? 0.963 5.523 -39.492 1.00 82.00 667 VAL A N 1
ATOM 5146 C CA . VAL A 1 667 ? 1.525 6.838 -39.161 1.00 82.00 667 VAL A CA 1
ATOM 5147 C C . VAL A 1 667 ? 2.706 7.205 -40.071 1.00 82.00 667 VAL A C 1
ATOM 5149 O O . VAL A 1 667 ? 2.805 8.366 -40.463 1.00 82.00 667 VAL A O 1
ATOM 5152 N N . GLY A 1 668 ? 3.516 6.231 -40.510 1.00 82.12 668 GLY A N 1
ATOM 5153 C CA . GLY A 1 668 ? 4.697 6.458 -41.350 1.00 82.12 668 GLY A CA 1
ATOM 5154 C C . GLY A 1 668 ? 4.350 7.134 -42.677 1.00 82.12 668 GLY A C 1
ATOM 5155 O O . GLY A 1 668 ? 4.787 8.255 -42.943 1.00 82.12 668 GLY A O 1
ATOM 5156 N N . TYR A 1 669 ? 3.474 6.524 -43.486 1.00 83.44 669 TYR A N 1
ATOM 5157 C CA . TYR A 1 669 ? 3.068 7.128 -44.766 1.00 83.44 669 TYR A CA 1
ATOM 5158 C C . TYR A 1 669 ? 2.250 8.423 -44.599 1.00 83.44 669 TYR A C 1
ATOM 5160 O O . TYR A 1 669 ? 2.257 9.273 -45.489 1.00 83.44 669 TYR A O 1
ATOM 5168 N N . LYS A 1 670 ? 1.552 8.616 -43.468 1.00 80.19 670 LYS A N 1
ATOM 5169 C CA . LYS A 1 670 ? 0.827 9.869 -43.182 1.00 80.19 670 LYS A CA 1
ATOM 5170 C C . LYS A 1 670 ? 1.783 11.016 -42.884 1.00 80.19 670 LYS A C 1
ATOM 5172 O O . LYS A 1 670 ? 1.579 12.107 -43.403 1.00 80.19 670 LYS A O 1
ATOM 5177 N N . ILE A 1 671 ? 2.838 10.766 -42.109 1.00 80.50 671 ILE A N 1
ATOM 5178 C CA . ILE A 1 671 ? 3.920 11.728 -41.867 1.00 80.50 671 ILE A CA 1
ATOM 5179 C C . ILE A 1 671 ? 4.538 12.162 -43.202 1.00 80.50 671 ILE A C 1
ATOM 5181 O O . ILE A 1 671 ? 4.655 13.361 -43.451 1.00 80.50 671 ILE A O 1
ATOM 5185 N N . MET A 1 672 ? 4.838 11.208 -44.093 1.00 82.19 672 MET A N 1
ATOM 5186 C CA . MET A 1 672 ? 5.358 11.488 -45.440 1.00 82.19 672 MET A CA 1
ATOM 5187 C C . MET A 1 672 ? 4.397 12.325 -46.297 1.00 82.19 672 MET A C 1
ATOM 5189 O O . MET A 1 672 ? 4.840 13.223 -47.009 1.00 82.19 672 MET A O 1
ATOM 5193 N N . GLY A 1 673 ? 3.089 12.054 -46.234 1.00 77.94 673 GLY A N 1
ATOM 5194 C CA . GLY A 1 673 ? 2.083 12.760 -47.033 1.00 77.94 673 GLY A CA 1
ATOM 5195 C C . GLY A 1 673 ? 1.668 14.137 -46.500 1.00 77.94 673 GLY A C 1
ATOM 5196 O O . GLY A 1 673 ? 1.237 14.976 -47.287 1.00 77.94 673 GLY A O 1
ATOM 5197 N N . VAL A 1 674 ? 1.770 14.378 -45.187 1.00 74.81 674 VAL A N 1
ATOM 5198 C CA . VAL A 1 674 ? 1.245 15.591 -44.525 1.00 74.81 674 VAL A CA 1
ATOM 5199 C C . VAL A 1 674 ? 2.339 16.599 -44.162 1.00 74.81 674 VAL A C 1
ATOM 5201 O O . VAL A 1 674 ? 2.083 17.803 -44.203 1.00 74.81 674 VAL A O 1
ATOM 5204 N N . LEU A 1 675 ? 3.550 16.160 -43.793 1.00 76.12 675 LEU A N 1
ATOM 5205 C CA . LEU A 1 675 ? 4.581 17.099 -43.342 1.00 76.12 675 LEU A CA 1
ATOM 5206 C C . LEU A 1 675 ? 5.268 17.832 -44.510 1.00 76.12 675 LEU A C 1
ATOM 5208 O O . LEU A 1 675 ? 5.599 17.221 -45.529 1.00 76.12 675 LEU A O 1
ATOM 5212 N N . PRO A 1 676 ? 5.579 19.135 -44.357 1.00 74.75 676 PRO A N 1
ATOM 5213 C CA . PRO A 1 676 ? 6.381 19.866 -45.329 1.00 74.75 676 PRO A CA 1
ATOM 5214 C C . PRO A 1 676 ? 7.759 19.228 -45.542 1.00 74.75 676 PRO A C 1
ATOM 5216 O O . PRO A 1 676 ? 8.441 18.850 -44.587 1.00 74.75 676 PRO A O 1
ATOM 5219 N N . GLY A 1 677 ? 8.232 19.205 -46.792 1.00 72.06 677 GLY A N 1
ATOM 5220 C CA . GLY A 1 677 ? 9.499 18.559 -47.157 1.00 72.06 677 GLY A CA 1
ATOM 5221 C C . GLY A 1 677 ? 10.738 19.066 -46.400 1.00 72.06 677 GLY A C 1
ATOM 5222 O O . GLY A 1 677 ? 11.696 18.319 -46.239 1.00 72.06 677 GLY A O 1
ATOM 5223 N N . PHE A 1 678 ? 10.735 20.300 -45.879 1.00 71.75 678 PHE A N 1
ATOM 5224 C CA . PHE A 1 678 ? 11.843 20.811 -45.058 1.00 71.75 678 PHE A CA 1
ATOM 5225 C C . PHE A 1 678 ? 11.917 20.175 -43.657 1.00 71.75 678 PHE A C 1
ATOM 5227 O O . PHE A 1 678 ? 12.994 20.156 -43.065 1.00 71.75 678 PHE A O 1
ATOM 5234 N N . VAL A 1 679 ? 10.801 19.649 -43.140 1.00 74.81 679 VAL A N 1
ATOM 5235 C CA . VAL A 1 679 ? 10.756 18.865 -41.895 1.00 74.81 679 VAL A CA 1
ATOM 5236 C C . VAL A 1 679 ? 11.233 17.442 -42.181 1.00 74.81 679 VAL A C 1
ATOM 5238 O O . VAL A 1 679 ? 12.132 16.948 -41.507 1.00 74.81 679 VAL A O 1
ATOM 5241 N N . LEU A 1 680 ? 10.702 16.826 -43.244 1.00 72.56 680 LEU A N 1
ATOM 5242 C CA . LEU A 1 680 ? 11.043 15.460 -43.662 1.00 72.56 680 LEU A CA 1
ATOM 5243 C C . LEU A 1 680 ? 12.531 15.282 -44.005 1.00 72.56 680 LEU A C 1
ATOM 5245 O O . LEU A 1 680 ? 13.102 14.250 -43.676 1.00 72.56 680 LEU A O 1
ATOM 5249 N N . ARG A 1 681 ? 13.206 16.316 -44.530 1.00 70.44 681 ARG A N 1
ATOM 5250 C CA . ARG A 1 681 ? 14.668 16.325 -44.762 1.00 70.44 681 ARG A CA 1
ATOM 5251 C C . ARG A 1 681 ? 15.537 16.047 -43.527 1.00 70.44 681 ARG A C 1
ATOM 5253 O O . ARG A 1 681 ? 16.731 15.818 -43.698 1.00 70.44 681 ARG A O 1
ATOM 5260 N N . ARG A 1 682 ? 14.991 16.121 -42.308 1.00 70.25 682 ARG A N 1
ATOM 5261 C CA . ARG A 1 682 ? 15.707 15.782 -41.062 1.00 70.25 682 ARG A CA 1
ATOM 5262 C C . ARG A 1 682 ? 15.564 14.312 -40.663 1.00 70.25 682 ARG A C 1
ATOM 5264 O O . ARG A 1 682 ? 16.316 13.856 -39.811 1.00 70.25 682 ARG A O 1
ATOM 5271 N N . VAL A 1 683 ? 14.623 13.589 -41.268 1.00 72.56 683 VAL A N 1
ATOM 5272 C CA . VAL A 1 683 ? 14.367 12.165 -41.030 1.00 72.56 683 VAL A CA 1
ATOM 5273 C C . VAL A 1 683 ? 15.302 11.350 -41.924 1.00 72.56 683 VAL A C 1
ATOM 5275 O O . VAL A 1 683 ? 15.206 11.430 -43.146 1.00 72.56 683 VAL A O 1
ATOM 5278 N N . GLN A 1 684 ? 16.229 10.603 -41.325 1.00 74.88 684 GLN A N 1
ATOM 5279 C CA . GLN A 1 684 ? 17.212 9.770 -42.030 1.00 74.88 684 GLN A CA 1
ATOM 5280 C C . GLN A 1 684 ? 16.653 8.380 -42.341 1.00 74.88 684 GLN A C 1
ATOM 5282 O O . GLN A 1 684 ? 16.865 7.883 -43.441 1.00 74.88 684 GLN A O 1
ATOM 5287 N N . ALA A 1 685 ? 15.890 7.803 -41.410 1.00 84.25 685 ALA A N 1
ATOM 5288 C CA . ALA A 1 685 ? 15.194 6.528 -41.559 1.00 84.25 685 ALA A CA 1
ATOM 5289 C C . ALA A 1 685 ? 13.733 6.659 -41.104 1.00 84.25 685 ALA A C 1
ATOM 5291 O O . ALA A 1 685 ? 13.403 7.532 -40.304 1.00 84.25 685 ALA A O 1
ATOM 5292 N N . VAL A 1 686 ? 12.853 5.805 -41.628 1.00 86.38 686 VAL A N 1
ATOM 5293 C CA . VAL A 1 686 ? 11.398 5.856 -41.385 1.00 86.38 686 VAL A CA 1
ATOM 5294 C C . VAL A 1 686 ? 10.916 4.648 -40.578 1.00 86.38 686 VAL A C 1
ATOM 5296 O O . VAL A 1 686 ? 11.708 3.776 -40.236 1.00 86.38 686 VAL A O 1
ATOM 5299 N N . GLU A 1 687 ? 9.618 4.605 -40.273 1.00 90.62 687 GLU A N 1
ATOM 5300 C CA . GLU A 1 687 ? 8.984 3.636 -39.366 1.00 90.62 687 GLU A CA 1
ATOM 5301 C C . GLU A 1 687 ? 9.512 3.648 -37.928 1.00 90.62 687 GLU A C 1
ATOM 5303 O O . GLU A 1 687 ? 10.486 4.320 -37.583 1.00 90.62 687 GLU A O 1
ATOM 5308 N N . HIS A 1 688 ? 8.775 2.951 -37.065 1.00 90.31 688 HIS A N 1
ATOM 5309 C CA . HIS A 1 688 ? 8.835 3.146 -35.622 1.00 90.31 688 HIS A CA 1
ATOM 5310 C C . HIS A 1 688 ? 9.118 1.861 -34.845 1.00 90.31 688 HIS A C 1
ATOM 5312 O O . HIS A 1 688 ? 9.900 1.928 -33.907 1.00 90.31 688 HIS A O 1
ATOM 5318 N N . ASP A 1 689 ? 8.542 0.716 -35.222 1.00 93.12 689 ASP A N 1
ATOM 5319 C CA . ASP A 1 689 ? 8.711 -0.542 -34.479 1.00 93.12 689 ASP A CA 1
ATOM 5320 C C . ASP A 1 689 ? 9.947 -1.307 -34.942 1.00 93.12 689 ASP A C 1
ATOM 5322 O O . ASP A 1 689 ? 10.124 -1.485 -36.149 1.00 93.12 689 ASP A O 1
ATOM 5326 N N . LEU A 1 690 ? 10.742 -1.817 -34.000 1.00 94.88 690 LEU A N 1
ATOM 5327 C CA . LEU A 1 690 ? 11.930 -2.621 -34.279 1.00 94.88 690 LEU A CA 1
ATOM 5328 C C . LEU A 1 690 ? 12.082 -3.828 -33.342 1.00 94.88 690 LEU A C 1
ATOM 5330 O O . LEU A 1 690 ? 11.647 -3.813 -32.189 1.00 94.88 690 LEU A O 1
ATOM 5334 N N . SER A 1 691 ? 12.807 -4.831 -33.826 1.00 95.44 691 SER A N 1
ATOM 5335 C CA . SER A 1 691 ? 13.559 -5.781 -33.007 1.00 95.44 691 SER A CA 1
ATOM 5336 C C . SER A 1 691 ? 14.964 -5.949 -33.581 1.00 95.44 691 SER A C 1
ATOM 5338 O O . SER A 1 691 ? 15.175 -5.808 -34.789 1.00 95.44 691 SER A O 1
ATOM 5340 N N . GLY A 1 692 ? 15.939 -6.206 -32.718 1.00 96.31 692 GLY A N 1
ATOM 5341 C CA . GLY A 1 692 ? 17.343 -6.290 -33.089 1.00 96.31 692 GLY A CA 1
ATOM 5342 C C . GLY A 1 692 ? 18.235 -6.670 -31.920 1.00 96.31 692 GLY A C 1
ATOM 5343 O O . GLY A 1 692 ? 17.753 -7.101 -30.876 1.00 96.31 692 GLY A O 1
ATOM 5344 N N . VAL A 1 693 ? 19.535 -6.481 -32.112 1.00 97.19 693 VAL A N 1
ATOM 5345 C CA . VAL A 1 693 ? 20.583 -6.811 -31.139 1.00 97.19 693 VAL A CA 1
ATOM 5346 C C . VAL A 1 693 ? 21.300 -5.533 -30.717 1.00 97.19 693 VAL A C 1
ATOM 5348 O O . VAL A 1 693 ? 21.578 -4.667 -31.552 1.00 97.19 693 VAL A O 1
ATOM 5351 N N . VAL A 1 694 ? 21.575 -5.383 -29.427 1.00 97.25 694 VAL A N 1
ATOM 5352 C CA . VAL A 1 694 ? 22.286 -4.222 -28.882 1.00 97.25 694 VAL A CA 1
ATOM 5353 C C . VAL A 1 694 ? 23.768 -4.270 -29.252 1.00 97.25 694 VAL A C 1
ATOM 5355 O O . VAL A 1 694 ? 24.425 -5.297 -29.131 1.00 97.25 694 VAL A O 1
ATOM 5358 N N . VAL A 1 695 ? 24.288 -3.125 -29.692 1.00 95.50 695 VAL A N 1
ATOM 5359 C CA . VAL A 1 695 ? 25.691 -2.915 -30.091 1.00 95.50 695 VAL A CA 1
ATOM 5360 C C . VAL A 1 695 ? 26.427 -2.056 -29.060 1.00 95.50 695 VAL A C 1
ATOM 5362 O O . VAL A 1 695 ? 27.589 -2.285 -28.762 1.00 95.50 695 VAL A O 1
ATOM 5365 N N . ASP A 1 696 ? 25.747 -1.054 -28.503 1.00 94.25 696 ASP A N 1
ATOM 5366 C CA . ASP A 1 696 ? 26.255 -0.206 -27.422 1.00 94.25 696 ASP A CA 1
ATOM 5367 C C . ASP A 1 696 ? 25.064 0.233 -26.563 1.00 94.25 696 ASP A C 1
ATOM 5369 O O . ASP A 1 696 ? 24.086 0.772 -27.079 1.00 94.25 696 ASP A O 1
ATOM 5373 N N . GLY A 1 697 ? 25.132 -0.024 -25.258 1.00 91.88 697 GLY A N 1
ATOM 5374 C CA . GLY A 1 697 ? 24.116 0.342 -24.272 1.00 91.88 697 GLY A CA 1
ATOM 5375 C C . GLY A 1 697 ? 24.528 1.509 -23.372 1.00 91.88 697 GLY A C 1
ATOM 5376 O O . GLY A 1 697 ? 24.156 1.498 -22.201 1.00 91.88 697 GLY A O 1
ATOM 5377 N N . ASN A 1 698 ? 25.343 2.454 -23.854 1.00 93.44 698 ASN A N 1
ATOM 5378 C CA . ASN A 1 698 ? 25.973 3.568 -23.126 1.00 93.44 698 ASN A CA 1
ATOM 5379 C C . ASN A 1 698 ? 25.244 4.061 -21.849 1.00 93.44 698 ASN A C 1
ATOM 5381 O O . ASN A 1 698 ? 24.407 4.972 -21.863 1.00 93.44 698 ASN A O 1
ATOM 5385 N N . GLY A 1 699 ? 25.641 3.499 -20.702 1.00 89.44 699 GLY A N 1
ATOM 5386 C CA . GLY A 1 699 ? 25.134 3.877 -19.381 1.00 89.44 699 GLY A CA 1
ATOM 5387 C C . GLY A 1 699 ? 23.698 3.428 -19.086 1.00 89.44 699 GLY A C 1
ATOM 5388 O O . GLY A 1 699 ? 22.997 4.129 -18.355 1.00 89.44 699 GLY A O 1
ATOM 5389 N N . THR A 1 700 ? 23.273 2.299 -19.657 1.00 94.94 700 THR A N 1
ATOM 5390 C CA . THR A 1 700 ? 21.945 1.674 -19.513 1.00 94.94 700 THR A CA 1
ATOM 5391 C C . THR A 1 700 ? 22.050 0.258 -18.919 1.00 94.94 700 THR A C 1
ATOM 5393 O O . THR A 1 700 ? 23.142 -0.214 -18.607 1.00 94.94 700 THR A O 1
ATOM 5396 N N . GLU A 1 701 ? 20.912 -0.424 -18.748 1.00 92.88 701 GLU A N 1
ATOM 5397 C CA . GLU A 1 701 ? 20.840 -1.835 -18.324 1.00 92.88 701 GLU A CA 1
ATOM 5398 C C . GLU A 1 701 ? 21.111 -2.851 -19.454 1.00 92.88 701 GLU A C 1
ATOM 5400 O O . GLU A 1 701 ? 21.215 -4.053 -19.191 1.00 92.88 701 GLU A O 1
ATOM 5405 N N . PHE A 1 702 ? 21.215 -2.380 -20.700 1.00 95.62 702 PHE A N 1
ATOM 5406 C CA . PHE A 1 702 ? 21.471 -3.208 -21.874 1.00 95.62 702 PHE A CA 1
ATOM 5407 C C . PHE A 1 702 ? 22.972 -3.352 -22.143 1.00 95.62 702 PHE A C 1
ATOM 5409 O O . PHE A 1 702 ? 23.745 -2.402 -21.997 1.00 95.62 702 PHE A O 1
ATOM 5416 N N . LYS A 1 703 ? 23.373 -4.551 -22.550 1.00 94.25 703 LYS A N 1
ATOM 5417 C CA . LYS A 1 703 ? 24.735 -4.950 -22.909 1.00 94.25 703 LYS A CA 1
ATOM 5418 C C . LYS A 1 703 ? 24.806 -5.266 -24.397 1.00 94.25 703 LYS A C 1
ATOM 5420 O O . LYS A 1 703 ? 23.785 -5.530 -25.021 1.00 94.25 703 LYS A O 1
ATOM 5425 N N . GLU A 1 704 ? 26.016 -5.257 -24.944 1.00 95.12 704 GLU A N 1
ATOM 5426 C CA . GLU A 1 704 ? 26.288 -5.819 -26.270 1.00 95.12 704 GLU A CA 1
ATOM 5427 C C . GLU A 1 704 ? 25.756 -7.264 -26.359 1.00 95.12 704 GLU A C 1
ATOM 5429 O O . GLU A 1 704 ? 25.738 -7.982 -25.355 1.00 95.12 704 GLU A O 1
ATOM 5434 N N . ASP A 1 705 ? 25.258 -7.639 -27.536 1.00 94.88 705 ASP A N 1
ATOM 5435 C CA . ASP A 1 705 ? 24.565 -8.900 -27.841 1.00 94.88 705 ASP A CA 1
ATOM 5436 C C . ASP A 1 705 ? 23.201 -9.135 -27.149 1.00 94.88 705 ASP A C 1
ATOM 5438 O O . ASP A 1 705 ? 22.554 -10.153 -27.405 1.00 94.88 705 ASP A O 1
ATOM 5442 N N . ASP A 1 706 ? 22.675 -8.193 -26.352 1.00 96.81 706 ASP A N 1
ATOM 5443 C CA . ASP A 1 706 ? 21.301 -8.304 -25.838 1.00 96.81 706 ASP A CA 1
ATOM 5444 C C . ASP A 1 706 ? 20.269 -8.219 -26.979 1.00 96.81 706 ASP A C 1
ATOM 5446 O O . ASP A 1 706 ? 20.183 -7.218 -27.696 1.00 96.81 706 ASP A O 1
ATOM 5450 N N . GLU A 1 707 ? 19.416 -9.237 -27.106 1.00 96.62 707 GLU A N 1
ATOM 5451 C CA . GLU A 1 707 ? 18.274 -9.208 -28.022 1.00 96.62 707 GLU A CA 1
ATOM 5452 C C . GLU A 1 707 ? 17.152 -8.325 -27.463 1.00 96.62 707 GLU A C 1
ATOM 5454 O O . GLU A 1 707 ? 16.706 -8.497 -26.325 1.00 96.62 707 GLU A O 1
ATOM 5459 N N . VAL A 1 708 ? 16.667 -7.376 -28.264 1.00 96.62 708 VAL A N 1
ATOM 5460 C CA . VAL A 1 708 ? 15.703 -6.352 -27.838 1.00 96.62 708 VAL A CA 1
ATOM 5461 C C . VAL A 1 708 ? 14.580 -6.128 -28.847 1.00 96.62 708 VAL A C 1
ATOM 5463 O O . VAL A 1 708 ? 14.685 -6.428 -30.041 1.00 96.62 708 VAL A O 1
ATOM 5466 N N . PHE A 1 709 ? 13.483 -5.561 -28.359 1.00 94.69 709 PHE A N 1
ATOM 5467 C CA . PHE A 1 709 ? 12.368 -5.058 -29.154 1.00 94.69 709 PHE A CA 1
ATOM 5468 C C . PHE A 1 709 ? 11.812 -3.775 -28.528 1.00 94.69 709 PHE A C 1
ATOM 5470 O O . PHE A 1 709 ? 11.967 -3.528 -27.331 1.00 94.69 709 PHE A O 1
ATOM 5477 N N . GLY A 1 710 ? 11.199 -2.928 -29.348 1.00 93.62 710 GLY A N 1
ATOM 5478 C CA . GLY A 1 710 ? 10.639 -1.657 -28.899 1.00 93.62 710 GLY A CA 1
ATOM 5479 C C . GLY A 1 710 ? 10.265 -0.743 -30.056 1.00 93.62 710 GLY A C 1
ATOM 5480 O O . GLY A 1 710 ? 10.119 -1.197 -31.195 1.00 93.62 710 GLY A O 1
ATOM 5481 N N . TRP A 1 711 ? 10.088 0.550 -29.781 1.00 92.25 711 TRP A N 1
ATOM 5482 C CA . TRP A 1 711 ? 9.693 1.505 -30.820 1.00 92.25 711 TRP A CA 1
ATOM 5483 C C . TRP A 1 711 ? 10.267 2.913 -30.646 1.00 92.25 711 TRP A C 1
ATOM 5485 O O . TRP A 1 711 ? 10.660 3.333 -29.562 1.00 92.25 711 TRP A O 1
ATOM 5495 N N . ILE A 1 712 ? 10.313 3.671 -31.741 1.00 92.25 712 ILE A N 1
ATOM 5496 C CA . ILE A 1 712 ? 10.803 5.052 -31.788 1.00 92.25 712 ILE A CA 1
ATOM 5497 C C . ILE A 1 712 ? 9.598 5.997 -31.896 1.00 92.25 712 ILE A C 1
ATOM 5499 O O . ILE A 1 712 ? 9.005 6.094 -32.973 1.00 92.25 712 ILE A O 1
ATOM 5503 N N . PRO A 1 713 ? 9.235 6.742 -30.836 1.00 90.44 713 PRO A N 1
ATOM 5504 C CA . PRO A 1 713 ? 8.163 7.730 -30.872 1.00 90.44 713 PRO A CA 1
ATOM 5505 C C . PRO A 1 713 ? 8.312 8.752 -31.999 1.00 90.44 713 PRO A C 1
ATOM 5507 O O . PRO A 1 713 ? 9.414 9.191 -32.326 1.00 90.44 713 PRO A O 1
ATOM 5510 N N . VAL A 1 714 ? 7.188 9.196 -32.568 1.00 84.75 714 VAL A N 1
ATOM 5511 C CA . VAL A 1 714 ? 7.163 10.133 -33.709 1.00 84.75 714 VAL A CA 1
ATOM 5512 C C . VAL A 1 714 ? 7.939 11.425 -33.420 1.00 84.75 714 VAL A C 1
ATOM 5514 O O . VAL A 1 714 ? 8.708 11.889 -34.259 1.00 84.75 714 VAL A O 1
ATOM 5517 N N . ASN A 1 715 ? 7.789 11.997 -32.223 1.00 84.25 715 ASN A N 1
ATOM 5518 C CA . ASN A 1 715 ? 8.533 13.186 -31.795 1.00 84.25 715 ASN A CA 1
ATOM 5519 C C . ASN A 1 715 ? 10.047 12.926 -31.664 1.00 84.25 715 ASN A C 1
ATOM 5521 O O . ASN A 1 715 ? 10.846 13.799 -32.011 1.00 84.25 715 ASN A O 1
ATOM 5525 N N . GLN A 1 716 ? 10.455 11.736 -31.215 1.00 87.31 716 GLN A N 1
ATOM 5526 C CA . GLN A 1 716 ? 11.862 11.333 -31.166 1.00 87.31 716 GLN A CA 1
ATOM 5527 C C . GLN A 1 716 ? 12.421 11.118 -32.580 1.00 87.31 716 GLN A C 1
ATOM 5529 O O . GLN A 1 716 ? 13.484 11.649 -32.891 1.00 87.31 716 GLN A O 1
ATOM 5534 N N . SER A 1 717 ? 11.685 10.455 -33.476 1.00 87.38 717 SER A N 1
ATOM 5535 C CA . SER A 1 717 ? 12.077 10.277 -34.883 1.00 87.38 717 SER A CA 1
ATOM 5536 C C . SER A 1 717 ? 12.275 11.623 -35.600 1.00 87.38 717 SER A C 1
ATOM 5538 O O . SER A 1 717 ? 13.330 11.877 -36.179 1.00 87.38 717 SER A O 1
ATOM 5540 N N . LEU A 1 718 ? 11.325 12.556 -35.461 1.00 84.44 718 LEU A N 1
ATOM 5541 C CA . LEU A 1 718 ? 11.407 13.894 -36.068 1.00 84.44 718 LEU A CA 1
ATOM 5542 C C . LEU A 1 718 ? 12.530 14.782 -35.499 1.00 84.44 718 LEU A C 1
ATOM 5544 O O . LEU A 1 718 ? 12.997 15.687 -36.192 1.00 84.44 718 LEU A O 1
ATOM 5548 N N . SER A 1 719 ? 12.948 14.567 -34.246 1.00 85.06 719 SER A N 1
ATOM 5549 C CA . SER A 1 719 ? 13.984 15.380 -33.584 1.00 85.06 719 SER A CA 1
ATOM 5550 C C . SER A 1 719 ? 15.395 14.792 -33.683 1.00 85.06 719 SER A C 1
ATOM 5552 O O . SER A 1 719 ? 16.365 15.549 -33.709 1.00 85.06 719 SER A O 1
ATOM 5554 N N . THR A 1 720 ? 15.523 13.467 -33.764 1.00 85.94 720 THR A N 1
ATOM 5555 C CA . THR A 1 720 ? 16.810 12.752 -33.864 1.00 85.94 720 THR A CA 1
ATOM 5556 C C . THR A 1 720 ? 17.167 12.324 -35.287 1.00 85.94 720 THR A C 1
ATOM 5558 O O . THR A 1 720 ? 18.320 11.978 -35.541 1.00 85.94 720 THR A O 1
ATOM 5561 N N . GLY A 1 721 ? 16.184 12.308 -36.191 1.00 86.12 721 GLY A N 1
ATOM 5562 C CA . GLY A 1 721 ? 16.286 11.750 -37.536 1.00 86.12 721 GLY A CA 1
ATOM 5563 C C . GLY A 1 721 ? 16.239 10.220 -37.598 1.00 86.12 721 GLY A C 1
ATOM 5564 O O . GLY A 1 721 ? 16.287 9.670 -38.694 1.00 86.12 721 GLY A O 1
ATOM 5565 N N . GLN A 1 722 ? 16.160 9.528 -36.460 1.00 88.94 722 GLN A N 1
ATOM 5566 C CA . GLN A 1 722 ? 16.195 8.067 -36.393 1.00 88.94 722 GLN A CA 1
ATOM 5567 C C . GLN A 1 722 ? 14.834 7.439 -36.737 1.00 88.94 722 GLN A C 1
ATOM 5569 O O . GLN A 1 722 ? 13.778 8.050 -36.554 1.00 88.94 722 GLN A O 1
ATOM 5574 N N . GLY A 1 723 ? 14.870 6.197 -37.206 1.00 90.31 723 GLY A N 1
ATOM 5575 C CA . GLY A 1 723 ? 13.707 5.371 -37.528 1.00 90.31 723 GLY A CA 1
ATOM 5576 C C . GLY A 1 723 ? 14.083 3.892 -37.485 1.00 90.31 723 GLY A C 1
ATOM 5577 O O . GLY A 1 723 ? 15.261 3.560 -37.339 1.00 90.31 723 GLY A O 1
ATOM 5578 N N . ALA A 1 724 ? 13.091 3.013 -37.562 1.00 92.44 724 ALA A N 1
ATOM 5579 C CA . ALA A 1 724 ? 13.290 1.568 -37.455 1.00 92.44 724 ALA A CA 1
ATOM 5580 C C . ALA A 1 724 ? 13.732 0.914 -38.774 1.00 92.44 724 ALA A C 1
ATOM 5582 O O . ALA A 1 724 ? 14.425 -0.097 -38.756 1.00 92.44 724 ALA A O 1
ATOM 5583 N N . LEU A 1 725 ? 13.371 1.487 -39.927 1.00 91.38 725 LEU A N 1
ATOM 5584 C CA . LEU A 1 725 ? 13.706 0.963 -41.255 1.00 91.38 725 LEU A CA 1
ATOM 5585 C C . LEU A 1 725 ? 15.144 1.340 -41.670 1.00 91.38 725 LEU A C 1
ATOM 5587 O O . LEU A 1 725 ? 15.360 2.039 -42.659 1.00 91.38 725 LEU A O 1
ATOM 5591 N N . ALA A 1 726 ? 16.127 0.899 -40.886 1.00 90.81 726 ALA A N 1
ATOM 5592 C CA . ALA A 1 726 ? 17.563 1.067 -41.111 1.00 90.81 726 ALA A CA 1
ATOM 5593 C C . ALA A 1 726 ? 18.335 -0.079 -40.442 1.00 90.81 726 ALA A C 1
ATOM 5595 O O . ALA A 1 726 ? 17.879 -0.592 -39.430 1.00 90.81 726 ALA A O 1
ATOM 5596 N N . GLN A 1 727 ? 19.519 -0.441 -40.952 1.00 89.75 727 GLN A N 1
ATOM 5597 C CA . GLN A 1 727 ? 20.358 -1.498 -40.357 1.00 89.75 727 GLN A CA 1
ATOM 5598 C C . GLN A 1 727 ? 20.787 -1.205 -38.912 1.00 89.75 727 GLN A C 1
ATOM 5600 O O . GLN A 1 727 ? 20.933 -2.121 -38.108 1.00 89.75 727 GLN A O 1
ATOM 5605 N N . TYR A 1 728 ? 20.982 0.071 -38.579 1.00 92.38 728 TYR A N 1
ATOM 5606 C CA . TYR A 1 728 ? 21.336 0.529 -37.242 1.00 92.38 728 TYR A CA 1
ATOM 5607 C C . TYR A 1 728 ? 20.473 1.728 -36.870 1.00 92.38 728 TYR A C 1
ATOM 5609 O O . TYR A 1 728 ? 20.249 2.619 -37.693 1.00 92.38 728 TYR A O 1
ATOM 5617 N N . THR A 1 729 ? 20.019 1.773 -35.623 1.00 93.69 729 THR A N 1
ATOM 5618 C CA . THR A 1 729 ? 19.230 2.888 -35.090 1.00 93.69 729 THR A CA 1
ATOM 5619 C C . THR A 1 729 ? 19.563 3.115 -33.622 1.00 93.69 729 THR A C 1
ATOM 5621 O O . THR A 1 729 ? 19.930 2.171 -32.920 1.00 93.69 729 THR A O 1
ATOM 5624 N N . ARG A 1 730 ? 19.459 4.360 -33.143 1.00 93.44 730 ARG A N 1
ATOM 5625 C CA . ARG A 1 730 ? 19.647 4.682 -31.717 1.00 93.44 730 ARG A CA 1
ATOM 5626 C C . ARG A 1 730 ? 18.410 5.310 -31.091 1.00 93.44 730 ARG A C 1
ATOM 5628 O O . ARG A 1 730 ? 17.762 6.167 -31.694 1.00 93.44 730 ARG A O 1
ATOM 5635 N N . LEU A 1 731 ? 18.120 4.918 -29.856 1.00 94.44 731 LEU A N 1
ATOM 5636 C CA . LEU A 1 731 ? 16.961 5.370 -29.086 1.00 94.44 731 LEU A CA 1
ATOM 5637 C C . LEU A 1 731 ? 17.217 5.260 -27.571 1.00 94.44 731 LEU A C 1
ATOM 5639 O O . LEU A 1 731 ? 18.122 4.532 -27.169 1.00 94.44 731 LEU A O 1
ATOM 5643 N N . PRO A 1 732 ? 16.464 5.973 -26.713 1.00 95.00 732 PRO A N 1
ATOM 5644 C CA . PRO A 1 732 ? 16.553 5.811 -25.263 1.00 95.00 732 PRO A CA 1
ATOM 5645 C C . PRO A 1 732 ? 16.237 4.378 -24.815 1.00 95.00 732 PRO A C 1
ATOM 5647 O O . PRO A 1 732 ? 15.302 3.769 -25.332 1.00 95.00 732 PRO A O 1
ATOM 5650 N N . ALA A 1 733 ? 16.943 3.872 -23.800 1.00 94.31 733 ALA A N 1
ATOM 5651 C CA . ALA A 1 733 ? 16.707 2.535 -23.236 1.00 94.31 733 ALA A CA 1
ATOM 5652 C C . ALA A 1 733 ? 15.260 2.307 -22.757 1.00 94.31 733 ALA A C 1
ATOM 5654 O O . ALA A 1 733 ? 14.739 1.206 -22.892 1.00 94.31 733 ALA A O 1
ATOM 5655 N N . ALA A 1 734 ? 14.588 3.355 -22.266 1.00 92.44 734 ALA A N 1
ATOM 5656 C CA . ALA A 1 734 ? 13.187 3.301 -21.838 1.00 92.44 734 ALA A CA 1
ATOM 5657 C C . ALA A 1 734 ? 12.208 2.896 -22.962 1.00 92.44 734 ALA A C 1
ATOM 5659 O O . ALA A 1 734 ? 11.108 2.432 -22.689 1.00 92.44 734 ALA A O 1
ATOM 5660 N N . ASN A 1 735 ? 12.610 3.028 -24.229 1.00 94.56 735 ASN A N 1
ATOM 5661 C CA . ASN A 1 735 ? 11.801 2.617 -25.372 1.00 94.56 735 ASN A CA 1
ATOM 5662 C C . ASN A 1 735 ? 11.954 1.121 -25.738 1.00 94.56 735 ASN A C 1
ATOM 5664 O O . ASN A 1 735 ? 11.342 0.681 -26.715 1.00 94.56 735 ASN A O 1
ATOM 5668 N N . LEU A 1 736 ? 12.814 0.370 -25.036 1.00 95.12 736 LEU A N 1
ATOM 5669 C CA . LEU A 1 736 ? 13.212 -1.005 -25.354 1.00 95.12 736 LEU A CA 1
ATOM 5670 C C . LEU A 1 736 ? 12.952 -1.959 -24.183 1.00 95.12 736 LEU A C 1
ATOM 5672 O O . LEU A 1 736 ? 13.162 -1.611 -23.021 1.00 95.12 736 LEU A O 1
ATOM 5676 N N . ALA A 1 737 ? 12.622 -3.207 -24.499 1.00 94.50 737 ALA A N 1
ATOM 5677 C CA . ALA A 1 737 ? 12.708 -4.340 -23.581 1.00 94.50 737 ALA A CA 1
ATOM 5678 C C . ALA A 1 737 ? 13.494 -5.493 -24.227 1.00 94.50 737 ALA A C 1
ATOM 5680 O O . ALA A 1 737 ? 13.702 -5.516 -25.442 1.00 94.50 737 ALA A O 1
ATOM 5681 N N . ARG A 1 738 ? 13.942 -6.453 -23.408 1.00 95.56 738 ARG A N 1
ATOM 5682 C CA . ARG A 1 738 ? 14.584 -7.691 -23.880 1.00 95.56 738 ARG A CA 1
ATOM 5683 C C . ARG A 1 738 ? 13.572 -8.526 -24.665 1.00 95.56 738 ARG A C 1
ATOM 5685 O O . ARG A 1 738 ? 12.441 -8.672 -24.206 1.00 95.56 738 ARG A O 1
ATOM 5692 N N . ARG A 1 739 ? 13.951 -9.046 -25.834 1.00 92.81 739 ARG A N 1
ATOM 5693 C CA . ARG A 1 739 ? 13.071 -9.898 -26.647 1.00 92.81 739 ARG A CA 1
ATOM 5694 C C . ARG A 1 739 ? 12.849 -11.245 -25.936 1.00 92.81 739 ARG A C 1
ATOM 5696 O O . ARG A 1 739 ? 13.837 -11.858 -25.537 1.00 92.81 739 ARG A O 1
ATOM 5703 N N . PRO A 1 740 ? 11.598 -11.729 -25.822 1.00 88.62 740 PRO A N 1
ATOM 5704 C CA . PRO A 1 740 ? 11.318 -13.095 -25.387 1.00 88.62 740 PRO A CA 1
ATOM 5705 C C . PRO A 1 740 ? 12.023 -14.134 -26.272 1.00 88.62 740 PRO A C 1
ATOM 5707 O O . PRO A 1 740 ? 11.885 -14.067 -27.496 1.00 88.62 740 PRO A O 1
ATOM 5710 N N . PRO A 1 741 ? 12.726 -15.130 -25.705 1.00 84.81 741 PRO A N 1
ATOM 5711 C CA . PRO A 1 741 ? 13.494 -16.108 -26.482 1.00 84.81 741 PRO A CA 1
ATOM 5712 C C . PRO A 1 741 ? 12.617 -17.094 -27.274 1.00 84.81 741 PRO A C 1
ATOM 5714 O O . PRO A 1 741 ? 13.134 -17.888 -28.054 1.00 84.81 741 PRO A O 1
ATOM 5717 N N . ASN A 1 742 ? 11.296 -17.075 -27.069 1.00 84.00 742 ASN A N 1
ATOM 5718 C CA . ASN A 1 742 ? 10.327 -17.931 -27.752 1.00 84.00 742 ASN A CA 1
ATOM 5719 C C . ASN A 1 742 ? 9.679 -17.283 -28.995 1.00 84.00 742 ASN A C 1
ATOM 5721 O O . ASN A 1 742 ? 8.764 -17.883 -29.561 1.00 84.00 742 ASN A O 1
ATOM 5725 N N . ILE A 1 743 ? 10.128 -16.094 -29.426 1.00 84.50 743 ILE A N 1
ATOM 5726 C CA . ILE A 1 743 ? 9.682 -15.447 -30.673 1.00 84.50 743 ILE A CA 1
ATOM 5727 C C . ILE A 1 743 ? 10.851 -14.888 -31.493 1.00 84.50 743 ILE A C 1
ATOM 5729 O O . ILE A 1 743 ? 11.836 -14.392 -30.944 1.00 84.50 743 ILE A O 1
ATOM 5733 N N . SER A 1 744 ? 10.720 -14.907 -32.821 1.00 88.25 744 SER A N 1
ATOM 5734 C CA . SER A 1 744 ? 11.723 -14.343 -33.729 1.00 88.25 744 SER A CA 1
ATOM 5735 C C . SER A 1 744 ? 11.702 -12.810 -33.745 1.00 88.25 744 SER A C 1
ATOM 5737 O O . SER A 1 744 ? 10.742 -12.160 -33.308 1.00 88.25 744 SER A O 1
ATOM 5739 N N . ALA A 1 745 ? 12.753 -12.200 -34.303 1.00 90.00 745 ALA A N 1
ATOM 5740 C CA . ALA A 1 745 ? 12.825 -10.749 -34.491 1.00 90.00 745 ALA A CA 1
ATOM 5741 C C . ALA A 1 745 ? 11.620 -10.212 -35.281 1.00 90.00 745 ALA A C 1
ATOM 5743 O O . ALA A 1 745 ? 11.054 -9.171 -34.940 1.00 90.00 745 ALA A O 1
ATOM 5744 N N . THR A 1 746 ? 11.204 -10.948 -36.316 1.00 88.75 746 THR A N 1
ATOM 5745 C CA . THR A 1 746 ? 10.058 -10.628 -37.171 1.00 88.75 746 THR A CA 1
ATOM 5746 C C . THR A 1 746 ? 8.751 -10.579 -36.377 1.00 88.75 746 THR A C 1
ATOM 5748 O O . THR A 1 746 ? 7.971 -9.634 -36.528 1.00 88.75 746 THR A O 1
ATOM 5751 N N . GLN A 1 747 ? 8.520 -11.550 -35.488 1.00 85.88 747 GLN A N 1
ATOM 5752 C CA . GLN A 1 747 ? 7.353 -11.566 -34.598 1.00 85.88 747 GLN A CA 1
ATOM 5753 C C . GLN A 1 747 ? 7.409 -10.417 -33.577 1.00 85.88 747 GLN A C 1
ATOM 5755 O O . GLN A 1 747 ? 6.422 -9.696 -33.410 1.00 85.88 747 GLN A O 1
ATOM 5760 N N . ALA A 1 748 ? 8.567 -10.194 -32.946 1.00 88.56 748 ALA A N 1
ATOM 5761 C CA . ALA A 1 748 ? 8.754 -9.163 -31.923 1.00 88.56 748 ALA A CA 1
ATOM 5762 C C . ALA A 1 748 ? 8.574 -7.736 -32.472 1.00 88.56 748 ALA A C 1
ATOM 5764 O O . ALA A 1 748 ? 7.863 -6.926 -31.875 1.00 88.56 748 ALA A O 1
ATOM 5765 N N . ALA A 1 749 ? 9.132 -7.438 -33.651 1.00 89.88 749 ALA A N 1
ATOM 5766 C CA . ALA A 1 749 ? 8.931 -6.157 -34.333 1.00 89.88 749 ALA A CA 1
ATOM 5767 C C . ALA A 1 749 ? 7.455 -5.917 -34.705 1.00 89.88 749 ALA A C 1
ATOM 5769 O O . ALA A 1 749 ? 7.000 -4.775 -34.751 1.00 89.88 749 ALA A O 1
ATOM 5770 N N . GLY A 1 750 ? 6.682 -6.982 -34.942 1.00 84.00 750 GLY A N 1
ATOM 5771 C CA . GLY A 1 750 ? 5.245 -6.897 -35.198 1.00 84.00 750 GLY A CA 1
ATOM 5772 C C . GLY A 1 750 ? 4.432 -6.338 -34.023 1.00 84.00 750 GLY A C 1
ATOM 5773 O O . GLY A 1 750 ? 3.369 -5.762 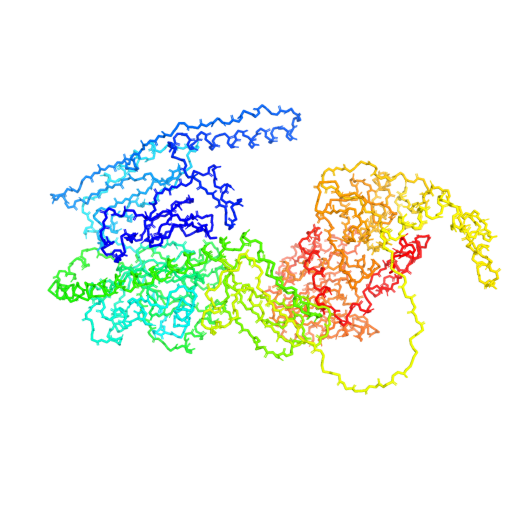-34.250 1.00 84.00 750 GLY A O 1
ATOM 5774 N N . PHE A 1 751 ? 4.909 -6.457 -32.783 1.00 82.25 751 PHE A N 1
ATOM 5775 C CA . PHE A 1 751 ? 4.126 -6.097 -31.601 1.00 82.25 751 PHE A CA 1
ATOM 5776 C C . PHE A 1 751 ? 4.041 -4.582 -31.335 1.00 82.25 751 PHE A C 1
ATOM 5778 O O . PHE A 1 751 ? 2.938 -4.037 -31.248 1.00 82.25 751 PHE A O 1
ATOM 5785 N N . CYS A 1 752 ? 5.192 -3.917 -31.203 1.00 84.12 752 CYS A N 1
ATOM 5786 C CA . CYS A 1 752 ? 5.403 -2.749 -30.334 1.00 84.12 752 CYS A CA 1
ATOM 5787 C C . CYS A 1 752 ? 4.272 -1.701 -30.322 1.00 84.12 752 CYS A C 1
ATOM 5789 O O . CYS A 1 752 ? 3.456 -1.702 -29.399 1.00 84.12 752 CYS A O 1
ATOM 5791 N N . LEU A 1 753 ? 4.181 -0.816 -31.322 1.00 86.69 753 LEU A N 1
ATOM 5792 C CA . LEU A 1 753 ? 3.199 0.275 -31.327 1.00 86.69 753 LEU A CA 1
ATOM 5793 C C . LEU A 1 753 ? 1.753 -0.229 -31.251 1.00 86.69 753 LEU A C 1
ATOM 5795 O O . LEU A 1 753 ? 0.939 0.333 -30.518 1.00 86.69 753 LEU A O 1
ATOM 5799 N N . ALA A 1 754 ? 1.408 -1.264 -32.020 1.00 87.56 754 ALA A N 1
ATOM 5800 C CA . ALA A 1 754 ? 0.025 -1.722 -32.148 1.00 87.56 754 ALA A CA 1
ATOM 5801 C C . ALA A 1 754 ? -0.477 -2.419 -30.875 1.00 87.56 754 ALA A C 1
ATOM 5803 O O . ALA A 1 754 ? -1.624 -2.219 -30.470 1.00 87.56 754 ALA A O 1
ATOM 5804 N N . GLY A 1 755 ? 0.384 -3.214 -30.247 1.00 88.12 755 GLY A N 1
ATOM 5805 C CA . GLY A 1 755 ? 0.063 -3.954 -29.041 1.00 88.12 755 GLY A CA 1
ATOM 5806 C C . GLY A 1 755 ? 0.117 -3.104 -27.774 1.00 88.12 755 GLY A C 1
ATOM 5807 O O . GLY A 1 755 ? -0.802 -3.212 -26.967 1.00 88.12 755 GLY A O 1
ATOM 5808 N N . LEU A 1 756 ? 1.066 -2.165 -27.644 1.00 88.50 756 LEU A N 1
ATOM 5809 C CA . LEU A 1 756 ? 1.016 -1.144 -26.583 1.00 88.50 756 LEU A CA 1
ATOM 5810 C C . LEU A 1 756 ? -0.233 -0.259 -26.708 1.00 88.50 756 LEU A C 1
ATOM 5812 O O . LEU A 1 756 ? -0.894 0.015 -25.710 1.00 88.50 756 LEU A O 1
ATOM 5816 N N . THR A 1 757 ? -0.620 0.125 -27.933 1.00 90.12 757 THR A N 1
ATOM 5817 C CA . THR A 1 757 ? -1.874 0.869 -28.166 1.00 90.12 757 THR A CA 1
ATOM 5818 C C . THR A 1 757 ? -3.090 0.081 -27.672 1.00 90.12 757 THR A C 1
ATOM 5820 O O . THR A 1 757 ? -3.997 0.671 -27.090 1.00 90.12 757 THR A O 1
ATOM 5823 N N . ALA A 1 758 ? -3.125 -1.238 -27.889 1.00 91.31 758 ALA A N 1
ATOM 5824 C CA . ALA A 1 758 ? -4.190 -2.095 -27.376 1.00 91.31 758 ALA A CA 1
ATOM 5825 C C . ALA A 1 758 ? -4.139 -2.215 -25.843 1.00 91.31 758 ALA A C 1
ATOM 5827 O O . ALA A 1 758 ? -5.162 -2.025 -25.191 1.00 91.31 758 ALA A O 1
ATOM 5828 N N . TYR A 1 759 ? -2.961 -2.472 -25.271 1.00 90.88 759 TYR A N 1
ATOM 5829 C CA . TYR A 1 759 ? -2.756 -2.614 -23.830 1.00 90.88 759 TYR A CA 1
ATOM 5830 C C . TYR A 1 759 ? -3.194 -1.357 -23.067 1.00 90.88 759 TYR A C 1
ATOM 5832 O O . TYR A 1 759 ? -4.132 -1.427 -22.277 1.00 90.88 759 TYR A O 1
ATOM 5840 N N . GLN A 1 760 ? -2.632 -0.188 -23.387 1.00 92.94 760 GLN A N 1
ATOM 5841 C CA . GLN A 1 760 ? -2.934 1.074 -22.693 1.00 92.94 760 GLN A CA 1
ATOM 5842 C C . GLN A 1 760 ? -4.396 1.523 -22.900 1.00 92.94 760 GLN A C 1
ATOM 5844 O O . GLN A 1 760 ? -5.040 2.078 -22.003 1.00 92.94 760 GLN A O 1
ATOM 5849 N N . ALA A 1 761 ? -4.989 1.228 -24.066 1.00 93.00 761 ALA A N 1
ATOM 5850 C CA . ALA A 1 761 ? -6.409 1.487 -24.309 1.00 93.00 761 ALA A CA 1
ATOM 5851 C C . ALA A 1 761 ? -7.342 0.639 -23.426 1.00 93.00 761 ALA A C 1
ATOM 5853 O O . ALA A 1 761 ? -8.412 1.116 -23.039 1.00 93.00 761 ALA A O 1
ATOM 5854 N N . LEU A 1 762 ? -6.955 -0.601 -23.115 1.00 92.94 762 LEU A N 1
ATOM 5855 C CA . LEU A 1 762 ? -7.751 -1.553 -22.340 1.00 92.94 762 LEU A CA 1
ATOM 5856 C C . LEU A 1 762 ? -7.491 -1.445 -20.827 1.00 92.94 762 LEU A C 1
ATOM 5858 O O . LEU A 1 762 ? -8.445 -1.437 -20.045 1.00 92.94 762 LEU A O 1
ATOM 5862 N N . VAL A 1 763 ? -6.228 -1.308 -20.423 1.00 90.31 763 VAL A N 1
ATOM 5863 C CA . VAL A 1 763 ? -5.775 -1.293 -19.025 1.00 90.31 763 VAL A CA 1
ATOM 5864 C C . VAL A 1 763 ? -5.872 0.112 -18.426 1.00 90.31 763 VAL A C 1
ATOM 5866 O O . VAL A 1 763 ? -6.659 0.319 -17.505 1.00 90.31 763 VAL A O 1
ATOM 5869 N N . ASP A 1 764 ? -5.181 1.113 -18.971 1.00 89.75 764 ASP A N 1
ATOM 5870 C CA . ASP A 1 764 ? -5.086 2.431 -18.314 1.00 89.75 764 ASP A CA 1
ATOM 5871 C C . ASP A 1 764 ? -6.338 3.290 -18.513 1.00 89.75 764 ASP A C 1
ATOM 5873 O O . ASP A 1 764 ? -6.856 3.925 -17.579 1.00 89.75 764 ASP A O 1
ATOM 5877 N N . ILE A 1 765 ? -6.830 3.307 -19.757 1.00 90.56 765 ILE A N 1
ATOM 5878 C CA . ILE A 1 765 ? -7.990 4.101 -20.176 1.00 90.56 765 ILE A CA 1
ATOM 5879 C C . ILE A 1 765 ? -9.289 3.322 -19.945 1.00 90.56 765 ILE A C 1
ATOM 5881 O O . ILE A 1 765 ? -10.243 3.872 -19.388 1.00 90.56 765 ILE A O 1
ATOM 5885 N N . GLY A 1 766 ? -9.334 2.063 -20.390 1.00 88.25 766 GLY A N 1
ATOM 5886 C CA . GLY A 1 766 ? -10.493 1.181 -20.260 1.00 88.25 766 GLY A CA 1
ATOM 5887 C C . GLY A 1 766 ? -10.724 0.690 -18.830 1.00 88.25 766 GLY A C 1
ATOM 5888 O O . GLY A 1 766 ? -11.875 0.636 -18.395 1.00 88.25 766 GLY A O 1
ATOM 5889 N N . ARG A 1 767 ? -9.643 0.403 -18.088 1.00 92.19 767 ARG A N 1
ATOM 5890 C CA . ARG A 1 767 ? -9.647 -0.137 -16.714 1.00 92.19 767 ARG A CA 1
ATOM 5891 C C . ARG A 1 767 ? -10.461 -1.417 -16.569 1.00 92.19 767 ARG A C 1
ATOM 5893 O O . ARG A 1 767 ? -11.166 -1.603 -15.577 1.00 92.19 767 ARG A O 1
ATOM 5900 N N . ILE A 1 768 ? -10.360 -2.277 -17.577 1.00 89.81 768 ILE A N 1
ATOM 5901 C CA . ILE A 1 768 ? -11.128 -3.519 -17.674 1.00 89.81 768 ILE A CA 1
ATOM 5902 C C . ILE A 1 768 ? -10.826 -4.423 -16.482 1.00 89.81 768 ILE A C 1
ATOM 5904 O O . ILE A 1 768 ? -9.679 -4.564 -16.065 1.00 89.81 768 ILE A O 1
ATOM 5908 N N . GLN A 1 769 ? -11.886 -5.001 -15.933 1.00 89.06 769 GLN A N 1
ATOM 5909 C CA . GLN A 1 769 ? -11.861 -5.996 -14.870 1.00 89.06 769 GLN A CA 1
ATOM 5910 C C . GLN A 1 769 ? -12.343 -7.347 -15.415 1.00 89.06 769 GLN A C 1
ATOM 5912 O O . GLN A 1 769 ? -13.038 -7.404 -16.435 1.00 89.06 769 GLN A O 1
ATOM 5917 N N . GLU A 1 770 ? -12.022 -8.424 -14.701 1.00 91.88 770 GLU A N 1
ATOM 5918 C CA . GLU A 1 770 ? -12.506 -9.772 -15.004 1.00 91.88 770 GLU A CA 1
ATOM 5919 C C . GLU A 1 770 ? -14.041 -9.807 -15.156 1.00 91.88 770 GLU A C 1
ATOM 5921 O O . GLU A 1 770 ? -14.784 -9.118 -14.451 1.00 91.88 770 GLU A O 1
ATOM 5926 N N . GLY A 1 771 ? -14.532 -10.587 -16.122 1.00 91.69 771 GLY A N 1
ATOM 5927 C CA . GLY A 1 771 ? -15.959 -10.760 -16.402 1.00 91.69 771 GLY A CA 1
ATOM 5928 C C . GLY A 1 771 ? -16.650 -9.594 -17.125 1.00 91.69 771 GLY A C 1
ATOM 5929 O O . GLY A 1 771 ? -17.780 -9.774 -17.590 1.00 91.69 771 GLY A O 1
ATOM 5930 N N . GLN A 1 772 ? -16.007 -8.429 -17.273 1.00 96.50 772 GLN A N 1
ATOM 5931 C CA . GLN A 1 772 ? -16.573 -7.298 -18.020 1.00 96.50 772 GLN A CA 1
ATOM 5932 C C . GLN A 1 772 ? -16.664 -7.565 -19.525 1.00 96.50 772 GLN A C 1
ATOM 5934 O O . GLN A 1 772 ? -15.973 -8.421 -20.080 1.00 96.50 772 GLN A O 1
ATOM 5939 N N . TRP A 1 773 ? -17.510 -6.791 -20.207 1.00 98.19 773 TRP A N 1
ATOM 5940 C CA . TRP A 1 773 ? -17.675 -6.871 -21.657 1.00 98.19 773 TRP A CA 1
ATOM 5941 C C . TRP A 1 773 ? -16.892 -5.779 -22.389 1.00 98.19 773 TRP A C 1
ATOM 5943 O O . TRP A 1 773 ? -17.074 -4.584 -22.151 1.00 98.19 773 TRP A O 1
ATOM 5953 N N . VAL A 1 774 ? -16.088 -6.193 -23.361 1.00 98.44 774 VAL A N 1
ATOM 5954 C CA . VAL A 1 774 ? -15.298 -5.335 -24.247 1.00 98.44 774 VAL A CA 1
ATOM 5955 C C . VAL A 1 774 ? -15.833 -5.474 -25.666 1.00 98.44 774 VAL A C 1
ATOM 5957 O O . VAL A 1 774 ? -16.051 -6.588 -26.138 1.00 98.44 774 VAL A O 1
ATOM 5960 N N . PHE A 1 775 ? -16.026 -4.361 -26.369 1.00 98.56 775 PHE A N 1
ATOM 5961 C CA . PHE A 1 775 ? -16.248 -4.371 -27.811 1.00 98.56 775 PHE A CA 1
ATOM 5962 C C . PHE A 1 775 ? -15.023 -3.852 -28.559 1.00 98.56 775 PHE A C 1
ATOM 5964 O O . PHE A 1 775 ? -14.574 -2.741 -28.297 1.00 98.56 775 PHE A O 1
ATOM 5971 N N . VAL A 1 776 ? -14.519 -4.608 -29.532 1.00 98.00 776 VAL A N 1
ATOM 5972 C CA . VAL A 1 776 ? -13.393 -4.214 -30.390 1.00 98.00 776 VAL A CA 1
ATOM 5973 C C . VAL A 1 776 ? -13.898 -4.002 -31.819 1.00 98.00 776 VAL A C 1
ATOM 5975 O O . VAL A 1 776 ? -14.132 -4.970 -32.545 1.00 98.00 776 VAL A O 1
ATOM 5978 N N . ASN A 1 777 ? -14.061 -2.750 -32.259 1.00 96.94 777 ASN A N 1
ATOM 5979 C CA . ASN A 1 777 ? -14.369 -2.470 -33.664 1.00 96.94 777 ASN A CA 1
ATOM 5980 C C . ASN A 1 777 ? -13.115 -2.665 -34.525 1.00 96.94 777 ASN A C 1
ATOM 5982 O O . ASN A 1 777 ? -12.111 -1.986 -34.310 1.00 96.94 777 ASN A O 1
ATOM 5986 N N . GLY A 1 778 ? -13.191 -3.547 -35.523 1.00 93.19 778 GLY A N 1
ATOM 5987 C CA . GLY A 1 778 ? -12.057 -3.895 -36.376 1.00 93.19 778 GLY A CA 1
ATOM 5988 C C . GLY A 1 778 ? -11.119 -4.919 -35.743 1.00 93.19 778 GLY A C 1
ATOM 5989 O O . GLY A 1 778 ? -9.910 -4.719 -35.755 1.00 93.19 778 GLY A O 1
ATOM 5990 N N . GLY A 1 779 ? -11.651 -6.027 -35.225 1.00 92.56 779 GLY A N 1
ATOM 5991 C CA . GLY A 1 779 ? -10.882 -7.099 -34.580 1.00 92.56 779 GLY A CA 1
ATOM 5992 C C . GLY A 1 779 ? -9.760 -7.696 -35.426 1.00 92.56 779 GLY A C 1
ATOM 5993 O O . GLY A 1 779 ? -8.791 -8.194 -34.876 1.00 92.56 779 GLY A O 1
ATOM 5994 N N . SER A 1 780 ? -9.841 -7.598 -36.757 1.00 89.94 780 SER A N 1
ATOM 5995 C CA . SER A 1 780 ? -8.784 -8.061 -37.665 1.00 89.94 780 SER A CA 1
ATOM 5996 C C . SER A 1 780 ? -7.759 -6.982 -38.057 1.00 89.94 780 SER A C 1
ATOM 5998 O O . SER A 1 780 ? -6.999 -7.195 -39.003 1.00 89.94 780 SER A O 1
ATOM 6000 N N . THR A 1 781 ? -7.762 -5.800 -37.427 1.00 89.00 781 THR A N 1
ATOM 6001 C CA . THR A 1 781 ? -6.629 -4.856 -37.512 1.00 89.00 781 THR A CA 1
ATOM 6002 C C . THR A 1 781 ? -5.539 -5.283 -36.529 1.00 89.00 781 THR A C 1
ATOM 6004 O O . THR A 1 781 ? -5.814 -6.034 -35.597 1.00 89.00 781 THR A O 1
ATOM 6007 N N . ALA A 1 782 ? -4.308 -4.789 -36.693 1.00 86.56 782 ALA A N 1
ATOM 6008 C CA . ALA A 1 782 ? -3.216 -5.085 -35.762 1.00 86.56 782 ALA A CA 1
ATOM 6009 C C . ALA A 1 782 ? -3.581 -4.771 -34.295 1.00 86.56 782 ALA A C 1
ATOM 6011 O O . ALA A 1 782 ? -3.477 -5.638 -33.433 1.00 86.56 782 ALA A O 1
ATOM 6012 N N . VAL A 1 783 ? -4.086 -3.558 -34.027 1.00 90.31 783 VAL A N 1
ATOM 6013 C CA . VAL A 1 783 ? -4.527 -3.150 -32.680 1.00 90.31 783 VAL A CA 1
ATOM 6014 C C . VAL A 1 783 ? -5.730 -3.979 -32.226 1.00 90.31 783 VAL A C 1
ATOM 6016 O O . VAL A 1 783 ? -5.778 -4.400 -31.076 1.00 90.31 783 VAL A O 1
ATOM 6019 N N . GLY A 1 784 ? -6.690 -4.247 -33.120 1.00 92.00 784 GLY A N 1
ATOM 6020 C CA . GLY A 1 784 ? -7.869 -5.051 -32.796 1.00 92.00 784 GLY A CA 1
ATOM 6021 C C . GLY A 1 784 ? -7.519 -6.485 -32.394 1.00 92.00 784 GLY A C 1
ATOM 6022 O O . GLY A 1 784 ? -8.076 -6.999 -31.429 1.00 92.00 784 GLY A O 1
ATOM 6023 N N . SER A 1 785 ? -6.542 -7.089 -33.070 1.00 89.50 785 SER A N 1
ATOM 6024 C CA . SER A 1 785 ? -6.105 -8.464 -32.809 1.00 89.50 785 SER A CA 1
ATOM 6025 C C . SER A 1 785 ? -5.449 -8.574 -31.433 1.00 89.50 785 SER A C 1
ATOM 6027 O O . SER A 1 785 ? -5.828 -9.430 -30.635 1.00 89.50 785 SER A O 1
ATOM 6029 N N . PHE A 1 786 ? -4.540 -7.645 -31.105 1.00 88.50 786 PHE A N 1
ATOM 6030 C CA . PHE A 1 786 ? -3.972 -7.541 -29.758 1.00 88.50 786 PHE A CA 1
ATOM 6031 C C . PHE A 1 786 ? -5.037 -7.256 -28.698 1.00 88.50 786 PHE A C 1
ATOM 6033 O O . PHE A 1 786 ? -5.018 -7.874 -27.637 1.00 88.50 786 PHE A O 1
ATOM 6040 N N . ALA A 1 787 ? -5.998 -6.377 -28.985 1.00 92.69 787 ALA A N 1
ATOM 6041 C CA . ALA A 1 787 ? -7.049 -6.024 -28.039 1.00 92.69 787 ALA A CA 1
ATOM 6042 C C . ALA A 1 787 ? -7.969 -7.200 -27.683 1.00 92.69 787 ALA A C 1
ATOM 6044 O O . ALA A 1 787 ? -8.337 -7.334 -26.518 1.00 92.69 787 ALA A O 1
ATOM 6045 N N . ILE A 1 788 ? -8.319 -8.064 -28.645 1.00 92.81 788 ILE A N 1
ATOM 6046 C CA . ILE A 1 788 ? -9.093 -9.283 -28.358 1.00 92.81 788 ILE A CA 1
ATOM 6047 C C . ILE A 1 788 ? -8.312 -10.155 -27.368 1.00 92.81 788 ILE A C 1
ATOM 6049 O O . ILE A 1 788 ? -8.818 -10.450 -26.288 1.00 92.81 788 ILE A O 1
ATOM 6053 N N . MET A 1 789 ? -7.064 -10.502 -27.691 1.00 88.38 789 MET A N 1
ATOM 6054 C CA . MET A 1 789 ? -6.264 -11.407 -26.860 1.00 88.38 789 MET A CA 1
ATOM 6055 C C . MET A 1 789 ? -5.981 -10.844 -25.463 1.00 88.38 789 MET A C 1
ATOM 6057 O O . MET A 1 789 ? -6.135 -11.559 -24.478 1.00 88.38 789 MET A O 1
ATOM 6061 N N . ILE A 1 790 ? -5.604 -9.564 -25.360 1.00 88.56 790 ILE A N 1
ATOM 6062 C CA . ILE A 1 790 ? -5.339 -8.900 -24.073 1.00 88.56 790 ILE A CA 1
ATOM 6063 C C . ILE A 1 790 ? -6.614 -8.872 -23.223 1.00 88.56 790 ILE A C 1
ATOM 6065 O O . ILE A 1 790 ? -6.566 -9.197 -22.041 1.00 88.56 790 ILE A O 1
ATOM 6069 N N . ALA A 1 791 ? -7.774 -8.562 -23.811 1.00 92.19 791 ALA A N 1
ATOM 6070 C CA . ALA A 1 791 ? -9.039 -8.607 -23.084 1.00 92.19 791 ALA A CA 1
ATOM 6071 C C . ALA A 1 791 ? -9.373 -10.028 -22.585 1.00 92.19 791 ALA A C 1
ATOM 6073 O O . ALA A 1 791 ? -9.814 -10.174 -21.446 1.00 92.19 791 ALA A O 1
ATOM 6074 N N . LYS A 1 792 ? -9.122 -11.081 -23.378 1.00 90.06 792 LYS A N 1
ATOM 6075 C CA . LYS A 1 792 ? -9.312 -12.475 -22.931 1.00 90.06 792 LYS A CA 1
ATOM 6076 C C . LYS A 1 792 ? -8.324 -12.887 -21.837 1.00 90.06 792 LYS A C 1
ATOM 6078 O O . LYS A 1 792 ? -8.747 -13.531 -20.883 1.00 90.06 792 LYS A O 1
ATOM 6083 N N . ALA A 1 793 ? -7.061 -12.472 -21.929 1.00 84.31 793 ALA A N 1
ATOM 6084 C CA . ALA A 1 793 ? -6.046 -12.694 -20.896 1.00 84.31 793 ALA A CA 1
ATOM 6085 C C . ALA A 1 793 ? -6.409 -12.024 -19.556 1.00 84.31 793 ALA A C 1
ATOM 6087 O O . ALA A 1 793 ? -6.141 -12.577 -18.496 1.00 84.31 793 ALA A O 1
ATOM 6088 N N . LEU A 1 794 ? -7.083 -10.871 -19.602 1.00 86.88 794 LEU A N 1
ATOM 6089 C CA . LEU A 1 794 ? -7.632 -10.164 -18.436 1.00 86.88 794 LEU A CA 1
ATOM 6090 C C . LEU A 1 794 ? -9.002 -10.714 -17.970 1.00 86.88 794 LEU A C 1
ATOM 6092 O O . LEU A 1 794 ? -9.705 -10.059 -17.202 1.00 86.88 794 LEU A O 1
ATOM 6096 N N . GLY A 1 795 ? -9.421 -11.889 -18.456 1.00 87.75 795 GLY A N 1
ATOM 6097 C CA . GLY A 1 795 ? -10.667 -12.550 -18.051 1.00 87.75 795 GLY A CA 1
ATOM 6098 C C . GLY A 1 795 ? -11.954 -11.886 -18.561 1.00 87.75 795 GLY A C 1
ATOM 6099 O O . GLY A 1 795 ? -13.040 -12.164 -18.048 1.00 87.75 795 GLY A O 1
ATOM 6100 N N . ALA A 1 796 ? -11.873 -10.999 -19.555 1.00 95.31 796 ALA A N 1
ATOM 6101 C CA . ALA A 1 796 ? -13.034 -10.305 -20.106 1.00 95.31 796 ALA A CA 1
ATOM 6102 C C . ALA A 1 796 ? -13.767 -11.117 -21.196 1.00 95.31 796 ALA A C 1
ATOM 6104 O O . ALA A 1 796 ? -13.286 -12.119 -21.745 1.00 95.31 796 ALA A O 1
ATOM 6105 N N . ARG A 1 797 ? -14.968 -10.651 -21.544 1.00 97.62 797 ARG A N 1
ATOM 6106 C CA . ARG A 1 797 ? -15.791 -11.154 -22.654 1.00 97.62 797 ARG A CA 1
ATOM 6107 C C . ARG A 1 797 ? -15.715 -10.179 -23.820 1.00 97.62 797 ARG A C 1
ATOM 6109 O O . ARG A 1 797 ? -15.876 -8.977 -23.627 1.00 97.62 797 ARG A O 1
ATOM 6116 N N . VAL A 1 798 ? -15.472 -10.675 -25.027 1.00 97.94 798 VAL A N 1
ATOM 6117 C CA . VAL A 1 798 ? -15.112 -9.856 -26.187 1.00 97.94 798 VAL A CA 1
ATOM 6118 C C . VAL A 1 798 ? -16.137 -10.004 -27.304 1.00 97.94 798 VAL A C 1
ATOM 6120 O O . VAL A 1 798 ? -16.281 -11.065 -27.905 1.00 97.94 798 VAL A O 1
ATOM 6123 N N . GLY A 1 799 ? -16.817 -8.906 -27.628 1.00 98.38 799 GLY A N 1
ATOM 6124 C CA . GLY A 1 799 ? -17.483 -8.742 -28.916 1.00 98.38 799 GLY A CA 1
ATOM 6125 C C . GLY A 1 799 ? -16.567 -8.034 -29.908 1.00 98.38 799 GLY A C 1
ATOM 6126 O O . GLY A 1 799 ? -15.797 -7.151 -29.531 1.00 98.38 799 GLY A O 1
ATOM 6127 N N . THR A 1 800 ? -16.632 -8.387 -31.189 1.00 98.25 800 THR A N 1
ATOM 6128 C CA . THR A 1 800 ? -15.815 -7.725 -32.212 1.00 98.25 800 THR A CA 1
ATOM 6129 C C . THR A 1 800 ? -16.493 -7.637 -33.573 1.00 98.25 800 THR A C 1
ATOM 6131 O O . THR A 1 800 ? -17.410 -8.397 -33.883 1.00 98.25 800 THR A O 1
ATOM 6134 N N . SER A 1 801 ? -16.025 -6.712 -34.411 1.00 97.44 801 SER A N 1
ATOM 6135 C CA . SER A 1 801 ? -16.412 -6.621 -35.819 1.00 97.44 801 SER A CA 1
ATOM 6136 C C . SER A 1 801 ? -15.241 -6.889 -36.766 1.00 97.44 801 SER A C 1
ATOM 6138 O O . SER A 1 801 ? -14.115 -6.438 -36.548 1.00 97.44 801 SER A O 1
ATOM 6140 N N . ALA A 1 802 ? -15.519 -7.561 -37.880 1.00 94.81 802 ALA A N 1
ATOM 6141 C CA . ALA A 1 802 ? -14.638 -7.605 -39.049 1.00 94.81 802 ALA A CA 1
ATOM 6142 C C . ALA A 1 802 ? -15.479 -7.824 -40.319 1.00 94.81 802 ALA A C 1
ATOM 6144 O O . ALA A 1 802 ? -16.704 -7.856 -40.261 1.00 94.81 802 ALA A O 1
ATOM 6145 N N . SER A 1 803 ? -14.842 -7.965 -41.483 1.00 93.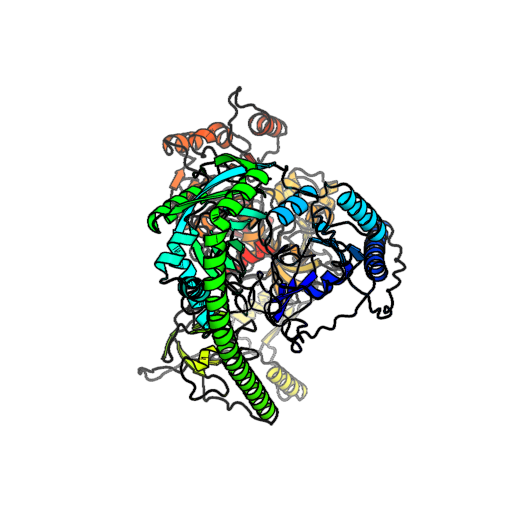44 803 SER A N 1
ATOM 6146 C CA . SER A 1 803 ? -15.530 -8.493 -42.672 1.00 93.44 803 SER A CA 1
ATOM 6147 C C . SER A 1 803 ? -15.756 -9.995 -42.498 1.00 93.44 803 SER A C 1
ATOM 6149 O O . SER A 1 803 ? -14.821 -10.654 -42.050 1.00 93.44 803 SER A O 1
ATOM 6151 N N . GLY A 1 804 ? -16.891 -10.559 -42.925 1.00 93.12 804 GLY A N 1
ATOM 6152 C CA . GLY A 1 804 ? -17.242 -11.975 -42.692 1.00 93.12 804 GLY A CA 1
ATOM 6153 C C . GLY A 1 804 ? -16.160 -13.013 -43.031 1.00 93.12 804 GLY A C 1
ATOM 6154 O O . GLY A 1 804 ? -15.995 -13.985 -42.305 1.00 93.12 804 GLY A O 1
ATOM 6155 N N . ARG A 1 805 ? -15.329 -12.772 -44.056 1.00 92.31 805 ARG A N 1
ATOM 6156 C CA . ARG A 1 805 ? -14.160 -13.620 -44.391 1.00 92.31 805 ARG A CA 1
ATOM 6157 C C . ARG A 1 805 ? -13.101 -13.755 -43.277 1.00 92.31 805 ARG A C 1
ATOM 6159 O O . ARG A 1 805 ? -12.268 -14.646 -43.353 1.00 92.31 805 ARG A O 1
ATOM 6166 N N . ASN A 1 806 ? -13.123 -12.867 -42.283 1.00 91.00 806 ASN A N 1
ATOM 6167 C CA . ASN A 1 806 ? -12.214 -12.837 -41.137 1.00 91.00 806 ASN A CA 1
ATOM 6168 C C . ASN A 1 806 ? -12.898 -13.337 -39.846 1.00 91.00 806 ASN A C 1
ATOM 6170 O O . ASN A 1 806 ? -12.302 -13.202 -38.782 1.00 91.00 806 ASN A O 1
ATOM 6174 N N . GLU A 1 807 ? -14.129 -13.873 -39.905 1.00 94.44 807 GLU A N 1
ATOM 6175 C CA . GLU A 1 807 ? -14.854 -14.343 -38.711 1.00 94.44 807 GLU A CA 1
ATOM 6176 C C . GLU A 1 807 ? -14.068 -15.417 -37.953 1.00 94.44 807 GLU A C 1
ATOM 6178 O O . GLU A 1 807 ? -13.846 -15.265 -36.756 1.00 94.44 807 GLU A O 1
ATOM 6183 N N . GLN A 1 808 ? -13.607 -16.461 -38.652 1.00 91.25 808 GLN A N 1
ATOM 6184 C CA . GLN A 1 808 ? -12.845 -17.542 -38.023 1.00 91.25 808 GLN A CA 1
ATOM 6185 C C . GLN A 1 808 ? -11.587 -16.995 -37.339 1.00 91.25 808 GLN A C 1
ATOM 6187 O O . GLN A 1 808 ? -11.410 -17.203 -36.147 1.00 91.25 808 GLN A O 1
ATOM 6192 N N . TYR A 1 809 ? -10.811 -16.174 -38.054 1.00 87.81 809 TYR A N 1
ATOM 6193 C CA . TYR A 1 809 ? -9.602 -15.546 -37.523 1.00 87.81 809 TYR A CA 1
ATOM 6194 C C . TYR A 1 809 ? -9.843 -14.806 -36.196 1.00 87.81 809 TYR A C 1
ATOM 6196 O O . TYR A 1 809 ? -9.136 -15.047 -35.222 1.00 87.81 809 TYR A O 1
ATOM 6204 N N . VAL A 1 810 ? -10.852 -13.931 -36.109 1.00 91.44 810 VAL A N 1
ATOM 6205 C CA . VAL A 1 810 ? -11.086 -13.186 -34.856 1.00 91.44 810 VAL A CA 1
ATOM 6206 C C . VAL A 1 810 ? -11.674 -14.057 -33.740 1.00 91.44 810 VAL A C 1
ATOM 6208 O O . VAL A 1 810 ? -11.497 -13.732 -32.567 1.00 91.44 810 VAL A O 1
ATOM 6211 N N . ARG A 1 811 ? -12.330 -15.177 -34.074 1.00 92.69 811 ARG A N 1
ATOM 6212 C CA . ARG A 1 811 ? -12.758 -16.191 -33.096 1.00 92.69 811 ARG A CA 1
ATOM 6213 C C . ARG A 1 811 ? -11.590 -17.017 -32.568 1.00 92.69 811 ARG A C 1
ATOM 6215 O O . ARG A 1 811 ? -11.563 -17.272 -31.370 1.00 92.69 811 ARG A O 1
ATOM 6222 N N . ASP A 1 812 ? -10.613 -17.350 -33.408 1.00 87.75 812 ASP A N 1
ATOM 6223 C CA . ASP A 1 812 ? -9.387 -18.056 -33.006 1.00 87.75 812 ASP A CA 1
ATOM 6224 C C . ASP A 1 812 ? -8.549 -17.213 -32.022 1.00 87.75 812 ASP A C 1
ATOM 6226 O O . ASP A 1 812 ? -7.942 -17.750 -31.100 1.00 87.75 812 ASP A O 1
ATOM 6230 N N . LEU A 1 813 ? -8.600 -15.877 -32.143 1.00 86.50 813 LEU A N 1
ATOM 6231 C CA . LEU A 1 813 ? -8.044 -14.936 -31.156 1.00 86.50 813 LEU A CA 1
ATOM 6232 C C . LEU A 1 813 ? -8.836 -14.868 -29.832 1.00 86.50 813 LEU A C 1
ATOM 6234 O O . LEU A 1 813 ? -8.376 -14.237 -28.880 1.00 86.50 813 LEU A O 1
ATOM 6238 N N . GLY A 1 814 ? -10.023 -15.481 -29.765 1.00 90.62 814 GLY A N 1
ATOM 6239 C CA . GLY A 1 814 ? -10.859 -15.577 -28.567 1.00 90.62 814 GLY A CA 1
ATOM 6240 C C . GLY A 1 814 ? -12.118 -14.699 -28.540 1.00 90.62 814 GLY A C 1
ATOM 6241 O O . GLY A 1 814 ? -12.675 -14.500 -27.461 1.00 90.62 814 GLY A O 1
ATOM 6242 N N . ALA A 1 815 ? -12.591 -14.162 -29.672 1.00 94.94 815 ALA A N 1
ATOM 6243 C CA . ALA A 1 815 ? -13.831 -13.376 -29.699 1.00 94.94 815 ALA A CA 1
ATOM 6244 C C . ALA A 1 815 ? -15.092 -14.221 -29.412 1.00 94.94 815 ALA A C 1
ATOM 6246 O O . ALA A 1 815 ? -15.443 -15.133 -30.169 1.00 94.94 815 ALA A O 1
ATOM 6247 N N . ASP A 1 816 ? -15.823 -13.851 -28.357 1.00 96.81 816 ASP A N 1
ATOM 6248 C CA . ASP A 1 816 ? -17.086 -14.473 -27.949 1.00 96.81 816 ASP A CA 1
ATOM 6249 C C . ASP A 1 816 ? -18.240 -14.102 -28.910 1.00 96.81 816 ASP A C 1
ATOM 6251 O O . ASP A 1 816 ? -19.036 -14.958 -29.307 1.00 96.81 816 ASP A O 1
ATOM 6255 N N . GLU A 1 817 ? -18.319 -12.837 -29.343 1.00 97.88 817 GLU A N 1
ATOM 6256 C CA . GLU A 1 817 ? -19.343 -12.339 -30.279 1.00 97.88 817 GLU A CA 1
ATOM 6257 C C . GLU A 1 817 ? -18.729 -11.722 -31.543 1.00 97.88 817 GLU A C 1
ATOM 6259 O O . GLU A 1 817 ? -17.716 -11.026 -31.482 1.00 97.88 817 GLU A O 1
ATOM 6264 N N . PHE A 1 818 ? -19.381 -11.924 -32.693 1.00 98.12 818 PHE A N 1
ATOM 6265 C CA . PHE A 1 818 ? -18.907 -11.455 -33.997 1.00 98.12 818 PHE A CA 1
ATOM 6266 C C . PHE A 1 818 ? -19.977 -10.672 -34.767 1.00 98.12 818 PHE A C 1
ATOM 6268 O O . PHE A 1 818 ? -21.128 -11.100 -34.852 1.00 98.12 818 PHE A O 1
ATOM 6275 N N . PHE A 1 819 ? -19.569 -9.561 -35.384 1.00 98.00 819 PHE A N 1
ATOM 6276 C CA . PHE A 1 819 ? -20.422 -8.673 -36.171 1.00 98.00 819 PHE A CA 1
ATOM 6277 C C . PHE A 1 819 ? -19.803 -8.367 -37.541 1.00 98.00 819 PHE A C 1
ATOM 6279 O O . PHE A 1 819 ? -18.760 -7.718 -37.647 1.00 98.00 819 PHE A O 1
ATOM 6286 N N . ASP A 1 820 ? -20.471 -8.790 -38.614 1.00 97.00 820 ASP A N 1
ATOM 6287 C CA . ASP A 1 820 ? -20.003 -8.540 -39.977 1.00 97.00 820 ASP A CA 1
ATOM 6288 C C . ASP A 1 820 ? -20.454 -7.158 -40.460 1.00 97.00 820 ASP A C 1
ATOM 6290 O O . ASP A 1 820 ? -21.588 -6.983 -40.920 1.00 97.00 820 ASP A O 1
ATOM 6294 N N . TYR A 1 821 ? -19.564 -6.164 -40.390 1.00 93.62 821 TYR A N 1
ATOM 6295 C CA . TYR A 1 821 ? -19.888 -4.783 -40.774 1.00 93.62 821 TYR A CA 1
ATOM 6296 C C . TYR A 1 821 ? -20.279 -4.633 -42.257 1.00 93.62 821 TYR A C 1
ATOM 6298 O O . TYR A 1 821 ? -20.788 -3.583 -42.645 1.00 93.62 821 TYR A O 1
ATOM 6306 N N . THR A 1 822 ? -20.046 -5.650 -43.097 1.00 94.19 822 THR A N 1
ATOM 6307 C CA . THR A 1 822 ? -20.411 -5.618 -44.522 1.00 94.19 822 THR A CA 1
ATOM 6308 C C . THR A 1 822 ? -21.888 -5.934 -44.781 1.00 94.19 822 THR A C 1
ATOM 6310 O O . THR A 1 822 ? -22.389 -5.608 -45.855 1.00 94.19 822 THR A O 1
ATOM 6313 N N . LYS A 1 823 ? -22.600 -6.527 -43.809 1.00 94.56 823 LYS A N 1
ATOM 6314 C CA . LYS A 1 823 ? -24.012 -6.938 -43.953 1.00 94.56 823 LYS A CA 1
ATOM 6315 C C . LYS A 1 823 ? -25.016 -5.828 -43.624 1.00 94.56 823 LYS A C 1
ATOM 6317 O O . LYS A 1 823 ? -26.082 -5.784 -44.228 1.00 94.56 823 LYS A O 1
ATOM 6322 N N . ALA A 1 824 ? -24.691 -4.955 -42.671 1.00 93.94 824 ALA A N 1
ATOM 6323 C CA . ALA A 1 824 ? -25.527 -3.834 -42.224 1.00 93.94 824 ALA A CA 1
ATOM 6324 C C . ALA A 1 824 ? -24.676 -2.803 -41.449 1.00 93.94 824 ALA A C 1
ATOM 6326 O O . ALA A 1 824 ? -23.592 -3.161 -40.975 1.00 93.94 824 ALA A O 1
ATOM 6327 N N . PRO A 1 825 ? -25.136 -1.554 -41.242 1.00 94.56 825 PRO A N 1
ATOM 6328 C CA . PRO A 1 825 ? -24.434 -0.583 -40.404 1.00 94.56 825 PRO A CA 1
ATOM 6329 C C . PRO A 1 825 ? -24.165 -1.135 -38.995 1.00 94.56 825 PRO A C 1
ATOM 6331 O O . PRO A 1 825 ? -25.085 -1.528 -38.280 1.00 94.56 825 PRO A O 1
ATOM 6334 N N . LEU A 1 826 ? -22.898 -1.155 -38.568 1.00 95.56 826 LEU A N 1
ATOM 6335 C CA . LEU A 1 826 ? -22.496 -1.827 -37.322 1.00 95.56 826 LEU A CA 1
ATOM 6336 C C . LEU A 1 826 ? -23.242 -1.305 -36.080 1.00 95.56 826 LEU A C 1
ATOM 6338 O O . LEU A 1 826 ? -23.614 -2.089 -35.216 1.00 95.56 826 LEU A O 1
ATOM 6342 N N . HIS A 1 827 ? -23.520 -0.001 -36.005 1.00 95.19 827 HIS A N 1
ATOM 6343 C CA . HIS A 1 827 ? -24.264 0.581 -34.885 1.00 95.19 827 HIS A CA 1
ATOM 6344 C C . HIS A 1 827 ? -25.721 0.083 -34.790 1.00 95.19 827 HIS A C 1
ATOM 6346 O O . HIS A 1 827 ? -26.272 0.042 -33.693 1.00 95.19 827 HIS A O 1
ATOM 6352 N N . GLU A 1 828 ? -26.335 -0.313 -35.911 1.00 96.50 828 GLU A N 1
ATOM 6353 C CA . GLU A 1 828 ? -27.673 -0.919 -35.949 1.00 96.50 828 GLU A CA 1
ATOM 6354 C C . GLU A 1 828 ? -27.609 -2.388 -35.522 1.00 96.50 828 GLU A C 1
ATOM 6356 O O . GLU A 1 828 ? -28.412 -2.815 -34.695 1.00 96.50 828 GLU A O 1
ATOM 6361 N N . GLN A 1 829 ? -26.606 -3.137 -36.001 1.00 97.25 829 GLN A N 1
ATOM 6362 C CA . GLN A 1 829 ? -26.372 -4.521 -35.565 1.00 97.25 829 GLN A CA 1
ATOM 6363 C C . GLN A 1 829 ? -26.148 -4.606 -34.049 1.00 97.25 829 GLN A C 1
ATOM 6365 O O . GLN A 1 829 ? -26.740 -5.450 -33.380 1.00 97.25 829 GLN A O 1
ATOM 6370 N N . LEU A 1 830 ? -25.336 -3.699 -33.496 1.00 97.06 830 LEU A N 1
ATOM 6371 C CA . LEU A 1 830 ? -25.067 -3.628 -32.060 1.00 97.06 830 LEU A CA 1
ATOM 6372 C C . LEU A 1 830 ? -26.300 -3.209 -31.256 1.00 97.06 830 LEU A C 1
ATOM 6374 O O . LEU A 1 830 ? -26.543 -3.776 -30.199 1.00 97.06 830 LEU A O 1
ATOM 6378 N N . ALA A 1 831 ? -27.100 -2.256 -31.744 1.00 95.69 831 ALA A N 1
ATOM 6379 C CA . ALA A 1 831 ? -28.350 -1.878 -31.082 1.00 95.69 831 ALA A CA 1
ATOM 6380 C C . ALA A 1 831 ? -29.395 -3.012 -31.101 1.00 95.69 831 ALA A C 1
ATOM 6382 O O . ALA A 1 831 ? -30.164 -3.143 -30.155 1.00 95.69 831 ALA A O 1
ATOM 6383 N N . ALA A 1 832 ? -29.411 -3.850 -32.142 1.00 95.31 832 ALA A N 1
ATOM 6384 C CA . ALA A 1 832 ? -30.286 -5.021 -32.213 1.00 95.31 832 ALA A CA 1
ATOM 6385 C C . ALA A 1 832 ? -29.808 -6.185 -31.321 1.00 95.31 832 ALA A C 1
ATOM 6387 O O . ALA A 1 832 ? -30.627 -6.868 -30.711 1.00 95.31 832 ALA A O 1
ATOM 6388 N N . ALA A 1 833 ? -28.492 -6.406 -31.222 1.00 92.50 833 ALA A N 1
ATOM 6389 C CA . ALA A 1 833 ? -27.892 -7.468 -30.405 1.00 92.50 833 ALA A CA 1
ATOM 6390 C C . ALA A 1 833 ? -27.714 -7.105 -28.916 1.00 92.50 833 ALA A C 1
ATOM 6392 O O . ALA A 1 833 ? -27.381 -7.970 -28.102 1.00 92.50 833 ALA A O 1
ATOM 6393 N N . CYS A 1 834 ? -27.945 -5.842 -28.554 1.00 92.12 834 CYS A N 1
ATOM 6394 C CA . CYS A 1 834 ? -27.927 -5.337 -27.183 1.00 92.12 834 CYS A CA 1
ATOM 6395 C C . CYS A 1 834 ? -29.286 -4.695 -26.838 1.00 92.12 834 CYS A C 1
ATOM 6397 O O . CYS A 1 834 ? -29.388 -3.469 -26.846 1.00 92.12 834 CYS A O 1
ATOM 6399 N N . PRO A 1 835 ? -30.330 -5.491 -26.510 1.00 85.75 835 PRO A N 1
ATOM 6400 C CA . PRO A 1 835 ? -31.604 -4.962 -26.004 1.00 85.75 835 PRO A CA 1
ATOM 6401 C C . PRO A 1 835 ? -31.414 -4.066 -24.772 1.00 85.75 835 PRO A C 1
ATOM 6403 O O . PRO A 1 835 ? -32.118 -3.075 -24.598 1.00 85.75 835 PRO A O 1
ATOM 6406 N N . GLU A 1 836 ? -30.405 -4.396 -23.963 1.00 88.88 836 GLU A N 1
ATOM 6407 C CA . GLU A 1 836 ? -29.810 -3.521 -22.962 1.00 88.88 836 GLU A CA 1
ATOM 6408 C C . GLU A 1 836 ? -28.317 -3.340 -23.267 1.00 88.88 836 GLU A C 1
ATOM 6410 O O . GLU A 1 836 ? -27.640 -4.256 -23.744 1.00 88.88 836 GLU A O 1
ATOM 6415 N N . ALA A 1 837 ? -27.793 -2.144 -22.998 1.00 92.94 837 ALA A N 1
ATOM 6416 C CA . ALA A 1 837 ? -26.405 -1.805 -23.281 1.00 92.94 837 ALA A CA 1
ATOM 6417 C C . ALA A 1 837 ? -25.448 -2.554 -22.337 1.00 92.94 837 ALA A C 1
ATOM 6419 O O . ALA A 1 837 ? -25.496 -2.326 -21.128 1.00 92.94 837 ALA A O 1
ATOM 6420 N N . LYS A 1 838 ? -24.570 -3.406 -22.891 1.00 95.88 838 LYS A N 1
ATOM 6421 C CA . LYS A 1 838 ? -23.770 -4.383 -22.128 1.00 95.88 838 LYS A CA 1
ATOM 6422 C C . LYS A 1 838 ? -22.253 -4.167 -22.122 1.00 95.88 838 LYS A C 1
ATOM 6424 O O . LYS A 1 838 ? -21.611 -4.647 -21.201 1.00 95.88 838 LYS A O 1
ATOM 6429 N N . TYR A 1 839 ? -21.667 -3.483 -23.110 1.00 98.06 839 TYR A N 1
ATOM 6430 C CA . TYR A 1 839 ? -20.206 -3.322 -23.181 1.00 98.06 839 TYR A CA 1
ATOM 6431 C C . TYR A 1 839 ? -19.730 -2.205 -22.245 1.00 98.06 839 TYR A C 1
ATOM 6433 O O . TYR A 1 839 ? -20.227 -1.081 -22.310 1.00 98.06 839 TYR A O 1
ATOM 6441 N N . ASP A 1 840 ? -18.752 -2.490 -21.394 1.00 97.75 840 ASP A N 1
ATOM 6442 C CA . ASP A 1 840 ? -18.141 -1.525 -20.476 1.00 97.75 840 ASP A CA 1
ATOM 6443 C C . ASP A 1 840 ? -17.032 -0.713 -21.148 1.00 97.75 840 ASP A C 1
ATOM 6445 O O . ASP A 1 840 ? -16.862 0.477 -20.871 1.00 97.75 840 ASP A O 1
ATOM 6449 N N . VAL A 1 841 ? -16.318 -1.323 -22.093 1.00 98.19 841 VAL A N 1
ATOM 6450 C CA . VAL A 1 841 ? -15.321 -0.642 -22.924 1.00 98.19 841 VAL A CA 1
ATOM 6451 C C . VAL A 1 841 ? -15.619 -0.904 -24.391 1.00 98.19 841 VAL A C 1
ATOM 6453 O O . VAL A 1 841 ? -15.859 -2.038 -24.794 1.00 98.19 841 VAL A O 1
ATOM 6456 N N . PHE A 1 842 ? -15.593 0.149 -25.203 1.00 97.94 842 PHE A N 1
ATOM 6457 C CA . PHE A 1 842 ? -15.630 0.049 -26.660 1.00 97.94 842 PHE A CA 1
ATOM 6458 C C . PHE A 1 842 ? -14.322 0.609 -27.205 1.00 97.94 842 PHE A C 1
ATOM 6460 O O . PHE A 1 842 ? -14.067 1.802 -27.051 1.00 97.94 842 PHE A O 1
ATOM 6467 N N . LEU A 1 843 ? -13.513 -0.227 -27.851 1.00 97.50 843 LEU A N 1
ATOM 6468 C CA . LEU A 1 843 ? -12.294 0.164 -28.543 1.00 97.50 843 LEU A CA 1
ATOM 6469 C C . LEU A 1 843 ? -12.551 0.298 -30.048 1.00 97.50 843 LEU A C 1
ATOM 6471 O O . LEU A 1 843 ? -12.788 -0.674 -30.763 1.00 97.50 843 LEU A O 1
ATOM 6475 N N . GLU A 1 844 ? -12.459 1.526 -30.538 1.00 94.88 844 GLU A N 1
ATOM 6476 C CA . GLU A 1 844 ? -12.448 1.870 -31.954 1.00 94.88 844 GLU A CA 1
ATOM 6477 C C . GLU A 1 844 ? -11.023 1.719 -32.513 1.00 94.88 844 GLU A C 1
ATOM 6479 O O . GLU A 1 844 ? -10.221 2.653 -32.422 1.00 94.88 844 GLU A O 1
ATOM 6484 N N . ALA A 1 845 ? -10.712 0.537 -33.066 1.00 91.81 845 ALA A N 1
ATOM 6485 C CA . ALA A 1 845 ? -9.386 0.158 -33.571 1.00 91.81 845 ALA A CA 1
ATOM 6486 C C . ALA A 1 845 ? -9.213 0.300 -35.100 1.00 91.81 845 ALA A C 1
ATOM 6488 O O . ALA A 1 845 ? -8.159 -0.062 -35.632 1.00 91.81 845 ALA A O 1
ATOM 6489 N N . VAL A 1 846 ? -10.208 0.834 -35.823 1.00 87.06 846 VAL A N 1
ATOM 6490 C CA . VAL A 1 846 ? -10.082 1.184 -37.254 1.00 87.06 846 VAL A CA 1
ATOM 6491 C C . VAL A 1 846 ? -9.697 2.654 -37.423 1.00 87.06 846 VAL A C 1
ATOM 6493 O O . VAL A 1 846 ? -8.928 2.996 -38.322 1.00 87.06 846 VAL A O 1
ATOM 6496 N N . GLY A 1 847 ? -10.189 3.525 -36.539 1.00 75.12 847 GLY A N 1
ATOM 6497 C CA . GLY A 1 847 ? -9.900 4.961 -36.549 1.00 75.12 847 GLY A CA 1
ATOM 6498 C C . GLY A 1 847 ? -10.732 5.734 -37.573 1.00 75.12 847 GLY A C 1
ATOM 6499 O O . GLY A 1 847 ? -10.230 6.640 -38.241 1.00 75.12 847 GLY A O 1
ATOM 6500 N N . PHE A 1 848 ? -12.006 5.377 -37.746 1.00 77.94 848 PHE A N 1
ATOM 6501 C CA . PHE A 1 848 ? -12.906 6.148 -38.605 1.00 77.94 848 PHE A CA 1
ATOM 6502 C C . PHE A 1 848 ? -13.097 7.585 -38.087 1.00 77.94 848 PHE A C 1
ATOM 6504 O O . PHE A 1 848 ? -13.230 7.819 -36.888 1.00 77.94 848 PHE A O 1
ATOM 6511 N N . ILE A 1 849 ? -13.132 8.561 -39.005 1.00 70.81 849 ILE A N 1
ATOM 6512 C CA . ILE A 1 849 ? -13.462 9.960 -38.674 1.00 70.81 849 ILE A CA 1
ATOM 6513 C C . ILE A 1 849 ? -14.971 10.218 -38.580 1.00 70.81 849 ILE A C 1
ATOM 6515 O O . ILE A 1 849 ? -15.400 11.240 -38.048 1.00 70.81 849 ILE A O 1
ATOM 6519 N N . GLU A 1 850 ? -15.788 9.294 -39.082 1.00 81.12 850 GLU A N 1
ATOM 6520 C CA . GLU A 1 850 ? -17.236 9.347 -38.922 1.00 81.12 850 GLU A CA 1
ATOM 6521 C C . GLU A 1 850 ? -17.600 8.847 -37.502 1.00 81.12 850 GLU A C 1
ATOM 6523 O O . GLU A 1 850 ? -17.251 7.718 -37.148 1.00 81.12 850 GLU A O 1
ATOM 6528 N N . PRO A 1 851 ? -18.239 9.674 -36.649 1.00 84.69 851 PRO A N 1
ATOM 6529 C CA . PRO A 1 851 ? -18.391 9.374 -35.228 1.00 84.69 851 PRO A CA 1
ATOM 6530 C C . PRO A 1 851 ? -19.694 8.646 -34.861 1.00 84.69 851 PRO A C 1
ATOM 6532 O O . PRO A 1 851 ? -20.027 8.590 -33.678 1.00 84.69 851 PRO A O 1
ATOM 6535 N N . THR A 1 852 ? -20.463 8.094 -35.805 1.00 90.25 852 THR A N 1
ATOM 6536 C CA . THR A 1 852 ? -21.773 7.467 -35.535 1.00 90.25 852 THR A CA 1
ATOM 6537 C C . THR A 1 852 ? -21.673 6.333 -34.516 1.00 90.25 852 THR A C 1
ATOM 6539 O O . THR A 1 852 ? -22.538 6.241 -33.645 1.00 90.25 852 THR A O 1
ATOM 6542 N N . LEU A 1 853 ? -20.593 5.539 -34.527 1.00 92.81 853 LEU A N 1
ATOM 6543 C CA . LEU A 1 853 ? -20.348 4.508 -33.505 1.00 92.81 853 LEU A CA 1
ATOM 6544 C C . LEU A 1 853 ? -20.211 5.085 -32.083 1.00 92.81 853 LEU A C 1
ATOM 6546 O O . LEU A 1 853 ? -20.599 4.428 -31.117 1.00 92.81 853 LEU A O 1
ATOM 6550 N N . PHE A 1 854 ? -19.732 6.322 -31.936 1.00 93.50 854 PHE A N 1
ATOM 6551 C CA . PHE A 1 854 ? -19.743 7.026 -30.655 1.00 93.50 854 PHE A CA 1
ATOM 6552 C C . PHE A 1 854 ? -21.093 7.707 -30.388 1.00 93.50 854 PHE A C 1
ATOM 6554 O O . PHE A 1 854 ? -21.662 7.541 -29.311 1.00 93.50 854 PHE A O 1
ATOM 6561 N N . VAL A 1 855 ? -21.664 8.425 -31.358 1.00 92.31 855 VAL A N 1
ATOM 6562 C CA . VAL A 1 855 ? -22.936 9.159 -31.193 1.00 92.31 855 VAL A CA 1
ATOM 6563 C C . VAL A 1 855 ? -24.098 8.216 -30.841 1.00 92.31 855 VAL A C 1
ATOM 6565 O O . VAL A 1 855 ? -24.956 8.573 -30.036 1.00 92.31 855 VAL A O 1
ATOM 6568 N N . LYS A 1 856 ? -24.106 6.993 -31.383 1.00 93.75 856 LYS A N 1
ATOM 6569 C CA . LYS A 1 856 ? -25.110 5.947 -31.114 1.00 93.75 856 LYS A CA 1
ATOM 6570 C C . LYS A 1 856 ? -24.740 5.007 -29.957 1.00 93.75 856 LYS A C 1
ATOM 6572 O O . LYS A 1 856 ? -25.552 4.162 -29.591 1.00 93.75 856 LYS A O 1
ATOM 6577 N N . SER A 1 857 ? -23.571 5.189 -29.332 1.00 95.31 857 SER A N 1
ATOM 6578 C CA . SER A 1 857 ? -23.023 4.285 -28.303 1.00 95.31 857 SER A CA 1
ATOM 6579 C C . SER A 1 857 ? -23.941 4.008 -27.115 1.00 95.31 857 SER A C 1
ATOM 6581 O O . SER A 1 857 ? -23.817 2.962 -26.490 1.00 95.31 857 SER A O 1
ATOM 6583 N N . ALA A 1 858 ? -24.889 4.896 -26.803 1.00 94.94 858 ALA A N 1
ATOM 6584 C CA . ALA A 1 858 ? -25.811 4.713 -25.685 1.00 94.94 858 ALA A CA 1
ATOM 6585 C C . ALA A 1 858 ? -26.660 3.424 -25.764 1.00 94.94 858 ALA A C 1
ATOM 6587 O O . ALA A 1 858 ? -27.122 2.972 -24.719 1.00 94.94 858 ALA A O 1
ATOM 6588 N N . ALA A 1 859 ? -26.836 2.842 -26.958 1.00 95.69 859 ALA A N 1
ATOM 6589 C CA . ALA A 1 859 ? -27.576 1.595 -27.169 1.00 95.69 859 ALA A CA 1
ATOM 6590 C C . ALA A 1 859 ? -26.798 0.319 -26.787 1.00 95.69 859 ALA A C 1
ATOM 6592 O O . ALA A 1 859 ? -27.417 -0.693 -26.494 1.00 95.69 859 ALA A O 1
ATOM 6593 N N . TYR A 1 860 ? -25.460 0.346 -26.775 1.00 97.00 860 TYR A N 1
ATOM 6594 C CA . TYR A 1 860 ? -24.634 -0.859 -26.564 1.00 97.00 860 TYR A CA 1
ATOM 6595 C C . TYR A 1 860 ? -23.505 -0.691 -25.537 1.00 97.00 860 TYR A C 1
ATOM 6597 O O . TYR A 1 860 ? -23.083 -1.683 -24.950 1.00 97.00 860 TYR A O 1
ATOM 6605 N N . LEU A 1 861 ? -23.052 0.536 -25.265 1.00 97.38 861 LEU A N 1
ATOM 6606 C CA . LEU A 1 861 ? -22.084 0.863 -24.213 1.00 97.38 861 LEU A CA 1
ATOM 6607 C C . LEU A 1 861 ? -22.819 1.189 -22.899 1.00 97.38 861 LEU A C 1
ATOM 6609 O O . LEU A 1 861 ? -23.751 2.004 -22.914 1.00 97.38 861 LEU A O 1
ATOM 6613 N N . THR A 1 862 ? -22.410 0.610 -21.766 1.00 96.62 862 THR A N 1
ATOM 6614 C CA . THR A 1 862 ? -23.065 0.778 -20.450 1.00 96.62 862 THR A CA 1
ATOM 6615 C C . THR A 1 862 ? -23.069 2.246 -19.984 1.00 96.62 862 THR A C 1
ATOM 6617 O O . THR A 1 862 ? -22.266 3.057 -20.455 1.00 96.62 862 THR A O 1
ATOM 6620 N N . PRO A 1 863 ? -23.946 2.657 -19.041 1.00 93.38 863 PRO A N 1
ATOM 6621 C CA . PRO A 1 863 ? -23.996 4.038 -18.543 1.00 93.38 863 PRO A CA 1
ATOM 6622 C C . PRO A 1 863 ? -22.681 4.596 -17.985 1.00 93.38 863 PRO A C 1
ATOM 6624 O O . PRO A 1 863 ? -22.479 5.810 -18.030 1.00 93.38 863 PRO A O 1
ATOM 6627 N N . ARG A 1 864 ? -21.798 3.731 -17.469 1.00 90.94 864 ARG A N 1
ATOM 6628 C CA . ARG A 1 864 ? -20.461 4.097 -16.969 1.00 90.94 864 ARG A CA 1
ATOM 6629 C C . ARG A 1 864 ? -19.340 3.826 -17.976 1.00 90.94 864 ARG A C 1
ATOM 6631 O O . ARG A 1 864 ? -18.226 4.293 -17.738 1.00 90.94 864 ARG A O 1
ATOM 6638 N N . GLY A 1 865 ? -19.641 3.118 -19.063 1.00 92.69 865 GLY A N 1
ATOM 6639 C CA . GLY A 1 865 ? -18.663 2.635 -20.020 1.00 92.69 865 GLY A CA 1
ATOM 6640 C C . GLY A 1 865 ? -17.954 3.733 -20.810 1.00 92.69 865 GLY A C 1
ATOM 6641 O O . GLY A 1 865 ? -18.450 4.859 -20.965 1.00 92.69 865 GLY A O 1
ATOM 6642 N N . THR A 1 866 ? -16.773 3.385 -21.316 1.00 95.38 866 THR A N 1
ATOM 6643 C CA . THR A 1 866 ? -15.861 4.306 -22.004 1.00 95.38 866 THR A CA 1
ATOM 6644 C C . THR A 1 866 ? -15.659 3.888 -23.456 1.00 95.38 866 THR A C 1
ATOM 6646 O O . THR A 1 866 ? -15.339 2.740 -23.754 1.00 95.38 866 THR A O 1
ATOM 6649 N N . PHE A 1 867 ? -15.821 4.845 -24.368 1.00 96.19 867 PHE A N 1
ATOM 6650 C CA . PHE A 1 867 ? -15.473 4.698 -25.775 1.00 96.19 867 PHE A CA 1
ATOM 6651 C C . PHE A 1 867 ? -14.038 5.195 -25.976 1.00 96.19 867 PHE A C 1
ATOM 6653 O O . PHE A 1 867 ? -13.777 6.397 -25.892 1.00 96.19 867 PHE A O 1
ATOM 6660 N N . VAL A 1 868 ? -13.112 4.275 -26.220 1.00 95.31 868 VAL A N 1
ATOM 6661 C CA . VAL A 1 868 ? -11.694 4.538 -26.488 1.00 95.31 868 VAL A CA 1
ATOM 6662 C C . VAL A 1 868 ? -11.456 4.441 -27.993 1.00 95.31 868 VAL A C 1
ATOM 6664 O O . VAL A 1 868 ? -12.020 3.579 -28.660 1.00 95.31 868 VAL A O 1
ATOM 6667 N N . SER A 1 869 ? -10.644 5.325 -28.564 1.00 91.31 869 SER A N 1
ATOM 6668 C CA . SER A 1 869 ? -10.358 5.338 -30.001 1.00 91.31 869 SER A CA 1
ATOM 6669 C C . SER A 1 869 ? -8.876 5.531 -30.278 1.00 91.31 869 SER A C 1
ATOM 6671 O O . SER A 1 869 ? -8.245 6.377 -29.648 1.00 91.31 869 SER A O 1
ATOM 6673 N N . VAL A 1 870 ? -8.355 4.819 -31.284 1.00 86.69 870 VAL A N 1
ATOM 6674 C CA . VAL A 1 870 ? -6.992 5.006 -31.833 1.00 86.69 870 VAL A CA 1
ATOM 6675 C C . VAL A 1 870 ? -6.832 6.293 -32.661 1.00 86.69 870 VAL A C 1
ATOM 6677 O O . VAL A 1 870 ? -5.780 6.543 -33.244 1.00 86.69 870 VAL A O 1
ATOM 6680 N N . GLY A 1 871 ? -7.882 7.114 -32.724 1.00 77.81 871 GLY A N 1
ATOM 6681 C CA . GLY A 1 871 ? -7.882 8.432 -33.344 1.00 77.81 871 GLY A CA 1
ATOM 6682 C C . GLY A 1 871 ? -8.470 8.459 -34.763 1.00 77.81 871 GLY A C 1
ATOM 6683 O O . GLY A 1 871 ? -8.291 7.516 -35.539 1.00 77.81 871 GLY A O 1
ATOM 6684 N N . PRO A 1 872 ? -9.176 9.546 -35.128 1.00 74.06 872 PRO A N 1
ATOM 6685 C CA . PRO A 1 872 ? -9.790 9.690 -36.443 1.00 74.06 872 PRO A CA 1
ATOM 6686 C C . PRO A 1 872 ? -8.742 9.889 -37.547 1.00 74.06 872 PRO A C 1
ATOM 6688 O O . PRO A 1 872 ? -7.881 10.771 -37.475 1.00 74.06 872 PRO A O 1
ATOM 6691 N N . GLN A 1 873 ? -8.847 9.089 -38.606 1.00 69.56 873 GLN A N 1
ATOM 6692 C CA . GLN A 1 873 ? -7.929 9.091 -39.742 1.00 69.56 873 GLN A CA 1
ATOM 6693 C C . GLN A 1 873 ? -8.519 9.861 -40.934 1.00 69.56 873 GLN A C 1
ATOM 6695 O O . GLN A 1 873 ? -9.351 9.329 -41.666 1.00 69.56 873 GLN A O 1
ATOM 6700 N N . SER A 1 874 ? -8.051 11.089 -41.170 1.00 68.69 874 SER A N 1
ATOM 6701 C CA . SER A 1 874 ? -8.375 11.866 -42.374 1.00 68.69 874 SER A CA 1
ATOM 6702 C C . SER A 1 874 ? -7.230 12.799 -42.777 1.00 68.69 874 SER A C 1
ATOM 6704 O O . SER A 1 874 ? -6.321 13.070 -41.997 1.00 68.69 874 SER A O 1
ATOM 6706 N N . THR A 1 875 ? -7.285 13.299 -44.009 1.00 63.56 875 THR A N 1
ATOM 6707 C CA . THR A 1 875 ? -6.464 14.405 -44.526 1.00 63.56 875 THR A CA 1
ATOM 6708 C C . THR A 1 875 ? -7.268 15.706 -44.693 1.00 63.56 875 THR A C 1
ATOM 6710 O O . THR A 1 875 ? -6.720 16.713 -45.134 1.00 63.56 875 THR A O 1
ATOM 6713 N N . SER A 1 876 ? -8.562 15.715 -44.340 1.00 74.75 876 SER A N 1
ATOM 6714 C CA . SER A 1 876 ? -9.489 16.834 -44.552 1.00 74.75 876 SER A CA 1
ATOM 6715 C C . SER A 1 876 ? -9.801 17.601 -43.266 1.00 74.75 876 SER A C 1
ATOM 6717 O O . SER A 1 876 ? -10.440 17.087 -42.346 1.00 74.75 876 SER A O 1
ATOM 6719 N N . LEU A 1 877 ? -9.439 18.888 -43.231 1.00 73.44 877 LEU A N 1
ATOM 6720 C CA . LEU A 1 877 ? -9.729 19.789 -42.108 1.00 73.44 877 LEU A CA 1
ATOM 6721 C C . LEU A 1 877 ? -11.237 19.891 -41.796 1.00 73.44 877 LEU A C 1
ATOM 6723 O O . LEU A 1 877 ? -11.629 19.961 -40.632 1.00 73.44 877 LEU A O 1
ATOM 6727 N N . GLY A 1 878 ? -12.094 19.849 -42.823 1.00 76.56 878 GLY A N 1
ATOM 6728 C CA . GLY A 1 878 ? -13.550 19.915 -42.652 1.00 76.56 878 GLY A CA 1
ATOM 6729 C C . GLY A 1 878 ? -14.136 18.699 -41.926 1.00 76.56 878 GLY A C 1
ATOM 6730 O O . GLY A 1 878 ? -15.125 18.825 -41.202 1.00 76.56 878 GLY A O 1
ATOM 6731 N N . GLU A 1 879 ? -13.510 17.529 -42.064 1.00 78.75 879 GLU A N 1
ATOM 6732 C CA . GLU A 1 879 ? -13.926 16.320 -41.350 1.00 78.75 879 GLU A CA 1
ATOM 6733 C C . GLU A 1 879 ? -13.490 16.361 -39.882 1.00 78.75 879 GLU A C 1
ATOM 6735 O O . GLU A 1 879 ? -14.286 16.009 -39.013 1.00 78.75 879 GLU A O 1
ATOM 6740 N N . TYR A 1 880 ? -12.303 16.900 -39.577 1.00 80.06 880 TYR A N 1
ATOM 6741 C CA . TYR A 1 880 ? -11.876 17.154 -38.193 1.00 80.06 880 TYR A CA 1
ATOM 6742 C C . TYR A 1 880 ? -12.797 18.148 -37.469 1.00 80.06 880 TYR A C 1
ATOM 6744 O O . TYR A 1 880 ? -13.151 17.920 -36.313 1.00 80.06 880 TYR A O 1
ATOM 6752 N N . ILE A 1 881 ? -13.266 19.202 -38.149 1.00 82.31 881 ILE A N 1
ATOM 6753 C CA . ILE A 1 881 ? -14.264 20.137 -37.594 1.00 82.31 881 ILE A CA 1
ATOM 6754 C C . ILE A 1 881 ? -15.589 19.412 -37.303 1.00 82.31 881 ILE A C 1
ATOM 6756 O O . ILE A 1 881 ? -16.162 19.569 -36.223 1.00 82.31 881 ILE A O 1
ATOM 6760 N N . ARG A 1 882 ? -16.070 18.570 -38.231 1.00 83.19 882 ARG A N 1
ATOM 6761 C CA . ARG A 1 882 ? -17.299 17.773 -38.047 1.00 83.19 882 ARG A CA 1
ATOM 6762 C C . ARG A 1 882 ? -17.167 16.752 -36.911 1.00 83.19 882 ARG A C 1
ATOM 6764 O O . ARG A 1 882 ? -18.139 16.536 -36.181 1.00 83.19 882 ARG A O 1
ATOM 6771 N N . PHE A 1 883 ? -15.995 16.143 -36.756 1.00 86.62 883 PHE A N 1
ATOM 6772 C CA . PHE A 1 883 ? -15.671 15.239 -35.656 1.00 86.62 883 PHE A CA 1
ATOM 6773 C C . PHE A 1 883 ? -15.696 15.984 -34.315 1.00 86.62 883 PHE A C 1
ATOM 6775 O O . PHE A 1 883 ? -16.449 15.603 -33.421 1.00 86.62 883 PHE A O 1
ATOM 6782 N N . ALA A 1 884 ? -14.961 17.097 -34.200 1.00 85.44 884 ALA A N 1
ATOM 6783 C CA . ALA A 1 884 ? -14.917 17.913 -32.988 1.00 85.44 884 ALA A CA 1
ATOM 6784 C C . ALA A 1 884 ? -16.312 18.409 -32.576 1.00 85.44 884 ALA A C 1
ATOM 6786 O O . ALA A 1 884 ? -16.669 18.323 -31.401 1.00 85.44 884 ALA A O 1
ATOM 6787 N N . TRP A 1 885 ? -17.141 18.834 -33.537 1.00 87.06 885 TRP A N 1
ATOM 6788 C CA . TRP A 1 885 ? -18.540 19.160 -33.266 1.00 87.06 885 TRP A CA 1
ATOM 6789 C C . TRP A 1 885 ? -19.286 17.976 -32.639 1.00 87.06 885 TRP A C 1
ATOM 6791 O O . TRP A 1 885 ? -19.788 18.100 -31.529 1.00 87.06 885 TRP A O 1
ATOM 6801 N N . ASN A 1 886 ? -19.337 16.818 -33.302 1.00 86.06 886 ASN A N 1
ATOM 6802 C CA . ASN A 1 886 ? -20.198 15.708 -32.872 1.00 86.06 886 ASN A CA 1
ATOM 6803 C C . ASN A 1 886 ? -19.680 14.897 -31.671 1.00 86.06 886 ASN A C 1
ATOM 6805 O O . ASN A 1 886 ? -20.493 14.251 -31.012 1.00 86.06 886 ASN A O 1
ATOM 6809 N N . VAL A 1 887 ? -18.371 14.907 -31.397 1.00 86.62 887 VAL A N 1
ATOM 6810 C CA . VAL A 1 887 ? -17.741 14.106 -30.328 1.00 86.62 887 VAL A CA 1
ATOM 6811 C C . VAL A 1 887 ? -17.393 14.940 -29.096 1.00 86.62 887 VAL A C 1
ATOM 6813 O O . VAL A 1 887 ? -17.550 14.455 -27.979 1.00 86.62 887 VAL A O 1
ATOM 6816 N N . ILE A 1 888 ? -16.923 16.178 -29.286 1.00 84.19 888 ILE A N 1
ATOM 6817 C CA . ILE A 1 888 ? -16.359 17.005 -28.206 1.00 84.19 888 ILE A CA 1
ATOM 6818 C C . ILE A 1 888 ? -17.335 18.110 -27.782 1.00 84.19 888 ILE A C 1
ATOM 6820 O O . ILE A 1 888 ? -17.525 18.333 -26.589 1.00 84.19 888 ILE A O 1
ATOM 6824 N N . LEU A 1 889 ? -17.948 18.813 -28.742 1.00 86.56 889 LEU A N 1
ATOM 6825 C CA . LEU A 1 889 ? -18.668 20.066 -28.470 1.00 86.56 889 LEU A CA 1
ATOM 6826 C C . LEU A 1 889 ? -20.194 19.921 -28.359 1.00 86.56 889 LEU A C 1
ATOM 6828 O O . LEU A 1 889 ? -20.828 20.746 -27.704 1.00 86.56 889 LEU A O 1
ATOM 6832 N N . ARG A 1 890 ? -20.806 18.917 -29.000 1.00 87.62 890 ARG A N 1
ATOM 6833 C CA . ARG A 1 890 ? -22.270 18.771 -29.115 1.00 87.62 890 ARG A CA 1
ATOM 6834 C C . ARG A 1 890 ? -22.916 18.330 -27.788 1.00 87.62 890 ARG A C 1
ATOM 6836 O O . ARG A 1 890 ? -22.763 17.171 -27.401 1.00 87.62 890 ARG A O 1
ATOM 6843 N N . PRO A 1 891 ? -23.720 19.182 -27.120 1.00 85.81 891 PRO A N 1
ATOM 6844 C CA . PRO A 1 891 ? -24.355 18.830 -25.852 1.00 85.81 891 PRO A CA 1
ATOM 6845 C C . PRO A 1 891 ? -25.442 17.763 -26.013 1.00 85.81 891 PRO A C 1
ATOM 6847 O O . PRO A 1 891 ? -26.089 17.658 -27.059 1.00 85.81 891 PRO A O 1
ATOM 6850 N N . SER A 1 892 ? -25.726 17.022 -24.936 1.00 84.44 892 SER A N 1
ATOM 6851 C CA . SER A 1 892 ? -26.734 15.949 -24.977 1.00 84.44 892 SER A CA 1
ATOM 6852 C C . SER A 1 892 ? -28.156 16.419 -25.315 1.00 84.44 892 SER A C 1
ATOM 6854 O O . SER A 1 892 ? -28.885 15.705 -25.998 1.00 84.44 892 SER A O 1
ATOM 6856 N N . VAL A 1 893 ? -28.522 17.655 -24.957 1.00 84.19 893 VAL A N 1
ATOM 6857 C CA . VAL A 1 893 ? -29.811 18.271 -25.339 1.00 84.19 893 VAL A CA 1
ATOM 6858 C C . VAL A 1 893 ? -29.961 18.519 -26.848 1.00 84.19 893 VAL A C 1
ATOM 6860 O O . VAL A 1 893 ? -31.080 18.628 -27.333 1.00 84.19 893 VAL A O 1
ATOM 6863 N N . LEU A 1 894 ? -28.858 18.553 -27.607 1.00 84.62 894 LEU A N 1
ATOM 6864 C CA . LEU A 1 894 ? -28.853 18.642 -29.076 1.00 84.62 894 LEU A CA 1
ATOM 6865 C C . LEU A 1 894 ? -28.629 17.269 -29.741 1.00 84.62 894 LEU A C 1
ATOM 6867 O O . LEU A 1 894 ? -28.172 17.187 -30.885 1.00 84.62 894 LEU A O 1
ATOM 6871 N N . GLY A 1 895 ? -28.904 16.173 -29.028 1.00 78.69 895 GLY A N 1
ATOM 6872 C CA . GLY A 1 895 ? -28.710 14.803 -29.514 1.00 78.69 895 GLY A CA 1
ATOM 6873 C C . GLY A 1 895 ? -27.260 14.310 -29.470 1.00 78.69 895 GLY A C 1
ATOM 6874 O O . GLY A 1 895 ? -26.920 13.376 -30.192 1.00 78.69 895 GLY A O 1
ATOM 6875 N N . GLY A 1 896 ? -26.394 14.937 -28.665 1.00 85.19 896 GLY A N 1
ATOM 6876 C CA . GLY A 1 896 ? -25.102 14.354 -28.290 1.00 85.19 896 GLY A CA 1
ATOM 6877 C C . GLY A 1 896 ? -25.272 13.172 -27.323 1.00 85.19 896 GLY A C 1
ATOM 6878 O O . GLY A 1 896 ? -26.232 13.114 -26.552 1.00 85.19 896 GLY A O 1
ATOM 6879 N N . THR A 1 897 ? -24.335 12.224 -27.326 1.00 88.88 897 THR A N 1
ATOM 6880 C CA . THR A 1 897 ? -24.328 11.141 -26.328 1.00 88.88 897 THR A CA 1
ATOM 6881 C C . THR A 1 897 ? -23.804 11.641 -24.975 1.00 88.88 897 THR A C 1
ATOM 6883 O O . THR A 1 897 ? -23.006 12.573 -24.912 1.00 88.88 897 THR A O 1
ATOM 6886 N N . LYS A 1 898 ? -24.236 11.014 -23.873 1.00 88.88 898 LYS A N 1
ATOM 6887 C CA . LYS A 1 898 ? -23.666 11.234 -22.525 1.00 88.88 898 LYS A CA 1
ATOM 6888 C C . LYS A 1 898 ? -22.493 10.292 -22.207 1.00 88.88 898 LYS A C 1
ATOM 6890 O O . LYS A 1 898 ? -21.963 10.334 -21.100 1.00 88.88 898 LYS A O 1
ATOM 6895 N N . ARG A 1 899 ? -22.130 9.393 -23.130 1.00 91.06 899 ARG A N 1
ATOM 6896 C CA . ARG A 1 899 ? -21.022 8.442 -22.953 1.00 91.06 899 ARG A CA 1
ATOM 6897 C C . ARG A 1 899 ? -19.668 9.152 -23.020 1.00 91.06 899 ARG A C 1
ATOM 6899 O O . ARG A 1 899 ? -19.533 10.180 -23.676 1.00 91.06 899 ARG A O 1
ATOM 6906 N N . LYS A 1 900 ? -18.661 8.602 -22.339 1.00 91.06 900 LYS A N 1
ATOM 6907 C CA . LYS A 1 900 ? -17.303 9.164 -22.331 1.00 91.06 900 LYS A CA 1
ATOM 6908 C C . LYS A 1 900 ? -16.571 8.772 -23.611 1.00 91.06 900 LYS A C 1
ATOM 6910 O O . LYS A 1 900 ? -16.512 7.588 -23.924 1.00 91.06 900 LYS A O 1
ATOM 6915 N N . TRP A 1 901 ? -15.969 9.746 -24.289 1.00 92.38 901 TRP A N 1
ATOM 6916 C CA . TRP A 1 901 ? -14.980 9.503 -25.340 1.00 92.38 901 TRP A CA 1
ATOM 6917 C C . TRP A 1 901 ? -13.558 9.709 -24.805 1.00 92.38 901 TRP A C 1
ATOM 6919 O O . TRP A 1 901 ? -13.325 10.599 -23.974 1.00 92.38 901 TRP A O 1
ATOM 6929 N N . ARG A 1 902 ? -12.611 8.893 -25.268 1.00 92.25 902 ARG A N 1
ATOM 6930 C CA . ARG A 1 902 ? -11.177 8.979 -24.971 1.00 92.25 902 ARG A CA 1
ATOM 6931 C C . ARG A 1 902 ? -10.356 8.656 -26.220 1.00 92.25 902 ARG A C 1
ATOM 6933 O O . ARG A 1 902 ? -10.690 7.745 -26.973 1.00 92.25 902 ARG A O 1
ATOM 6940 N N . LEU A 1 903 ? -9.264 9.391 -26.399 1.00 88.06 903 LEU A N 1
ATOM 6941 C CA . LEU A 1 903 ? -8.214 9.097 -27.371 1.00 88.06 903 LEU A CA 1
ATOM 6942 C C . LEU A 1 903 ? -7.126 8.291 -26.659 1.00 88.06 903 LEU A C 1
ATOM 6944 O O . LEU A 1 903 ? -6.713 8.706 -25.577 1.00 88.06 903 LEU A O 1
ATOM 6948 N N . VAL A 1 904 ? -6.650 7.193 -27.251 1.00 87.12 904 VAL A N 1
ATOM 6949 C CA . VAL A 1 904 ? -5.373 6.602 -26.828 1.00 87.12 904 VAL A CA 1
ATOM 6950 C C . VAL A 1 904 ? -4.235 7.333 -27.541 1.00 87.12 904 VAL A C 1
ATOM 6952 O O . VAL A 1 904 ? -4.201 7.417 -28.769 1.00 87.12 904 VAL A O 1
ATOM 6955 N N . LEU A 1 905 ? -3.329 7.906 -26.753 1.00 83.62 905 LEU A N 1
ATOM 6956 C CA . LEU A 1 905 ? -2.042 8.429 -27.198 1.00 83.62 905 LEU A CA 1
ATOM 6957 C C . LEU A 1 905 ? -0.993 7.538 -26.542 1.00 83.62 905 LEU A C 1
ATOM 6959 O O . LEU A 1 905 ? -0.769 7.649 -25.345 1.00 83.62 905 LEU A O 1
ATOM 6963 N N . VAL A 1 906 ? -0.453 6.600 -27.316 1.00 84.00 906 VAL A N 1
ATOM 6964 C CA . VAL A 1 906 ? 0.435 5.554 -26.802 1.00 84.00 906 VAL A CA 1
ATOM 6965 C C . VAL A 1 906 ? 1.799 6.123 -26.408 1.00 84.00 906 VAL A C 1
ATOM 6967 O O . VAL A 1 906 ? 2.431 6.837 -27.194 1.00 84.00 906 VAL A O 1
ATOM 6970 N N . GLU A 1 907 ? 2.252 5.793 -25.201 1.00 82.12 907 GLU A N 1
ATOM 6971 C CA . GLU A 1 907 ? 3.545 6.220 -24.655 1.00 82.12 907 GLU A CA 1
ATOM 6972 C C . GLU A 1 907 ? 4.540 5.044 -24.584 1.00 82.12 907 GLU A C 1
ATOM 6974 O O . GLU A 1 907 ? 4.129 3.901 -24.372 1.00 82.12 907 GLU A O 1
ATOM 6979 N N . PRO A 1 908 ? 5.853 5.284 -24.785 1.00 75.81 908 PRO A N 1
ATOM 6980 C CA . PRO A 1 908 ? 6.896 4.259 -24.708 1.00 75.81 908 PRO A CA 1
ATOM 6981 C C . PRO A 1 908 ? 7.238 3.936 -23.243 1.00 75.81 908 PRO A C 1
ATOM 6983 O O . PRO A 1 908 ? 8.304 4.296 -22.750 1.00 75.81 908 PRO A O 1
ATOM 6986 N N . VAL A 1 909 ? 6.311 3.291 -22.536 1.00 85.12 909 VAL A N 1
ATOM 6987 C CA . VAL A 1 909 ? 6.522 2.828 -21.159 1.00 85.12 909 VAL A CA 1
ATOM 6988 C C . VAL A 1 909 ? 7.291 1.506 -21.199 1.00 85.12 909 VAL A C 1
ATOM 6990 O O . VAL A 1 909 ? 6.853 0.537 -21.825 1.00 85.12 909 VAL A O 1
ATOM 6993 N N . GLN A 1 910 ? 8.455 1.462 -20.549 1.00 86.81 910 GLN A N 1
ATOM 6994 C CA . GLN A 1 910 ? 9.334 0.291 -20.587 1.00 86.81 910 GLN A CA 1
ATOM 6995 C C . GLN A 1 910 ? 8.721 -0.899 -19.837 1.00 86.81 910 GLN A C 1
ATOM 6997 O O . GLN A 1 910 ? 8.884 -2.056 -20.224 1.00 86.81 910 GLN A O 1
ATOM 7002 N N . GLU A 1 911 ? 7.997 -0.604 -18.764 1.00 86.81 911 GLU A N 1
ATOM 7003 C CA . GLU A 1 911 ? 7.296 -1.549 -17.908 1.00 86.81 911 GLU A CA 1
ATOM 7004 C C . GLU A 1 911 ? 6.184 -2.275 -18.676 1.00 86.81 911 GLU A C 1
ATOM 7006 O O . GLU A 1 911 ? 6.083 -3.492 -18.558 1.00 86.81 911 GLU A O 1
ATOM 7011 N N . ASP A 1 912 ? 5.432 -1.587 -19.542 1.00 85.94 912 ASP A N 1
ATOM 7012 C CA . ASP A 1 912 ? 4.408 -2.210 -20.396 1.00 85.94 912 ASP A CA 1
ATOM 7013 C C . ASP A 1 912 ? 5.031 -3.185 -21.408 1.00 85.94 912 ASP A C 1
ATOM 7015 O O . ASP A 1 912 ? 4.512 -4.281 -21.630 1.00 85.94 912 ASP A O 1
ATOM 7019 N N . LEU A 1 913 ? 6.180 -2.820 -21.996 1.00 85.00 913 LEU A N 1
ATOM 7020 C CA . LEU A 1 913 ? 6.954 -3.720 -22.858 1.00 85.00 913 LEU A CA 1
ATOM 7021 C C . LEU A 1 913 ? 7.453 -4.948 -22.077 1.00 85.00 913 LEU A C 1
ATOM 7023 O O . LEU A 1 913 ? 7.394 -6.061 -22.597 1.00 85.00 913 LEU A O 1
ATOM 7027 N N . LYS A 1 914 ? 7.905 -4.767 -20.828 1.00 88.62 914 LYS A N 1
ATOM 7028 C CA . LYS A 1 914 ? 8.347 -5.852 -19.930 1.00 88.62 914 LYS A CA 1
ATOM 7029 C C . LYS A 1 914 ? 7.179 -6.764 -19.512 1.00 88.62 914 LYS A C 1
ATOM 7031 O O . LYS A 1 914 ? 7.341 -7.982 -19.518 1.00 88.62 914 LYS A O 1
ATOM 7036 N N . VAL A 1 915 ? 5.995 -6.211 -19.227 1.00 82.81 915 VAL A N 1
ATOM 7037 C CA . VAL A 1 915 ? 4.759 -6.980 -18.976 1.00 82.81 915 VAL A CA 1
ATOM 7038 C C . VAL A 1 915 ? 4.374 -7.790 -20.210 1.00 82.81 915 VAL A C 1
ATOM 7040 O O . VAL A 1 915 ? 4.107 -8.984 -20.093 1.00 82.81 915 VAL A O 1
ATOM 7043 N N . PHE A 1 916 ? 4.393 -7.189 -21.402 1.00 76.94 916 PHE A N 1
ATOM 7044 C CA . PHE A 1 916 ? 4.013 -7.914 -22.612 1.00 76.94 916 PHE A CA 1
ATOM 7045 C C . PHE A 1 916 ? 5.030 -8.989 -23.011 1.00 76.94 916 PHE A C 1
ATOM 7047 O O . PHE A 1 916 ? 4.628 -10.084 -23.399 1.00 76.94 916 PHE A O 1
ATOM 7054 N N . ALA A 1 917 ? 6.333 -8.715 -22.867 1.00 83.75 917 ALA A N 1
ATOM 7055 C CA . ALA A 1 917 ? 7.389 -9.712 -23.036 1.00 83.75 917 ALA A CA 1
ATOM 7056 C C . ALA A 1 917 ? 7.108 -10.945 -22.166 1.00 83.75 917 ALA A C 1
ATOM 7058 O O . ALA A 1 917 ? 7.016 -12.058 -22.678 1.00 83.75 917 ALA A O 1
ATOM 7059 N N . LYS A 1 918 ? 6.838 -10.720 -20.876 1.00 83.69 918 LYS A N 1
ATOM 7060 C CA . LYS A 1 918 ? 6.466 -11.768 -19.925 1.00 83.69 918 LYS A CA 1
ATOM 7061 C C . LYS A 1 918 ? 5.198 -12.532 -20.350 1.00 83.69 918 LYS A C 1
ATOM 7063 O O . LYS A 1 918 ? 5.203 -13.757 -20.336 1.00 83.69 918 LYS A O 1
ATOM 7068 N N . MET A 1 919 ? 4.143 -11.849 -20.805 1.00 78.25 919 MET A N 1
ATOM 7069 C CA . MET A 1 919 ? 2.919 -12.509 -21.298 1.00 78.25 919 MET A CA 1
ATOM 7070 C C . MET A 1 919 ? 3.162 -13.392 -22.541 1.00 78.25 919 MET A C 1
ATOM 7072 O O . MET A 1 919 ? 2.462 -14.392 -22.727 1.00 78.25 919 MET A O 1
ATOM 7076 N N . ILE A 1 920 ? 4.137 -13.051 -23.395 1.00 77.31 920 ILE A N 1
ATOM 7077 C CA . ILE A 1 920 ? 4.583 -13.915 -24.501 1.00 77.31 920 ILE A CA 1
ATOM 7078 C C . ILE A 1 920 ? 5.357 -15.128 -23.962 1.00 77.31 920 ILE A C 1
ATOM 7080 O O . ILE A 1 920 ? 5.084 -16.249 -24.392 1.00 77.31 920 ILE A O 1
ATOM 7084 N N . GLU A 1 921 ? 6.300 -14.928 -23.034 1.00 79.94 921 GLU A N 1
ATOM 7085 C CA . GLU A 1 921 ? 7.111 -16.003 -22.428 1.00 79.94 921 GLU A CA 1
ATOM 7086 C C . GLU A 1 921 ? 6.247 -17.039 -21.697 1.00 79.94 921 GLU A C 1
ATOM 7088 O O . GLU A 1 921 ? 6.416 -18.238 -21.902 1.00 79.94 921 GLU A O 1
ATOM 7093 N N . GLU A 1 922 ? 5.276 -16.579 -20.906 1.00 75.44 922 GLU A N 1
ATOM 7094 C CA . GLU A 1 922 ? 4.332 -17.415 -20.148 1.00 75.44 922 GLU A CA 1
ATOM 7095 C C . GLU A 1 922 ? 3.278 -18.096 -21.036 1.00 75.44 922 GLU A C 1
ATOM 7097 O O . GLU A 1 922 ? 2.417 -18.822 -20.546 1.00 75.44 922 GLU A O 1
ATOM 7102 N N . GLY A 1 923 ? 3.292 -17.860 -22.352 1.00 69.00 923 GLY A N 1
ATOM 7103 C CA . GLY A 1 923 ? 2.330 -18.479 -23.258 1.00 69.00 923 GLY A CA 1
ATOM 7104 C C . GLY A 1 923 ? 0.893 -17.984 -23.061 1.00 69.00 923 GLY A C 1
ATOM 7105 O O . GLY A 1 923 ? -0.042 -18.641 -23.522 1.00 69.00 923 GLY A O 1
ATOM 7106 N N . THR A 1 924 ? 0.682 -16.802 -22.472 1.00 65.88 924 THR A N 1
ATOM 7107 C CA . THR A 1 924 ? -0.650 -16.162 -22.400 1.00 65.88 924 THR A CA 1
ATOM 7108 C C . THR A 1 924 ? -1.251 -15.963 -23.803 1.00 65.88 924 THR A C 1
ATOM 7110 O O . THR A 1 924 ? -2.466 -15.983 -23.987 1.00 65.88 924 THR A O 1
ATOM 7113 N N . PHE A 1 925 ? -0.393 -15.858 -24.823 1.00 63.97 925 PHE A N 1
ATOM 7114 C CA . PHE A 1 925 ? -0.761 -15.799 -26.240 1.00 63.97 925 PHE A CA 1
ATOM 7115 C C . PHE A 1 925 ? -0.574 -17.135 -26.997 1.00 63.97 925 PHE A C 1
ATOM 7117 O O . PHE A 1 925 ? -0.491 -17.119 -28.223 1.00 63.97 925 PHE A O 1
ATOM 7124 N N . SER A 1 926 ? -0.508 -18.296 -26.326 1.00 52.19 926 SER A N 1
ATOM 7125 C CA . SER A 1 926 ? -0.133 -19.598 -26.938 1.00 52.19 926 SER A CA 1
ATOM 7126 C C . SER A 1 926 ? -0.927 -19.993 -28.190 1.00 52.19 926 SER A C 1
ATOM 7128 O O . SER A 1 926 ? -0.370 -20.606 -29.095 1.00 52.19 926 SER A O 1
ATOM 7130 N N . LEU A 1 927 ? -2.210 -19.625 -28.279 1.00 42.84 927 LEU A N 1
ATOM 7131 C CA . LEU A 1 927 ? -3.050 -19.894 -29.458 1.00 42.84 927 LEU A CA 1
ATOM 7132 C C . LEU A 1 927 ? -2.791 -18.945 -30.646 1.00 42.84 927 LEU A C 1
ATOM 7134 O O . LEU A 1 927 ? -3.250 -19.221 -31.750 1.00 42.84 927 LEU A O 1
ATOM 7138 N N . ALA A 1 928 ? -2.054 -17.849 -30.443 1.00 45.72 928 ALA A N 1
ATOM 7139 C CA . ALA A 1 928 ? -1.902 -16.753 -31.403 1.00 45.72 928 ALA A CA 1
ATOM 7140 C C . ALA A 1 928 ? -0.446 -16.334 -31.697 1.00 45.72 928 ALA A C 1
ATOM 7142 O O . ALA A 1 928 ? -0.208 -15.626 -32.677 1.00 45.72 928 ALA A O 1
ATOM 7143 N N . ILE A 1 929 ? 0.540 -16.794 -30.912 1.00 47.78 929 ILE A N 1
ATOM 7144 C CA . ILE A 1 929 ? 1.977 -16.597 -31.201 1.00 47.78 929 ILE A CA 1
ATOM 7145 C C . ILE A 1 929 ? 2.354 -17.204 -32.565 1.00 47.78 929 ILE A C 1
ATOM 7147 O O . ILE A 1 929 ? 3.215 -16.668 -33.263 1.00 47.78 929 ILE A O 1
ATOM 7151 N N . VAL A 1 930 ? 1.681 -18.286 -32.980 1.00 46.34 930 VAL A N 1
ATOM 7152 C CA . VAL A 1 930 ? 2.020 -19.015 -34.212 1.00 46.34 930 VAL A CA 1
ATOM 7153 C C . VAL A 1 930 ? 1.427 -18.375 -35.477 1.00 46.34 930 VAL A C 1
ATOM 7155 O O . VAL A 1 930 ? 2.144 -18.279 -36.464 1.00 46.34 930 VAL A O 1
ATOM 7158 N N . HIS A 1 931 ? 0.176 -17.890 -35.482 1.00 50.31 931 HIS A N 1
ATOM 7159 C CA . HIS A 1 931 ? -0.385 -17.117 -36.609 1.00 50.31 931 HIS A CA 1
ATOM 7160 C C . HIS A 1 931 ? -1.667 -16.347 -36.236 1.00 50.31 931 HIS A C 1
ATOM 7162 O O . HIS A 1 931 ? -2.460 -16.853 -35.446 1.00 50.31 931 HIS A O 1
ATOM 7168 N N . PRO A 1 932 ? -1.976 -15.208 -36.895 1.00 51.84 932 PRO A N 1
ATOM 7169 C CA . PRO A 1 932 ? -1.144 -14.300 -37.678 1.00 51.84 932 PRO A CA 1
ATOM 7170 C C . PRO A 1 932 ? -1.148 -12.894 -37.040 1.00 51.84 932 PRO A C 1
ATOM 7172 O O . PRO A 1 932 ? -2.013 -12.060 -37.313 1.00 51.84 932 PRO A O 1
ATOM 7175 N N . LEU A 1 933 ? -0.153 -12.600 -36.202 1.00 66.38 933 LEU A N 1
ATOM 7176 C CA . LEU A 1 933 ? 0.159 -11.213 -35.831 1.00 66.38 933 LEU A CA 1
ATOM 7177 C C . LEU A 1 933 ? 0.952 -10.489 -36.926 1.00 66.38 933 LEU A C 1
ATOM 7179 O O . LEU A 1 933 ? 0.900 -9.263 -37.019 1.00 66.38 933 LEU A O 1
ATOM 7183 N N . VAL A 1 934 ? 1.620 -11.250 -37.795 1.00 79.50 934 VAL A N 1
ATOM 7184 C CA . VAL A 1 934 ? 2.307 -10.777 -38.999 1.00 79.50 934 VAL A CA 1
ATOM 7185 C C . VAL A 1 934 ? 1.489 -11.183 -40.232 1.00 79.50 934 VAL A C 1
ATOM 7187 O O . VAL A 1 934 ? 1.193 -12.358 -40.429 1.00 79.50 934 VAL A O 1
ATOM 7190 N N . ASP A 1 935 ? 1.123 -10.196 -41.051 1.00 84.75 935 ASP A N 1
ATOM 7191 C CA . ASP A 1 935 ? 0.368 -10.335 -42.307 1.00 84.75 935 ASP A CA 1
ATOM 7192 C C . ASP A 1 935 ? 1.260 -10.796 -43.468 1.00 84.75 935 ASP A C 1
ATOM 7194 O O . ASP A 1 935 ? 0.852 -11.581 -44.321 1.00 84.75 935 ASP A O 1
ATOM 7198 N N . SER A 1 936 ? 2.477 -10.251 -43.523 1.00 88.50 936 SER A N 1
ATOM 7199 C CA . SER A 1 936 ? 3.434 -10.460 -44.608 1.00 88.50 936 SER A CA 1
ATOM 7200 C C . SER A 1 936 ? 4.813 -9.942 -44.209 1.00 88.50 936 SER A C 1
ATOM 7202 O O . SER A 1 936 ? 4.905 -8.872 -43.595 1.00 88.50 936 SER A O 1
ATOM 7204 N N . VAL A 1 937 ? 5.859 -10.649 -44.635 1.00 90.50 937 VAL A N 1
ATOM 7205 C CA . VAL A 1 937 ? 7.266 -10.270 -44.453 1.00 90.50 937 VAL A CA 1
ATOM 7206 C C . VAL A 1 937 ? 7.870 -9.922 -45.813 1.00 90.50 937 VAL A C 1
ATOM 7208 O O . VAL A 1 937 ? 7.659 -10.651 -46.782 1.00 90.50 937 VAL A O 1
ATOM 7211 N N . PHE A 1 938 ? 8.615 -8.822 -45.885 1.00 91.62 938 PHE A N 1
ATOM 7212 C CA . PHE A 1 938 ? 9.355 -8.384 -47.073 1.00 91.62 938 PHE A CA 1
ATOM 7213 C C . PHE A 1 938 ? 10.851 -8.272 -46.761 1.00 91.62 938 PHE A C 1
ATOM 7215 O O . PHE A 1 938 ? 11.218 -8.007 -45.618 1.00 91.62 938 PHE A O 1
ATOM 7222 N N . ALA A 1 939 ? 11.710 -8.449 -47.766 1.00 89.94 939 ALA A N 1
ATOM 7223 C CA . ALA A 1 939 ? 13.137 -8.144 -47.647 1.00 89.94 939 ALA A CA 1
ATOM 7224 C C . ALA A 1 939 ? 13.374 -6.620 -47.570 1.00 89.94 939 ALA A C 1
ATOM 7226 O O . ALA A 1 939 ? 12.469 -5.833 -47.866 1.00 89.94 939 ALA A O 1
ATOM 7227 N N . PHE A 1 940 ? 14.571 -6.195 -47.165 1.00 87.50 940 PHE A N 1
ATOM 7228 C CA . PHE A 1 940 ? 14.888 -4.784 -46.915 1.00 87.50 940 PHE A CA 1
ATOM 7229 C C . PHE A 1 940 ? 14.788 -3.936 -48.190 1.00 87.50 940 PHE A C 1
ATOM 7231 O O . PHE A 1 940 ? 14.121 -2.903 -48.203 1.00 87.50 940 PHE A O 1
ATOM 7238 N N . GLU A 1 941 ? 15.355 -4.440 -49.283 1.00 85.44 941 GLU A N 1
ATOM 7239 C CA . GLU A 1 941 ? 15.260 -3.933 -50.655 1.00 85.44 941 GLU A CA 1
ATOM 7240 C C . GLU A 1 941 ? 13.820 -3.893 -51.203 1.00 85.44 941 GLU A C 1
ATOM 7242 O O . GLU A 1 941 ? 13.496 -3.094 -52.083 1.00 85.44 941 GLU A O 1
ATOM 7247 N N . ASP A 1 942 ? 12.925 -4.703 -50.631 1.00 88.88 942 ASP A N 1
ATOM 7248 C CA . ASP A 1 942 ? 11.511 -4.814 -50.994 1.00 88.88 942 ASP A CA 1
ATOM 7249 C C . ASP A 1 942 ? 10.585 -3.963 -50.103 1.00 88.88 942 ASP A C 1
ATOM 7251 O O . ASP A 1 942 ? 9.355 -4.089 -50.160 1.00 88.88 942 ASP A O 1
ATOM 7255 N N . ALA A 1 943 ? 11.137 -3.021 -49.330 1.00 87.19 943 ALA A N 1
ATOM 7256 C CA . ALA A 1 943 ? 10.371 -2.120 -48.464 1.00 87.19 943 ALA A CA 1
ATOM 7257 C C . ALA A 1 943 ? 9.309 -1.264 -49.195 1.00 87.19 943 ALA A C 1
ATOM 7259 O O . ALA A 1 943 ? 8.390 -0.768 -48.546 1.00 87.19 943 ALA A O 1
ATOM 7260 N N . LEU A 1 944 ? 9.396 -1.099 -50.524 1.00 87.56 944 LEU A N 1
ATOM 7261 C CA . LEU A 1 944 ? 8.359 -0.453 -51.352 1.00 87.56 944 LEU A CA 1
ATOM 7262 C C . LEU A 1 944 ? 7.210 -1.384 -51.791 1.00 87.56 944 LEU A C 1
ATOM 7264 O O . LEU A 1 944 ? 6.180 -0.876 -52.234 1.00 87.56 944 LEU A O 1
ATOM 7268 N N . LYS A 1 945 ? 7.346 -2.710 -51.634 1.00 89.06 945 LYS A N 1
ATOM 7269 C CA . LYS A 1 945 ? 6.254 -3.701 -51.772 1.00 89.06 945 LYS A CA 1
ATOM 7270 C C . LYS A 1 945 ? 5.528 -3.923 -50.434 1.00 89.06 945 LYS A C 1
ATOM 7272 O O . LYS A 1 945 ? 4.299 -4.062 -50.384 1.00 89.06 945 LYS A O 1
ATOM 7277 N N . ALA A 1 946 ? 6.267 -3.799 -49.327 1.00 89.56 946 ALA A N 1
ATOM 7278 C CA . ALA A 1 946 ? 5.722 -3.164 -48.125 1.00 89.56 946 ALA A CA 1
ATOM 7279 C C . ALA A 1 946 ? 5.314 -1.703 -48.467 1.00 89.56 946 ALA A C 1
ATOM 7281 O O . ALA A 1 946 ? 5.596 -1.217 -49.546 1.00 89.56 946 ALA A O 1
ATOM 7282 N N . TYR A 1 947 ? 4.550 -0.987 -47.645 1.00 87.88 947 TYR A N 1
ATOM 7283 C CA . TYR A 1 947 ? 3.765 0.194 -48.079 1.00 87.88 947 TYR A CA 1
ATOM 7284 C C . TYR A 1 947 ? 2.704 -0.077 -49.160 1.00 87.88 947 TYR A C 1
ATOM 7286 O O . TYR A 1 947 ? 1.544 0.192 -48.870 1.00 87.88 947 TYR A O 1
ATOM 7294 N N . GLU A 1 948 ? 3.005 -0.630 -50.341 1.00 90.00 948 GLU A N 1
ATOM 7295 C CA . GLU A 1 948 ? 1.978 -1.047 -51.319 1.00 90.00 948 GLU A CA 1
ATOM 7296 C C . GLU A 1 948 ? 0.952 -1.981 -50.661 1.00 90.00 948 GLU A C 1
ATOM 7298 O O . GLU A 1 948 ? -0.249 -1.688 -50.649 1.00 90.00 948 GLU A O 1
ATOM 7303 N N . ARG A 1 949 ? 1.426 -3.043 -49.990 1.00 91.12 949 ARG A N 1
ATOM 7304 C CA . ARG A 1 949 ? 0.578 -3.945 -49.194 1.00 91.12 949 ARG A CA 1
ATOM 7305 C C . ARG A 1 949 ? -0.206 -3.205 -48.100 1.00 91.12 949 ARG A C 1
ATOM 7307 O O . ARG A 1 949 ? -1.399 -3.466 -47.936 1.00 91.12 949 ARG A O 1
ATOM 7314 N N . LEU A 1 950 ? 0.412 -2.247 -47.404 1.00 86.88 950 LEU A N 1
ATOM 7315 C CA . LEU A 1 950 ? -0.217 -1.461 -46.328 1.00 86.88 950 LEU A CA 1
ATOM 7316 C C . LEU A 1 950 ? -1.336 -0.549 -46.857 1.00 86.88 950 LEU A C 1
ATOM 7318 O O . LEU A 1 950 ? -2.413 -0.461 -46.263 1.00 86.88 950 LEU A O 1
ATOM 7322 N N . LEU A 1 951 ? -1.101 0.104 -47.995 1.00 86.25 951 LEU A N 1
ATOM 7323 C CA . LEU A 1 951 ? -2.020 1.043 -48.636 1.00 86.25 951 LEU A CA 1
ATOM 7324 C C . LEU A 1 951 ? -3.272 0.351 -49.192 1.00 86.25 951 LEU A C 1
ATOM 7326 O O . LEU A 1 951 ? -4.306 1.006 -49.327 1.00 86.25 951 LEU A O 1
ATOM 7330 N N . THR A 1 952 ? -3.246 -0.974 -49.402 1.00 86.62 952 THR A N 1
ATOM 7331 C CA . THR A 1 952 ? -4.468 -1.750 -49.692 1.00 86.62 952 THR A CA 1
ATOM 7332 C C . THR A 1 952 ? -5.506 -1.696 -48.566 1.00 86.62 952 THR A C 1
ATOM 7334 O O . THR A 1 952 ? -6.683 -1.946 -48.826 1.00 86.62 952 THR A O 1
ATOM 7337 N N . LYS A 1 953 ? -5.083 -1.422 -47.318 1.00 81.62 953 LYS A N 1
ATOM 7338 C CA . LYS A 1 953 ? -5.898 -1.512 -46.088 1.00 81.62 953 LYS A CA 1
ATOM 7339 C C . LYS A 1 953 ? -6.574 -2.882 -45.886 1.00 81.62 953 LYS A C 1
ATOM 7341 O O . LYS A 1 953 ? -7.609 -2.972 -45.232 1.00 81.62 953 LYS A O 1
ATOM 7346 N N . ARG A 1 954 ? -6.008 -3.950 -46.467 1.00 82.38 954 ARG A N 1
ATOM 7347 C CA . ARG A 1 954 ? -6.536 -5.331 -46.422 1.00 82.38 954 ARG A CA 1
ATOM 7348 C C . ARG A 1 954 ? -5.663 -6.311 -45.634 1.00 82.38 954 ARG A C 1
ATOM 7350 O O . ARG A 1 954 ? -5.995 -7.495 -45.628 1.00 82.38 954 ARG A O 1
ATOM 7357 N N . ALA A 1 955 ? -4.585 -5.827 -45.019 1.00 83.19 955 ALA A N 1
ATOM 7358 C CA . ALA A 1 955 ? -3.708 -6.611 -44.158 1.00 83.19 955 ALA A CA 1
ATOM 7359 C C . ALA A 1 955 ? -4.436 -7.093 -42.890 1.00 83.19 955 ALA A C 1
ATOM 7361 O O . ALA A 1 955 ? -5.228 -6.346 -42.309 1.00 83.19 955 ALA A O 1
ATOM 7362 N N . THR A 1 956 ? -4.156 -8.324 -42.475 1.00 79.44 956 THR A N 1
ATOM 7363 C CA . THR A 1 956 ? -4.609 -8.947 -41.225 1.00 79.44 956 THR A CA 1
ATOM 7364 C C . THR A 1 956 ? -3.396 -9.141 -40.324 1.00 79.44 956 THR A C 1
ATOM 7366 O O . THR A 1 956 ? -2.598 -10.043 -40.558 1.00 79.44 956 THR A O 1
ATOM 7369 N N . GLY A 1 957 ? -3.226 -8.247 -39.348 1.00 79.62 957 GLY A N 1
ATOM 7370 C CA . GLY A 1 957 ? -1.990 -8.129 -38.569 1.00 79.62 957 GLY A CA 1
ATOM 7371 C C . GLY A 1 957 ? -1.024 -7.079 -39.133 1.00 79.62 957 GLY A C 1
ATOM 7372 O O . GLY A 1 957 ? -1.443 -6.071 -39.715 1.00 79.62 957 GLY A O 1
ATOM 7373 N N . LYS A 1 958 ? 0.276 -7.278 -38.903 1.00 86.94 958 LYS A N 1
ATOM 7374 C CA . LYS A 1 958 ? 1.353 -6.307 -39.156 1.00 86.94 958 LYS A CA 1
ATOM 7375 C C . LYS A 1 958 ? 2.215 -6.687 -40.350 1.00 86.94 958 LYS A C 1
ATOM 7377 O O . LYS A 1 958 ? 2.530 -7.849 -40.565 1.00 86.94 958 LYS A O 1
ATOM 7382 N N . ILE A 1 959 ? 2.621 -5.684 -41.120 1.00 90.56 959 ILE A N 1
ATOM 7383 C CA . ILE A 1 959 ? 3.543 -5.859 -42.244 1.00 90.56 959 ILE A CA 1
ATOM 7384 C C . ILE A 1 959 ? 4.949 -5.589 -41.721 1.00 90.56 959 ILE A C 1
ATOM 7386 O O . ILE A 1 959 ? 5.193 -4.513 -41.169 1.00 90.56 959 ILE A O 1
ATOM 7390 N N . VAL A 1 960 ? 5.846 -6.555 -41.886 1.00 91.50 960 VAL A N 1
ATOM 7391 C CA . VAL A 1 960 ? 7.215 -6.504 -41.364 1.00 91.50 960 VAL A CA 1
ATOM 7392 C C . VAL A 1 960 ? 8.202 -6.483 -42.528 1.00 91.50 960 VAL A C 1
ATOM 7394 O O . VAL A 1 960 ? 7.999 -7.146 -43.545 1.00 91.50 960 VAL A O 1
ATOM 7397 N N . VAL A 1 961 ? 9.267 -5.703 -42.386 1.00 92.19 961 VAL A N 1
ATOM 7398 C CA . VAL A 1 961 ? 10.446 -5.742 -43.247 1.00 92.19 961 VAL A CA 1
ATOM 7399 C C . VAL A 1 961 ? 11.577 -6.389 -42.460 1.00 92.19 961 VAL A C 1
ATOM 7401 O O . VAL A 1 961 ? 11.928 -5.936 -41.368 1.00 92.19 961 VAL A O 1
ATOM 7404 N N . LYS A 1 962 ? 12.136 -7.456 -43.021 1.00 92.75 962 LYS A N 1
ATOM 7405 C CA . LYS A 1 962 ? 13.307 -8.152 -42.504 1.00 92.75 962 LYS A CA 1
ATOM 7406 C C . LYS A 1 962 ? 14.547 -7.363 -42.928 1.00 92.75 962 LYS A C 1
ATOM 7408 O O . LYS A 1 962 ? 14.831 -7.262 -44.118 1.00 92.75 962 LYS A O 1
ATOM 7413 N N . VAL A 1 963 ? 15.222 -6.743 -41.961 1.00 88.62 963 VAL A N 1
ATOM 7414 C CA . VAL A 1 963 ? 16.364 -5.837 -42.187 1.00 88.62 963 VAL A CA 1
ATOM 7415 C C . VAL A 1 963 ? 17.679 -6.616 -42.212 1.00 88.62 963 VAL A C 1
ATOM 7417 O O . VAL A 1 963 ? 18.527 -6.354 -43.061 1.00 88.62 963 VAL A O 1
ATOM 7420 N N . ASP A 1 964 ? 17.824 -7.611 -41.334 1.00 86.00 964 ASP A N 1
ATOM 7421 C CA . ASP A 1 964 ? 18.907 -8.596 -41.387 1.00 86.00 964 ASP A CA 1
ATOM 7422 C C . ASP A 1 964 ? 18.362 -9.906 -41.996 1.00 86.00 964 ASP A C 1
ATOM 7424 O O . ASP A 1 964 ? 17.464 -10.520 -41.410 1.00 86.00 964 ASP A O 1
ATOM 7428 N N . PRO A 1 965 ? 18.869 -10.383 -43.150 1.00 76.25 965 PRO A N 1
ATOM 7429 C CA . PRO A 1 965 ? 18.417 -11.633 -43.763 1.00 76.25 965 PRO A CA 1
ATOM 7430 C C . PRO A 1 965 ? 18.483 -12.863 -42.841 1.00 76.25 965 PRO A C 1
ATOM 7432 O O . PRO A 1 965 ? 17.724 -13.812 -43.058 1.00 76.25 965 PRO A O 1
ATOM 7435 N N . ALA A 1 966 ? 19.314 -12.845 -41.793 1.00 74.62 966 ALA A N 1
ATOM 7436 C CA . ALA A 1 966 ? 19.445 -13.913 -40.798 1.00 74.62 966 ALA A CA 1
ATOM 7437 C C . ALA A 1 966 ? 18.457 -13.819 -39.611 1.00 74.62 966 ALA A C 1
ATOM 7439 O O . ALA A 1 966 ? 18.517 -14.645 -38.714 1.00 74.62 966 ALA A O 1
ATOM 7440 N N . ALA A 1 967 ? 17.539 -12.847 -39.593 1.00 63.66 967 ALA A N 1
ATOM 7441 C CA . ALA A 1 967 ? 16.642 -12.539 -38.467 1.00 63.66 967 ALA A CA 1
ATOM 7442 C C . ALA A 1 967 ? 15.460 -13.511 -38.182 1.00 63.66 967 ALA A C 1
ATOM 7444 O O . ALA A 1 967 ? 14.383 -13.040 -37.815 1.00 63.66 967 ALA A O 1
ATOM 7445 N N . GLU A 1 968 ? 15.614 -14.828 -38.371 1.00 63.66 968 GLU A N 1
ATOM 7446 C CA . GLU A 1 968 ? 14.661 -15.833 -37.829 1.00 63.66 968 GLU A CA 1
ATOM 7447 C C . GLU A 1 968 ? 15.347 -16.792 -36.854 1.00 63.66 968 GLU A C 1
ATOM 7449 O O . GLU A 1 968 ? 16.453 -17.260 -37.206 1.00 63.66 968 GLU A O 1
#

Radius of gyration: 35.96 Å; chains: 1; bounding box: 84×82×101 Å

pLDDT: mean 81.92, std 18.36, range [24.58, 98.56]